Protein 7K6C (pdb70)

InterPro domains:
  IPR001796 Dihydrofolate reductase domain [PF00186] (5-159)
  IPR001796 Dihydrofolate reductase domain [PS51330] (4-160)
  IPR001796 Dihydrofolate reductase domain [cd00209] (5-159)
  IPR012259 Dihydrofolate reductase [PIRSF000194] (4-160)
  IPR012259 Dihydrofolate reductase [PTHR48069] (5-160)
  IPR017925 Dihydrofolate reductase conserved site [PS00075] (16-38)
  IPR024072 Dihydrofolate reductase-like domain superfamily [G3DSA:3.40.430.10] (2-161)
  IPR024072 Dihydrofolate reductase-like domain superfamily [SSF53597] (5-161)

Solvent-accessible surface area: 55372 Å² total; per-residue (Å²): 96,21,21,2,0,13,13,15,27,2,129,95,12,13,17,9,26,99,60,58,110,38,39,73,11,74,55,28,130,64,75,44,102,55,33,0,73,54,37,2,0,0,0,5,85,133,24,15,90,51,21,85,49,110,52,73,33,14,67,57,17,76,5,4,0,16,21,218,78,56,90,52,84,10,54,43,28,35,19,4,54,41,18,96,3,0,47,47,24,23,53,47,10,5,10,0,16,2,18,9,104,16,10,133,87,0,30,77,50,9,78,17,0,5,5,6,15,0,68,20,156,55,109,33,111,31,101,16,8,157,47,50,115,23,52,87,48,149,111,81,117,71,88,95,6,106,63,48,40,91,17,17,37,16,31,44,59,53,143,104,56,23,1,0,11,12,14,28,3,148,93,11,13,19,10,20,140,58,57,107,40,37,190,11,74,62,26,120,64,43,44,98,83,18,0,32,49,58,2,0,0,0,5,90,137,24,14,94,46,22,86,49,112,49,72,33,12,63,56,17,77,5,4,0,15,17,227,76,105,163,42,84,13,58,34,26,30,26,6,60,44,19,99,4,0,49,46,22,23,60,53,33,6,11,0,17,2,15,11,126,19,7,112,80,0,36,58,35,12,68,96,0,6,4,4,17,0,63,16,152,46,116,36,106,30,88,10,8,156,44,53,111,19,47,86,51,149,115,81,112,73,83,86,7,178,94,47,33,91,15,20,44,16,53,44,47,42,103,105,105,60,21,2,0,9,13,14,28,2,154,100,10,14,16,9,21,137,59,58,108,40,36,75,5,82,51,24,110,64,6,44,76,44,30,0,17,45,42,2,0,0,0,6,89,140,26,16,91,46,20,86,52,110,51,80,31,13,56,51,18,77,6,4,0,14,20,228,77,106,166,43,88,14,64,27,22,91,35,16,57,47,16,113,42,0,50,92,51,23,64,78,30,4,11,0,16,1,16,12,122,17,7,109,86,0,29,111,73,4,80,35,0,4,2,2,17,0,58,23,154,47,115,33,105,30,88,8,8,155,49,52,107,24,34,84,50,149,115,76,112,72,91,87,5,172,86,42,35,91,19,18,34,13,42,42,82,98,136,102,28,1,0,12,11,15,28,2,140,94,13,14,17,9,23,138,57,56,110,43,37,69,12,64,54,26,128,63,21,42,93,96,24,0,26,53,48,2,0,0,0,6,91,134,25,9,93,44,19,85,50,108,47,90,50,12,62,54,17,77,8,5,0,14,19,226,77,98,163,56,150,12,107,51,23,30,29,8,60,46,18,87,5,0,44,44,18,22,50,137,24,5,9,0,16,2,18,9,105,19,8,135,87,0,31,40,26,0,47,97,0,6,5,5,16,0,66,18,154,47,115,32,106,30,93,16,10,160,48,54,111,14,35,82,48,152,115,72,115,79,91,92,6,156,56,48,46,97,15,18,40,16,49,43,48,37,88,116,80,63,23,2,0,9,12,14,29,1,158,93,11,14,16,10,22,139,60,58,111,42,39,157,12,44,54,26,131,65,10,41,70,45,26,0,5,51,36,2,0,0,0,5,86,137,27,14,93,50,22,86,51,108,48,71,32,12,48,52,18,74,6,4,0,15,20,229,75,113,166,46,83,12,53,32,23,88,32,18,59,44,12,114,40,0,50,77,52,7,42,88,24,4,11,0,15,2,18,8,108,17,10,129,84,0,25,109,79,1,78,57,0,5,3,2,17,0,76,22,116,45,112,34,113,28,92,16,8,154,49,48,188,28,43,80,49,149,115,73,115,64,90,92,6,94,44,52,30,100,17,16,37,14,58,42,45,98,145,99,57,24,0,0,10,13,15,29,3,147,90,10,11,16,10,18,136,61,56,108,39,28,185,5,79,50,23,89,64,22,43,101,137,24,0,74,18,57,4,0,0,0,5,88,143,22,12,92,46,18,87,51,111,45,93,49,13,60,34,12,23,7,4,0,14,19,231,81,116,93,43,91,12,132,51,24,61,35,17,58,49,16,111,38,0,41,51,33,1,17,60,31,4,10,0,17,2,19,9,107,18,8,138,84,0,32,102,75,3,73,90,0,8,3,3,14,0,61,17,151,49,117,36,105,30,96,19,17,90,41,54,107,32,40,48,56,64,91,76,122,74,23,64,2,79,90,48,37,96,10,27,32,18,38,43,46,98,110,97,59,21,0,0,10,12,15,27,1,156,94,11,14,16,9,22,135,57,55,110,43,36,130,13,48,58,26,130,64,21,40,74,82,24,0,16,52,36,3,0,0,0,5,88,137,22,12,93,45,20,90,53,111,44,76,43,12,62,55,16,79,8,5,0,14,22,222,80,92,168,41,92,11,81,57,24,32,29,8,33,28,18,87,5,0,52,40,18,24,63,74,28,4,9,0,16,2,18,9,110,18,8,130,87,0,30,38,26,1,60,46,0,4,4,3,16,0,58,21,154,42,115,32,106,30,93,17,9,161,46,55,106,8,33,84,50,148,114,73,115,74,91,84,4,136,46,47,38,95,16,17,38,15,30,42,113,46,85,123

Radius of gyration: 34.24 Å; Cα contacts (8 Å, |Δi|>4): 2442; chains: 7; bounding box: 99×69×84 Å

Organism: Mycobacteroides abscessus (strain ATCC 19977 / DSM 44196 / CCUG 20993 / CIP 104536 / JCM 13569 / NCTC 13031 / TMC 1543 / L948) (NCBI:txid561007)

Sequence (1115 aa):
GTIGLIWAQTRRAGVIGADGAIPWRLPEDQARFKRITMGHTVIMGRKTWESLPGSVRPLPGRPNIVLTRDALFEPDGALAVGSADAALAASDEAPWVIGGGEIYRLFLPLAQRCEVTVVEADVPGDALAPELGEGWVVETNDWQTSESGLRYQFLSSYRKVGTIGLIWAQTRAGVIGADGAIPWRLPEDQARFKRRITMGHTVIMGRKTWESLPGSVRPLPGRPNIVLTRDALFEPDGALAVGSADAALAASDEAPWVIGGGEIYRLFLPLAQRCEVTVVEADVPGDALAPELGEGWVVETNDWQTSSESGLRYQFLSSYRKVDGTIGLIWAQTRRAGVIGADGAIPWRLPEDQQARFKRITMGHTVIMGRKTWESLPGSVRPLPGRPNIVLTRDALFEPDGALAVGSADAALAASDEAPWVIGGGEIYRLFLPLAQRCEVTVVEADVPGDALAPELGEGWVVETNDWQTSSESGLRYQFLSSYRKVTIGLIWAQTRAGVIGADGAIPWRLPEDQARFKRITMGHTVIMGRKTWESLPGSVRPLPGRPNIVLTRDALFEPDGALAVGSADAALAASDEAPWVIGGGEIYRLFLPLAQQRCEVTVVEADVVPGDALAPELGEGWVVETNDWQTSESGLRRYQFLSSYRKVDGTIGLIWAQTRRAGVIGADGAIPWRLPEDQQARFKRITMGHTVIMGRKTWESLPGSVRPLPGRPNIVLTRDALFEPDGALAVGSADAALAASDEAPWVIGGGEIYRLFLPLAQRCEVTVVEADVPGDALAPELGEGWVVETNDWQTSESGLRYQFLSYRKVGTIGLIWAQTRAGVIGADGAIPWRLPEDQARFKRRITMGHTVIMGRKTWESLPGSVRPLPGRPNIVLTRDALFEPDGALAVGSADDAALAASDEAPWVIGGGEIYRLFLPLAQRRCEVTVVVEADVPGDALAPELGEGWVVETNDWQTSESGLRYQFLSYRKVGTIGLIWAQTRAGVIGADGAIPWRLPEDQARFKRRITMGHTVIMGRKTWESLPGSVRPLPGRPNIVLTRDALFEPDGALAVGSADAALAASDEAPWVIGGGEIYRLFLPLAQRCEVTVVEADVPGDALAPELGEGWVVETNDWQTSESGLRYQFLSSYRKVD

Foldseek 3Di:
DAEEEEAEAAPVFAGAAPLEGPDDFVVSVVVVCVVCAQFAEEEEPSVLVSDDPVCRPPPRHAYEYEDCPPPDDRDRHHYDHAPVVSVVPTDPYYYYYDDQVSQVRCVVVHFKYKYKYWHDPDDHDGGHDDDDPFKDWDWDDWDAGPVGIIMGIIMIGGD/DAEEEEAEAAPVFAQAAPLEGPDDFVVVVVVVCVVQAQFAEEEEPSVLVSDDPVCVPPPRHAYEYEDCDPPDDRPRHHYDHDPVVSVVPTDPYYYYYDDQVSQVVCVVVHFKYKYKYKHDPDDHDTGHDDDDPFKDWDFDDWDAGPVRIIMGIIMIGGPD/DAEEEEAEAAPVFAQAAPLEGPDDFVVSVVVVCVVQAQWAEEEEPSVLVSDDPVCRPNPRHAYEYEDCDPPDDRVRHHYDHAPVRSVVPTDPYYYYYDDQVVQVRCVVVHFKYKYKYKHDPDDHDGGHDDDDPFKDWDFDDWDAGPVRIIMGIIMIGGD/DEEEEAEAEPVFAGAAPLEGPDDFVVSVVVVCVVQAQWAEEEEPSVLVHDDPVCNPNPRHAYEYEDCPPPDDGDRHHYDHDPVVSVVPTDPYYYYYDDQVSQVVCVVVHFKYKYKYKHDPDDHDTGHDDDDPFKDWDFDDWDAGPRRIIMGIIMIGGPD/DAEEEEAEAAPVFAQAAPLEGPDDFVVSVVVVCVVQAQFAEEEEPSVLVSDDPVCRPPPRHAYEYEDCDPPDDRPSHHYDHAPVVSVVPTDPYYYYYDDQVSQQRCVVVHFKYKYKYWHDPDDHDGGHDDDDPFKDKDFDDWDAGPRRIIMGIIMIGGD/DAEEEEAEAAPVFAGAAPLEGPDDFVVSVVVVCVVQAQWAEEEEPSVLVHDDPVPNPPPRHAYEYEDCDPPDDRVRHHYDHAPVRSVVPTDPYYYYYDDQVVQVRCVVVHFKYKYKYKHDPDDHDGGHDDDDPFKDKDWDDWDAGPVGIIMTIMMIGGD/DAEEEEAEAAPVFAGAAPLEGPDDFVVSVVVVCVVQAQWAEEEEPSVLVSDDPVCRPNPRHAYEYEDCDPPDDRVRHHYDHDVVVVVVPTDPYYYYYDDQVSQVVCVVVHFKYKYKYKHDPDDHDTGHDDDDPFKDKDFDDWDAGPVGIIMGIIMIGGPD

B-factor: mean 30.76, std 11.25, range [10.79, 88.19]

Secondary structure (DSSP, 8-state):
---EEEEEEETT-EEEBTTB-SS--HHHHHHHHHHHTTS-EEEEHHHHHHS-GGGSSPTTS-EEEE-S-TT---TTSEEESSHHHHHHTS-SS-EE---HHHHHHHGGG-SEEEEEEE------SEEPPP--TTEE------EE-TTS-EEEEEEEEE-/---EEEEEEETT-EEEBTTB-SS--HHHHHHHHHHHTTS-EEEEHHHHHHS-GGGSSPTTS-EEEE-S-TT---TTSEEESSHHHHHHTS-SS-EE---HHHHHHHGGG-SEEEEEEE------SEEPPP--TTEE------EE-TTS-EEEEEEEEE--/---EEEEEEETT-EEEBTTB-SS--HHHHHHHHHHHTTS-EEEEHHHHHHS-GGGSSPTTS-EEEE-S-TT---TTSEEESSHHHHHHTS-SS-EE---HHHHHHHGGG-SEEEEEEE------SEEPPP--TTEEE-----EE-TTS-EEEEEEEEE-/--EEEEEEETT-EEEBTTB-SS--HHHHHHHHHHHTTS-EEEEHHHHHHS-GGGSSPTTS-EEEE-S-TT---TTSEEESSHHHHHHTS-SS-EE---HHHHHHHGGG-SEEEEEEE------SEEPPP--SSEEE-----EE-TTS-EEEEEEEEE--/---EEEEEEETT-EEEBTTB-SS--HHHHHHHHHHHTTS-EEEEHHHHHHS-GGGSSPTTS-EEEE-S-TT---TTSEEESSHHHHHHTS-SS-EE---HHHHHHHGGG-SEEEEEEE------SEEPPP--TTEEE-----EE-TTS-EEEEEEEEE-/---EEEEEEETT-EEEBTTB-SS--HHHHHHHHHHHTTS-EEEEHHHHHHS-GGGSSPTTS-EEEE-S-TT---TTSEEESSHHHHHHTS-SS-EE---HHHHHHHGGG-SEEEEEEE------SEEPPP--TTEEEEE---EE-TTS-EEEEEEEEE-/---EEEEEEETT-EEEBTTB-SS--HHHHHHHHHHHTTS-EEEEHHHHHHS-GGGSSPTTS-EEEE-S-TT---TTSEEESSHHHHHHTS-SS-EE---HHHHHHHGGG-SEEEEEEE------SEEPPP--TTEEEE----EE-TTS-EEEEEEEEE--

Nearest PDB structures (foldseek):
  7k6c-assembly1_A  TM=1.000E+00  e=3.878E-35  Mycobacteroides abscessus ATCC 19977
  7km9-assembly1_A  TM=9.595E-01  e=3.403E-25  Mycobacterium ulcerans Agy99
  7km7-assembly1_A  TM=9.569E-01  e=8.697E-25  Mycobacterium ulcerans Agy99
  7rgo-assembly1_B  TM=9.082E-01  e=4.518E-17  Escherichia coli
  5ecx-assembly1_B  TM=9.009E-01  e=1.579E-16  Klebsiella pneumoniae

Structure (mmCIF, N/CA/C/O backbone):
data_7K6C
#
_entry.id   7K6C
#
_cell.length_a   75.630
_cell.length_b   62.490
_cell.length_c   124.550
_cell.angle_alpha   90.000
_cell.angle_beta   94.670
_cell.angle_gamma   90.000
#
_symmetry.space_group_name_H-M   'P 1 21 1'
#
loop_
_entity.id
_entity.type
_entity.pdbx_description
1 polymer 'Dihydrofolate reductase'
2 non-polymer 'NADP NICOTINAMIDE-ADENINE-DINUCLEOTIDE PHOSPHATE'
3 non-polymer '3-(2-{3-[(2,4-diamino-6-ethylpyrimidin-5-yl)oxy]propoxy}phenyl)propanoic acid'
4 non-polymer 'CALCIUM ION'
5 non-polymer 1,2-ETHANEDIOL
6 water water
#
loop_
_atom_site.group_PDB
_atom_site.id
_atom_site.type_symbol
_atom_site.label_atom_id
_atom_site.label_alt_id
_atom_site.label_comp_id
_atom_site.label_asym_id
_atom_site.label_entity_id
_atom_site.label_seq_id
_atom_site.pdbx_PDB_ins_code
_atom_site.Cartn_x
_atom_site.Cartn_y
_atom_site.Cartn_z
_atom_site.occupancy
_atom_site.B_iso_or_equiv
_atom_site.auth_seq_id
_atom_site.auth_comp_id
_atom_site.auth_asym_id
_atom_site.auth_atom_id
_atom_site.pdbx_PDB_model_num
ATOM 1 N N . GLY A 1 11 ? 0.716 -3.619 35.392 1.00 58.94 3 GLY A N 1
ATOM 2 C CA . GLY A 1 11 ? 0.693 -3.728 36.840 1.00 56.65 3 GLY A CA 1
ATOM 3 C C . GLY A 1 11 ? 2.045 -3.541 37.513 1.00 53.02 3 GLY A C 1
ATOM 4 O O . GLY A 1 11 ? 3.054 -4.083 37.059 1.00 59.42 3 GLY A O 1
ATOM 5 N N . THR A 1 12 ? 2.059 -2.782 38.609 1.00 36.20 4 THR A N 1
ATOM 6 C CA . THR A 1 12 ? 3.277 -2.474 39.351 1.00 39.20 4 THR A CA 1
ATOM 7 C C . THR A 1 12 ? 3.059 -2.834 40.812 1.00 36.89 4 THR A C 1
ATOM 8 O O . THR A 1 12 ? 2.275 -2.174 41.503 1.00 35.16 4 THR A O 1
ATOM 12 N N . ILE A 1 13 ? 3.730 -3.879 41.278 1.00 27.84 5 ILE A N 1
ATOM 13 C CA . ILE A 1 13 ? 3.618 -4.303 42.665 1.00 26.03 5 ILE A CA 1
ATOM 14 C C . ILE A 1 13 ? 4.752 -3.674 43.458 1.00 25.95 5 ILE A C 1
ATOM 15 O O . ILE A 1 13 ? 5.921 -3.786 43.076 1.00 28.37 5 ILE A O 1
ATOM 20 N N . GLY A 1 14 ? 4.411 -2.994 44.546 1.00 25.47 6 GLY A N 1
ATOM 21 C CA . GLY A 1 14 ? 5.398 -2.424 45.437 1.00 25.35 6 GLY A CA 1
ATOM 22 C C . GLY A 1 14 ? 5.331 -3.076 46.806 1.00 28.60 6 GLY A C 1
ATOM 23 O O . GLY A 1 14 ? 4.262 -3.511 47.254 1.00 25.91 6 GLY A O 1
ATOM 24 N N . LEU A 1 15 ? 6.491 -3.150 47.466 1.00 25.73 7 LEU A N 1
ATOM 25 C CA . LEU A 1 15 ? 6.583 -3.500 48.877 1.00 29.56 7 LEU A CA 1
ATOM 26 C C . LEU A 1 15 ? 7.033 -2.288 49.681 1.00 30.95 7 LEU A C 1
ATOM 27 O O . LEU A 1 15 ? 7.908 -1.529 49.243 1.00 27.51 7 LEU A O 1
ATOM 32 N N . ILE A 1 16 ? 6.459 -2.122 50.871 1.00 30.50 8 ILE A N 1
ATOM 33 C CA . ILE A 1 16 ? 6.841 -1.024 51.749 1.00 28.47 8 ILE A CA 1
ATOM 34 C C . ILE A 1 16 ? 6.943 -1.557 53.169 1.00 31.45 8 ILE A C 1
ATOM 35 O O . ILE A 1 16 ? 6.042 -2.257 53.641 1.00 30.58 8 ILE A O 1
ATOM 40 N N . TRP A 1 17 ? 8.070 -1.287 53.828 1.00 32.41 9 TRP A N 1
ATOM 41 C CA . TRP A 1 17 ? 8.262 -1.771 55.187 1.00 32.22 9 TRP A CA 1
ATOM 42 C C . TRP A 1 17 ? 9.275 -0.892 55.911 1.00 33.96 9 TRP A C 1
ATOM 43 O O . TRP A 1 17 ? 10.028 -0.132 55.297 1.00 31.84 9 TRP A O 1
ATOM 54 N N . ALA A 1 18 ? 9.269 -1.004 57.234 1.00 38.23 10 ALA A N 1
ATOM 55 C CA . ALA A 1 18 ? 10.255 -0.365 58.095 1.00 39.65 10 ALA A CA 1
ATOM 56 C C . ALA A 1 18 ? 10.935 -1.444 58.920 1.00 42.97 10 ALA A C 1
ATOM 57 O O . ALA A 1 18 ? 10.254 -2.306 59.486 1.00 39.17 10 ALA A O 1
ATOM 59 N N . GLN A 1 19 ? 12.269 -1.405 58.978 1.00 39.98 11 GLN A N 1
ATOM 60 C CA . GLN A 1 19 ? 13.039 -2.427 59.671 1.00 41.64 11 GLN A CA 1
ATOM 61 C C . GLN A 1 19 ? 14.146 -1.789 60.497 1.00 39.94 11 GLN A C 1
ATOM 62 O O . GLN A 1 19 ? 14.636 -0.699 60.180 1.00 40.72 11 GLN A O 1
ATOM 68 N N . THR A 1 20 ? 14.557 -2.486 61.551 1.00 41.74 12 THR A N 1
ATOM 69 C CA . THR A 1 20 ? 15.819 -2.124 62.159 1.00 44.46 12 THR A CA 1
ATOM 70 C C . THR A 1 20 ? 16.948 -2.459 61.189 1.00 46.27 12 THR A C 1
ATOM 71 O O . THR A 1 20 ? 16.756 -3.136 60.172 1.00 41.24 12 THR A O 1
ATOM 75 N N . ARG A 1 21 ? 18.143 -1.969 61.511 1.00 45.74 13 ARG A N 1
ATOM 76 C CA A ARG A 1 21 ? 19.304 -2.281 60.686 0.45 44.37 13 ARG A CA 1
ATOM 77 C CA B ARG A 1 21 ? 19.306 -2.281 60.689 0.55 44.37 13 ARG A CA 1
ATOM 78 C C . ARG A 1 21 ? 19.499 -3.786 60.543 1.00 41.13 13 ARG A C 1
ATOM 79 O O . ARG A 1 21 ? 19.909 -4.260 59.478 1.00 44.92 13 ARG A O 1
ATOM 94 N N . ALA A 1 22 ? 19.198 -4.552 61.589 1.00 43.89 14 ALA A N 1
ATOM 95 C CA . ALA A 1 22 ? 19.383 -5.996 61.572 1.00 43.41 14 ALA A CA 1
ATOM 96 C C . ALA A 1 22 ? 18.258 -6.749 60.875 1.00 52.99 14 ALA A C 1
ATOM 97 O O . ALA A 1 22 ? 18.372 -7.969 60.721 1.00 56.95 14 ALA A O 1
ATOM 99 N N . GLY A 1 23 ? 17.190 -6.068 60.446 1.00 48.68 15 GLY A N 1
ATOM 100 C CA . GLY A 1 23 ? 16.123 -6.702 59.695 1.00 45.58 15 GLY A CA 1
ATOM 101 C C . GLY A 1 23 ? 14.844 -6.981 60.462 1.00 44.41 15 GLY A C 1
ATOM 102 O O . GLY A 1 23 ? 13.926 -7.586 59.893 1.00 46.86 15 GLY A O 1
ATOM 103 N N . VAL A 1 24 ? 14.754 -6.575 61.728 1.00 42.11 16 VAL A N 1
ATOM 104 C CA . VAL A 1 24 ? 13.553 -6.812 62.525 1.00 46.53 16 VAL A CA 1
ATOM 105 C C . VAL A 1 24 ? 12.441 -5.876 62.073 1.00 43.48 16 VAL A C 1
ATOM 106 O O . VAL A 1 24 ? 12.652 -4.666 61.929 1.00 44.12 16 VAL A O 1
ATOM 110 N N . ILE A 1 25 ? 11.244 -6.423 61.872 1.00 45.84 17 ILE A N 1
ATOM 111 C CA . ILE A 1 25 ? 10.080 -5.609 61.539 1.00 43.46 17 ILE A CA 1
ATOM 112 C C . ILE A 1 25 ? 8.970 -5.692 62.577 1.00 45.72 17 ILE A C 1
ATOM 113 O O . ILE A 1 25 ? 8.121 -4.786 62.629 1.00 46.32 17 ILE A O 1
ATOM 118 N N . GLY A 1 26 ? 8.932 -6.720 63.412 1.00 47.99 18 GLY A N 1
ATOM 119 C CA . GLY A 1 26 ? 7.847 -6.852 64.365 1.00 49.29 18 GLY A CA 1
ATOM 120 C C . GLY A 1 26 ? 8.250 -7.716 65.534 1.00 53.87 18 GLY A C 1
ATOM 121 O O . GLY A 1 26 ? 9.167 -8.539 65.442 1.00 50.57 18 GLY A O 1
ATOM 122 N N . ALA A 1 27 ? 7.539 -7.521 66.643 1.00 55.22 19 ALA A N 1
ATOM 123 C CA . ALA A 1 27 ? 7.769 -8.281 67.866 1.00 59.79 19 ALA A CA 1
ATOM 124 C C . ALA A 1 27 ? 6.455 -8.360 68.624 1.00 62.15 19 ALA A C 1
ATOM 125 O O . ALA A 1 27 ? 5.859 -7.322 68.931 1.00 63.81 19 ALA A O 1
ATOM 127 N N . ASP A 1 28 ? 6.025 -9.582 68.936 1.00 59.58 20 ASP A N 1
ATOM 128 C CA . ASP A 1 28 ? 4.802 -9.819 69.703 1.00 61.56 20 ASP A CA 1
ATOM 129 C C . ASP A 1 28 ? 3.604 -9.127 69.057 1.00 62.75 20 ASP A C 1
ATOM 130 O O . ASP A 1 28 ? 2.779 -8.505 69.728 1.00 70.56 20 ASP A O 1
ATOM 132 N N . GLY A 1 29 ? 3.518 -9.231 67.730 1.00 63.91 21 GLY A N 1
ATOM 133 C CA . GLY A 1 29 ? 2.376 -8.722 66.997 1.00 59.09 21 GLY A CA 1
ATOM 134 C C . GLY A 1 29 ? 2.316 -7.221 66.833 1.00 60.93 21 GLY A C 1
ATOM 135 O O . GLY A 1 29 ? 1.251 -6.689 66.500 1.00 59.44 21 GLY A O 1
ATOM 136 N N . ALA A 1 30 ? 3.427 -6.516 67.040 1.00 56.71 22 ALA A N 1
ATOM 137 C CA . ALA A 1 30 ? 3.447 -5.070 66.876 1.00 58.09 22 ALA A CA 1
ATOM 138 C C . ALA A 1 30 ? 4.795 -4.632 66.312 1.00 54.74 22 ALA A C 1
ATOM 139 O O . ALA A 1 30 ? 5.743 -5.416 66.214 1.00 56.87 22 ALA A O 1
ATOM 141 N N . ILE A 1 31 ? 4.874 -3.350 65.974 1.00 54.32 23 ILE A N 1
ATOM 142 C CA . ILE A 1 31 ? 6.110 -2.731 65.502 1.00 53.67 23 ILE A CA 1
ATOM 143 C C . ILE A 1 31 ? 6.821 -2.127 66.712 1.00 59.01 23 ILE A C 1
ATOM 144 O O . ILE A 1 31 ? 6.265 -1.218 67.348 1.00 56.86 23 ILE A O 1
ATOM 149 N N . PRO A 1 32 ? 8.047 -2.555 67.035 1.00 55.85 24 PRO A N 1
ATOM 150 C CA . PRO A 1 32 ? 8.631 -2.184 68.332 1.00 57.36 24 PRO A CA 1
ATOM 151 C C . PRO A 1 32 ? 9.320 -0.830 68.347 1.00 57.64 24 PRO A C 1
ATOM 152 O O . PRO A 1 32 ? 10.396 -0.704 68.926 1.00 65.07 24 PRO A O 1
ATOM 154 N N . TRP A 1 33 ? 8.737 0.180 67.714 1.00 60.19 25 TRP A N 1
ATOM 155 C CA . TRP A 1 33 ? 9.260 1.539 67.797 1.00 59.83 25 TRP A CA 1
ATOM 156 C C . TRP A 1 33 ? 8.172 2.504 67.342 1.00 57.80 25 TRP A C 1
ATOM 157 O O . TRP A 1 33 ? 7.158 2.103 66.769 1.00 56.85 25 TRP A O 1
ATOM 168 N N . ARG A 1 34 ? 8.405 3.789 67.589 1.00 59.64 26 ARG A N 1
ATOM 169 C CA . ARG A 1 34 ? 7.506 4.851 67.155 1.00 62.54 26 ARG A CA 1
ATOM 170 C C . ARG A 1 34 ? 8.290 5.785 66.247 1.00 62.89 26 ARG A C 1
ATOM 171 O O . ARG A 1 34 ? 9.360 6.271 66.630 1.00 65.37 26 ARG A O 1
ATOM 173 N N . LEU A 1 35 ? 7.781 6.012 65.038 1.00 56.16 27 LEU A N 1
ATOM 174 C CA . LEU A 1 35 ? 8.488 6.832 64.057 1.00 58.21 27 LEU A CA 1
ATOM 175 C C . LEU A 1 35 ? 7.461 7.607 63.244 1.00 53.85 27 LEU A C 1
ATOM 176 O O . LEU A 1 35 ? 7.072 7.190 62.145 1.00 54.76 27 LEU A O 1
ATOM 181 N N . PRO A 1 36 ? 7.022 8.768 63.742 1.00 60.36 28 PRO A N 1
ATOM 182 C CA . PRO A 1 36 ? 5.925 9.488 63.065 1.00 61.29 28 PRO A CA 1
ATOM 183 C C . PRO A 1 36 ? 6.242 9.884 61.636 1.00 57.29 28 PRO A C 1
ATOM 184 O O . PRO A 1 36 ? 5.338 9.880 60.788 1.00 52.76 28 PRO A O 1
ATOM 188 N N . GLU A 1 37 ? 7.501 10.219 61.343 1.00 53.48 29 GLU A N 1
ATOM 189 C CA . GLU A 1 37 ? 7.875 10.565 59.978 1.00 53.26 29 GLU A CA 1
ATOM 190 C C . GLU A 1 37 ? 7.651 9.390 59.038 1.00 49.32 29 GLU A C 1
ATOM 191 O O . GLU A 1 37 ? 7.326 9.586 57.859 1.00 48.68 29 GLU A O 1
ATOM 197 N N . ASP A 1 38 ? 7.830 8.166 59.542 1.00 48.48 30 ASP A N 1
ATOM 198 C CA . ASP A 1 38 ? 7.590 6.972 58.739 1.00 46.99 30 ASP A CA 1
ATOM 199 C C . ASP A 1 38 ? 6.100 6.733 58.523 1.00 45.36 30 ASP A C 1
ATOM 200 O O . ASP A 1 38 ? 5.682 6.332 57.430 1.00 43.42 30 ASP A O 1
ATOM 205 N N . GLN A 1 39 ? 5.290 6.934 59.562 1.00 47.62 31 GLN A N 1
ATOM 206 C CA . GLN A 1 39 ? 3.843 6.792 59.408 1.00 47.92 31 GLN A CA 1
ATOM 207 C C . GLN A 1 39 ? 3.321 7.758 58.356 1.00 47.11 31 GLN A C 1
ATOM 208 O O . GLN A 1 39 ? 2.547 7.376 57.471 1.00 45.74 31 GLN A O 1
ATOM 214 N N . ALA A 1 40 ? 3.774 9.012 58.414 1.00 47.99 32 ALA A N 1
ATOM 215 C CA . ALA A 1 40 ? 3.360 10.006 57.429 1.00 47.58 32 ALA A CA 1
ATOM 216 C C . ALA A 1 40 ? 3.798 9.617 56.022 1.00 44.64 32 ALA A C 1
ATOM 217 O O . ALA A 1 40 ? 3.036 9.784 55.061 1.00 43.49 32 ALA A O 1
ATOM 219 N N . ARG A 1 41 ? 5.035 9.137 55.870 1.00 43.32 33 ARG A N 1
ATOM 220 C CA . ARG A 1 41 ? 5.505 8.717 54.554 1.00 41.72 33 ARG A CA 1
ATOM 221 C C . ARG A 1 41 ? 4.699 7.529 54.040 1.00 39.46 33 ARG A C 1
ATOM 222 O O . ARG A 1 41 ? 4.228 7.535 52.899 1.00 41.03 33 ARG A O 1
ATOM 230 N N . PHE A 1 42 ? 4.511 6.509 54.884 1.00 39.99 34 PHE A N 1
ATOM 231 C CA . PHE A 1 42 ? 3.713 5.344 54.505 1.00 40.80 34 PHE A CA 1
ATOM 232 C C . PHE A 1 42 ? 2.324 5.766 54.030 1.00 39.78 34 PHE A C 1
ATOM 233 O O . PHE A 1 42 ? 1.825 5.292 53.001 1.00 37.73 34 PHE A O 1
ATOM 241 N N . LYS A 1 43 ? 1.684 6.656 54.784 1.00 41.39 35 LYS A N 1
ATOM 242 C CA . LYS A 1 43 ? 0.346 7.102 54.415 1.00 41.89 35 LYS A CA 1
ATOM 243 C C . LYS A 1 43 ? 0.365 7.821 53.074 1.00 40.32 35 LYS A C 1
ATOM 244 O O . LYS A 1 43 ? -0.470 7.552 52.205 1.00 40.68 35 LYS A O 1
ATOM 250 N N . ARG A 1 44 ? 1.317 8.739 52.888 1.00 40.17 36 ARG A N 1
ATOM 251 C CA . ARG A 1 44 ? 1.393 9.488 51.638 1.00 39.52 36 ARG A CA 1
ATOM 252 C C . ARG A 1 44 ? 1.650 8.568 50.451 1.00 42.02 36 ARG A C 1
ATOM 253 O O . ARG A 1 44 ? 1.039 8.734 49.389 1.00 43.20 36 ARG A O 1
ATOM 255 N N . ILE A 1 45 ? 2.544 7.588 50.612 1.00 35.70 37 ILE A N 1
ATOM 256 C CA . ILE A 1 45 ? 2.882 6.708 49.500 1.00 33.34 37 ILE A CA 1
ATOM 257 C C . ILE A 1 45 ? 1.700 5.813 49.128 1.00 38.28 37 ILE A C 1
ATOM 258 O O . ILE A 1 45 ? 1.389 5.632 47.943 1.00 33.62 37 ILE A O 1
ATOM 263 N N . THR A 1 46 ? 1.014 5.250 50.119 1.00 34.01 38 THR A N 1
ATOM 264 C CA . THR A 1 46 ? 0.001 4.251 49.811 1.00 33.68 38 THR A CA 1
ATOM 265 C C . THR A 1 46 ? -1.387 4.830 49.563 1.00 34.55 38 THR A C 1
ATOM 266 O O . THR A 1 46 ? -2.254 4.106 49.062 1.00 34.12 38 THR A O 1
ATOM 270 N N . MET A 1 47 ? -1.620 6.098 49.897 1.00 35.86 39 MET A N 1
ATOM 271 C CA . MET A 1 47 ? -2.966 6.657 49.823 1.00 37.02 39 MET A CA 1
ATOM 272 C C . MET A 1 47 ? -3.527 6.503 48.415 1.00 35.40 39 MET A C 1
ATOM 273 O O . MET A 1 47 ? -2.831 6.758 47.431 1.00 37.87 39 MET A O 1
ATOM 278 N N . GLY A 1 48 ? -4.782 6.066 48.320 1.00 39.26 40 GLY A N 1
ATOM 279 C CA . GLY A 1 48 ? -5.441 5.880 47.043 1.00 37.42 40 GLY A CA 1
ATOM 280 C C . GLY A 1 48 ? -5.101 4.590 46.332 1.00 39.54 40 GLY A C 1
ATOM 281 O O . GLY A 1 48 ? -5.748 4.270 45.331 1.00 39.19 40 GLY A O 1
ATOM 282 N N . HIS A 1 49 ? -4.140 3.817 46.837 1.00 34.05 41 HIS A N 1
ATOM 283 C CA . HIS A 1 49 ? -3.734 2.544 46.254 1.00 33.62 41 HIS A CA 1
ATOM 284 C C . HIS A 1 49 ? -4.326 1.380 47.044 1.00 32.02 41 HIS A C 1
ATOM 285 O O . HIS A 1 49 ? -4.586 1.493 48.245 1.00 33.82 41 HIS A O 1
ATOM 292 N N . THR A 1 50 ? -4.518 0.252 46.366 1.00 31.03 42 THR A N 1
ATOM 293 C CA . THR A 1 50 ? -4.769 -1.003 47.072 1.00 31.89 42 THR A CA 1
ATOM 294 C C . THR A 1 50 ? -3.613 -1.312 48.017 1.00 32.09 42 THR A C 1
ATOM 295 O O . THR A 1 50 ? -2.447 -1.171 47.644 1.00 30.71 42 THR A O 1
ATOM 299 N N . VAL A 1 51 ? -3.928 -1.732 49.243 1.00 33.89 43 VAL A N 1
ATOM 300 C CA . VAL A 1 51 ? -2.916 -2.224 50.180 1.00 34.26 43 VAL A CA 1
ATOM 301 C C . VAL A 1 51 ? -3.204 -3.688 50.513 1.00 34.81 43 VAL A C 1
ATOM 302 O O . VAL A 1 51 ? -4.342 -4.050 50.836 1.00 36.20 43 VAL A O 1
ATOM 306 N N . ILE A 1 52 ? -2.172 -4.523 50.425 1.00 33.83 44 ILE A N 1
ATOM 307 C CA . ILE A 1 52 ? -2.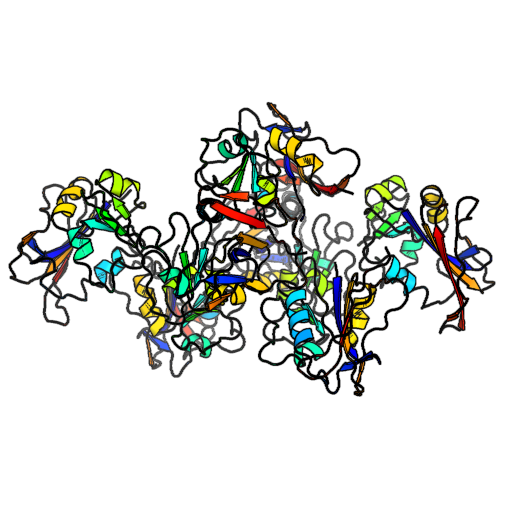269 -5.961 50.651 1.00 34.25 44 ILE A CA 1
ATOM 308 C C . ILE A 1 52 ? -1.520 -6.308 51.931 1.00 35.42 44 ILE A C 1
ATOM 309 O O . ILE A 1 52 ? -0.363 -5.902 52.110 1.00 34.77 44 ILE A O 1
ATOM 314 N N . MET A 1 53 ? -2.167 -7.068 52.815 1.00 37.25 45 MET A N 1
ATOM 315 C CA . MET A 1 53 ? -1.562 -7.389 54.098 1.00 38.64 45 MET A CA 1
ATOM 316 C C . MET A 1 53 ? -1.949 -8.793 54.542 1.00 39.81 45 MET A C 1
ATOM 317 O O . MET A 1 53 ? -2.975 -9.342 54.123 1.00 40.18 45 MET A O 1
ATOM 322 N N . GLY A 1 54 ? -1.121 -9.365 55.427 1.00 40.55 46 GLY A N 1
ATOM 323 C CA . GLY A 1 54 ? -1.481 -10.610 56.078 1.00 42.11 46 GLY A CA 1
ATOM 324 C C . GLY A 1 54 ? -2.460 -10.414 57.231 1.00 44.64 46 GLY A C 1
ATOM 325 O O . GLY A 1 54 ? -2.574 -9.340 57.822 1.00 45.41 46 GLY A O 1
ATOM 326 N N . ARG A 1 55 ? -3.146 -11.502 57.590 1.00 46.11 47 ARG A N 1
ATOM 327 C CA . ARG A 1 55 ? -4.176 -11.411 58.623 1.00 48.64 47 ARG A CA 1
ATOM 328 C C . ARG A 1 55 ? -3.601 -10.875 59.926 1.00 50.04 47 ARG A C 1
ATOM 329 O O . ARG A 1 55 ? -4.227 -10.045 60.596 1.00 51.49 47 ARG A O 1
ATOM 337 N N . LYS A 1 56 ? -2.389 -11.304 60.281 1.00 49.68 48 LYS A N 1
ATOM 338 C CA . LYS A 1 56 ? -1.807 -10.819 61.523 1.00 51.53 48 LYS A CA 1
ATOM 339 C C . LYS A 1 56 ? -1.536 -9.322 61.464 1.00 50.47 48 LYS A C 1
ATOM 340 O O . LYS A 1 56 ? -1.687 -8.631 62.477 1.00 52.73 48 LYS A O 1
ATOM 346 N N . THR A 1 57 ? -1.181 -8.796 60.287 1.00 48.14 49 THR A N 1
ATOM 347 C CA . THR A 1 57 ? -0.980 -7.355 60.152 1.00 48.43 49 THR A CA 1
ATOM 348 C C . THR A 1 57 ? -2.297 -6.593 60.255 1.00 48.78 49 THR A C 1
ATOM 349 O O . THR A 1 57 ? -2.361 -5.539 60.901 1.00 52.41 49 THR A O 1
ATOM 353 N N . TRP A 1 58 ? -3.356 -7.105 59.626 1.00 48.66 50 TRP A N 1
ATOM 354 C CA . TRP A 1 58 ? -4.676 -6.513 59.819 1.00 50.09 50 TRP A CA 1
ATOM 355 C C . TRP A 1 58 ? -4.988 -6.416 61.308 1.00 52.86 50 TRP A C 1
ATOM 356 O O . TRP A 1 58 ? -5.418 -5.368 61.798 1.00 54.22 50 TRP A O 1
ATOM 367 N N . GLU A 1 59 ? -4.737 -7.497 62.052 1.00 53.98 51 GLU A N 1
ATOM 368 C CA . GLU A 1 59 ? -5.018 -7.495 63.485 1.00 60.30 51 GLU A CA 1
ATOM 369 C C . GLU A 1 59 ? -4.084 -6.576 64.266 1.00 57.23 51 GLU A C 1
ATOM 370 O O . GLU A 1 59 ? -4.451 -6.098 65.345 1.00 59.50 51 GLU A O 1
ATOM 376 N N . SER A 1 60 ? -2.885 -6.316 63.759 1.00 55.30 52 SER A N 1
ATOM 377 C CA . SER A 1 60 ? -2.006 -5.405 64.474 1.00 55.89 52 SER A CA 1
ATOM 378 C C . SER A 1 60 ? -2.399 -3.948 64.275 1.00 60.29 52 SER A C 1
ATOM 379 O O . SER A 1 60 ? -1.873 -3.078 64.973 1.00 63.22 52 SER A O 1
ATOM 382 N N . LEU A 1 61 ? -3.281 -3.660 63.334 1.00 57.55 53 LEU A N 1
ATOM 383 C CA . LEU A 1 61 ? -3.661 -2.279 63.078 1.00 61.89 53 LEU A CA 1
ATOM 384 C C . LEU A 1 61 ? -4.430 -1.718 64.268 1.00 71.10 53 LEU A C 1
ATOM 385 O O . LEU A 1 61 ? -5.334 -2.388 64.786 1.00 66.05 53 LEU A O 1
ATOM 390 N N . PRO A 1 62 ? -4.104 -0.514 64.737 1.00 76.07 54 PRO A N 1
ATOM 391 C CA . PRO A 1 62 ? -4.981 0.143 65.709 1.00 77.29 54 PRO A CA 1
ATOM 392 C C . PRO A 1 62 ? -6.382 0.264 65.129 1.00 73.00 54 PRO A C 1
ATOM 393 O O . PRO A 1 62 ? -6.558 0.531 63.937 1.00 69.66 54 PRO A O 1
ATOM 397 N N . GLY A 1 63 ? -7.383 0.037 65.979 1.00 68.96 55 GLY A N 1
ATOM 398 C CA . GLY A 1 63 ? -8.749 -0.012 65.491 1.00 63.21 55 GLY A CA 1
ATOM 399 C C . GLY A 1 63 ? -9.177 1.260 64.790 1.00 63.53 55 GLY A C 1
ATOM 400 O O . GLY A 1 63 ? -10.004 1.222 63.876 1.00 63.08 55 GLY A O 1
ATOM 401 N N . SER A 1 64 ? -8.611 2.399 65.191 1.00 66.11 56 SER A N 1
ATOM 402 C CA . SER A 1 64 ? -8.969 3.677 64.593 1.00 63.93 56 SER A CA 1
ATOM 403 C C . SER A 1 64 ? -8.500 3.799 63.152 1.00 65.83 56 SER A C 1
ATOM 404 O O . SER A 1 64 ? -8.994 4.668 62.427 1.00 71.95 56 SER A O 1
ATOM 407 N N . VAL A 1 65 ? -7.549 2.970 62.725 1.00 62.90 57 VAL A N 1
ATOM 408 C CA . VAL A 1 65 ? -7.092 2.982 61.340 1.00 57.79 57 VAL A CA 1
ATOM 409 C C . VAL A 1 65 ? -7.211 1.575 60.765 1.00 57.15 57 VAL A C 1
ATOM 410 O O . VAL A 1 65 ? -6.400 1.157 59.931 1.00 48.48 57 VAL A O 1
ATOM 414 N N . ARG A 1 66 ? -8.219 0.837 61.210 1.00 54.66 58 ARG A N 1
ATOM 415 C CA . ARG A 1 66 ? -8.529 -0.473 60.644 1.00 50.20 58 ARG A CA 1
ATOM 416 C C . ARG A 1 66 ? -9.965 -0.435 60.138 1.00 48.42 58 ARG A C 1
ATOM 417 O O . ARG A 1 66 ? -10.905 -0.443 60.953 1.00 48.44 58 ARG A O 1
ATOM 425 N N . PRO A 1 67 ? -10.211 -0.418 58.828 1.00 44.77 59 PRO A N 1
ATOM 426 C CA . PRO A 1 67 ? -9.247 -0.470 57.725 1.00 38.62 59 PRO A CA 1
ATOM 427 C C . PRO A 1 67 ? -8.455 0.815 57.559 1.00 42.66 59 PRO A C 1
ATOM 428 O O . PRO A 1 67 ? -8.850 1.861 58.074 1.00 39.52 59 PRO A O 1
ATOM 432 N N . LEU A 1 68 ? -7.344 0.738 56.846 1.00 38.02 60 LEU A N 1
ATOM 433 C CA . LEU A 1 68 ? -6.588 1.943 56.563 1.00 41.39 60 LEU A CA 1
ATOM 434 C C . LEU A 1 68 ? -7.446 2.845 55.685 1.00 36.47 60 LEU A C 1
ATOM 435 O O . LEU A 1 68 ? -7.897 2.404 54.621 1.00 32.37 60 LEU A O 1
ATOM 440 N N . PRO A 1 69 ? -7.706 4.086 56.087 1.00 39.25 61 PRO A N 1
ATOM 441 C CA . PRO A 1 69 ? -8.676 4.909 55.354 1.00 42.12 61 PRO A CA 1
ATOM 442 C C . PRO A 1 69 ? -8.128 5.372 54.009 1.00 43.09 61 PRO A C 1
ATOM 443 O O . PRO A 1 69 ? -6.924 5.586 53.839 1.00 38.85 61 PRO A O 1
ATOM 447 N N . GLY A 1 70 ? -9.041 5.528 53.045 1.00 39.72 62 GLY A N 1
ATOM 448 C CA . GLY A 1 70 ? -8.700 6.043 51.731 1.00 39.37 62 GLY A CA 1
ATOM 449 C C . GLY A 1 70 ? -7.977 5.083 50.817 1.00 40.71 62 GLY A C 1
ATOM 450 O O . GLY A 1 70 ? -7.508 5.498 49.751 1.00 36.26 62 GLY A O 1
ATOM 451 N N . ARG A 1 71 ? -7.869 3.812 51.206 1.00 38.88 63 ARG A N 1
ATOM 452 C CA . ARG A 1 71 ? -7.195 2.764 50.463 1.00 37.32 63 ARG A CA 1
ATOM 453 C C . ARG A 1 71 ? -8.050 1.510 50.551 1.00 32.31 63 ARG A C 1
ATOM 454 O O . ARG A 1 71 ? -8.514 1.160 51.645 1.00 31.31 63 ARG A O 1
ATOM 462 N N . PRO A 1 72 ? -8.241 0.799 49.440 1.00 33.25 64 PRO A N 1
ATOM 463 C CA . PRO A 1 72 ? -8.872 -0.527 49.507 1.00 34.63 64 PRO A CA 1
ATOM 464 C C . PRO A 1 72 ? -7.973 -1.480 50.275 1.00 32.73 64 PRO A C 1
ATOM 465 O O . PRO A 1 72 ? -6.812 -1.680 49.909 1.00 35.29 64 PRO A O 1
ATOM 469 N N . ASN A 1 73 ? -8.500 -2.056 51.348 1.00 28.01 65 ASN A N 1
ATOM 470 C CA . ASN A 1 73 ? -7.728 -2.984 52.168 1.00 32.52 65 ASN A CA 1
ATOM 471 C C . ASN A 1 73 ? -7.997 -4.413 51.708 1.00 30.90 65 ASN A C 1
ATOM 472 O O . ASN A 1 73 ? -9.154 -4.823 51.608 1.00 34.46 65 ASN A O 1
ATOM 477 N N . ILE A 1 74 ? -6.931 -5.173 51.444 1.00 32.62 66 ILE A N 1
ATOM 478 C CA . ILE A 1 74 ? -7.024 -6.592 51.101 1.00 28.14 66 ILE A CA 1
ATOM 479 C C . ILE A 1 74 ? -6.189 -7.378 52.106 1.00 32.90 66 ILE A C 1
ATOM 480 O O . ILE A 1 74 ? -5.025 -7.031 52.359 1.00 32.38 66 ILE A O 1
ATOM 485 N N . VAL A 1 75 ? -6.776 -8.439 52.669 1.00 31.66 67 VAL A N 1
ATOM 486 C CA . VAL A 1 75 ? -6.169 -9.230 53.738 1.00 35.18 67 VAL A CA 1
ATOM 487 C C . VAL A 1 75 ? -6.076 -10.688 53.292 1.00 39.67 67 VAL A C 1
ATOM 488 O O . VAL A 1 75 ? -7.090 -11.293 52.916 1.00 41.80 67 VAL A O 1
ATOM 492 N N . LEU A 1 76 ? -4.871 -11.257 53.347 1.00 35.70 68 LEU A N 1
ATOM 493 C CA . LEU A 1 76 ? -4.674 -12.672 53.050 1.00 37.23 68 LEU A CA 1
ATOM 494 C C . LEU A 1 76 ? -4.922 -13.512 54.296 1.00 41.64 68 LEU A C 1
ATOM 495 O O . LEU A 1 76 ? -4.344 -13.249 55.356 1.00 43.49 68 LEU A O 1
ATOM 500 N N . THR A 1 77 ? -5.744 -14.549 54.147 1.00 44.57 69 THR A N 1
ATOM 501 C CA . THR A 1 77 ? -6.008 -15.518 55.204 1.00 48.66 69 THR A CA 1
ATOM 502 C C . THR A 1 77 ? -6.347 -16.847 54.544 1.00 50.41 69 THR A C 1
ATOM 503 O O . THR A 1 77 ? -6.799 -16.883 53.400 1.00 48.22 69 THR A O 1
ATOM 507 N N . ARG A 1 78 ? -6.123 -17.944 55.258 1.00 54.83 70 ARG A N 1
ATOM 508 C CA . ARG A 1 78 ? -6.552 -19.239 54.750 1.00 57.47 70 ARG A CA 1
ATOM 509 C C . ARG A 1 78 ? -7.947 -19.615 55.204 1.00 67.24 70 ARG A C 1
ATOM 510 O O . ARG A 1 78 ? -8.397 -20.735 54.939 1.00 70.89 70 ARG A O 1
ATOM 518 N N . ASP A 1 79 ? -8.627 -18.711 55.895 1.00 67.55 71 ASP A N 1
ATOM 519 C CA . ASP A 1 79 ? -10.024 -18.884 56.260 1.00 75.41 71 ASP A CA 1
ATOM 520 C C . ASP A 1 79 ? -10.860 -18.218 55.170 1.00 73.78 71 ASP A C 1
ATOM 521 O O . ASP A 1 79 ? -10.883 -16.988 55.069 1.00 74.70 71 ASP A O 1
ATOM 526 N N . ALA A 1 80 ? -11.531 -19.020 54.337 1.00 81.50 72 ALA A N 1
ATOM 527 C CA . ALA A 1 80 ? -12.342 -18.435 53.271 1.00 80.76 72 ALA A CA 1
ATOM 528 C C . ALA A 1 80 ? -13.500 -17.597 53.812 1.00 85.28 72 ALA A C 1
ATOM 529 O O . ALA A 1 80 ? -14.086 -16.813 53.053 1.00 83.45 72 ALA A O 1
ATOM 531 N N . LEU A 1 81 ? -13.865 -17.771 55.090 1.00 87.33 73 LEU A N 1
ATOM 532 C CA . LEU A 1 81 ? -14.908 -17.009 55.776 1.00 81.45 73 LEU A CA 1
ATOM 533 C C . LEU A 1 81 ? -14.363 -16.094 56.883 1.00 85.36 73 LEU A C 1
ATOM 534 O O . LEU A 1 81 ? -14.967 -15.976 57.954 1.00 80.85 73 LEU A O 1
ATOM 536 N N . PHE A 1 82 ? -13.179 -15.499 56.685 1.00 79.50 74 PHE A N 1
ATOM 537 C CA . PHE A 1 82 ? -12.675 -14.451 57.575 1.00 71.51 74 PHE A CA 1
ATOM 538 C C . PHE A 1 82 ? -13.304 -13.137 57.134 1.00 62.48 74 PHE A C 1
ATOM 539 O O . PHE A 1 82 ? -13.330 -12.837 55.938 1.00 69.38 74 PHE A O 1
ATOM 547 N N . GLU A 1 83 ? -13.852 -12.359 58.072 1.00 58.49 75 GLU A N 1
ATOM 548 C CA . GLU A 1 83 ? -14.644 -11.187 57.692 1.00 59.09 75 GLU A CA 1
ATOM 549 C C . GLU A 1 83 ? -14.089 -9.888 58.267 1.00 53.40 75 GLU A C 1
ATOM 550 O O . GLU A 1 83 ? -14.569 -9.392 59.299 1.00 62.65 75 GLU A O 1
ATOM 552 N N . PRO A 1 84 ? -13.083 -9.295 57.612 1.00 49.32 76 PRO A N 1
ATOM 553 C CA . PRO A 1 84 ? -12.603 -7.968 58.014 1.00 47.79 76 PRO A CA 1
ATOM 554 C C . PRO A 1 84 ? -13.562 -6.908 57.496 1.00 46.16 76 PRO A C 1
ATOM 555 O O . PRO A 1 84 ? -13.603 -6.622 56.294 1.00 44.46 76 PRO A O 1
ATOM 559 N N . ASP A 1 85 ? -14.269 -6.258 58.415 1.00 48.26 77 ASP A N 1
ATOM 560 C CA . ASP A 1 85 ? -15.281 -5.273 58.041 1.00 47.30 77 ASP A CA 1
ATOM 561 C C . ASP A 1 85 ? -14.624 -4.059 57.401 1.00 49.54 77 ASP A C 1
ATOM 562 O O . ASP A 1 85 ? -13.715 -3.455 57.982 1.00 43.56 77 ASP A O 1
ATOM 567 N N . GLY A 1 86 ? -15.033 -3.741 56.176 1.00 44.62 78 GLY A N 1
ATOM 568 C CA . GLY A 1 86 ? -14.418 -2.643 55.466 1.00 38.98 78 GLY A CA 1
ATOM 569 C C . GLY A 1 86 ? -13.206 -3.049 54.661 1.00 39.78 78 GLY A C 1
ATOM 570 O O . GLY A 1 86 ? -12.480 -2.171 54.181 1.00 38.63 78 GLY A O 1
ATOM 571 N N . ALA A 1 87 ? -12.936 -4.350 54.547 1.00 41.35 79 ALA A N 1
ATOM 572 C CA . ALA A 1 87 ? -11.814 -4.877 53.785 1.00 37.98 79 ALA A CA 1
ATOM 573 C C . ALA A 1 87 ? -12.263 -6.132 53.054 1.00 42.44 79 ALA A C 1
ATOM 574 O O . ALA A 1 87 ? -13.347 -6.664 53.306 1.00 36.43 79 ALA A O 1
ATOM 576 N N . LEU A 1 88 ? -11.437 -6.575 52.105 1.00 40.03 80 LEU A N 1
ATOM 577 C CA . LEU A 1 88 ? -11.652 -7.821 51.373 1.00 33.54 80 LEU A CA 1
ATOM 578 C C . LEU A 1 88 ? -10.698 -8.906 51.859 1.00 36.29 80 LEU A C 1
ATOM 579 O O . LEU A 1 88 ? -9.476 -8.706 51.858 1.00 33.55 80 LEU A O 1
ATOM 584 N N . ALA A 1 89 ? -11.248 -10.050 52.255 1.00 35.78 81 ALA A N 1
ATOM 585 C CA . ALA A 1 89 ? -10.438 -11.209 52.612 1.00 39.21 81 ALA A CA 1
ATOM 586 C C . ALA A 1 89 ? -10.236 -12.093 51.385 1.00 36.23 81 ALA A C 1
ATOM 587 O O . ALA A 1 89 ? -11.202 -12.424 50.693 1.00 36.72 81 ALA A O 1
ATOM 589 N N . VAL A 1 90 ? -8.984 -12.483 51.118 1.00 35.71 82 VAL A N 1
ATOM 590 C CA . VAL A 1 90 ? -8.683 -13.394 50.017 1.00 37.10 82 VAL A CA 1
ATOM 591 C C . VAL A 1 90 ? -7.776 -14.506 50.522 1.00 41.30 82 VAL A C 1
ATOM 592 O O . VAL A 1 90 ? -7.127 -14.388 51.564 1.00 42.65 82 VAL A O 1
ATOM 596 N N . GLY A 1 91 ? -7.738 -15.599 49.758 1.00 40.52 83 GLY A N 1
ATOM 597 C CA . GLY A 1 91 ? -7.004 -16.783 50.169 1.00 40.75 83 GLY A CA 1
ATOM 598 C C . GLY A 1 91 ? -5.705 -17.077 49.433 1.00 41.96 83 GLY A C 1
ATOM 599 O O . GLY A 1 91 ? -5.089 -18.111 49.695 1.00 43.55 83 GLY A O 1
ATOM 600 N N . SER A 1 92 ? -5.258 -16.201 48.532 1.00 40.49 84 SER A N 1
ATOM 601 C CA . SER A 1 92 ? -4.038 -16.496 47.780 1.00 42.14 84 SER A CA 1
ATOM 602 C C . SER A 1 92 ? -3.460 -15.210 47.206 1.00 39.25 84 SER A C 1
ATOM 603 O O . SER A 1 92 ? -4.154 -14.197 47.070 1.00 35.26 84 SER A O 1
ATOM 606 N N . ALA A 1 93 ? -2.172 -15.273 46.850 1.00 36.17 85 ALA A N 1
ATOM 607 C CA . ALA A 1 93 ? -1.531 -14.129 46.215 1.00 33.96 85 ALA A CA 1
ATOM 608 C C . ALA A 1 93 ? -2.164 -13.820 44.862 1.00 34.38 85 ALA A C 1
ATOM 609 O O . ALA A 1 93 ? -2.371 -12.650 44.521 1.00 30.02 85 ALA A O 1
ATOM 611 N N . ASP A 1 94 ? -2.492 -14.853 44.081 1.00 37.71 86 ASP A N 1
ATOM 612 C CA . ASP A 1 94 ? -3.172 -14.620 42.810 1.00 35.09 86 ASP A CA 1
ATOM 613 C C . ASP A 1 94 ? -4.500 -13.911 43.017 1.00 33.07 86 ASP A C 1
ATOM 614 O O . ASP A 1 94 ? -4.859 -13.020 42.241 1.00 33.28 86 ASP A O 1
ATOM 619 N N . ALA A 1 95 ? -5.254 -14.307 44.045 1.00 32.25 87 ALA A N 1
ATOM 620 C CA . ALA A 1 95 ? -6.566 -13.704 44.263 1.00 31.21 87 ALA A CA 1
ATOM 621 C C . ALA A 1 95 ? -6.432 -12.257 44.708 1.00 32.75 87 ALA A C 1
ATOM 622 O O . ALA A 1 95 ? -7.234 -11.401 44.312 1.00 29.36 87 ALA A O 1
ATOM 624 N N . ALA A 1 96 ? -5.412 -11.971 45.526 1.00 34.95 88 ALA A N 1
ATOM 625 C CA . ALA A 1 96 ? -5.158 -10.604 45.967 1.00 31.94 88 ALA A CA 1
ATOM 626 C C . ALA A 1 96 ? -4.841 -9.701 44.784 1.00 28.47 88 ALA A C 1
ATOM 627 O O . ALA A 1 96 ? -5.388 -8.598 44.663 1.00 28.88 88 ALA A O 1
ATOM 629 N N . LEU A 1 97 ? -3.970 -10.160 43.889 1.00 27.92 89 LEU A N 1
ATOM 630 C CA . LEU A 1 97 ? -3.612 -9.338 42.736 1.00 27.34 89 LEU A CA 1
ATOM 631 C C . LEU A 1 97 ? -4.786 -9.206 41.769 1.00 27.99 89 LEU A C 1
ATOM 632 O O . LEU A 1 97 ? -5.007 -8.136 41.189 1.00 25.87 89 LEU A O 1
ATOM 637 N N . ALA A 1 98 ? -5.576 -10.266 41.611 1.00 27.30 90 ALA A N 1
ATOM 638 C CA . ALA A 1 98 ? -6.756 -10.166 40.756 1.00 31.36 90 ALA A CA 1
ATOM 639 C C . ALA A 1 98 ? -7.745 -9.124 41.271 1.00 32.81 90 ALA A C 1
ATOM 640 O O . ALA A 1 98 ? -8.515 -8.555 40.484 1.00 27.93 90 ALA A O 1
ATOM 642 N N . ALA A 1 99 ? -7.763 -8.882 42.585 1.00 29.72 91 ALA A N 1
ATOM 643 C CA . ALA A 1 99 ? -8.644 -7.889 43.188 1.00 29.39 91 ALA A CA 1
ATOM 644 C C . ALA A 1 99 ? -7.978 -6.531 43.357 1.00 30.61 91 ALA A C 1
ATOM 645 O O . ALA A 1 99 ? -8.626 -5.596 43.846 1.00 30.36 91 ALA A O 1
ATOM 647 N N . SER A 1 100 ? -6.726 -6.387 42.937 1.00 27.68 92 SER A N 1
ATOM 648 C CA . SER A 1 100 ? -5.987 -5.157 43.163 1.00 27.31 92 SER A CA 1
ATOM 649 C C . SER A 1 100 ? -6.183 -4.191 42.010 1.00 29.35 92 SER A C 1
ATOM 650 O O . SER A 1 100 ? -6.582 -4.568 40.912 1.00 26.01 92 SER A O 1
ATOM 653 N N . ASP A 1 101 ? -5.871 -2.932 42.278 1.00 27.10 93 ASP A N 1
ATOM 654 C CA . ASP A 1 101 ? -5.783 -1.910 41.253 1.00 27.48 93 ASP A CA 1
ATOM 655 C C . ASP A 1 101 ? -4.447 -2.091 40.521 1.00 28.49 93 ASP A C 1
ATOM 656 O O . ASP A 1 101 ? -3.778 -3.122 40.647 1.00 21.42 93 ASP A O 1
ATOM 661 N N . GLU A 1 102 ? -4.061 -1.103 39.712 1.00 29.32 94 GLU A N 1
ATOM 662 C CA . GLU A 1 102 ? -2.867 -1.192 38.875 1.00 28.06 94 GLU A CA 1
ATOM 663 C C . GLU A 1 102 ? -1.561 -1.001 39.647 1.00 30.41 94 GLU A C 1
ATOM 664 O O . GLU A 1 102 ? -0.486 -1.234 39.076 1.00 26.23 94 GLU A O 1
ATOM 670 N N . ALA A 1 103 ? -1.602 -0.522 40.890 1.00 26.98 95 ALA A N 1
ATOM 671 C CA . ALA A 1 103 ? -0.383 -0.241 41.652 1.00 26.46 95 ALA A CA 1
ATOM 672 C C . ALA A 1 103 ? -0.566 -0.565 43.138 1.00 25.67 95 ALA A C 1
ATOM 673 O O . ALA A 1 103 ? -0.516 0.325 43.996 1.00 24.07 95 ALA A O 1
ATOM 675 N N . PRO A 1 104 ? -0.743 -1.842 43.484 1.00 23.34 96 PRO A N 1
ATOM 676 C CA . PRO A 1 104 ? -0.922 -2.189 44.896 1.00 23.30 96 PRO A CA 1
ATOM 677 C C . PRO A 1 104 ? 0.383 -2.080 45.661 1.00 27.49 96 PRO A C 1
ATOM 678 O O . PRO A 1 104 ? 1.472 -2.218 45.098 1.00 24.60 96 PRO A O 1
ATOM 682 N N . TRP A 1 105 ? 0.256 -1.859 46.972 1.00 25.74 97 TRP A N 1
ATOM 683 C CA . TRP A 1 105 ? 1.382 -1.868 47.892 1.00 27.83 97 TRP A CA 1
ATOM 684 C C . TRP A 1 105 ? 1.186 -3.021 48.863 1.00 30.58 97 TRP A C 1
ATOM 685 O O . TRP A 1 105 ? 0.118 -3.162 49.472 1.00 27.57 97 TRP A O 1
ATOM 696 N N . VAL A 1 106 ? 2.202 -3.857 48.976 1.00 29.35 98 VAL A N 1
ATOM 697 C CA . VAL A 1 106 ? 2.218 -4.924 49.958 1.00 28.91 98 VAL A CA 1
ATOM 698 C C . VAL A 1 106 ? 2.774 -4.329 51.249 1.00 34.98 98 VAL A C 1
ATOM 699 O O . VAL A 1 106 ? 3.905 -3.824 51.269 1.00 27.83 98 VAL A O 1
ATOM 703 N N . ILE A 1 107 ? 1.983 -4.373 52.328 1.00 30.67 99 ILE A N 1
ATOM 704 C CA . ILE A 1 107 ? 2.301 -3.604 53.529 1.00 30.03 99 ILE A CA 1
ATOM 705 C C . ILE A 1 107 ? 2.642 -4.490 54.722 1.00 34.33 99 ILE A C 1
ATOM 706 O O . ILE A 1 107 ? 2.782 -3.979 55.842 1.00 37.29 99 ILE A O 1
ATOM 711 N N . GLY A 1 108 ? 2.847 -5.783 54.517 1.00 31.58 100 GLY A N 1
ATOM 712 C CA . GLY A 1 108 ? 3.284 -6.661 55.583 1.00 33.21 100 GLY A CA 1
ATOM 713 C C . GLY A 1 108 ? 2.217 -7.674 55.959 1.00 36.48 100 GLY A C 1
ATOM 714 O O . GLY A 1 108 ? 1.073 -7.625 55.501 1.00 34.07 100 GLY A O 1
ATOM 715 N N . GLY A 1 109 ? 2.609 -8.594 56.834 1.00 36.81 101 GLY A N 1
ATOM 716 C CA . GLY A 1 109 ? 3.906 -8.578 57.488 1.00 37.89 101 GLY A CA 1
ATOM 717 C C . GLY A 1 109 ? 4.959 -9.510 56.911 1.00 36.60 101 GLY A C 1
ATOM 718 O O . GLY A 1 109 ? 5.094 -9.629 55.693 1.00 37.82 101 GLY A O 1
ATOM 719 N N . GLY A 1 110 ? 5.705 -10.168 57.804 1.00 39.95 102 GLY A N 1
ATOM 720 C CA . GLY A 1 110 ? 6.855 -10.962 57.379 1.00 38.37 102 GLY A CA 1
ATOM 721 C C . GLY A 1 110 ? 6.493 -12.042 56.379 1.00 38.12 102 GLY A C 1
ATOM 722 O O . GLY A 1 110 ? 7.170 -12.216 55.363 1.00 37.28 102 GLY A O 1
ATOM 723 N N . GLU A 1 111 ? 5.425 -12.792 56.662 1.00 38.95 103 GLU A N 1
ATOM 724 C CA . GLU A 1 111 ? 4.996 -13.839 55.739 1.00 39.93 103 GLU A CA 1
ATOM 725 C C . GLU A 1 111 ? 4.554 -13.250 54.406 1.00 37.81 103 GLU A C 1
ATOM 726 O O . GLU A 1 111 ? 4.874 -13.783 53.337 1.00 36.41 103 GLU A O 1
ATOM 732 N N . ILE A 1 112 ? 3.801 -12.158 54.444 1.00 36.05 104 ILE A N 1
ATOM 733 C CA . ILE A 1 112 ? 3.246 -11.634 53.205 1.00 34.39 104 ILE A CA 1
ATOM 734 C C . ILE A 1 112 ? 4.321 -10.950 52.350 1.00 33.82 104 ILE A C 1
ATOM 735 O O . ILE A 1 112 ? 4.297 -11.054 51.116 1.00 33.28 104 ILE A O 1
ATOM 740 N N . TYR A 1 113 ? 5.294 -10.272 52.973 1.00 33.18 105 TYR A N 1
ATOM 741 C CA . TYR A 1 113 ? 6.408 -9.708 52.195 1.00 33.52 105 TYR A CA 1
ATOM 742 C C . TYR A 1 113 ? 7.123 -10.789 51.390 1.00 32.75 105 TYR A C 1
ATOM 743 O O . TYR A 1 113 ? 7.392 -10.618 50.197 1.00 31.27 105 TYR A O 1
ATOM 752 N N . ARG A 1 114 ? 7.468 -11.904 52.041 1.00 37.91 106 ARG A N 1
ATOM 753 C CA . ARG A 1 114 ? 8.183 -12.970 51.347 1.00 34.14 106 ARG A CA 1
ATOM 754 C C . ARG A 1 114 ? 7.342 -13.564 50.223 1.00 33.63 106 ARG A C 1
ATOM 755 O O . ARG A 1 114 ? 7.877 -13.944 49.177 1.00 33.44 106 ARG A O 1
ATOM 763 N N . LEU A 1 115 ? 6.022 -13.574 50.382 1.00 36.42 107 LEU A N 1
ATOM 764 C CA . LEU A 1 115 ? 5.156 -14.130 49.348 1.00 34.54 107 LEU A CA 1
ATOM 765 C C . LEU A 1 115 ? 5.178 -13.280 48.074 1.00 35.41 107 LEU A C 1
ATOM 766 O O . LEU A 1 115 ? 5.176 -13.819 46.963 1.00 36.12 107 LEU A O 1
ATOM 771 N N . PHE A 1 116 ? 5.189 -11.952 48.207 1.00 34.18 108 PHE A N 1
ATOM 772 C CA . PHE A 1 116 ? 5.066 -11.066 47.050 1.00 33.65 108 PHE A CA 1
ATOM 773 C C . PHE A 1 116 ? 6.405 -10.542 46.510 1.00 32.67 108 PHE A C 1
ATOM 774 O O . PHE A 1 116 ? 6.434 -9.968 45.416 1.00 30.44 108 PHE A O 1
ATOM 782 N N . LEU A 1 117 ? 7.500 -10.683 47.251 1.00 36.48 109 LEU A N 1
ATOM 783 C CA . LEU A 1 117 ? 8.786 -10.161 46.783 1.00 36.62 109 LEU A CA 1
ATOM 784 C C . LEU A 1 117 ? 9.166 -10.615 45.373 1.00 35.21 109 LEU A C 1
ATOM 785 O O . LEU A 1 117 ? 9.623 -9.767 44.589 1.00 32.77 109 LEU A O 1
ATOM 790 N N . PRO A 1 118 ? 8.999 -11.885 44.978 1.00 42.78 110 PRO A N 1
ATOM 791 C CA . PRO A 1 118 ? 9.359 -12.273 43.601 1.00 37.53 110 PRO A CA 1
ATOM 792 C C . PRO A 1 118 ? 8.583 -11.547 42.520 1.00 34.46 110 PRO A C 1
ATOM 793 O O . PRO A 1 118 ? 9.038 -11.538 41.373 1.00 31.75 110 PRO A O 1
ATOM 797 N N . LEU A 1 119 ? 7.415 -10.976 42.835 1.00 30.41 111 LEU A N 1
ATOM 798 C CA . LEU A 1 119 ? 6.608 -10.230 41.879 1.00 34.27 111 LEU A CA 1
ATOM 799 C C . LEU A 1 119 ? 6.810 -8.723 41.958 1.00 34.21 111 LEU A C 1
ATOM 800 O O . LEU A 1 119 ? 6.201 -7.987 41.178 1.00 32.42 111 LEU A O 1
ATOM 805 N N . ALA A 1 120 ? 7.602 -8.246 42.907 1.00 32.65 112 ALA A N 1
ATOM 806 C CA . ALA A 1 120 ? 7.674 -6.821 43.181 1.00 28.18 112 ALA A CA 1
ATOM 807 C C . ALA A 1 120 ? 8.599 -6.123 42.191 1.00 30.58 112 ALA A C 1
ATOM 808 O O . ALA A 1 120 ? 9.560 -6.713 41.686 1.00 22.05 112 ALA A O 1
ATOM 810 N N . GLN A 1 121 ? 8.294 -4.850 41.918 1.00 26.02 113 GLN A N 1
ATOM 811 C CA . GLN A 1 121 ? 9.164 -3.986 41.134 1.00 27.74 113 GLN A CA 1
ATOM 812 C C . GLN A 1 121 ? 9.831 -2.883 41.945 1.00 25.41 113 GLN A C 1
ATOM 813 O O . GLN A 1 121 ? 10.800 -2.284 41.467 1.00 24.08 113 GLN A O 1
ATOM 819 N N . ARG A 1 122 ? 9.341 -2.581 43.141 1.00 21.11 114 ARG A N 1
ATOM 820 C CA . ARG A 1 122 ? 10.049 -1.636 43.988 1.00 25.51 114 ARG A CA 1
ATOM 821 C C . ARG A 1 122 ? 9.773 -1.973 45.444 1.00 27.01 114 ARG A C 1
ATOM 822 O O . ARG A 1 122 ? 8.756 -2.589 45.779 1.00 25.43 114 ARG A O 1
ATOM 830 N N . CYS A 1 123 ? 10.734 -1.616 46.292 1.00 21.94 115 CYS A N 1
ATOM 831 C CA . CYS A 1 123 ? 10.621 -1.757 47.731 1.00 23.81 115 CYS A CA 1
ATOM 832 C C . CYS A 1 123 ? 10.936 -0.403 48.333 1.00 30.58 115 CYS A C 1
ATOM 833 O O . CYS A 1 123 ? 12.024 0.143 48.104 1.00 28.17 115 CYS A O 1
ATOM 836 N N . GLU A 1 124 ? 10.008 0.116 49.121 1.00 26.37 116 GLU A N 1
ATOM 837 C CA . GLU A 1 124 ? 10.201 1.355 49.861 1.00 28.89 116 GLU A CA 1
ATOM 838 C C . GLU A 1 124 ? 10.489 0.963 51.298 1.00 29.53 116 GLU A C 1
ATOM 839 O O . GLU A 1 124 ? 9.616 0.453 52.005 1.00 30.77 116 GLU A O 1
ATOM 845 N N . VAL A 1 125 ? 11.718 1.196 51.715 1.00 26.05 117 VAL A N 1
ATOM 846 C CA . VAL A 1 125 ? 12.240 0.670 52.960 1.00 33.05 117 VAL A CA 1
ATOM 847 C C . VAL A 1 125 ? 12.600 1.844 53.844 1.00 32.19 117 VAL A C 1
ATOM 848 O O . VAL A 1 125 ? 13.277 2.781 53.398 1.00 35.27 117 VAL A O 1
ATOM 852 N N . THR A 1 126 ? 12.171 1.777 55.090 1.00 31.73 118 THR A N 1
ATOM 853 C CA . THR A 1 126 ? 12.657 2.651 56.139 1.00 33.33 118 THR A CA 1
ATOM 854 C C . THR A 1 126 ? 13.571 1.806 57.006 1.00 35.35 118 THR A C 1
ATOM 855 O O . THR A 1 126 ? 13.188 0.706 57.423 1.00 33.17 118 THR A O 1
ATOM 859 N N . VAL A 1 127 ? 14.800 2.276 57.207 1.00 31.89 119 VAL A N 1
ATOM 860 C CA . VAL A 1 127 ? 15.737 1.636 58.120 1.00 37.17 119 VAL A CA 1
ATOM 861 C C . VAL A 1 127 ? 15.817 2.499 59.366 1.00 34.96 119 VAL A C 1
ATOM 862 O O . VAL A 1 127 ? 15.968 3.723 59.273 1.00 39.94 119 VAL A O 1
ATOM 866 N N . VAL A 1 128 ? 15.704 1.876 60.530 1.00 36.02 120 VAL A N 1
ATOM 867 C CA . VAL A 1 128 ? 15.688 2.599 61.796 1.00 44.31 120 VAL A CA 1
ATOM 868 C C . VAL A 1 128 ? 16.856 2.121 62.648 1.00 48.39 120 VAL A C 1
ATOM 869 O O . VAL A 1 128 ? 17.212 0.938 62.624 1.00 46.79 120 VAL A O 1
ATOM 873 N N . GLU A 1 129 ? 17.470 3.051 63.380 1.00 47.32 121 GLU A N 1
ATOM 874 C CA . GLU A 1 129 ? 18.632 2.732 64.212 1.00 51.35 121 GLU A CA 1
ATOM 875 C C . GLU A 1 129 ? 18.103 2.302 65.574 1.00 52.81 121 GLU A C 1
ATOM 876 O O . GLU A 1 129 ? 17.948 3.112 66.490 1.00 58.03 121 GLU A O 1
ATOM 882 N N . ALA A 1 130 ? 17.811 1.010 65.709 1.00 52.35 122 ALA A N 1
ATOM 883 C CA . ALA A 1 130 ? 17.215 0.499 66.937 1.00 56.52 122 ALA A CA 1
ATOM 884 C C . ALA A 1 130 ? 17.639 -0.948 67.124 1.00 58.94 122 ALA A C 1
ATOM 885 O O . ALA A 1 130 ? 17.240 -1.819 66.346 1.00 57.20 122 ALA A O 1
ATOM 887 N N . ASP A 1 131 ? 18.411 -1.199 68.178 1.00 62.28 123 ASP A N 1
ATOM 888 C CA . ASP A 1 131 ? 18.872 -2.546 68.511 1.00 69.42 123 ASP A CA 1
ATOM 889 C C . ASP A 1 131 ? 17.811 -3.224 69.376 1.00 70.50 123 ASP A C 1
ATOM 890 O O . ASP A 1 131 ? 17.971 -3.447 70.579 1.00 71.69 123 ASP A O 1
ATOM 895 N N . VAL A 1 132 ? 16.696 -3.540 68.726 1.00 69.22 124 VAL A N 1
ATOM 896 C CA . VAL A 1 132 ? 15.548 -4.149 69.394 1.00 70.01 124 VAL A CA 1
ATOM 897 C C . VAL A 1 132 ? 15.302 -5.524 68.780 1.00 65.55 124 VAL A C 1
ATOM 898 O O . VAL A 1 132 ? 15.434 -5.689 67.558 1.00 61.43 124 VAL A O 1
ATOM 902 N N . PRO A 1 133 ? 14.981 -6.536 69.581 1.00 62.83 125 PRO A N 1
ATOM 903 C CA . PRO A 1 133 ? 14.711 -7.867 69.033 1.00 59.72 125 PRO A CA 1
ATOM 904 C C . PRO A 1 133 ? 13.267 -7.987 68.565 1.00 59.74 125 PRO A C 1
ATOM 905 O O . PRO A 1 133 ? 12.411 -7.147 68.849 1.00 58.90 125 PRO A O 1
ATOM 909 N N . GLY A 1 134 ? 13.014 -9.055 67.818 1.00 54.48 126 GLY A N 1
ATOM 910 C CA . GLY A 1 134 ? 11.677 -9.312 67.312 1.00 58.91 126 GLY A CA 1
ATOM 911 C C . GLY A 1 134 ? 11.584 -10.714 66.758 1.00 60.50 126 GLY A C 1
ATOM 912 O O . GLY A 1 134 ? 12.588 -11.417 66.608 1.00 63.62 126 GLY A O 1
ATOM 913 N N . ASP A 1 135 ? 10.353 -11.101 66.425 1.00 57.61 127 ASP A N 1
ATOM 914 C CA . ASP A 1 135 ? 10.066 -12.425 65.899 1.00 53.58 127 ASP A CA 1
ATOM 915 C C . ASP A 1 135 ? 9.670 -12.398 64.430 1.00 53.87 127 ASP A C 1
ATOM 916 O O . ASP A 1 135 ? 9.495 -13.463 63.830 1.00 63.06 127 ASP A O 1
ATOM 921 N N . ALA A 1 136 ? 9.585 -11.219 63.822 1.00 50.29 128 ALA A N 1
ATOM 922 C CA . ALA A 1 136 ? 9.253 -11.081 62.410 1.00 51.54 128 ALA A CA 1
ATOM 923 C C . ALA A 1 136 ? 10.324 -10.245 61.729 1.00 47.22 128 ALA A C 1
ATOM 924 O O . ALA A 1 136 ? 10.736 -9.207 62.256 1.00 45.43 128 ALA A O 1
ATOM 926 N N . LEU A 1 137 ? 10.749 -10.691 60.545 1.00 45.08 129 LEU A N 1
ATOM 927 C CA . LEU A 1 137 ? 11.900 -10.140 59.842 1.00 42.56 129 LEU A CA 1
ATOM 928 C C . LEU A 1 137 ? 11.505 -9.599 58.469 1.00 41.07 129 LEU A C 1
ATOM 929 O O . LEU A 1 137 ? 10.540 -10.062 57.853 1.00 37.65 129 LEU A O 1
ATOM 934 N N . ALA A 1 138 ? 12.252 -8.597 58.000 1.00 34.49 130 ALA A N 1
ATOM 935 C CA . ALA A 1 138 ? 12.078 -8.109 56.641 1.00 36.25 130 ALA A CA 1
ATOM 936 C C . ALA A 1 138 ? 12.563 -9.158 55.640 1.00 33.67 130 ALA A C 1
ATOM 937 O O . ALA A 1 138 ? 13.399 -10.001 55.972 1.00 38.15 130 ALA A O 1
ATOM 939 N N . PRO A 1 139 ? 12.055 -9.135 54.411 1.00 29.67 131 PRO A N 1
ATOM 940 C CA . PRO A 1 139 ? 12.574 -10.058 53.403 1.00 33.85 131 PRO A CA 1
ATOM 941 C C . PRO A 1 139 ? 13.982 -9.670 53.015 1.00 37.68 131 PRO A C 1
ATOM 942 O O . PRO A 1 139 ? 14.371 -8.503 53.072 1.00 41.58 131 PRO A O 1
ATOM 946 N N . GLU A 1 140 ? 14.736 -10.669 52.595 1.00 34.24 132 GLU A N 1
ATOM 947 C CA . GLU A 1 140 ? 16.116 -10.491 52.180 1.00 32.78 132 GLU A CA 1
ATOM 948 C C . GLU A 1 140 ? 16.165 -10.085 50.710 1.00 38.57 132 GLU A C 1
ATOM 949 O O . GLU A 1 140 ? 15.579 -10.756 49.845 1.00 38.22 132 GLU A O 1
ATOM 955 N N . LEU A 1 141 ? 16.810 -8.956 50.429 1.00 30.68 133 LEU A N 1
ATOM 956 C CA . LEU A 1 141 ? 16.963 -8.495 49.056 1.00 31.75 133 LEU A CA 1
ATOM 957 C C . LEU A 1 141 ? 18.306 -8.986 48.533 1.00 35.99 133 LEU A C 1
ATOM 958 O O . LEU A 1 141 ? 19.361 -8.520 48.977 1.00 33.80 133 LEU A O 1
ATOM 963 N N . GLY A 1 142 ? 18.270 -9.912 47.589 1.00 33.74 134 GLY A N 1
ATOM 964 C CA . GLY A 1 142 ? 19.460 -10.382 46.934 1.00 27.06 134 GLY A CA 1
ATOM 965 C C . GLY A 1 142 ? 19.710 -9.647 45.635 1.00 27.63 134 GLY A C 1
ATOM 966 O O . GLY A 1 142 ? 19.286 -8.500 45.447 1.00 25.51 134 GLY A O 1
ATOM 967 N N . GLU A 1 143 ? 20.379 -10.326 44.711 1.00 25.86 135 GLU A N 1
ATOM 968 C CA . GLU A 1 143 ? 20.706 -9.704 43.437 1.00 23.72 135 GLU A CA 1
ATOM 969 C C . GLU A 1 143 ? 19.440 -9.295 42.698 1.00 25.91 135 GLU A C 1
ATOM 970 O O . GLU A 1 143 ? 18.403 -9.956 42.788 1.00 22.79 135 GLU A O 1
ATOM 976 N N . GLY A 1 144 ? 19.545 -8.197 41.952 1.00 21.09 136 GLY A N 1
ATOM 977 C CA . GLY A 1 144 ? 18.482 -7.700 41.092 1.00 25.72 136 GLY A CA 1
ATOM 978 C C . GLY A 1 144 ? 17.966 -6.324 41.451 1.00 28.08 136 GLY A C 1
ATOM 979 O O . GLY A 1 144 ? 17.129 -5.789 40.709 1.00 27.18 136 GLY A O 1
ATOM 980 N N . TRP A 1 145 ? 18.442 -5.710 42.536 1.00 22.89 137 TRP A N 1
ATOM 981 C CA . TRP A 1 145 ? 17.940 -4.430 43.003 1.00 25.21 137 TRP A CA 1
ATOM 982 C C . TRP A 1 145 ? 19.046 -3.382 42.964 1.00 23.88 137 TRP A C 1
ATOM 983 O O . TRP A 1 145 ? 20.230 -3.703 43.080 1.00 20.91 137 TRP A O 1
ATOM 994 N N . VAL A 1 146 ? 18.653 -2.129 42.746 1.00 22.91 138 VAL A N 1
ATOM 995 C CA . VAL A 1 146 ? 19.561 -0.991 42.833 1.00 20.73 138 VAL A CA 1
ATOM 996 C C . VAL A 1 146 ? 18.918 0.043 43.747 1.00 22.09 138 VAL A C 1
ATOM 997 O O . VAL A 1 146 ? 17.686 0.141 43.807 1.00 23.71 138 VAL A O 1
ATOM 1001 N N . VAL A 1 147 ? 19.739 0.742 44.535 1.00 22.13 139 VAL A N 1
ATOM 1002 C CA . VAL A 1 147 ? 19.238 1.733 45.489 1.00 23.66 139 VAL A CA 1
ATOM 1003 C C . VAL A 1 147 ? 20.259 2.862 45.621 1.00 27.83 139 VAL A C 1
ATOM 1004 O O . VAL A 1 147 ? 21.468 2.629 45.572 1.00 24.60 139 VAL A O 1
ATOM 1008 N N . GLU A 1 148 ? 19.768 4.093 45.750 1.00 28.16 140 GLU A N 1
ATOM 1009 C CA . GLU A 1 148 ? 20.604 5.228 46.122 1.00 31.08 140 GLU A CA 1
ATOM 1010 C C . GLU A 1 148 ? 20.471 5.509 47.613 1.00 27.90 140 GLU A C 1
ATOM 1011 O O . GLU A 1 148 ? 19.362 5.540 48.155 1.00 29.61 140 GLU A O 1
ATOM 1017 N N . THR A 1 149 ? 21.595 5.758 48.270 1.00 33.26 141 THR A N 1
ATOM 1018 C CA . THR A 1 149 ? 21.518 6.013 49.697 1.00 34.69 141 THR A CA 1
ATOM 1019 C C . THR A 1 149 ? 21.003 7.429 49.953 1.00 36.40 141 THR A C 1
ATOM 1020 O O . THR A 1 149 ? 21.070 8.309 49.095 1.00 36.87 141 THR A O 1
ATOM 1024 N N . ASN A 1 150 ? 20.442 7.624 51.140 1.00 37.83 142 ASN A N 1
ATOM 1025 C CA . ASN A 1 150 ? 19.996 8.928 51.599 1.00 43.00 142 ASN A CA 1
ATOM 1026 C C . ASN A 1 150 ? 20.641 9.209 52.945 1.00 42.72 142 ASN A C 1
ATOM 1027 O O . ASN A 1 150 ? 21.105 8.295 53.629 1.00 46.52 142 ASN A O 1
ATOM 1032 N N . ASP A 1 151 ? 20.678 10.486 53.317 1.00 50.42 143 ASP A N 1
ATOM 1033 C CA . ASP A 1 151 ? 21.212 10.852 54.622 1.00 49.90 143 ASP A CA 1
ATOM 1034 C C . ASP A 1 151 ? 20.326 10.287 55.722 1.00 47.23 143 ASP A C 1
ATOM 1035 O O . ASP A 1 151 ? 19.102 10.223 55.582 1.00 48.64 143 ASP A O 1
ATOM 1040 N N . TRP A 1 152 ? 20.948 9.866 56.819 1.00 47.17 144 TRP A N 1
ATOM 1041 C CA . TRP A 1 152 ? 20.176 9.491 57.994 1.00 48.03 144 TRP A CA 1
ATOM 1042 C C . TRP A 1 152 ? 19.541 10.732 58.607 1.00 52.81 144 TRP A C 1
ATOM 1043 O O . TRP A 1 152 ? 20.118 11.821 58.597 1.00 53.50 144 TRP A O 1
ATOM 1054 N N . GLN A 1 153 ? 18.338 10.558 59.134 1.00 52.51 145 GLN A N 1
ATOM 1055 C CA . GLN A 1 153 ? 17.554 11.645 59.689 1.00 53.01 145 GLN A CA 1
ATOM 1056 C C . GLN A 1 153 ? 17.329 11.389 61.169 1.00 55.92 145 GLN A C 1
ATOM 1057 O O . GLN A 1 153 ? 17.467 10.261 61.648 1.00 54.02 145 GLN A O 1
ATOM 1063 N N . THR A 1 154 ? 16.962 12.451 61.883 1.00 57.56 146 THR A N 1
ATOM 1064 C CA . THR A 1 154 ? 16.637 12.375 63.299 1.00 59.73 146 THR A CA 1
ATOM 1065 C C . THR A 1 154 ? 15.167 12.737 63.458 1.00 60.48 146 THR A C 1
ATOM 1066 O O . THR A 1 154 ? 14.740 13.810 63.020 1.00 61.63 146 THR A O 1
ATOM 1070 N N . SER A 1 155 ? 14.392 11.840 64.054 1.00 60.18 147 SER A N 1
ATOM 1071 C CA . SER A 1 155 ? 12.982 12.135 64.235 1.00 67.82 147 SER A CA 1
ATOM 1072 C C . SER A 1 155 ? 12.779 13.022 65.458 1.00 67.41 147 SER A C 1
ATOM 1073 O O . SER A 1 155 ? 13.639 13.118 66.336 1.00 66.17 147 SER A O 1
ATOM 1076 N N . GLU A 1 156 ? 11.618 13.684 65.501 1.00 72.53 148 GLU A N 1
ATOM 1077 C CA . GLU A 1 156 ? 11.197 14.348 66.729 1.00 80.33 148 GLU A CA 1
ATOM 1078 C C . GLU A 1 156 ? 11.151 13.367 67.895 1.00 79.51 148 GLU A C 1
ATOM 1079 O O . GLU A 1 156 ? 11.404 13.753 69.041 1.00 79.16 148 GLU A O 1
ATOM 1081 N N . SER A 1 157 ? 10.828 12.098 67.623 1.00 73.58 149 SER A N 1
ATOM 1082 C CA . SER A 1 157 ? 10.856 11.064 68.652 1.00 71.36 149 SER A CA 1
ATOM 1083 C C . SER A 1 157 ? 12.277 10.738 69.104 1.00 72.44 149 SER A C 1
ATOM 1084 O O . SER A 1 157 ? 12.446 9.997 70.077 1.00 72.96 149 SER A O 1
ATOM 1087 N N . GLY A 1 158 ? 13.292 11.223 68.381 1.00 74.86 150 GLY A N 1
ATOM 1088 C CA . GLY A 1 158 ? 14.689 11.006 68.697 1.00 67.85 150 GLY A CA 1
ATOM 1089 C C . GLY A 1 158 ? 15.333 9.832 67.994 1.00 71.68 150 GLY A C 1
ATOM 1090 O O . GLY A 1 158 ? 16.567 9.765 67.916 1.00 65.18 150 GLY A O 1
ATOM 1091 N N . LEU A 1 159 ? 14.538 8.930 67.442 1.00 71.40 151 LEU A N 1
ATOM 1092 C CA . LEU A 1 159 ? 15.092 7.805 66.717 1.00 67.08 151 LEU A CA 1
ATOM 1093 C C . LEU A 1 159 ? 15.669 8.293 65.393 1.00 61.56 151 LEU A C 1
ATOM 1094 O O . LEU A 1 159 ? 15.126 9.206 64.764 1.00 58.52 151 LEU A O 1
ATOM 1099 N N . ARG A 1 160 ? 16.798 7.716 64.990 1.00 57.12 152 ARG A N 1
ATOM 1100 C CA . ARG A 1 160 ? 17.393 8.043 63.702 1.00 55.08 152 ARG A CA 1
ATOM 1101 C C . ARG A 1 160 ? 16.949 7.027 62.660 1.00 52.20 152 ARG A C 1
ATOM 1102 O O . ARG A 1 160 ? 16.857 5.827 62.935 1.00 51.81 152 ARG A O 1
ATOM 1110 N N . TYR A 1 161 ? 16.659 7.518 61.461 1.00 46.97 153 TYR A N 1
ATOM 1111 C CA . TYR A 1 161 ? 16.035 6.690 60.442 1.00 43.19 153 TYR A CA 1
ATOM 1112 C C . TYR A 1 161 ? 16.552 7.080 59.067 1.00 42.07 153 TYR A C 1
ATOM 1113 O O . TYR A 1 161 ? 17.107 8.163 58.870 1.00 45.74 153 TYR A O 1
ATOM 1122 N N . GLN A 1 162 ? 16.333 6.182 58.108 1.00 44.56 154 GLN A N 1
ATOM 1123 C CA . GLN A 1 162 ? 16.776 6.356 56.733 1.00 42.31 154 GLN A CA 1
ATOM 1124 C C . GLN A 1 162 ? 15.742 5.742 55.804 1.00 40.94 154 GLN A C 1
ATOM 1125 O O . GLN A 1 162 ? 15.279 4.619 56.037 1.00 35.97 154 GLN A O 1
ATOM 1131 N N . PHE A 1 163 ? 15.407 6.473 54.740 1.00 39.78 155 PHE A N 1
ATOM 1132 C CA . PHE A 1 163 ? 14.511 6.003 53.690 1.00 38.32 155 PHE A CA 1
ATOM 1133 C C . PHE A 1 163 ? 15.339 5.506 52.516 1.00 33.21 155 PHE A C 1
ATOM 1134 O O . PHE A 1 163 ? 16.285 6.181 52.093 1.00 40.32 155 PHE A O 1
ATOM 1142 N N . LEU A 1 164 ? 14.979 4.336 51.993 1.00 31.70 156 LEU A N 1
ATOM 1143 C CA . LEU A 1 164 ? 15.651 3.741 50.844 1.00 28.18 156 LEU A CA 1
ATOM 1144 C C . LEU A 1 164 ? 14.610 3.308 49.821 1.00 29.39 156 LEU A C 1
ATOM 1145 O O . LEU A 1 164 ? 13.600 2.691 50.178 1.00 30.42 156 LEU A O 1
ATOM 1150 N N . SER A 1 165 ? 14.850 3.621 48.551 1.00 25.78 157 SER A N 1
ATOM 1151 C CA A SER A 1 165 ? 13.926 3.267 47.476 0.57 25.11 157 SER A CA 1
ATOM 1152 C CA B SER A 1 165 ? 13.930 3.277 47.467 0.43 25.13 157 SER A CA 1
ATOM 1153 C C . SER A 1 165 ? 14.614 2.278 46.541 1.00 27.64 157 SER A C 1
ATOM 1154 O O . SER A 1 165 ? 15.369 2.675 45.644 1.00 26.48 157 SER A O 1
ATOM 1159 N N . TYR A 1 166 ? 14.358 0.988 46.757 1.00 21.36 158 TYR A N 1
ATOM 1160 C CA . TYR A 1 166 ? 14.939 -0.046 45.917 1.00 25.09 158 TYR A CA 1
ATOM 1161 C C . TYR A 1 166 ? 14.103 -0.227 44.660 1.00 25.91 158 TYR A C 1
ATOM 1162 O O . TYR A 1 166 ? 12.873 -0.302 44.723 1.00 25.59 158 TYR A O 1
ATOM 1171 N N . ARG A 1 167 ? 14.776 -0.337 43.524 1.00 23.17 159 ARG A N 1
ATOM 1172 C CA . ARG A 1 167 ? 14.122 -0.608 42.257 1.00 27.72 159 ARG A CA 1
ATOM 1173 C C . ARG A 1 167 ? 14.777 -1.810 41.580 1.00 25.45 159 ARG A C 1
ATOM 1174 O O . ARG A 1 167 ? 15.980 -2.061 41.734 1.00 22.13 159 ARG A O 1
ATOM 1182 N N . LYS A 1 168 ? 13.968 -2.563 40.835 1.00 24.98 160 LYS A N 1
ATOM 1183 C CA . LYS A 1 168 ? 14.486 -3.717 40.119 1.00 30.28 160 LYS A CA 1
ATOM 1184 C C . LYS A 1 168 ? 15.337 -3.235 38.963 1.00 30.66 160 LYS A C 1
ATOM 1185 O O . LYS A 1 168 ? 14.975 -2.286 38.268 1.00 34.14 160 LYS A O 1
ATOM 1187 N N . VAL A 1 169 ? 16.488 -3.877 38.784 1.00 29.28 161 VAL A N 1
ATOM 1188 C CA . VAL A 1 169 ? 17.419 -3.551 37.709 1.00 35.21 161 VAL A CA 1
ATOM 1189 C C . VAL A 1 169 ? 16.860 -3.990 36.360 1.00 38.81 161 VAL A C 1
ATOM 1190 O O . VAL A 1 169 ? 16.798 -3.197 35.419 1.00 51.67 161 VAL A O 1
ATOM 1194 N N . GLY B 1 11 ? -8.362 -5.080 24.576 1.00 50.92 3 GLY B N 1
ATOM 1195 C CA . GLY B 1 11 ? -8.314 -5.832 23.335 1.00 45.83 3 GLY B CA 1
ATOM 1196 C C . GLY B 1 11 ? -9.640 -5.867 22.584 1.00 44.33 3 GLY B C 1
ATOM 1197 O O . GLY B 1 11 ? -10.658 -6.296 23.118 1.00 50.81 3 GLY B O 1
ATOM 1198 N N . THR B 1 12 ? -9.627 -5.412 21.335 1.00 38.11 4 THR B N 1
ATOM 1199 C CA . THR B 1 12 ? -10.839 -5.315 20.524 1.00 30.49 4 THR B CA 1
ATOM 1200 C C . THR B 1 12 ? -10.544 -5.866 19.139 1.00 29.54 4 THR B C 1
ATOM 1201 O O . THR B 1 12 ? -9.768 -5.274 18.380 1.00 35.92 4 THR B O 1
ATOM 1205 N N . ILE B 1 13 ? -11.158 -6.996 18.818 1.00 25.01 5 ILE B N 1
ATOM 1206 C CA . ILE B 1 13 ? -11.013 -7.630 17.518 1.00 21.10 5 ILE B CA 1
ATOM 1207 C C . ILE B 1 13 ? -12.116 -7.097 16.611 1.00 21.52 5 ILE B C 1
ATOM 1208 O O . ILE B 1 13 ? -13.304 -7.194 16.938 1.00 20.16 5 ILE B O 1
ATOM 1213 N N . GLY B 1 14 ? -11.734 -6.541 15.470 1.00 18.64 6 GLY B N 1
ATOM 1214 C CA . GLY B 1 14 ? -12.690 -6.058 14.493 1.00 17.69 6 GLY B CA 1
ATOM 1215 C C . GLY B 1 14 ? -12.613 -6.885 13.224 1.00 18.94 6 GLY B C 1
ATOM 1216 O O . GLY B 1 14 ? -11.547 -7.380 12.852 1.00 17.30 6 GLY B O 1
ATOM 1217 N N . LEU B 1 15 ? -13.755 -7.042 12.567 1.00 14.91 7 LEU B N 1
ATOM 1218 C CA . LEU B 1 15 ? -13.826 -7.604 11.230 1.00 15.65 7 LEU B CA 1
ATOM 1219 C C . LEU B 1 15 ? -14.251 -6.505 10.267 1.00 15.16 7 LEU B C 1
ATOM 1220 O O . LEU B 1 15 ? -15.117 -5.682 10.593 1.00 15.47 7 LEU B O 1
ATOM 1225 N N . ILE B 1 16 ? -13.659 -6.492 9.080 1.00 13.55 8 ILE B N 1
ATOM 1226 C CA . ILE B 1 16 ? -14.030 -5.510 8.070 1.00 13.42 8 ILE B CA 1
ATOM 1227 C C . ILE B 1 16 ? -14.090 -6.227 6.728 1.00 15.24 8 ILE B C 1
ATOM 1228 O O . ILE B 1 16 ? -13.180 -6.991 6.386 1.00 12.86 8 ILE B O 1
ATOM 1233 N N . TRP B 1 17 ? -15.195 -6.037 5.999 1.00 13.41 9 TRP B N 1
ATOM 1234 C CA . TRP B 1 17 ? -15.365 -6.686 4.703 1.00 15.87 9 TRP B CA 1
ATOM 1235 C C . TRP B 1 17 ? -16.325 -5.883 3.836 1.00 16.21 9 TRP B C 1
ATOM 1236 O O . TRP B 1 17 ? -17.060 -5.014 4.323 1.00 14.36 9 TRP B O 1
ATOM 1247 N N . ALA B 1 18 ? -16.296 -6.184 2.534 1.00 15.35 10 ALA B N 1
ATOM 1248 C CA . ALA B 1 18 ? -17.253 -5.655 1.566 1.00 15.14 10 ALA B CA 1
ATOM 1249 C C . ALA B 1 18 ? -17.930 -6.827 0.883 1.00 17.74 10 ALA B C 1
ATOM 1250 O O . ALA B 1 18 ? -17.255 -7.746 0.411 1.00 14.97 10 ALA B O 1
ATOM 1252 N N . GLN B 1 19 ? -19.261 -6.774 0.799 1.00 14.48 11 GLN B N 1
ATOM 1253 C CA . GLN B 1 19 ? -20.039 -7.867 0.246 1.00 14.80 11 GLN B CA 1
ATOM 1254 C C . GLN B 1 19 ? -21.097 -7.330 -0.704 1.00 18.69 11 GLN B C 1
ATOM 1255 O O . GLN B 1 19 ? -21.587 -6.204 -0.543 1.00 15.46 11 GLN B O 1
ATOM 1261 N N . THR B 1 20 ? -21.476 -8.161 -1.676 1.00 18.51 12 THR B N 1
ATOM 1262 C CA . THR B 1 20 ? -22.701 -7.888 -2.412 1.00 15.41 12 THR B CA 1
ATOM 1263 C C . THR B 1 20 ? -23.885 -8.085 -1.485 1.00 17.45 12 THR B C 1
ATOM 1264 O O . THR B 1 20 ? -23.757 -8.607 -0.376 1.00 17.20 12 THR B O 1
ATOM 1268 N N . ARG B 1 21 ? -25.064 -7.664 -1.950 1.00 18.99 13 ARG B N 1
ATOM 1269 C CA . ARG B 1 21 ? -26.244 -7.792 -1.112 1.00 22.23 13 ARG B CA 1
ATOM 1270 C C . ARG B 1 21 ? -26.523 -9.251 -0.758 1.00 19.85 13 ARG B C 1
ATOM 1271 O O . ARG B 1 21 ? -27.034 -9.534 0.327 1.00 27.00 13 ARG B O 1
ATOM 1279 N N . ALA B 1 22 ? -26.164 -10.184 -1.636 1.00 23.93 14 ALA B N 1
ATOM 1280 C CA . ALA B 1 22 ? -26.289 -11.617 -1.376 1.00 26.01 14 ALA B CA 1
ATOM 1281 C C . ALA B 1 22 ? -25.110 -12.200 -0.584 1.00 28.15 14 ALA B C 1
ATOM 1282 O O . ALA B 1 22 ? -25.084 -13.410 -0.332 1.00 27.17 14 ALA B O 1
ATOM 1284 N N . GLY B 1 23 ? -24.093 -11.419 -0.247 1.00 21.12 15 GLY B N 1
ATOM 1285 C CA . GLY B 1 23 ? -23.067 -11.929 0.635 1.00 18.88 15 GLY B CA 1
ATOM 1286 C C . GLY B 1 23 ? -21.767 -12.342 -0.028 1.00 21.47 15 GLY B C 1
ATOM 1287 O O . GLY B 1 23 ? -20.846 -12.768 0.681 1.00 20.55 15 GLY B O 1
ATOM 1288 N N . VAL B 1 24 ? -21.642 -12.184 -1.348 1.00 17.04 16 VAL B N 1
ATOM 1289 C CA . VAL B 1 24 ? -20.407 -12.533 -2.048 1.00 17.54 16 VAL B CA 1
ATOM 1290 C C . VAL B 1 24 ? -19.318 -11.514 -1.715 1.00 18.03 16 VAL B C 1
ATOM 1291 O O . VAL B 1 24 ? -19.559 -10.301 -1.735 1.00 16.82 16 VAL B O 1
ATOM 1295 N N . ILE B 1 25 ? -18.117 -11.995 -1.387 1.00 17.93 17 ILE B N 1
ATOM 1296 C CA . ILE B 1 25 ? -16.970 -11.114 -1.177 1.00 16.39 17 ILE B CA 1
ATOM 1297 C C . ILE B 1 25 ? -15.834 -11.370 -2.156 1.00 19.29 17 ILE B C 1
ATOM 1298 O O . ILE B 1 25 ? -14.970 -10.493 -2.306 1.00 17.69 17 ILE B O 1
ATOM 1303 N N . GLY B 1 26 ? -15.773 -12.526 -2.813 1.00 18.63 18 GLY B N 1
ATOM 1304 C CA . GLY B 1 26 ? -14.647 -12.815 -3.680 1.00 20.61 18 GLY B CA 1
ATOM 1305 C C . GLY B 1 26 ? -15.027 -13.822 -4.736 1.00 22.48 18 GLY B C 1
ATOM 1306 O O . GLY B 1 26 ? -15.994 -14.576 -4.591 1.00 19.95 18 GLY B O 1
ATOM 1307 N N . ALA B 1 27 ? -14.263 -13.804 -5.825 1.00 16.82 19 ALA B N 1
ATOM 1308 C CA . ALA B 1 27 ? -14.474 -14.710 -6.942 1.00 20.55 19 ALA B CA 1
ATOM 1309 C C . ALA B 1 27 ? -13.141 -14.903 -7.634 1.00 21.54 19 ALA B C 1
ATOM 1310 O O . ALA B 1 27 ? -12.506 -13.916 -8.009 1.00 24.23 19 ALA B O 1
ATOM 1312 N N . ASP B 1 28 ? -12.728 -16.157 -7.793 1.00 22.67 20 ASP B N 1
ATOM 1313 C CA . ASP B 1 28 ? -11.502 -16.492 -8.532 1.00 29.59 20 ASP B CA 1
ATOM 1314 C C . ASP B 1 28 ? -10.311 -15.697 -8.001 1.00 27.72 20 ASP B C 1
ATOM 1315 O O . ASP B 1 28 ? -9.511 -15.161 -8.767 1.00 24.06 20 ASP B O 1
ATOM 1320 N N . GLY B 1 29 ? -10.220 -15.579 -6.679 1.00 27.47 21 GLY B N 1
ATOM 1321 C CA . GLY B 1 29 ? -9.066 -14.950 -6.064 1.00 25.42 21 GLY B CA 1
ATOM 1322 C C . GLY B 1 29 ? -9.014 -13.441 -6.143 1.00 24.30 21 GLY B C 1
ATOM 1323 O O . GLY B 1 29 ? -7.940 -12.863 -5.950 1.00 25.37 21 GLY B O 1
ATOM 1324 N N . ALA B 1 30 ? -10.134 -12.779 -6.416 1.00 23.38 22 ALA B N 1
ATOM 1325 C CA . ALA B 1 30 ? -10.185 -11.330 -6.469 1.00 23.19 22 ALA B CA 1
ATOM 1326 C C . ALA B 1 30 ? -11.534 -10.878 -5.927 1.00 21.83 22 ALA B C 1
ATOM 1327 O O . ALA B 1 30 ? -12.398 -11.694 -5.599 1.00 21.80 22 ALA B O 1
ATOM 1329 N N . ILE B 1 31 ? -11.692 -9.568 -5.788 1.00 21.85 23 ILE B N 1
ATOM 1330 C CA . ILE B 1 31 ? -12.969 -8.949 -5.427 1.00 20.86 23 ILE B CA 1
ATOM 1331 C C . ILE B 1 31 ? -13.670 -8.534 -6.718 1.00 20.50 23 ILE B C 1
ATOM 1332 O O . ILE B 1 31 ? -13.124 -7.709 -7.464 1.00 19.08 23 ILE B O 1
ATOM 1337 N N . PRO B 1 32 ? -14.868 -9.043 -7.012 1.00 21.85 24 PRO B N 1
ATOM 1338 C CA . PRO B 1 32 ? -15.414 -8.860 -8.369 1.00 24.41 24 PRO B CA 1
ATOM 1339 C C . PRO B 1 32 ? -16.135 -7.539 -8.595 1.00 23.07 24 PRO B C 1
ATOM 1340 O O . PRO B 1 32 ? -17.192 -7.536 -9.224 1.00 25.11 24 PRO B O 1
ATOM 1344 N N . TRP B 1 33 ? -15.602 -6.432 -8.080 1.00 21.55 25 TRP B N 1
ATOM 1345 C CA . TRP B 1 33 ? -16.098 -5.092 -8.384 1.00 26.84 25 TRP B CA 1
ATOM 1346 C C . TRP B 1 33 ? -14.996 -4.113 -8.020 1.00 22.96 25 TRP B C 1
ATOM 1347 O O . TRP B 1 33 ? -14.048 -4.459 -7.321 1.00 26.90 25 TRP B O 1
ATOM 1358 N N . ARG B 1 34 ? -15.149 -2.874 -8.456 1.00 26.19 26 ARG B N 1
ATOM 1359 C CA . ARG B 1 34 ? -14.220 -1.820 -8.081 1.00 26.58 26 ARG B CA 1
ATOM 1360 C C . ARG B 1 34 ? -14.966 -0.705 -7.365 1.00 25.29 26 ARG B C 1
ATOM 1361 O O . ARG B 1 34 ? -15.930 -0.166 -7.908 1.00 24.29 26 ARG B O 1
ATOM 1369 N N . LEU B 1 35 ? -14.508 -0.332 -6.168 1.00 20.65 27 LEU B N 1
ATOM 1370 C CA . LEU B 1 35 ? -15.198 0.678 -5.360 1.00 22.81 27 LEU B CA 1
ATOM 1371 C C . LEU B 1 35 ? -14.181 1.526 -4.610 1.00 20.91 27 LEU B C 1
ATOM 1372 O O . LEU B 1 35 ? -13.766 1.189 -3.489 1.00 18.11 27 LEU B O 1
ATOM 1377 N N . PRO B 1 36 ? -13.721 2.621 -5.225 1.00 23.24 28 PRO B N 1
ATOM 1378 C CA . PRO B 1 36 ? -12.659 3.431 -4.599 1.00 20.46 28 PRO B CA 1
ATOM 1379 C C . PRO B 1 36 ? -13.045 4.000 -3.249 1.00 24.90 28 PRO B C 1
ATOM 1380 O O . PRO B 1 36 ? -12.170 4.135 -2.384 1.00 24.49 28 PRO B O 1
ATOM 1384 N N . GLU B 1 37 ? -14.323 4.356 -3.045 1.00 20.73 29 GLU B N 1
ATOM 1385 C CA . GLU B 1 37 ? -14.739 4.862 -1.742 1.00 22.70 29 GLU B CA 1
ATOM 1386 C C . GLU B 1 37 ? -14.542 3.809 -0.664 1.00 19.24 29 GLU B C 1
ATOM 1387 O O . GLU B 1 37 ? -14.165 4.133 0.466 1.00 18.25 29 GLU B O 1
ATOM 1393 N N . ASP B 1 38 ? -14.773 2.535 -1.000 1.00 17.32 30 ASP B N 1
ATOM 1394 C CA . ASP B 1 38 ? -14.570 1.481 -0.013 1.00 17.45 30 ASP B CA 1
ATOM 1395 C C . ASP B 1 38 ? -13.085 1.240 0.228 1.00 19.19 30 ASP B C 1
ATOM 1396 O O . ASP B 1 38 ? -12.658 1.025 1.368 1.00 16.80 30 ASP B O 1
ATOM 1401 N N . GLN B 1 39 ? -12.290 1.261 -0.838 1.00 16.84 31 GLN B N 1
ATOM 1402 C CA . GLN B 1 39 ? -10.841 1.181 -0.685 1.00 19.72 31 GLN B CA 1
ATOM 1403 C C . GLN B 1 39 ? -10.334 2.245 0.287 1.00 17.89 31 GLN B C 1
ATOM 1404 O O . GLN B 1 39 ? -9.584 1.946 1.219 1.00 16.17 31 GLN B O 1
ATOM 1410 N N . ALA B 1 40 ? -10.777 3.488 0.107 1.00 16.07 32 ALA B N 1
ATOM 1411 C CA . ALA B 1 40 ? -10.355 4.571 0.988 1.00 18.14 32 ALA B CA 1
ATOM 1412 C C . ALA B 1 40 ? -10.814 4.327 2.421 1.00 18.21 32 ALA B C 1
ATOM 1413 O O . ALA B 1 40 ? -10.046 4.522 3.374 1.00 16.69 32 ALA B O 1
ATOM 1415 N N . ARG B 1 41 ? -12.067 3.894 2.592 1.00 17.48 33 ARG B N 1
ATOM 1416 C CA . ARG B 1 41 ? -12.588 3.608 3.925 1.00 18.78 33 ARG B CA 1
ATOM 1417 C C . ARG B 1 41 ? -11.818 2.478 4.594 1.00 17.41 33 ARG B C 1
ATOM 1418 O O . ARG B 1 41 ? -11.498 2.554 5.782 1.00 18.63 33 ARG B O 1
ATOM 1426 N N . PHE B 1 42 ? -11.577 1.391 3.858 1.00 13.24 34 PHE B N 1
ATOM 1427 C CA . PHE B 1 42 ? -10.816 0.267 4.393 1.00 17.87 34 PHE B CA 1
ATOM 1428 C C . PHE B 1 42 ? -9.443 0.704 4.894 1.00 18.52 34 PHE B C 1
ATOM 1429 O O . PHE B 1 42 ? -9.009 0.311 5.983 1.00 16.53 34 PHE B O 1
ATOM 1437 N N . LYS B 1 43 ? -8.732 1.485 4.079 1.00 17.48 35 LYS B N 1
ATOM 1438 C CA . LYS B 1 43 ? -7.402 1.951 4.439 1.00 16.68 35 LYS B CA 1
ATOM 1439 C C . LYS B 1 43 ? -7.445 2.869 5.658 1.00 19.56 35 LYS B C 1
ATOM 1440 O O . LYS B 1 43 ? -6.595 2.765 6.559 1.00 17.30 35 LYS B O 1
ATOM 1446 N N . ARG B 1 44 ? -8.432 3.767 5.712 1.00 18.13 36 ARG B N 1
ATOM 1447 C CA A ARG B 1 44 ? -8.550 4.652 6.869 0.55 20.01 36 ARG B CA 1
ATOM 1448 C CA B ARG B 1 44 ? -8.565 4.654 6.866 0.45 20.00 36 ARG B CA 1
ATOM 1449 C C . ARG B 1 44 ? -8.772 3.861 8.150 1.00 17.66 36 ARG B C 1
ATOM 1450 O O . ARG B 1 44 ? -8.095 4.092 9.154 1.00 17.62 36 ARG B O 1
ATOM 1465 N N . ILE B 1 45 ? -9.715 2.916 8.133 1.00 16.10 37 ILE B N 1
ATOM 1466 C CA . ILE B 1 45 ? -10.080 2.208 9.360 1.00 18.57 37 ILE B CA 1
ATOM 1467 C C . ILE B 1 45 ? -8.921 1.347 9.868 1.00 19.13 37 ILE B C 1
ATOM 1468 O O . ILE B 1 45 ? -8.649 1.308 11.075 1.00 18.04 37 ILE B O 1
ATOM 1473 N N . THR B 1 46 ? -8.227 0.649 8.970 1.00 13.95 38 THR B N 1
ATOM 1474 C CA . THR B 1 46 ? -7.183 -0.294 9.383 1.00 17.12 38 THR B CA 1
ATOM 1475 C C . THR B 1 46 ? -5.801 0.337 9.563 1.00 17.46 38 THR B C 1
ATOM 1476 O O . THR B 1 46 ? -4.926 -0.315 10.146 1.00 14.89 38 THR B O 1
ATOM 1480 N N . MET B 1 47 ? -5.577 1.565 9.082 1.00 16.54 39 MET B N 1
ATOM 1481 C CA . MET B 1 47 ? -4.227 2.131 9.066 1.00 20.35 39 MET B CA 1
ATOM 1482 C C . MET B 1 47 ? -3.637 2.180 10.473 1.00 18.79 39 MET B C 1
ATOM 1483 O O . MET B 1 47 ? -4.288 2.628 11.424 1.00 18.72 39 MET B O 1
ATOM 1488 N N . GLY B 1 48 ? -2.389 1.741 10.599 1.00 16.94 40 GLY B N 1
ATOM 1489 C CA . GLY B 1 48 ? -1.728 1.749 11.890 1.00 18.51 40 GLY B CA 1
ATOM 1490 C C . GLY B 1 48 ? -2.078 0.587 12.802 1.00 22.31 40 GLY B C 1
ATOM 1491 O O . GLY B 1 48 ? -1.486 0.478 13.875 1.00 28.26 40 GLY B O 1
ATOM 1492 N N . HIS B 1 49 ? -3.039 -0.268 12.431 1.00 18.56 41 HIS B N 1
ATOM 1493 C CA . HIS B 1 49 ? -3.440 -1.423 13.227 1.00 18.76 41 HIS B CA 1
ATOM 1494 C C . HIS B 1 49 ? -2.902 -2.698 12.590 1.00 16.01 41 HIS B C 1
ATOM 1495 O O . HIS B 1 49 ? -2.754 -2.779 11.370 1.00 17.41 41 HIS B O 1
ATOM 1502 N N . THR B 1 50 ? -2.681 -3.722 13.413 1.00 16.19 42 THR B N 1
ATOM 1503 C CA . THR B 1 50 ? -2.456 -5.058 12.870 1.00 16.21 42 THR B CA 1
ATOM 1504 C C . THR B 1 50 ? -3.616 -5.449 11.961 1.00 15.27 42 THR B C 1
ATOM 1505 O O . THR B 1 50 ? -4.783 -5.202 12.295 1.00 15.26 42 THR B O 1
ATOM 1509 N N . VAL B 1 51 ? -3.296 -6.024 10.794 1.00 11.74 43 VAL B N 1
ATOM 1510 C CA . VAL B 1 51 ? -4.298 -6.619 9.918 1.00 12.99 43 VAL B CA 1
ATOM 1511 C C . VAL B 1 51 ? -4.000 -8.108 9.819 1.00 15.27 43 VAL B C 1
ATOM 1512 O O . VAL B 1 51 ? -2.857 -8.510 9.546 1.00 15.13 43 VAL B O 1
ATOM 1516 N N . ILE B 1 52 ? -5.024 -8.919 10.064 1.00 13.83 44 ILE B N 1
ATOM 1517 C CA . ILE B 1 52 ? -4.925 -10.374 10.051 1.00 13.26 44 ILE B CA 1
ATOM 1518 C C . ILE B 1 52 ? -5.701 -10.885 8.837 1.00 12.31 44 ILE B C 1
ATOM 1519 O O . ILE B 1 52 ? -6.877 -10.541 8.668 1.00 14.28 44 ILE B O 1
ATOM 1524 N N . MET B 1 53 ? -5.071 -11.741 8.023 1.00 11.64 45 MET B N 1
ATOM 1525 C CA . MET B 1 53 ? -5.690 -12.234 6.794 1.00 12.57 45 MET B CA 1
ATOM 1526 C C . MET B 1 53 ? -5.321 -13.695 6.543 1.00 13.99 45 MET B C 1
ATOM 1527 O O . MET B 1 53 ? -4.324 -14.203 7.059 1.00 15.29 45 MET B O 1
ATOM 1532 N N . GLY B 1 54 ? -6.166 -14.389 5.763 1.00 14.76 46 GLY B N 1
ATOM 1533 C CA . GLY B 1 54 ? -5.842 -15.734 5.330 1.00 12.64 46 GLY B CA 1
ATOM 1534 C C . GLY B 1 54 ? -4.841 -15.737 4.190 1.00 14.04 46 GLY B C 1
ATOM 1535 O O . GLY B 1 54 ? -4.644 -14.736 3.509 1.00 13.72 46 GLY B O 1
ATOM 1536 N N . ARG B 1 55 ? -4.197 -16.891 3.981 1.00 13.71 47 ARG B N 1
ATOM 1537 C CA . ARG B 1 55 ? -3.180 -16.985 2.934 1.00 15.36 47 ARG B CA 1
ATOM 1538 C C . ARG B 1 55 ? -3.753 -16.615 1.571 1.00 13.74 47 ARG B C 1
ATOM 1539 O O . ARG B 1 55 ? -3.080 -15.990 0.755 1.00 15.29 47 ARG B O 1
ATOM 1547 N N . LYS B 1 56 ? -4.981 -17.017 1.286 1.00 13.84 48 LYS B N 1
ATOM 1548 C CA . LYS B 1 56 ? -5.502 -16.716 -0.044 1.00 15.89 48 LYS B CA 1
ATOM 1549 C C . LYS B 1 56 ? -5.733 -15.223 -0.227 1.00 14.44 48 LYS B C 1
ATOM 1550 O O . LYS B 1 56 ? -5.558 -14.703 -1.335 1.00 15.29 48 LYS B O 1
ATOM 1556 N N . THR B 1 57 ? -6.098 -14.518 0.842 1.00 12.38 49 THR B N 1
ATOM 1557 C CA . THR B 1 57 ? -6.270 -13.066 0.749 1.00 13.26 49 THR B CA 1
ATOM 1558 C C . THR B 1 57 ? -4.927 -12.369 0.549 1.00 15.20 49 THR B C 1
ATOM 1559 O O . THR B 1 57 ? -4.821 -11.424 -0.239 1.00 16.35 49 THR B O 1
ATOM 1563 N N . TRP B 1 58 ? -3.881 -12.836 1.233 1.00 13.25 50 TRP B N 1
ATOM 1564 C CA . TRP B 1 58 ? -2.539 -12.318 0.959 1.00 14.14 50 TRP B CA 1
ATOM 1565 C C . TRP B 1 58 ? -2.214 -12.434 -0.529 1.00 14.33 50 TRP B C 1
ATOM 1566 O O . TRP B 1 58 ? -1.744 -11.478 -1.160 1.00 13.87 50 TRP B O 1
ATOM 1577 N N . GLU B 1 59 ? -2.468 -13.603 -1.111 1.00 13.68 51 GLU B N 1
ATOM 1578 C CA . GLU B 1 59 ? -2.177 -13.787 -2.527 1.00 15.67 51 GLU B CA 1
ATOM 1579 C C . GLU B 1 59 ? -3.077 -12.929 -3.408 1.00 18.72 51 GLU B C 1
ATOM 1580 O O . GLU B 1 59 ? -2.690 -12.579 -4.529 1.00 19.96 51 GLU B O 1
ATOM 1586 N N . SER B 1 60 ? -4.265 -12.563 -2.924 1.00 14.93 52 SER B N 1
ATOM 1587 C CA . SER B 1 60 ? -5.153 -11.724 -3.717 1.00 19.90 52 SER B CA 1
ATOM 1588 C C . SER B 1 60 ? -4.728 -10.262 -3.720 1.00 18.65 52 SER B C 1
ATOM 1589 O O . SER B 1 60 ? -5.206 -9.501 -4.568 1.00 22.23 52 SER B O 1
ATOM 1592 N N . LEU B 1 61 ? -3.846 -9.852 -2.811 1.00 16.06 53 LEU B N 1
ATOM 1593 C CA . LEU B 1 61 ? -3.437 -8.436 -2.760 1.00 19.25 53 LEU B CA 1
ATOM 1594 C C . LEU B 1 61 ? -2.645 -8.066 -4.011 1.00 19.29 53 LEU B C 1
ATOM 1595 O O . LEU B 1 61 ? -1.713 -8.784 -4.371 1.00 23.24 53 LEU B O 1
ATOM 1600 N N . PRO B 1 62 ? -2.975 -6.965 -4.691 1.00 23.02 54 PRO B N 1
ATOM 1601 C CA . PRO B 1 62 ? -2.093 -6.470 -5.757 1.00 23.60 54 PRO B CA 1
ATOM 1602 C C . PRO B 1 62 ? -0.700 -6.219 -5.202 1.00 27.02 54 PRO B C 1
ATOM 1603 O O . PRO B 1 62 ? -0.536 -5.804 -4.053 1.00 25.60 54 PRO B O 1
ATOM 1607 N N . GLY B 1 63 ? 0.309 -6.529 -6.006 1.00 26.46 55 GLY B N 1
ATOM 1608 C CA . GLY B 1 63 ? 1.671 -6.494 -5.504 1.00 28.98 55 GLY B CA 1
ATOM 1609 C C . GLY B 1 63 ? 2.078 -5.148 -4.939 1.00 28.85 55 GLY B C 1
ATOM 1610 O O . GLY B 1 63 ? 2.864 -5.089 -3.995 1.00 31.63 55 GLY B O 1
ATOM 1611 N N . SER B 1 64 ? 1.519 -4.056 -5.473 1.00 29.43 56 SER B N 1
ATOM 1612 C CA . SER B 1 64 ? 1.877 -2.714 -5.008 1.00 32.78 56 SER B CA 1
ATOM 1613 C C . SER B 1 64 ? 1.350 -2.420 -3.614 1.00 34.07 56 SER B C 1
ATOM 1614 O O . SER B 1 64 ? 1.801 -1.453 -2.995 1.00 31.91 56 SER B O 1
ATOM 1617 N N . VAL B 1 65 ? 0.380 -3.198 -3.123 1.00 27.85 57 VAL B N 1
ATOM 1618 C CA . VAL B 1 65 ? -0.116 -3.003 -1.766 1.00 24.66 57 VAL B CA 1
ATOM 1619 C C . VAL B 1 65 ? 0.056 -4.305 -0.994 1.00 24.25 57 VAL B C 1
ATOM 1620 O O . VAL B 1 65 ? -0.724 -4.609 -0.083 1.00 21.16 57 VAL B O 1
ATOM 1624 N N . ARG B 1 66 ? 1.086 -5.069 -1.324 1.00 21.16 58 ARG B N 1
ATOM 1625 C CA . ARG B 1 66 ? 1.405 -6.280 -0.569 1.00 19.11 58 ARG B CA 1
ATOM 1626 C C . ARG B 1 66 ? 2.843 -6.181 -0.068 1.00 20.51 58 ARG B C 1
ATOM 1627 O O . ARG B 1 66 ? 3.768 -6.120 -0.893 1.00 23.52 58 ARG B O 1
ATOM 1635 N N . PRO B 1 67 ? 3.108 -6.088 1.241 1.00 18.47 59 PRO B N 1
ATOM 1636 C CA . PRO B 1 67 ? 2.127 -6.089 2.329 1.00 18.21 59 PRO B CA 1
ATOM 1637 C C . PRO B 1 67 ? 1.358 -4.793 2.302 1.00 18.95 59 PRO B C 1
ATOM 1638 O O . PRO B 1 67 ? 1.783 -3.851 1.630 1.00 16.87 59 PRO B O 1
ATOM 1642 N N . LEU B 1 68 ? 0.224 -4.757 2.982 1.00 17.49 60 LEU B N 1
ATOM 1643 C CA . LEU B 1 68 ? -0.525 -3.521 3.083 1.00 17.83 60 LEU B CA 1
ATOM 1644 C C . LEU B 1 68 ? 0.324 -2.496 3.835 1.00 16.90 60 LEU B C 1
ATOM 1645 O O . LEU B 1 68 ? 0.834 -2.800 4.922 1.00 18.79 60 LEU B O 1
ATOM 1650 N N . PRO B 1 69 ? 0.550 -1.318 3.276 1.00 15.82 61 PRO B N 1
ATOM 1651 C CA . PRO B 1 69 ? 1.505 -0.382 3.896 1.00 20.71 61 PRO B CA 1
ATOM 1652 C C . PRO B 1 69 ? 0.952 0.229 5.178 1.00 18.95 61 PRO B C 1
ATOM 1653 O O . PRO B 1 69 ? -0.256 0.420 5.325 1.00 19.17 61 PRO B O 1
ATOM 1657 N N . GLY B 1 70 ? 1.861 0.521 6.114 1.00 21.86 62 GLY B N 1
ATOM 1658 C CA . GLY B 1 70 ? 1.536 1.203 7.358 1.00 17.11 62 GLY B CA 1
ATOM 1659 C C . GLY B 1 70 ? 0.832 0.360 8.391 1.00 17.64 62 GLY B C 1
ATOM 1660 O O . GLY B 1 70 ? 0.329 0.902 9.382 1.00 19.38 62 GLY B O 1
ATOM 1661 N N . ARG B 1 71 ? 0.754 -0.951 8.174 1.00 17.90 63 ARG B N 1
ATOM 1662 C CA . ARG B 1 71 ? 0.074 -1.876 9.046 1.00 16.52 63 ARG B CA 1
ATOM 1663 C C . ARG B 1 71 ? 0.942 -3.116 9.200 1.00 16.23 63 ARG B C 1
ATOM 1664 O O . ARG B 1 71 ? 1.472 -3.624 8.203 1.00 20.13 63 ARG B O 1
ATOM 1672 N N . PRO B 1 72 ? 1.091 -3.641 10.414 1.00 19.67 64 PRO B N 1
ATOM 1673 C CA . PRO B 1 72 ? 1.698 -4.976 10.556 1.00 17.98 64 PRO B CA 1
ATOM 1674 C C . PRO B 1 72 ? 0.776 -6.025 9.943 1.00 19.75 64 PRO B C 1
ATOM 1675 O O . PRO B 1 72 ? -0.397 -6.128 10.308 1.00 18.85 64 PRO B O 1
ATOM 1679 N N . ASN B 1 73 ? 1.294 -6.768 8.972 1.00 16.78 65 ASN B N 1
ATOM 1680 C CA . ASN B 1 73 ? 0.524 -7.789 8.258 1.00 17.85 65 ASN B CA 1
ATOM 1681 C C . ASN B 1 73 ? 0.776 -9.156 8.889 1.00 18.73 65 ASN B C 1
ATOM 1682 O O . ASN B 1 73 ? 1.935 -9.562 9.066 1.00 16.56 65 ASN B O 1
ATOM 1687 N N . ILE B 1 74 ? -0.303 -9.870 9.193 1.00 15.87 66 ILE B N 1
ATOM 1688 C CA . ILE B 1 74 ? -0.246 -11.227 9.716 1.00 12.65 66 ILE B CA 1
ATOM 1689 C C . ILE B 1 74 ? -1.047 -12.125 8.776 1.00 17.92 66 ILE B C 1
ATOM 1690 O O . ILE B 1 74 ? -2.197 -11.807 8.443 1.00 17.27 66 ILE B O 1
ATOM 1695 N N . VAL B 1 75 ? -0.456 -13.250 8.364 1.00 14.75 67 VAL B N 1
ATOM 1696 C CA . VAL B 1 75 ? -1.073 -14.138 7.380 1.00 17.02 67 VAL B CA 1
ATOM 1697 C C . VAL B 1 75 ? -1.231 -15.517 8.005 1.00 17.60 67 VAL B C 1
ATOM 1698 O O . VAL B 1 75 ? -0.237 -16.140 8.417 1.00 17.16 67 VAL B O 1
ATOM 1702 N N . LEU B 1 76 ? -2.464 -16.020 8.029 1.00 13.67 68 LEU B N 1
ATOM 1703 C CA . LEU B 1 76 ? -2.694 -17.378 8.518 1.00 17.35 68 LEU B CA 1
ATOM 1704 C C . LEU B 1 76 ? -2.468 -18.395 7.408 1.00 18.84 68 LEU B C 1
ATOM 1705 O O . LEU B 1 76 ? -3.035 -18.263 6.322 1.00 16.37 68 LEU B O 1
ATOM 1710 N N . THR B 1 77 ? -1.666 -19.424 7.696 1.00 18.55 69 THR B N 1
ATOM 1711 C CA . THR B 1 77 ? -1.450 -20.510 6.750 1.00 19.90 69 THR B CA 1
ATOM 1712 C C . THR B 1 77 ? -1.126 -21.775 7.537 1.00 20.16 69 THR B C 1
ATOM 1713 O O . THR B 1 77 ? -0.616 -21.701 8.655 1.00 20.98 69 THR B O 1
ATOM 1717 N N . ARG B 1 78 ? -1.455 -22.937 6.976 1.00 21.25 70 ARG B N 1
ATOM 1718 C CA . ARG B 1 78 ? -0.981 -24.204 7.539 1.00 22.33 70 ARG B CA 1
ATOM 1719 C C . ARG B 1 78 ? 0.265 -24.698 6.826 1.00 22.75 70 ARG B C 1
ATOM 1720 O O . ARG B 1 78 ? 0.735 -25.811 7.101 1.00 23.90 70 ARG B O 1
ATOM 1728 N N . ASP B 1 79 ? 0.789 -23.893 5.908 1.00 22.10 71 ASP B N 1
ATOM 1729 C CA . ASP B 1 79 ? 1.949 -24.233 5.097 1.00 22.74 71 ASP B CA 1
ATOM 1730 C C . ASP B 1 79 ? 3.198 -23.746 5.825 1.00 22.36 71 ASP B C 1
ATOM 1731 O O . ASP B 1 79 ? 3.478 -22.539 5.863 1.00 21.36 71 ASP B O 1
ATOM 1736 N N . ALA B 1 80 ? 3.942 -24.686 6.399 1.00 23.38 72 ALA B N 1
ATOM 1737 C CA . ALA B 1 80 ? 5.148 -24.356 7.149 1.00 23.44 72 ALA B CA 1
ATOM 1738 C C . ALA B 1 80 ? 6.248 -23.756 6.285 1.00 24.47 72 ALA B C 1
ATOM 1739 O O . ALA B 1 80 ? 7.183 -23.162 6.830 1.00 24.73 72 ALA B O 1
ATOM 1741 N N . LEU B 1 81 ? 6.171 -23.880 4.962 1.00 24.05 73 LEU B N 1
ATOM 1742 C CA . LEU B 1 81 ? 7.199 -23.305 4.102 1.00 24.55 73 LEU B CA 1
ATOM 1743 C C . LEU B 1 81 ? 6.770 -21.981 3.484 1.00 26.80 73 LEU B C 1
ATOM 1744 O O . LEU B 1 81 ? 7.513 -21.407 2.684 1.00 25.03 73 LEU B O 1
ATOM 1749 N N . PHE B 1 82 ? 5.635 -21.439 3.893 1.00 22.15 74 PHE B N 1
ATOM 1750 C CA . PHE B 1 82 ? 5.189 -20.173 3.344 1.00 21.63 74 PHE B CA 1
ATOM 1751 C C . PHE B 1 82 ? 5.918 -19.036 4.054 1.00 23.28 74 PHE B C 1
ATOM 1752 O O . PHE B 1 82 ? 5.931 -18.984 5.286 1.00 27.28 74 PHE B O 1
ATOM 1760 N N . GLU B 1 83 ? 6.575 -18.165 3.283 1.00 24.02 75 GLU B N 1
ATOM 1761 C CA . GLU B 1 83 ? 7.373 -17.065 3.835 1.00 24.21 75 GLU B CA 1
ATOM 1762 C C . GLU B 1 83 ? 6.978 -15.762 3.146 1.00 29.08 75 GLU B C 1
ATOM 1763 O O . GLU B 1 83 ? 7.616 -15.348 2.169 1.00 37.70 75 GLU B O 1
ATOM 1765 N N . PRO B 1 84 ? 5.932 -15.085 3.621 1.00 25.15 76 PRO B N 1
ATOM 1766 C CA . PRO B 1 84 ? 5.518 -13.815 3.006 1.00 25.40 76 PRO B CA 1
ATOM 1767 C C . PRO B 1 84 ? 6.446 -12.672 3.394 1.00 27.95 76 PRO B C 1
ATOM 1768 O O . PRO B 1 84 ? 6.449 -12.223 4.545 1.00 31.28 76 PRO B O 1
ATOM 1772 N N . ASP B 1 85 ? 7.165 -12.135 2.412 1.00 26.84 77 ASP B N 1
ATOM 1773 C CA . ASP B 1 85 ? 8.081 -11.025 2.670 1.00 26.69 77 ASP B CA 1
ATOM 1774 C C . ASP B 1 85 ? 7.301 -9.770 3.067 1.00 25.86 77 ASP B C 1
ATOM 1775 O O . ASP B 1 85 ? 6.405 -9.328 2.342 1.00 24.20 77 ASP B O 1
ATOM 1780 N N . GLY B 1 86 ? 7.633 -9.216 4.226 1.00 23.39 78 GLY B N 1
ATOM 1781 C CA . GLY B 1 86 ? 6.981 -8.042 4.751 1.00 21.06 78 GLY B CA 1
ATOM 1782 C C . GLY B 1 86 ? 5.810 -8.341 5.651 1.00 22.99 78 GLY B C 1
ATOM 1783 O O . GLY B 1 86 ? 5.132 -7.408 6.082 1.00 22.84 78 GLY B O 1
ATOM 1784 N N . ALA B 1 87 ? 5.567 -9.613 5.970 1.00 21.97 79 ALA B N 1
ATOM 1785 C CA . ALA B 1 87 ? 4.464 -10.019 6.829 1.00 16.93 79 ALA B CA 1
ATOM 1786 C C . ALA B 1 87 ? 4.934 -11.157 7.713 1.00 19.46 79 ALA B C 1
ATOM 1787 O O . ALA B 1 87 ? 5.973 -11.766 7.466 1.00 18.31 79 ALA B O 1
ATOM 1789 N N . LEU B 1 88 ? 4.133 -11.459 8.730 1.00 16.98 80 LEU B N 1
ATOM 1790 C CA . LEU B 1 88 ? 4.374 -12.583 9.616 1.00 18.91 80 LEU B CA 1
ATOM 1791 C C . LEU B 1 88 ? 3.416 -13.720 9.267 1.00 18.32 80 LEU B C 1
ATOM 1792 O O . LEU B 1 88 ? 2.198 -13.520 9.253 1.00 15.97 80 LEU B O 1
ATOM 1797 N N . ALA B 1 89 ? 3.958 -14.903 8.988 1.00 14.53 81 ALA B N 1
ATOM 1798 C CA . ALA B 1 89 ? 3.126 -16.087 8.799 1.00 17.45 81 ALA B CA 1
ATOM 1799 C C . ALA B 1 89 ? 2.965 -16.782 10.145 1.00 19.38 81 ALA B C 1
ATOM 1800 O O . ALA B 1 89 ? 3.952 -16.985 10.866 1.00 18.16 81 ALA B O 1
ATOM 1802 N N . VAL B 1 90 ? 1.721 -17.121 10.491 1.00 15.56 82 VAL B N 1
ATOM 1803 C CA . VAL B 1 90 ? 1.415 -17.851 11.712 1.00 17.17 82 VAL B CA 1
ATOM 1804 C C . VAL B 1 90 ? 0.501 -19.012 11.359 1.00 21.52 82 VAL B C 1
ATOM 1805 O O . VAL B 1 90 ? -0.130 -19.039 10.302 1.00 18.17 82 VAL B O 1
ATOM 1809 N N . GLY B 1 91 ? 0.447 -19.986 12.264 1.00 18.74 83 GLY B N 1
ATOM 1810 C CA . GLY B 1 91 ? -0.269 -21.213 11.989 1.00 23.28 83 GLY B CA 1
ATOM 1811 C C . GLY B 1 91 ? -1.584 -21.397 12.724 1.00 21.27 83 GLY B C 1
ATOM 1812 O O . GLY B 1 91 ? -2.203 -22.454 12.582 1.00 19.85 83 GLY B O 1
ATOM 1813 N N . SER B 1 92 ? -2.044 -20.392 13.472 1.00 16.07 84 SER B N 1
ATOM 1814 C CA . SER B 1 92 ? -3.257 -20.551 14.271 1.00 20.83 84 SER B CA 1
ATOM 1815 C C . SER B 1 92 ? -3.838 -19.183 14.598 1.00 20.78 84 SER B C 1
ATOM 1816 O O . SER B 1 92 ? -3.158 -18.158 14.510 1.00 16.99 84 SER B O 1
ATOM 1819 N N . ALA B 1 93 ? -5.116 -19.184 14.978 1.00 19.55 85 ALA B N 1
ATOM 1820 C CA . ALA B 1 93 ? -5.732 -17.945 15.442 1.00 22.86 85 ALA B CA 1
ATOM 1821 C C . ALA B 1 93 ? -5.061 -17.453 16.723 1.00 19.66 85 ALA B C 1
ATOM 1822 O O . ALA B 1 93 ? -4.814 -16.249 16.875 1.00 18.17 85 ALA B O 1
ATOM 1824 N N . ASP B 1 94 ? -4.769 -18.372 17.660 1.00 18.61 86 ASP B N 1
ATOM 1825 C CA . ASP B 1 94 ? -4.115 -17.993 18.919 1.00 17.79 86 ASP B CA 1
ATOM 1826 C C . ASP B 1 94 ? -2.787 -17.293 18.660 1.00 22.38 86 ASP B C 1
ATOM 1827 O O . ASP B 1 94 ? -2.468 -16.285 19.305 1.00 18.50 86 ASP B O 1
ATOM 1832 N N . ALA B 1 95 ? -2.000 -17.809 17.709 1.00 17.56 87 ALA B N 1
ATOM 1833 C CA . ALA B 1 95 ? -0.712 -17.186 17.407 1.00 19.17 87 ALA B CA 1
ATOM 1834 C C . ALA B 1 95 ? -0.894 -15.847 16.696 1.00 16.98 87 ALA B C 1
ATOM 1835 O O . ALA B 1 95 ? -0.147 -14.890 16.950 1.00 16.91 87 ALA B O 1
ATOM 1837 N N . ALA B 1 96 ? -1.894 -15.744 15.822 1.00 16.59 88 ALA B N 1
ATOM 1838 C CA . ALA B 1 96 ? -2.172 -14.459 15.180 1.00 17.44 88 ALA B CA 1
ATOM 1839 C C . ALA B 1 96 ? -2.517 -13.398 16.218 1.00 16.98 88 ALA B C 1
ATOM 1840 O O . ALA B 1 96 ? -2.023 -12.268 16.158 1.00 18.81 88 ALA B O 1
ATOM 1842 N N . LEU B 1 97 ? -3.364 -13.743 17.186 1.00 16.59 89 LEU B N 1
ATOM 1843 C CA . LEU B 1 97 ? -3.754 -12.762 18.196 1.00 18.81 89 LEU B CA 1
ATOM 1844 C C . LEU B 1 97 ? -2.597 -12.450 19.141 1.00 19.22 89 LEU B C 1
ATOM 1845 O O . LEU B 1 97 ? -2.388 -11.292 19.518 1.00 19.56 89 LEU B O 1
ATOM 1850 N N . ALA B 1 98 ? -1.809 -13.458 19.512 1.00 18.13 90 ALA B N 1
ATOM 1851 C CA . ALA B 1 98 ? -0.672 -13.178 20.386 1.00 23.20 90 ALA B CA 1
ATOM 1852 C C . ALA B 1 98 ? 0.314 -12.214 19.727 1.00 20.20 90 ALA B C 1
ATOM 1853 O O . ALA B 1 98 ? 1.040 -11.489 20.417 1.00 21.32 90 ALA B O 1
ATOM 1855 N N . ALA B 1 99 ? 0.351 -12.183 18.406 1.00 19.05 91 ALA B N 1
ATOM 1856 C CA . ALA B 1 99 ? 1.255 -11.294 17.694 1.00 22.24 91 ALA B CA 1
ATOM 1857 C C . ALA B 1 99 ? 0.627 -9.953 17.328 1.00 22.85 91 ALA B C 1
ATOM 1858 O O . ALA B 1 99 ? 1.314 -9.112 16.733 1.00 20.31 91 ALA B O 1
ATOM 1860 N N . SER B 1 100 ? -0.630 -9.711 17.698 1.00 18.53 92 SER B N 1
ATOM 1861 C CA . SER B 1 100 ? -1.339 -8.501 17.303 1.00 20.84 92 SER B CA 1
ATOM 1862 C C . SER B 1 100 ? -1.178 -7.408 18.342 1.00 20.29 92 SER B C 1
ATOM 1863 O O . SER B 1 100 ? -0.907 -7.664 19.514 1.00 24.88 92 SER B O 1
ATOM 1866 N N . ASP B 1 101 ? -1.449 -6.185 17.913 1.00 20.75 93 ASP B N 1
ATOM 1867 C CA . ASP B 1 101 ? -1.582 -5.052 18.812 1.00 22.16 93 ASP B CA 1
ATOM 1868 C C . ASP B 1 101 ? -2.937 -5.151 19.509 1.00 24.94 93 ASP B C 1
ATOM 1869 O O . ASP B 1 101 ? -3.652 -6.149 19.379 1.00 25.60 93 ASP B O 1
ATOM 1874 N N . GLU B 1 102 ? -3.334 -4.100 20.231 1.00 24.16 94 GLU B N 1
ATOM 1875 C CA . GLU B 1 102 ? -4.540 -4.156 21.054 1.00 28.95 94 GLU B CA 1
ATOM 1876 C C . GLU B 1 102 ? -5.837 -4.065 20.258 1.00 29.06 94 GLU B C 1
ATOM 1877 O O . GLU B 1 102 ? -6.908 -4.327 20.822 1.00 31.13 94 GLU B O 1
ATOM 1879 N N . ALA B 1 103 ? -5.792 -3.671 18.985 1.00 26.84 95 ALA B N 1
ATOM 1880 C CA . ALA B 1 103 ? -7.008 -3.473 18.193 1.00 24.38 95 ALA B CA 1
ATOM 1881 C C . ALA B 1 103 ? -6.805 -3.965 16.769 1.00 20.03 95 ALA B C 1
ATOM 1882 O O . ALA B 1 103 ? -6.863 -3.187 15.812 1.00 22.30 95 ALA B O 1
ATOM 1884 N N . PRO B 1 104 ? -6.620 -5.267 16.586 1.00 17.72 96 PRO B N 1
ATOM 1885 C CA . PRO B 1 104 ? -6.410 -5.791 15.237 1.00 16.05 96 PRO B CA 1
ATOM 1886 C C . PRO B 1 104 ? -7.699 -5.778 14.427 1.00 19.84 96 PRO B C 1
ATOM 1887 O O . PRO B 1 104 ? -8.809 -5.787 14.970 1.00 18.64 96 PRO B O 1
ATOM 1891 N N . TRP B 1 105 ? -7.529 -5.754 13.101 1.00 18.31 97 TRP B N 1
ATOM 1892 C CA . TRP B 1 105 ? -8.612 -5.886 12.134 1.00 14.85 97 TRP B CA 1
ATOM 1893 C C . TRP B 1 105 ? -8.411 -7.156 11.330 1.00 16.77 97 TRP B C 1
ATOM 1894 O O . TRP B 1 105 ? -7.335 -7.383 10.761 1.00 14.66 97 TRP B O 1
ATOM 1905 N N . VAL B 1 106 ? -9.445 -7.985 11.306 1.00 15.70 98 VAL B N 1
ATOM 1906 C CA . VAL B 1 106 ? -9.473 -9.185 10.494 1.00 13.41 98 VAL B CA 1
ATOM 1907 C C . VAL B 1 106 ? -10.030 -8.768 9.143 1.00 15.92 98 VAL B C 1
ATOM 1908 O O . VAL B 1 106 ? -11.138 -8.227 9.062 1.00 14.97 98 VAL B O 1
ATOM 1912 N N . ILE B 1 107 ? -9.243 -8.963 8.087 1.00 14.88 99 ILE B N 1
ATOM 1913 C CA . ILE B 1 107 ? -9.547 -8.356 6.801 1.00 14.39 99 ILE B CA 1
ATOM 1914 C C . ILE B 1 107 ? -9.863 -9.389 5.729 1.00 13.93 99 ILE B C 1
ATOM 1915 O O . ILE B 1 107 ? -9.879 -9.052 4.542 1.00 15.99 99 ILE B O 1
ATOM 1920 N N . GLY B 1 108 ? -10.107 -10.640 6.112 1.00 13.28 100 GLY B N 1
ATOM 1921 C CA . GLY B 1 108 ? -10.567 -11.668 5.189 1.00 14.15 100 GLY B CA 1
ATOM 1922 C C . GLY B 1 108 ? -9.548 -12.779 5.032 1.00 16.78 100 GLY B C 1
ATOM 1923 O O . GLY B 1 108 ? -8.432 -12.706 5.544 1.00 13.64 100 GLY B O 1
ATOM 1924 N N . GLY B 1 109 ? -9.945 -13.816 4.278 1.00 14.35 101 GLY B N 1
ATOM 1925 C CA . GLY B 1 109 ? -11.197 -13.850 3.534 1.00 14.32 101 GLY B CA 1
ATOM 1926 C C . GLY B 1 109 ? -12.296 -14.651 4.220 1.00 14.41 101 GLY B C 1
ATOM 1927 O O . GLY B 1 109 ? -12.431 -14.600 5.438 1.00 14.94 101 GLY B O 1
ATOM 1928 N N . GLY B 1 110 ? -13.061 -15.409 3.432 1.00 15.82 102 GLY B N 1
ATOM 1929 C CA . GLY B 1 110 ? -14.229 -16.090 3.977 1.00 19.03 102 GLY B CA 1
ATOM 1930 C C . GLY B 1 110 ? -13.882 -17.048 5.102 1.00 21.07 102 GLY B C 1
ATOM 1931 O O . GLY B 1 110 ? -14.560 -17.092 6.130 1.00 16.98 102 GLY B O 1
ATOM 1932 N N . GLU B 1 111 ? -12.842 -17.864 4.907 1.00 16.66 103 GLU B N 1
ATOM 1933 C CA . GLU B 1 111 ? -12.462 -18.806 5.959 1.00 18.42 103 GLU B CA 1
ATOM 1934 C C . GLU B 1 111 ? -12.001 -18.071 7.213 1.00 17.38 103 GLU B C 1
ATOM 1935 O O . GLU B 1 111 ? -12.379 -18.423 8.339 1.00 18.80 103 GLU B O 1
ATOM 1941 N N . ILE B 1 112 ? -11.218 -17.021 7.043 1.00 14.77 104 ILE B N 1
ATOM 1942 C CA . ILE B 1 112 ? -10.681 -16.346 8.210 1.00 14.39 104 ILE B CA 1
ATOM 1943 C C . ILE B 1 112 ? -11.768 -15.554 8.947 1.00 16.67 104 ILE B C 1
ATOM 1944 O O . ILE B 1 112 ? -11.766 -15.489 10.187 1.00 16.89 104 ILE B O 1
ATOM 1949 N N . TYR B 1 113 ? -12.733 -14.966 8.219 1.00 14.73 105 TYR B N 1
ATOM 1950 C CA . TYR B 1 113 ? -13.862 -14.323 8.904 1.00 16.36 105 TYR B CA 1
ATOM 1951 C C . TYR B 1 113 ? -14.576 -15.321 9.804 1.00 15.35 105 TYR B C 1
ATOM 1952 O O . TYR B 1 113 ? -14.866 -15.032 10.967 1.00 20.32 105 TYR B O 1
ATOM 1961 N N . ARG B 1 114 ? -14.881 -16.504 9.275 1.00 18.84 106 ARG B N 1
ATOM 1962 C CA . ARG B 1 114 ? -15.589 -17.494 10.076 1.00 17.88 106 ARG B CA 1
ATOM 1963 C C . ARG B 1 114 ? -14.768 -17.927 11.273 1.00 20.66 106 ARG B C 1
ATOM 1964 O O . ARG B 1 114 ? -15.325 -18.249 12.329 1.00 23.34 106 ARG B O 1
ATOM 1972 N N . LEU B 1 115 ? -13.448 -17.922 11.130 1.00 16.49 107 LEU B N 1
ATOM 1973 C CA . LEU B 1 115 ? -12.576 -18.294 12.236 1.00 19.55 107 LEU B CA 1
ATOM 1974 C C . LEU B 1 115 ? -12.645 -17.286 13.376 1.00 23.37 107 LEU B C 1
ATOM 1975 O O . LEU B 1 115 ? -12.702 -17.671 14.551 1.00 19.97 107 LEU B O 1
ATOM 1980 N N . PHE B 1 116 ? -12.635 -15.992 13.053 1.00 17.77 108 PHE B N 1
ATOM 1981 C CA . PHE B 1 116 ? -12.555 -14.958 14.078 1.00 21.09 108 PHE B CA 1
ATOM 1982 C C . PHE B 1 116 ? -13.913 -14.386 14.488 1.00 21.96 108 PHE B C 1
ATOM 1983 O O . PHE B 1 116 ? -13.997 -13.703 15.519 1.00 20.11 108 PHE B O 1
ATOM 1991 N N . LEU B 1 117 ? -14.972 -14.646 13.730 1.00 20.22 109 LEU B N 1
ATOM 1992 C CA . LEU B 1 117 ? -16.263 -14.059 14.068 1.00 21.12 109 LEU B CA 1
ATOM 1993 C C . LEU B 1 117 ? -16.681 -14.277 15.523 1.00 23.01 109 LEU B C 1
ATOM 1994 O O . LEU B 1 117 ? -17.149 -13.307 16.142 1.00 23.45 109 LEU B O 1
ATOM 1999 N N . PRO B 1 118 ? -16.530 -15.458 16.133 1.00 24.11 110 PRO B N 1
ATOM 2000 C CA . PRO B 1 118 ? -16.939 -15.608 17.549 1.00 26.67 110 PRO B CA 1
ATOM 2001 C C . PRO B 1 118 ? -16.181 -14.707 18.516 1.00 27.15 110 PRO B C 1
ATOM 2002 O O . PRO B 1 118 ? -16.616 -14.534 19.659 1.00 27.23 110 PRO B O 1
ATOM 2006 N N . LEU B 1 119 ? -15.022 -14.195 18.130 1.00 22.02 111 LEU B N 1
ATOM 2007 C CA . LEU B 1 119 ? -14.229 -13.330 18.990 1.00 22.70 111 LEU B CA 1
ATOM 2008 C C . LEU B 1 119 ? -14.440 -11.851 18.703 1.00 24.97 111 LEU B C 1
ATOM 2009 O O . LEU B 1 119 ? -13.869 -11.013 19.401 1.00 27.02 111 LEU B O 1
ATOM 2014 N N . ALA B 1 120 ? -15.227 -11.508 17.694 1.00 21.27 112 ALA B N 1
ATOM 2015 C CA . ALA B 1 120 ? -15.241 -10.138 17.206 1.00 21.95 112 ALA B CA 1
ATOM 2016 C C . ALA B 1 120 ? -16.068 -9.234 18.112 1.00 26.11 112 ALA B C 1
ATOM 2017 O O . ALA B 1 120 ? -17.034 -9.660 18.744 1.00 22.70 112 ALA B O 1
ATOM 2019 N N . GLN B 1 121 ? -15.668 -7.968 18.171 1.00 24.69 113 GLN B N 1
ATOM 2020 C CA . GLN B 1 121 ? -16.428 -6.955 18.883 1.00 27.97 113 GLN B CA 1
ATOM 2021 C C . GLN B 1 121 ? -17.067 -5.931 17.966 1.00 25.78 113 GLN B C 1
ATOM 2022 O O . GLN B 1 121 ? -17.983 -5.234 18.399 1.00 26.08 113 GLN B O 1
ATOM 2028 N N . ARG B 1 122 ? -16.618 -5.818 16.720 1.00 20.44 114 ARG B N 1
ATOM 2029 C CA . ARG B 1 122 ? -17.293 -4.929 15.792 1.00 23.56 114 ARG B CA 1
ATOM 2030 C C . ARG B 1 122 ? -17.043 -5.401 14.377 1.00 23.61 114 ARG B C 1
ATOM 2031 O O . ARG B 1 122 ? -16.034 -6.050 14.091 1.00 19.74 114 ARG B O 1
ATOM 2039 N N . CYS B 1 123 ? -18.003 -5.109 13.501 1.00 19.63 115 CYS B N 1
ATOM 2040 C CA . CYS B 1 123 ? -17.879 -5.451 12.094 1.00 18.15 115 CYS B CA 1
ATOM 2041 C C . CYS B 1 123 ? -18.165 -4.191 11.300 1.00 22.05 115 CYS B C 1
ATOM 2042 O O . CYS B 1 123 ? -19.241 -3.595 11.436 1.00 22.03 115 CYS B O 1
ATOM 2045 N N . GLU B 1 124 ? -17.221 -3.803 10.459 1.00 16.18 116 GLU B N 1
ATOM 2046 C CA . GLU B 1 124 ? -17.388 -2.675 9.556 1.00 15.37 116 GLU B CA 1
ATOM 2047 C C . GLU B 1 124 ? -17.679 -3.256 8.182 1.00 15.81 116 GLU B C 1
ATOM 2048 O O . GLU B 1 124 ? -16.801 -3.856 7.554 1.00 16.07 116 GLU B O 1
ATOM 2054 N N . VAL B 1 125 ? -18.906 -3.076 7.713 1.00 15.05 117 VAL B N 1
ATOM 2055 C CA . VAL B 1 125 ? -19.403 -3.780 6.542 1.00 15.71 117 VAL B CA 1
ATOM 2056 C C . VAL B 1 125 ? -19.703 -2.768 5.450 1.00 20.04 117 VAL B C 1
ATOM 2057 O O . VAL B 1 125 ? -20.381 -1.762 5.694 1.00 22.51 117 VAL B O 1
ATOM 2061 N N . THR B 1 126 ? -19.228 -3.051 4.242 1.00 14.20 118 THR B N 1
ATOM 2062 C CA . THR B 1 126 ? -19.663 -2.330 3.056 1.00 16.97 118 THR B CA 1
ATOM 2063 C C . THR B 1 126 ? -20.565 -3.250 2.253 1.00 17.34 118 THR B C 1
ATOM 2064 O O . THR B 1 126 ? -20.172 -4.370 1.909 1.00 19.30 118 THR B O 1
ATOM 2068 N N . VAL B 1 127 ? -21.764 -2.785 1.946 1.00 17.29 119 VAL B N 1
ATOM 2069 C CA . VAL B 1 127 ? -22.681 -3.535 1.103 1.00 19.29 119 VAL B CA 1
ATOM 2070 C C . VAL B 1 127 ? -22.662 -2.898 -0.274 1.00 20.47 119 VAL B C 1
ATOM 2071 O O . VAL B 1 127 ? -22.831 -1.678 -0.406 1.00 19.13 119 VAL B O 1
ATOM 2075 N N . VAL B 1 128 ? -22.449 -3.717 -1.301 1.00 19.52 120 VAL B N 1
ATOM 2076 C CA . VAL B 1 128 ? -22.285 -3.252 -2.671 1.00 18.79 120 VAL B CA 1
ATOM 2077 C C . VAL B 1 128 ? -23.409 -3.835 -3.526 1.00 26.96 120 VAL B C 1
ATOM 2078 O O . VAL B 1 128 ? -23.680 -5.041 -3.466 1.00 25.60 120 VAL B O 1
ATOM 2082 N N . GLU B 1 129 ? -24.069 -2.981 -4.318 1.00 27.59 121 GLU B N 1
ATOM 2083 C CA . GLU B 1 129 ? -25.150 -3.446 -5.185 1.00 25.59 121 GLU B CA 1
ATOM 2084 C C . GLU B 1 129 ? -24.533 -3.918 -6.494 1.00 26.13 121 GLU B C 1
ATOM 2085 O O . GLU B 1 129 ? -24.515 -3.201 -7.494 1.00 29.75 121 GLU B O 1
ATOM 2091 N N . ALA B 1 130 ? -24.121 -5.175 -6.521 1.00 32.05 122 ALA B N 1
ATOM 2092 C CA . ALA B 1 130 ? -23.461 -5.761 -7.682 1.00 32.66 122 ALA B CA 1
ATOM 2093 C C . ALA B 1 130 ? -23.934 -7.199 -7.750 1.00 31.03 122 ALA B C 1
ATOM 2094 O O . ALA B 1 130 ? -23.693 -7.974 -6.822 1.00 32.24 122 ALA B O 1
ATOM 2096 N N . ASP B 1 131 ? -24.655 -7.536 -8.818 1.00 30.40 123 ASP B N 1
ATOM 2097 C CA . ASP B 1 131 ? -25.201 -8.880 -8.984 1.00 34.58 123 ASP B CA 1
ATOM 2098 C C . ASP B 1 131 ? -24.150 -9.770 -9.645 1.00 34.87 123 ASP B C 1
ATOM 2099 O O . ASP B 1 131 ? -24.243 -10.143 -10.816 1.00 38.56 123 ASP B O 1
ATOM 2104 N N . VAL B 1 132 ? -23.128 -10.104 -8.861 1.00 29.07 124 VAL B N 1
ATOM 2105 C CA . VAL B 1 132 ? -22.034 -10.926 -9.371 1.00 32.33 124 VAL B CA 1
ATOM 2106 C C . VAL B 1 132 ? -21.896 -12.199 -8.545 1.00 27.79 124 VAL B C 1
ATOM 2107 O O . VAL B 1 132 ? -22.015 -12.167 -7.310 1.00 26.17 124 VAL B O 1
ATOM 2111 N N . PRO B 1 133 ? -21.656 -13.334 -9.188 1.00 27.34 125 PRO B N 1
ATOM 2112 C CA . PRO B 1 133 ? -21.432 -14.580 -8.455 1.00 27.37 125 PRO B CA 1
ATOM 2113 C C . PRO B 1 133 ? -20.036 -14.582 -7.846 1.00 26.82 125 PRO B C 1
ATOM 2114 O O . PRO B 1 133 ? -19.185 -13.755 -8.174 1.00 25.61 125 PRO B O 1
ATOM 2118 N N . GLY B 1 134 ? -19.812 -15.533 -6.949 1.00 25.66 126 GLY B N 1
ATOM 2119 C CA . GLY B 1 134 ? -18.514 -15.628 -6.299 1.00 24.80 126 GLY B CA 1
ATOM 2120 C C . GLY B 1 134 ? -18.381 -16.954 -5.589 1.00 29.72 126 GLY B C 1
ATOM 2121 O O . GLY B 1 134 ? -19.314 -17.766 -5.551 1.00 29.72 126 GLY B O 1
ATOM 2122 N N . ASP B 1 135 ? -17.177 -17.192 -5.076 1.00 26.46 127 ASP B N 1
ATOM 2123 C CA . ASP B 1 135 ? -16.886 -18.434 -4.372 1.00 25.72 127 ASP B CA 1
ATOM 2124 C C . ASP B 1 135 ? -16.533 -18.220 -2.909 1.00 25.91 127 ASP B C 1
ATOM 2125 O O . ASP B 1 135 ? -16.377 -19.200 -2.170 1.00 31.13 127 ASP B O 1
ATOM 2130 N N . ALA B 1 136 ? -16.461 -16.982 -2.458 1.00 22.39 128 ALA B N 1
ATOM 2131 C CA . ALA B 1 136 ? -16.178 -16.680 -1.067 1.00 21.18 128 ALA B CA 1
ATOM 2132 C C . ALA B 1 136 ? -17.254 -15.741 -0.551 1.00 23.23 128 ALA B C 1
ATOM 2133 O O . ALA B 1 136 ? -17.680 -14.822 -1.259 1.00 19.66 128 ALA B O 1
ATOM 2135 N N . LEU B 1 137 ? -17.720 -16.003 0.667 1.00 20.10 129 LEU B N 1
ATOM 2136 C CA . LEU B 1 137 ? -18.851 -15.296 1.244 1.00 19.00 129 LEU B CA 1
ATOM 2137 C C . LEU B 1 137 ? -18.488 -14.580 2.538 1.00 20.58 129 LEU B C 1
ATOM 2138 O O . LEU B 1 137 ? -17.580 -14.992 3.270 1.00 18.72 129 LEU B O 1
ATOM 2143 N N . ALA B 1 138 ? -19.231 -13.509 2.808 1.00 17.58 130 ALA B N 1
ATOM 2144 C CA . ALA B 1 138 ? -19.169 -12.840 4.097 1.00 20.96 130 ALA B CA 1
ATOM 2145 C C . ALA B 1 138 ? -19.708 -13.784 5.166 1.00 20.38 130 ALA B C 1
ATOM 2146 O O . ALA B 1 138 ? -20.526 -14.661 4.871 1.00 22.95 130 ALA B O 1
ATOM 2148 N N . PRO B 1 139 ? -19.291 -13.616 6.412 1.00 16.74 131 PRO B N 1
ATOM 2149 C CA . PRO B 1 139 ? -19.877 -14.412 7.482 1.00 21.74 131 PRO B CA 1
ATOM 2150 C C . PRO B 1 139 ? -21.300 -13.958 7.723 1.00 21.39 131 PRO B C 1
ATOM 2151 O O . PRO B 1 139 ? -21.655 -12.803 7.491 1.00 21.20 131 PRO B O 1
ATOM 2155 N N . GLU B 1 140 ? -22.110 -14.879 8.214 1.00 27.17 132 GLU B N 1
ATOM 2156 C CA . GLU B 1 140 ? -23.494 -14.576 8.541 1.00 25.59 132 GLU B CA 1
ATOM 2157 C C . GLU B 1 140 ? -23.545 -13.983 9.944 1.00 28.55 132 GLU B C 1
ATOM 2158 O O . GLU B 1 140 ? -22.961 -14.539 10.875 1.00 31.34 132 GLU B O 1
ATOM 2164 N N . LEU B 1 141 ? -24.159 -12.814 10.085 1.00 25.48 133 LEU B N 1
ATOM 2165 C CA . LEU B 1 141 ? -24.300 -12.185 11.395 1.00 21.45 133 LEU B CA 1
ATOM 2166 C C . LEU B 1 141 ? -25.654 -12.563 11.982 1.00 32.20 133 LEU B C 1
ATOM 2167 O O . LEU B 1 141 ? -26.701 -12.155 11.459 1.00 29.27 133 LEU B O 1
ATOM 2172 N N . GLY B 1 142 ? -25.639 -13.330 13.069 1.00 26.07 134 GLY B N 1
ATOM 2173 C CA . GLY B 1 142 ? -26.851 -13.681 13.795 1.00 25.85 134 GLY B CA 1
ATOM 2174 C C . GLY B 1 142 ? -27.098 -12.727 14.942 1.00 23.94 134 GLY B C 1
ATOM 2175 O O . GLY B 1 142 ? -26.671 -11.571 14.918 1.00 23.82 134 GLY B O 1
ATOM 2176 N N . GLU B 1 143 ? -27.762 -13.233 15.977 1.00 24.57 135 GLU B N 1
ATOM 2177 C CA . GLU B 1 143 ? -28.081 -12.426 17.149 1.00 27.45 135 GLU B CA 1
ATOM 2178 C C . GLU B 1 143 ? -26.824 -11.887 17.832 1.00 30.74 135 GLU B C 1
ATOM 2179 O O . GLU B 1 143 ? -25.766 -12.521 17.834 1.00 28.09 135 GLU B O 1
ATOM 2185 N N . GLY B 1 144 ? -26.958 -10.705 18.429 1.00 29.21 136 GLY B N 1
ATOM 2186 C CA . GLY B 1 144 ? -25.911 -10.107 19.242 1.00 26.28 136 GLY B CA 1
ATOM 2187 C C . GLY B 1 144 ? -25.361 -8.793 18.738 1.00 30.83 136 GLY B C 1
ATOM 2188 O O . GLY B 1 144 ? -24.515 -8.204 19.424 1.00 29.74 136 GLY B O 1
ATOM 2189 N N . TRP B 1 145 ? -25.790 -8.299 17.574 1.00 20.99 137 TRP B N 1
ATOM 2190 C CA . TRP B 1 145 ? -25.238 -7.101 16.963 1.00 25.03 137 TRP B CA 1
ATOM 2191 C C . TRP B 1 145 ? -26.334 -6.055 16.821 1.00 25.76 137 TRP B C 1
ATOM 2192 O O . TRP B 1 145 ? -27.513 -6.390 16.693 1.00 22.78 137 TRP B O 1
ATOM 2203 N N . VAL B 1 146 ? -25.949 -4.791 16.877 1.00 23.01 138 VAL B N 1
ATOM 2204 C CA . VAL B 1 146 ? -26.865 -3.691 16.589 1.00 21.74 138 VAL B CA 1
ATOM 2205 C C . VAL B 1 146 ? -26.195 -2.793 15.558 1.00 24.55 138 VAL B C 1
ATOM 2206 O O . VAL B 1 146 ? -24.965 -2.653 15.547 1.00 23.19 138 VAL B O 1
ATOM 2210 N N . VAL B 1 147 ? -26.991 -2.233 14.651 1.00 20.42 139 VAL B N 1
ATOM 2211 C CA . VAL B 1 147 ? -26.461 -1.416 13.571 1.00 21.24 139 VAL B CA 1
ATOM 2212 C C . VAL B 1 147 ? -27.451 -0.297 13.285 1.00 25.34 139 VAL B C 1
ATOM 2213 O O . VAL B 1 147 ? -28.668 -0.485 13.401 1.00 25.88 139 VAL B O 1
ATOM 2217 N N . GLU B 1 148 ? -26.928 0.888 12.992 1.00 25.46 140 GLU B N 1
ATOM 2218 C CA . GLU B 1 148 ? -27.734 1.982 12.475 1.00 25.85 140 GLU B CA 1
ATOM 2219 C C . GLU B 1 148 ? -27.596 2.029 10.965 1.00 26.06 140 GLU B C 1
ATOM 2220 O O . GLU B 1 148 ? -26.488 1.972 10.433 1.00 27.02 140 GLU B O 1
ATOM 2226 N N . THR B 1 149 ? -28.713 2.209 10.277 1.00 25.09 141 THR B N 1
ATOM 2227 C CA . THR B 1 149 ? -28.655 2.236 8.828 1.00 28.44 141 THR B CA 1
ATOM 2228 C C . THR B 1 149 ? -28.059 3.551 8.351 1.00 25.02 141 THR B C 1
ATOM 2229 O O . THR B 1 149 ? -28.024 4.540 9.080 1.00 25.26 141 THR B O 1
ATOM 2233 N N . ASN B 1 150 ? -27.538 3.530 7.126 1.00 28.32 142 ASN B N 1
ATOM 2234 C CA . ASN B 1 150 ? -27.051 4.715 6.426 1.00 26.85 142 ASN B CA 1
ATOM 2235 C C . ASN B 1 150 ? -27.697 4.776 5.048 1.00 28.44 142 ASN B C 1
ATOM 2236 O O . ASN B 1 150 ? -28.261 3.793 4.562 1.00 30.38 142 ASN B O 1
ATOM 2241 N N . ASP B 1 151 ? -27.642 5.956 4.436 1.00 28.82 143 ASP B N 1
ATOM 2242 C CA . ASP B 1 151 ? -28.125 6.126 3.073 1.00 25.53 143 ASP B CA 1
ATOM 2243 C C . ASP B 1 151 ? -27.263 5.346 2.092 1.00 28.63 143 ASP B C 1
ATOM 2244 O O . ASP B 1 151 ? -26.056 5.187 2.280 1.00 23.57 143 ASP B O 1
ATOM 2249 N N . TRP B 1 152 ? -27.896 4.858 1.034 1.00 26.16 144 TRP B N 1
ATOM 2250 C CA . TRP B 1 152 ? -27.136 4.342 -0.088 1.00 27.97 144 TRP B CA 1
ATOM 2251 C C . TRP B 1 152 ? -26.426 5.485 -0.794 1.00 30.08 144 TRP B C 1
ATOM 2252 O O . TRP B 1 152 ? -26.955 6.596 -0.900 1.00 26.55 144 TRP B O 1
ATOM 2263 N N . GLN B 1 153 ? -25.225 5.202 -1.281 1.00 23.25 145 GLN B N 1
ATOM 2264 C CA . GLN B 1 153 ? -24.398 6.159 -1.990 1.00 26.45 145 GLN B CA 1
ATOM 2265 C C . GLN B 1 153 ? -24.146 5.598 -3.378 1.00 26.42 145 GLN B C 1
ATOM 2266 O O . GLN B 1 153 ? -24.330 4.401 -3.620 1.00 25.57 145 GLN B O 1
ATOM 2272 N N . THR B 1 154 ? -23.745 6.467 -4.301 1.00 24.81 146 THR B N 1
ATOM 2273 C CA . THR B 1 154 ? -23.399 6.058 -5.654 1.00 24.64 146 THR B CA 1
ATOM 2274 C C . THR B 1 154 ? -21.962 6.449 -5.950 1.00 24.91 146 THR B C 1
ATOM 2275 O O . THR B 1 154 ? -21.584 7.607 -5.768 1.00 26.29 146 THR B O 1
ATOM 2279 N N . SER B 1 155 ? -21.167 5.486 -6.399 1.00 24.01 147 SER B N 1
ATOM 2280 C CA A SER B 1 155 ? -19.790 5.767 -6.759 0.47 24.57 147 SER B CA 1
ATOM 2281 C CA B SER B 1 155 ? -19.788 5.756 -6.765 0.53 24.56 147 SER B CA 1
ATOM 2282 C C . SER B 1 155 ? -19.728 6.476 -8.111 1.00 26.10 147 SER B C 1
ATOM 2283 O O . SER B 1 155 ? -20.726 6.629 -8.811 1.00 26.77 147 SER B O 1
ATOM 2288 N N . GLU B 1 156 ? -18.526 6.920 -8.475 1.00 27.09 148 GLU B N 1
ATOM 2289 C CA . GLU B 1 156 ? -18.366 7.633 -9.739 1.00 28.85 148 GLU B CA 1
ATOM 2290 C C . GLU B 1 156 ? -18.748 6.763 -10.932 1.00 30.72 148 GLU B C 1
ATOM 2291 O O . GLU B 1 156 ? -19.239 7.274 -11.945 1.00 30.03 148 GLU B O 1
ATOM 2297 N N . SER B 1 157 ? -18.498 5.453 -10.843 1.00 29.72 149 SER B N 1
ATOM 2298 C CA . SER B 1 157 ? -18.880 4.499 -11.881 1.00 33.48 149 SER B CA 1
ATOM 2299 C C . SER B 1 157 ? -20.380 4.210 -11.939 1.00 33.30 149 SER B C 1
ATOM 2300 O O . SER B 1 157 ? -20.830 3.583 -12.908 1.00 36.60 149 SER B O 1
ATOM 2303 N N . GLY B 1 158 ? -21.168 4.629 -10.947 1.00 31.62 150 GLY B N 1
ATOM 2304 C CA . GLY B 1 158 ? -22.564 4.246 -10.892 1.00 29.00 150 GLY B CA 1
ATOM 2305 C C . GLY B 1 158 ? -22.868 3.100 -9.944 1.00 26.98 150 GLY B C 1
ATOM 2306 O O . GLY B 1 158 ? -24.045 2.785 -9.725 1.00 28.71 150 GLY B O 1
ATOM 2307 N N . LEU B 1 159 ? -21.848 2.456 -9.401 1.00 23.98 151 LEU B N 1
ATOM 2308 C CA . LEU B 1 159 ? -22.047 1.399 -8.416 1.00 26.40 151 LEU B CA 1
ATOM 2309 C C . LEU B 1 159 ? -22.572 1.961 -7.100 1.00 23.75 151 LEU B C 1
ATOM 2310 O O . LEU B 1 159 ? -21.974 2.874 -6.520 1.00 22.11 151 LEU B O 1
ATOM 2315 N N . ARG B 1 160 ? -23.688 1.410 -6.624 1.00 25.32 152 ARG B N 1
ATOM 2316 C CA . ARG B 1 160 ? -24.285 1.839 -5.368 1.00 23.82 152 ARG B CA 1
ATOM 2317 C C . ARG B 1 160 ? -23.695 1.053 -4.194 1.00 21.53 152 ARG B C 1
ATOM 2318 O O . ARG B 1 160 ? -23.315 -0.111 -4.325 1.00 22.75 152 ARG B O 1
ATOM 2326 N N . TYR B 1 161 ? -23.628 1.701 -3.033 1.00 20.06 153 TYR B N 1
ATOM 2327 C CA . TYR B 1 161 ? -22.991 1.080 -1.880 1.00 20.23 153 TYR B CA 1
ATOM 2328 C C . TYR B 1 161 ? -23.487 1.747 -0.608 1.00 18.64 153 TYR B C 1
ATOM 2329 O O . TYR B 1 161 ? -24.060 2.841 -0.632 1.00 24.59 153 TYR B O 1
ATOM 2338 N N . GLN B 1 162 ? -23.255 1.067 0.504 1.00 19.40 154 GLN B N 1
ATOM 2339 C CA . GLN B 1 162 ? -23.707 1.518 1.813 1.00 21.68 154 GLN B CA 1
ATOM 2340 C C . GLN B 1 162 ? -22.674 1.073 2.836 1.00 20.10 154 GLN B C 1
ATOM 2341 O O . GLN B 1 162 ? -22.155 -0.043 2.731 1.00 20.69 154 GLN B O 1
ATOM 2347 N N . PHE B 1 163 ? -22.349 1.943 3.794 1.00 19.85 155 PHE B N 1
ATOM 2348 C CA . PHE B 1 163 ? -21.465 1.590 4.908 1.00 21.21 155 PHE B CA 1
ATOM 2349 C C . PHE B 1 163 ? -22.317 1.260 6.136 1.00 21.07 155 PHE B C 1
ATOM 2350 O O . PHE B 1 163 ? -23.300 1.950 6.408 1.00 20.90 155 PHE B O 1
ATOM 2358 N N . LEU B 1 164 ? -21.982 0.170 6.833 1.00 16.70 156 LEU B N 1
ATOM 2359 C CA . LEU B 1 164 ? -22.670 -0.234 8.057 1.00 18.00 156 LEU B CA 1
ATOM 2360 C C . LEU B 1 164 ? -21.640 -0.558 9.135 1.00 22.51 156 LEU B C 1
ATOM 2361 O O . LEU B 1 164 ? -20.640 -1.233 8.867 1.00 20.49 156 LEU B O 1
ATOM 2366 N N . SER B 1 165 ? -21.888 -0.096 10.355 1.00 16.94 157 SER B N 1
ATOM 2367 C CA A SER B 1 165 ? -20.991 -0.355 11.480 0.68 20.69 157 SER B CA 1
ATOM 2368 C CA B SER B 1 165 ? -20.996 -0.335 11.490 0.32 20.69 157 SER B CA 1
ATOM 2369 C C . SER B 1 165 ? -21.754 -1.166 12.521 1.00 24.31 157 SER B C 1
ATOM 2370 O O . SER B 1 165 ? -22.592 -0.630 13.252 1.00 23.24 157 SER B O 1
ATOM 2375 N N . TYR B 1 166 ? -21.478 -2.469 12.577 1.00 18.35 158 TYR B N 1
ATOM 2376 C CA . TYR B 1 166 ? -22.114 -3.336 13.558 1.00 23.63 158 TYR B CA 1
ATOM 2377 C C . TYR B 1 166 ? -21.338 -3.309 14.864 1.00 22.09 158 TYR B C 1
ATOM 2378 O O . TYR B 1 166 ? -20.102 -3.391 14.878 1.00 23.22 158 TYR B O 1
ATOM 2387 N N . ARG B 1 167 ? -22.071 -3.213 15.959 1.00 22.26 159 ARG B N 1
ATOM 2388 C CA . ARG B 1 167 ? -21.498 -3.229 17.296 1.00 24.21 159 ARG B CA 1
ATOM 2389 C C . ARG B 1 167 ? -22.233 -4.269 18.131 1.00 27.23 159 ARG B C 1
ATOM 2390 O O . ARG B 1 167 ? -23.391 -4.585 17.854 1.00 25.58 159 ARG B O 1
ATOM 2392 N N . LYS B 1 168 ? -21.552 -4.824 19.134 1.00 27.21 160 LYS B N 1
ATOM 2393 C CA . LYS B 1 168 ? -22.191 -5.790 20.025 1.00 29.27 160 LYS B CA 1
ATOM 2394 C C . LYS B 1 168 ? -23.229 -5.107 20.916 1.00 36.86 160 LYS B C 1
ATOM 2395 O O . LYS B 1 168 ? -23.068 -3.952 21.319 1.00 38.88 160 LYS B O 1
ATOM 2397 N N . VAL B 1 169 ? -24.339 -5.803 21.168 1.00 35.32 161 VAL B N 1
ATOM 2398 C CA . VAL B 1 169 ? -25.344 -5.250 22.074 1.00 40.47 161 VAL B CA 1
ATOM 2399 C C . VAL B 1 169 ? -24.819 -5.203 23.508 1.00 48.55 161 VAL B C 1
ATOM 2400 O O . VAL B 1 169 ? -25.180 -4.303 24.277 1.00 51.37 161 VAL B O 1
ATOM 2404 N N . ASP B 1 170 ? -23.960 -6.145 23.888 1.00 47.55 162 ASP B N 1
ATOM 2405 C CA . ASP B 1 170 ? -23.348 -6.144 25.222 1.00 58.44 162 ASP B CA 1
ATOM 2406 C C . ASP B 1 170 ? -22.595 -4.847 25.521 1.00 57.73 162 ASP B C 1
ATOM 2407 O O . ASP B 1 170 ? -21.421 -4.708 25.182 1.00 59.54 162 ASP B O 1
ATOM 2409 N N . GLY C 1 11 ? -32.404 10.643 40.359 1.00 55.39 3 GLY C N 1
ATOM 2410 C CA . GLY C 1 11 ? -32.345 9.841 41.567 1.00 49.44 3 GLY C CA 1
ATOM 2411 C C . GLY C 1 11 ? -33.711 9.353 41.997 1.00 51.89 3 GLY C C 1
ATOM 2412 O O . GLY C 1 11 ? -34.682 10.110 41.969 1.00 57.77 3 GLY C O 1
ATOM 2413 N N . THR C 1 12 ? -33.787 8.082 42.388 1.00 52.69 4 THR C N 1
ATOM 2414 C CA . THR C 1 12 ? -35.034 7.433 42.788 1.00 40.89 4 THR C CA 1
ATOM 2415 C C . THR C 1 12 ? -34.862 6.862 44.187 1.00 43.33 4 THR C C 1
ATOM 2416 O O . THR C 1 12 ? -34.114 5.897 44.378 1.00 47.48 4 THR C O 1
ATOM 2420 N N . ILE C 1 13 ? -35.545 7.461 45.159 1.00 35.30 5 ILE C N 1
ATOM 2421 C CA . ILE C 1 13 ? -35.487 7.018 46.545 1.00 27.45 5 ILE C CA 1
ATOM 2422 C C . ILE C 1 13 ? -36.638 6.056 46.818 1.00 31.58 5 ILE C C 1
ATOM 2423 O O . ILE C 1 13 ? -37.805 6.382 46.579 1.00 30.63 5 ILE C O 1
ATOM 2428 N N . GLY C 1 14 ? -36.314 4.869 47.311 1.00 25.79 6 GLY C N 1
ATOM 2429 C CA . GLY C 1 14 ? -37.313 3.893 47.692 1.00 24.19 6 GLY C CA 1
ATOM 2430 C C . GLY C 1 14 ? -37.232 3.610 49.180 1.00 25.51 6 GLY C C 1
ATOM 2431 O O . GLY C 1 14 ? -36.170 3.736 49.788 1.00 23.52 6 GLY C O 1
ATOM 2432 N N . LEU C 1 15 ? -38.376 3.260 49.769 1.00 23.42 7 LEU C N 1
ATOM 2433 C CA . LEU C 1 15 ? -38.455 2.700 51.115 1.00 19.85 7 LEU C CA 1
ATOM 2434 C C . LEU C 1 15 ? -38.891 1.245 51.028 1.00 20.38 7 LEU C C 1
ATOM 2435 O O . LEU C 1 15 ? -39.705 0.883 50.165 1.00 19.06 7 LEU C O 1
ATOM 2440 N N . ILE C 1 16 ? -38.336 0.402 51.899 1.00 17.55 8 ILE C N 1
ATOM 2441 C CA . ILE C 1 16 ? -38.711 -1.007 51.936 1.00 19.88 8 ILE C CA 1
ATOM 2442 C C . ILE C 1 16 ? -38.837 -1.442 53.392 1.00 19.59 8 ILE C C 1
ATOM 2443 O O . ILE C 1 16 ? -37.927 -1.211 54.197 1.00 19.52 8 ILE C O 1
ATOM 2448 N N . TRP C 1 17 ? -39.962 -2.073 53.733 1.00 16.07 9 TRP C N 1
ATOM 2449 C CA . TRP C 1 17 ? -40.175 -2.508 55.108 1.00 16.30 9 TRP C CA 1
ATOM 2450 C C . TRP C 1 17 ? -41.149 -3.673 55.137 1.00 20.06 9 TRP C C 1
ATOM 2451 O O . TRP C 1 17 ? -41.857 -3.946 54.163 1.00 20.99 9 TRP C O 1
ATOM 2462 N N . ALA C 1 18 ? -41.164 -4.363 56.274 1.00 17.27 10 ALA C N 1
ATOM 2463 C CA . ALA C 1 18 ? -42.157 -5.389 56.573 1.00 18.84 10 ALA C CA 1
ATOM 2464 C C . ALA C 1 18 ? -42.844 -4.989 57.865 1.00 23.99 10 ALA C C 1
ATOM 2465 O O . ALA C 1 18 ? -42.170 -4.592 58.823 1.00 21.83 10 ALA C O 1
ATOM 2467 N N . GLN C 1 19 ? -44.179 -5.057 57.878 1.00 18.24 11 GLN C N 1
ATOM 2468 C CA . GLN C 1 19 ? -44.978 -4.628 59.014 1.00 24.64 11 GLN C CA 1
ATOM 2469 C C . GLN C 1 19 ? -46.066 -5.648 59.300 1.00 25.40 11 GLN C C 1
ATOM 2470 O O . GLN C 1 19 ? -46.513 -6.369 58.404 1.00 24.13 11 GLN C O 1
ATOM 2476 N N . THR C 1 20 ? -46.511 -5.689 60.553 1.00 25.80 12 THR C N 1
ATOM 2477 C CA . THR C 1 20 ? -47.780 -6.355 60.811 1.00 28.19 12 THR C CA 1
ATOM 2478 C C . THR C 1 20 ? -48.914 -5.542 60.194 1.00 28.28 12 THR C C 1
ATOM 2479 O O . THR C 1 20 ? -48.728 -4.414 59.743 1.00 26.17 12 THR C O 1
ATOM 2483 N N . ARG C 1 21 ? -50.122 -6.113 60.198 1.00 30.32 13 ARG C N 1
ATOM 2484 C CA A ARG C 1 21 ? -51.244 -5.409 59.589 0.79 29.65 13 ARG C CA 1
ATOM 2485 C CA B ARG C 1 21 ? -51.247 -5.411 59.590 0.21 29.81 13 ARG C CA 1
ATOM 2486 C C . ARG C 1 21 ? -51.525 -4.096 60.306 1.00 29.77 13 ARG C C 1
ATOM 2487 O O . ARG C 1 21 ? -51.884 -3.098 59.671 1.00 38.14 13 ARG C O 1
ATOM 2502 N N . ALA C 1 22 ? -51.353 -4.073 61.624 1.00 30.48 14 ALA C N 1
ATOM 2503 C CA . ALA C 1 22 ? -51.562 -2.873 62.421 1.00 35.38 14 ALA C CA 1
ATOM 2504 C C . ALA C 1 22 ? -50.375 -1.911 62.372 1.00 34.41 14 ALA C C 1
ATOM 2505 O O . ALA C 1 22 ? -50.458 -0.831 62.955 1.00 40.30 14 ALA C O 1
ATOM 2507 N N . GLY C 1 23 ? -49.283 -2.264 61.695 1.00 33.56 15 GLY C N 1
ATOM 2508 C CA . GLY C 1 23 ? -48.183 -1.338 61.481 1.00 29.03 15 GLY C CA 1
ATOM 2509 C C . GLY C 1 23 ? -46.924 -1.559 62.296 1.00 30.84 15 GLY C C 1
ATOM 2510 O O . GLY C 1 23 ? -45.977 -0.775 62.146 1.00 30.56 15 GLY C O 1
ATOM 2511 N N . VAL C 1 24 ? -46.846 -2.606 63.117 1.00 30.98 16 VAL C N 1
ATOM 2512 C CA . VAL C 1 24 ? -45.639 -2.848 63.908 1.00 29.01 16 VAL C CA 1
ATOM 2513 C C . VAL C 1 24 ? -44.515 -3.319 62.993 1.00 28.67 16 VAL C C 1
ATOM 2514 O O . VAL C 1 24 ? -44.729 -4.176 62.128 1.00 27.14 16 VAL C O 1
ATOM 2518 N N . ILE C 1 25 ? -43.316 -2.747 63.158 1.00 24.96 17 ILE C N 1
ATOM 2519 C CA . ILE C 1 25 ? -42.144 -3.220 62.427 1.00 23.44 17 ILE C CA 1
ATOM 2520 C C . ILE C 1 25 ? -41.045 -3.759 63.332 1.00 23.41 17 ILE C C 1
ATOM 2521 O O . ILE C 1 25 ? -40.150 -4.465 62.837 1.00 26.66 17 ILE C O 1
ATOM 2526 N N . GLY C 1 26 ? -41.037 -3.447 64.618 1.00 27.52 18 GLY C N 1
ATOM 2527 C CA . GLY C 1 26 ? -39.943 -3.874 65.467 1.00 29.98 18 GLY C CA 1
ATOM 2528 C C . GLY C 1 26 ? -40.369 -3.911 66.913 1.00 32.16 18 GLY C C 1
ATOM 2529 O O . GLY C 1 26 ? -41.337 -3.262 67.315 1.00 30.26 18 GLY C O 1
ATOM 2530 N N . ALA C 1 27 ? -39.631 -4.690 67.697 1.00 32.47 19 ALA C N 1
ATOM 2531 C CA . ALA C 1 27 ? -39.895 -4.813 69.125 1.00 34.39 19 ALA C CA 1
ATOM 2532 C C . ALA C 1 27 ? -38.575 -5.122 69.803 1.00 38.69 19 ALA C C 1
ATOM 2533 O O . ALA C 1 27 ? -37.887 -6.060 69.393 1.00 33.53 19 ALA C O 1
ATOM 2535 N N . ASP C 1 28 ? -38.204 -4.303 70.793 1.00 37.78 20 ASP C N 1
ATOM 2536 C CA . ASP C 1 28 ? -36.995 -4.529 71.584 1.00 40.18 20 ASP C CA 1
ATOM 2537 C C . ASP C 1 28 ? -35.767 -4.718 70.697 1.00 34.76 20 ASP C C 1
ATOM 2538 O O . ASP C 1 28 ? -34.987 -5.649 70.881 1.00 36.72 20 ASP C O 1
ATOM 2543 N N . GLY C 1 29 ? -35.625 -3.865 69.688 1.00 35.04 21 GLY C N 1
ATOM 2544 C CA . GLY C 1 29 ? -34.430 -3.893 68.858 1.00 33.43 21 GLY C CA 1
ATOM 2545 C C . GLY C 1 29 ? -34.338 -5.044 67.874 1.00 35.60 21 GLY C C 1
ATOM 2546 O O . GLY C 1 29 ? -33.254 -5.317 67.345 1.00 33.01 21 GLY C O 1
ATOM 2547 N N . ALA C 1 30 ? -35.449 -5.720 67.596 1.00 33.65 22 ALA C N 1
ATOM 2548 C CA . ALA C 1 30 ? -35.478 -6.835 66.663 1.00 26.02 22 ALA C CA 1
ATOM 2549 C C . ALA C 1 30 ? -36.801 -6.795 65.909 1.00 30.17 22 ALA C C 1
ATOM 2550 O O . ALA C 1 30 ? -37.697 -6.012 66.229 1.00 28.78 22 ALA C O 1
ATOM 2552 N N . ILE C 1 31 ? -36.917 -7.640 64.893 1.00 28.98 23 ILE C N 1
ATOM 2553 C CA . ILE C 1 31 ? -38.156 -7.793 64.138 1.00 27.95 23 ILE C CA 1
ATOM 2554 C C . ILE C 1 31 ? -38.919 -8.970 64.740 1.00 29.13 23 ILE C C 1
ATOM 2555 O O . ILE C 1 31 ? -38.375 -10.080 64.784 1.00 33.62 23 ILE C O 1
ATOM 2560 N N . PRO C 1 32 ? -40.142 -8.775 65.230 1.00 26.47 24 PRO C N 1
ATOM 2561 C CA . PRO C 1 32 ? -40.773 -9.833 66.035 1.00 29.67 24 PRO C CA 1
ATOM 2562 C C . PRO C 1 32 ? -41.457 -10.928 65.224 1.00 31.42 24 PRO C C 1
ATOM 2563 O O . PRO C 1 32 ? -42.523 -11.406 65.621 1.00 31.66 24 PRO C O 1
ATOM 2567 N N . TRP C 1 33 ? -40.849 -11.348 64.114 1.00 28.68 25 TRP C N 1
ATOM 2568 C CA . TRP C 1 33 ? -41.283 -12.522 63.364 1.00 29.40 25 TRP C CA 1
ATOM 2569 C C . TRP C 1 33 ? -40.110 -12.954 62.494 1.00 30.94 25 TRP C C 1
ATOM 2570 O O . TRP C 1 33 ? -39.143 -12.213 62.312 1.00 29.09 25 TRP C O 1
ATOM 2581 N N . ARG C 1 34 ? -40.203 -14.170 61.965 1.00 29.31 26 ARG C N 1
ATOM 2582 C CA . ARG C 1 34 ? -39.210 -14.708 61.045 1.00 29.52 26 ARG C CA 1
ATOM 2583 C C . ARG C 1 34 ? -39.933 -15.046 59.754 1.00 30.06 26 ARG C C 1
ATOM 2584 O O . ARG C 1 34 ? -40.894 -15.820 59.767 1.00 28.53 26 ARG C O 1
ATOM 2586 N N . LEU C 1 35 ? -39.470 -14.482 58.642 1.00 24.89 27 LEU C N 1
ATOM 2587 C CA . LEU C 1 35 ? -40.148 -14.663 57.359 1.00 26.46 27 LEU C CA 1
ATOM 2588 C C . LEU C 1 35 ? -39.099 -14.756 56.260 1.00 24.05 27 LEU C C 1
ATOM 2589 O O . LEU C 1 35 ? -38.743 -13.755 55.629 1.00 22.89 27 LEU C O 1
ATOM 2594 N N . PRO C 1 36 ? -38.586 -15.960 55.999 1.00 28.85 28 PRO C N 1
ATOM 2595 C CA . PRO C 1 36 ? -37.508 -16.102 55.002 1.00 28.97 28 PRO C CA 1
ATOM 2596 C C . PRO C 1 36 ? -37.891 -15.602 53.624 1.00 27.68 28 PRO C C 1
ATOM 2597 O O . PRO C 1 36 ? -37.021 -15.084 52.909 1.00 21.40 28 PRO C O 1
ATOM 2601 N N . GLU C 1 37 ? -39.165 -15.732 53.228 1.00 23.52 29 GLU C N 1
ATOM 2602 C CA . GLU C 1 37 ? -39.571 -15.207 51.928 1.00 22.70 29 GLU C CA 1
ATOM 2603 C C . GLU C 1 37 ? -39.381 -13.692 51.868 1.00 22.76 29 GLU C C 1
ATOM 2604 O O . GLU C 1 37 ? -38.955 -13.148 50.843 1.00 20.47 29 GLU C O 1
ATOM 2610 N N . ASP C 1 38 ? -39.643 -12.995 52.974 1.00 21.37 30 ASP C N 1
ATOM 2611 C CA . ASP C 1 38 ? -39.432 -11.551 52.979 1.00 21.78 30 ASP C CA 1
ATOM 2612 C C . ASP C 1 38 ? -37.944 -11.206 52.987 1.00 23.34 30 ASP C C 1
ATOM 2613 O O . ASP C 1 38 ? -37.525 -10.210 52.382 1.00 20.45 30 ASP C O 1
ATOM 2618 N N . GLN C 1 39 ? -37.144 -12.005 53.695 1.00 24.13 31 GLN C N 1
ATOM 2619 C CA A GLN C 1 39 ? -35.693 -11.829 53.672 0.58 23.32 31 GLN C CA 1
ATOM 2620 C CA B GLN C 1 39 ? -35.698 -11.820 53.673 0.42 23.35 31 GLN C CA 1
ATOM 2621 C C . GLN C 1 39 ? -35.158 -11.913 52.251 1.00 22.92 31 GLN C C 1
ATOM 2622 O O . GLN C 1 39 ? -34.361 -11.069 51.822 1.00 21.94 31 GLN C O 1
ATOM 2633 N N . ALA C 1 40 ? -35.583 -12.937 51.508 1.00 21.27 32 ALA C N 1
ATOM 2634 C CA . ALA C 1 40 ? -35.106 -13.122 50.140 1.00 25.83 32 ALA C CA 1
ATOM 2635 C C . ALA C 1 40 ? -35.508 -11.950 49.255 1.00 23.74 32 ALA C C 1
ATOM 2636 O O . ALA C 1 40 ? -34.704 -11.468 48.452 1.00 23.69 32 ALA C O 1
ATOM 2638 N N . ARG C 1 41 ? -36.762 -11.502 49.372 1.00 20.62 33 ARG C N 1
ATOM 2639 C CA . ARG C 1 41 ? -37.231 -10.342 48.623 1.00 22.75 33 ARG C CA 1
ATOM 2640 C C . ARG C 1 41 ? -36.432 -9.093 48.976 1.00 20.49 33 ARG C C 1
ATOM 2641 O O . ARG C 1 41 ? -36.044 -8.320 48.096 1.00 17.99 33 ARG C O 1
ATOM 2649 N N . PHE C 1 42 ? -36.246 -8.838 50.270 1.00 17.11 34 PHE C N 1
ATOM 2650 C CA . PHE C 1 42 ? -35.483 -7.665 50.675 1.00 20.54 34 PHE C CA 1
ATOM 2651 C C . PHE C 1 42 ? -34.087 -7.695 50.070 1.00 22.34 34 PHE C C 1
ATOM 2652 O O . PHE C 1 42 ? -33.590 -6.682 49.565 1.00 20.97 34 PHE C O 1
ATOM 2660 N N . LYS C 1 43 ? -33.424 -8.849 50.154 1.00 19.95 35 LYS C N 1
ATOM 2661 C CA . LYS C 1 43 ? -32.082 -8.965 49.606 1.00 21.85 35 LYS C CA 1
ATOM 2662 C C . LYS C 1 43 ? -32.092 -8.755 48.094 1.00 25.86 35 LYS C C 1
ATOM 2663 O O . LYS C 1 43 ? -31.247 -8.034 47.546 1.00 23.44 35 LYS C O 1
ATOM 2669 N N . ARG C 1 44 ? -33.039 -9.392 47.398 1.00 19.83 36 ARG C N 1
ATOM 2670 C CA . ARG C 1 44 ? -33.089 -9.294 45.941 1.00 20.19 36 ARG C CA 1
ATOM 2671 C C . ARG C 1 44 ? -33.297 -7.854 45.487 1.00 22.91 36 ARG C C 1
ATOM 2672 O O . ARG C 1 44 ? -32.637 -7.387 44.552 1.00 20.46 36 ARG C O 1
ATOM 2680 N N . ILE C 1 45 ? -34.221 -7.137 46.131 1.00 20.19 37 ILE C N 1
ATOM 2681 C CA . ILE C 1 45 ? -34.553 -5.784 45.695 1.00 19.26 37 ILE C CA 1
ATOM 2682 C C . ILE C 1 45 ? -33.407 -4.818 45.980 1.00 23.71 37 ILE C C 1
ATOM 2683 O O . ILE C 1 45 ? -33.073 -3.977 45.138 1.00 22.26 37 ILE C O 1
ATOM 2688 N N . THR C 1 46 ? -32.773 -4.922 47.155 1.00 19.94 38 THR C N 1
ATOM 2689 C CA . THR C 1 46 ? -31.767 -3.928 47.518 1.00 21.25 38 THR C CA 1
ATOM 2690 C C . THR C 1 46 ? -30.372 -4.243 46.989 1.00 23.96 38 THR C C 1
ATOM 2691 O O . THR C 1 46 ? -29.519 -3.349 47.006 1.00 26.42 38 THR C O 1
ATOM 2695 N N . MET C 1 47 ? -30.114 -5.462 46.515 1.00 24.47 39 MET C N 1
ATOM 2696 C CA . MET C 1 47 ? -28.747 -5.840 46.168 1.00 25.99 39 MET C CA 1
ATOM 2697 C C . MET C 1 47 ? -28.178 -4.879 45.127 1.00 30.99 39 MET C C 1
ATOM 2698 O O . MET C 1 47 ? -28.860 -4.495 44.174 1.00 30.42 39 MET C O 1
ATOM 2703 N N . GLY C 1 48 ? -26.928 -4.456 45.342 1.00 30.78 40 GLY C N 1
ATOM 2704 C CA . GLY C 1 48 ? -26.249 -3.535 44.446 1.00 29.20 40 GLY C CA 1
ATOM 2705 C C . GLY C 1 48 ? -26.577 -2.069 44.645 1.00 32.41 40 GLY C C 1
ATOM 2706 O O . GLY C 1 48 ? -25.939 -1.222 44.016 1.00 37.28 40 GLY C O 1
ATOM 2707 N N . HIS C 1 49 ? -27.536 -1.740 45.502 1.00 25.19 41 HIS C N 1
ATOM 2708 C CA . HIS C 1 49 ? -27.949 -0.372 45.777 1.00 30.90 41 HIS C CA 1
ATOM 2709 C C . HIS C 1 49 ? -27.412 0.075 47.128 1.00 28.72 41 HIS C C 1
ATOM 2710 O O . HIS C 1 49 ? -27.186 -0.734 48.028 1.00 26.41 41 HIS C O 1
ATOM 2717 N N . THR C 1 50 ? -27.228 1.381 47.266 1.00 32.44 42 THR C N 1
ATOM 2718 C CA . THR C 1 50 ? -27.028 1.965 48.580 1.00 26.46 42 THR C CA 1
ATOM 2719 C C . THR C 1 50 ? -28.217 1.626 49.457 1.00 26.83 42 THR C C 1
ATOM 2720 O O . THR C 1 50 ? -29.364 1.715 49.013 1.00 23.72 42 THR C O 1
ATOM 2724 N N . VAL C 1 51 ? -27.954 1.217 50.691 1.00 22.55 43 VAL C N 1
ATOM 2725 C CA . VAL C 1 51 ? -29.003 1.030 51.678 1.00 20.56 43 VAL C CA 1
ATOM 2726 C C . VAL C 1 51 ? -28.753 2.028 52.800 1.00 29.46 43 VAL C C 1
ATOM 2727 O O . VAL C 1 51 ? -27.631 2.124 53.322 1.00 24.72 43 VAL C O 1
ATOM 2731 N N . ILE C 1 52 ? -29.798 2.770 53.161 1.00 23.04 44 ILE C N 1
ATOM 2732 C CA . ILE C 1 52 ? -29.736 3.828 54.161 1.00 23.17 44 ILE C CA 1
ATOM 2733 C C . ILE C 1 52 ? -30.508 3.365 55.389 1.00 22.83 44 ILE C C 1
ATOM 2734 O O . ILE C 1 52 ? -31.655 2.923 55.270 1.00 22.49 44 ILE C O 1
ATOM 2739 N N . MET C 1 53 ? -29.897 3.471 56.568 1.00 21.99 45 MET C N 1
ATOM 2740 C CA . MET C 1 53 ? -30.565 2.965 57.756 1.00 21.26 45 MET C CA 1
ATOM 2741 C C . MET C 1 53 ? -30.267 3.836 58.965 1.00 26.46 45 MET C C 1
ATOM 2742 O O . MET C 1 53 ? -29.241 4.524 59.032 1.00 25.92 45 MET C O 1
ATOM 2747 N N . GLY C 1 54 ? -31.161 3.750 59.957 1.00 24.12 46 GLY C N 1
ATOM 2748 C CA . GLY C 1 54 ? -30.902 4.379 61.231 1.00 21.90 46 GLY C CA 1
ATOM 2749 C C . GLY C 1 54 ? -29.895 3.601 62.062 1.00 26.63 46 GLY C C 1
ATOM 2750 O O . GLY C 1 54 ? -29.617 2.419 61.827 1.00 23.67 46 GLY C O 1
ATOM 2751 N N . ARG C 1 55 ? -29.316 4.298 63.044 1.00 26.27 47 ARG C N 1
ATOM 2752 C CA . ARG C 1 55 ? -28.282 3.679 63.870 1.00 27.13 47 ARG C CA 1
ATOM 2753 C C . ARG C 1 55 ? -28.822 2.461 64.604 1.00 27.90 47 ARG C C 1
ATOM 2754 O O . ARG C 1 55 ? -28.133 1.442 64.710 1.00 29.69 47 ARG C O 1
ATOM 2762 N N . LYS C 1 56 ? -30.056 2.541 65.116 1.00 28.26 48 LYS C N 1
ATOM 2763 C CA . LYS C 1 56 ? -30.605 1.404 65.850 1.00 28.54 48 LYS C CA 1
ATOM 2764 C C . LYS C 1 56 ? -30.825 0.196 64.937 1.00 29.38 48 LYS C C 1
ATOM 2765 O O . LYS C 1 56 ? -30.611 -0.949 65.359 1.00 26.22 48 LYS C O 1
ATOM 2771 N N . THR C 1 57 ? -31.197 0.423 63.675 1.00 21.83 49 THR C N 1
ATOM 2772 C CA . THR C 1 57 ? -31.340 -0.699 62.752 1.00 23.22 49 THR C CA 1
ATOM 2773 C C . THR C 1 57 ? -29.985 -1.321 62.426 1.00 26.24 49 THR C C 1
ATOM 2774 O O . THR C 1 57 ? -29.863 -2.547 62.351 1.00 24.02 49 THR C O 1
ATOM 2778 N N . TRP C 1 58 ? -28.953 -0.494 62.242 1.00 23.31 50 TRP C N 1
ATOM 2779 C CA . TRP C 1 58 ? -27.603 -1.027 62.071 1.00 26.48 50 TRP C CA 1
ATOM 2780 C C . TRP C 1 58 ? -27.255 -1.980 63.200 1.00 28.42 50 TRP C C 1
ATOM 2781 O O . TRP C 1 58 ? -26.830 -3.117 62.963 1.00 27.68 50 TRP C O 1
ATOM 2792 N N . GLU C 1 59 ? -27.472 -1.544 64.446 1.00 27.52 51 GLU C N 1
ATOM 2793 C CA . GLU C 1 59 ? -27.165 -2.397 65.583 1.00 30.09 51 GLU C CA 1
ATOM 2794 C C . GLU C 1 59 ? -28.092 -3.599 65.656 1.00 32.38 51 GLU C C 1
ATOM 2795 O O . GLU C 1 59 ? -27.714 -4.611 66.249 1.00 37.19 51 GLU C O 1
ATOM 2801 N N . SER C 1 60 ? -29.292 -3.514 65.062 1.00 28.44 52 SER C N 1
ATOM 2802 C CA . SER C 1 60 ? -30.220 -4.641 65.051 1.00 28.66 52 SER C CA 1
ATOM 2803 C C . SER C 1 60 ? -29.866 -5.703 64.014 1.00 34.42 52 SER C C 1
ATOM 2804 O O . SER C 1 60 ? -30.455 -6.788 64.048 1.00 34.34 52 SER C O 1
ATOM 2807 N N . LEU C 1 61 ? -28.961 -5.414 63.082 1.00 32.85 53 LEU C N 1
ATOM 2808 C CA . LEU C 1 61 ? -28.614 -6.396 62.065 1.00 34.70 53 LEU C CA 1
ATOM 2809 C C . LEU C 1 61 ? -27.945 -7.600 62.711 1.00 34.81 53 LEU C C 1
ATOM 2810 O O . LEU C 1 61 ? -27.078 -7.436 63.571 1.00 41.58 53 LEU C O 1
ATOM 2815 N N . PRO C 1 62 ? -28.323 -8.817 62.324 1.00 38.02 54 PRO C N 1
ATOM 2816 C CA . PRO C 1 62 ? -27.548 -9.983 62.753 1.00 41.66 54 PRO C CA 1
ATOM 2817 C C . PRO C 1 62 ? -26.096 -9.806 62.341 1.00 40.86 54 PRO C C 1
ATOM 2818 O O . PRO C 1 62 ? -25.805 -9.295 61.259 1.00 41.82 54 PRO C O 1
ATOM 2822 N N . GLY C 1 63 ? -25.185 -10.215 63.222 1.00 45.48 55 GLY C N 1
ATOM 2823 C CA . GLY C 1 63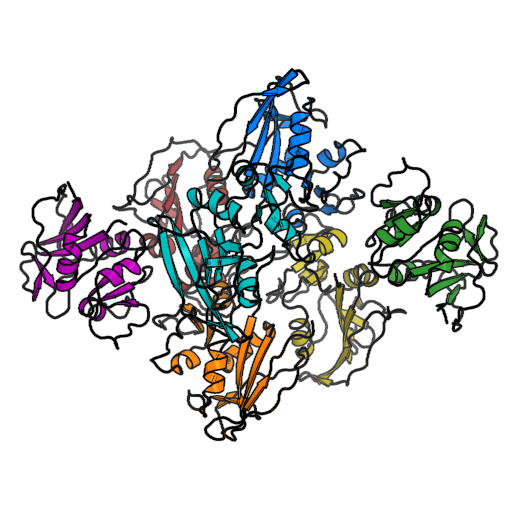 ? -23.771 -9.960 62.997 1.00 48.66 55 GLY C CA 1
ATOM 2824 C C . GLY C 1 63 ? -23.248 -10.548 61.701 1.00 49.50 55 GLY C C 1
ATOM 2825 O O . GLY C 1 63 ? -22.293 -10.024 61.115 1.00 51.88 55 GLY C O 1
ATOM 2826 N N . SER C 1 64 ? -23.846 -11.652 61.243 1.00 43.61 56 SER C N 1
ATOM 2827 C CA . SER C 1 64 ? -23.392 -12.264 60.002 1.00 44.02 56 SER C CA 1
ATOM 2828 C C . SER C 1 64 ? -23.732 -11.419 58.773 1.00 45.16 56 SER C C 1
ATOM 2829 O O . SER C 1 64 ? -23.140 -11.634 57.713 1.00 45.57 56 SER C O 1
ATOM 2832 N N . VAL C 1 65 ? -24.664 -10.466 58.883 1.00 42.95 57 VAL C N 1
ATOM 2833 C CA . VAL C 1 65 ? -25.001 -9.598 57.754 1.00 41.21 57 VAL C CA 1
ATOM 2834 C C . VAL C 1 65 ? -24.869 -8.132 58.157 1.00 37.77 57 VAL C C 1
ATOM 2835 O O . VAL C 1 65 ? -25.671 -7.286 57.741 1.00 35.46 57 VAL C O 1
ATOM 2839 N N . ARG C 1 66 ? -23.898 -7.825 59.000 1.00 33.43 58 ARG C N 1
ATOM 2840 C CA . ARG C 1 66 ? -23.608 -6.437 59.358 1.00 35.41 58 ARG C CA 1
ATOM 2841 C C . ARG C 1 66 ? -22.149 -6.164 59.017 1.00 42.29 58 ARG C C 1
ATOM 2842 O O . ARG C 1 66 ? -21.256 -6.714 59.686 1.00 41.24 58 ARG C O 1
ATOM 2850 N N . PRO C 1 67 ? -21.832 -5.362 57.986 1.00 42.85 59 PRO C N 1
ATOM 2851 C CA . PRO C 1 67 ? -22.761 -4.648 57.107 1.00 32.05 59 PRO C CA 1
ATOM 2852 C C . PRO C 1 67 ? -23.507 -5.599 56.189 1.00 34.10 59 PRO C C 1
ATOM 2853 O O . PRO C 1 67 ? -23.094 -6.749 56.037 1.00 32.11 59 PRO C O 1
ATOM 2857 N N . LEU C 1 68 ? -24.608 -5.133 55.606 1.00 31.77 60 LEU C N 1
ATOM 2858 C CA . LEU C 1 68 ? -25.323 -5.945 54.637 1.00 29.79 60 LEU C CA 1
ATOM 2859 C C . LEU C 1 68 ? -24.438 -6.188 53.420 1.00 33.25 60 LEU C C 1
ATOM 2860 O O . LEU C 1 68 ? -23.960 -5.221 52.808 1.00 29.45 60 LEU C O 1
ATOM 2865 N N . PRO C 1 69 ? -24.208 -7.441 53.030 1.00 30.70 61 PRO C N 1
ATOM 2866 C CA . PRO C 1 69 ? -23.215 -7.710 51.981 1.00 36.28 61 PRO C CA 1
ATOM 2867 C C . PRO C 1 69 ? -23.706 -7.272 50.610 1.00 34.62 61 PRO C C 1
ATOM 2868 O O . PRO C 1 69 ? -24.905 -7.271 50.317 1.00 27.93 61 PRO C O 1
ATOM 2872 N N . GLY C 1 70 ? -22.753 -6.867 49.775 1.00 31.20 62 GLY C N 1
ATOM 2873 C CA . GLY C 1 70 ? -23.051 -6.502 48.403 1.00 31.85 62 GLY C CA 1
ATOM 2874 C C . GLY C 1 70 ? -23.740 -5.173 48.210 1.00 31.00 62 GLY C C 1
ATOM 2875 O O . GLY C 1 70 ? -24.140 -4.864 47.086 1.00 32.05 62 GLY C O 1
ATOM 2876 N N . ARG C 1 71 ? -23.884 -4.368 49.264 1.00 31.25 63 ARG C N 1
ATOM 2877 C CA . ARG C 1 71 ? -24.557 -3.077 49.212 1.00 27.93 63 ARG C CA 1
ATOM 2878 C C . ARG C 1 71 ? -23.744 -2.069 50.021 1.00 31.98 63 ARG C C 1
ATOM 2879 O O . ARG C 1 71 ? -23.272 -2.404 51.115 1.00 29.80 63 ARG C O 1
ATOM 2887 N N . PRO C 1 72 ? -23.561 -0.841 49.528 1.00 32.01 64 PRO C N 1
ATOM 2888 C CA . PRO C 1 72 ? -22.999 0.217 50.390 1.00 34.68 64 PRO C CA 1
ATOM 2889 C C . PRO C 1 72 ? -23.966 0.553 51.520 1.00 33.23 64 PRO C C 1
ATOM 2890 O O . PRO C 1 72 ? -25.143 0.857 51.286 1.00 29.73 64 PRO C O 1
ATOM 2894 N N . ASN C 1 73 ? -23.482 0.435 52.754 1.00 28.74 65 ASN C N 1
ATOM 2895 C CA . ASN C 1 73 ? -24.288 0.703 53.942 1.00 30.62 65 ASN C CA 1
ATOM 2896 C C . ASN C 1 73 ? -24.030 2.132 54.406 1.00 31.04 65 ASN C C 1
ATOM 2897 O O . ASN C 1 73 ? -22.873 2.543 54.569 1.00 30.64 65 ASN C O 1
ATOM 2902 N N . ILE C 1 74 ? -25.102 2.883 54.623 1.00 29.44 66 ILE C N 1
ATOM 2903 C CA . ILE C 1 74 ? -25.040 4.228 55.179 1.00 28.08 66 ILE C CA 1
ATOM 2904 C C . ILE C 1 74 ? -25.896 4.235 56.430 1.00 28.22 66 ILE C C 1
ATOM 2905 O O . ILE C 1 74 ? -27.033 3.763 56.397 1.00 25.28 66 ILE C O 1
ATOM 2910 N N . VAL C 1 75 ? -25.355 4.757 57.528 1.00 29.54 67 VAL C N 1
ATOM 2911 C CA . VAL C 1 75 ? -26.024 4.744 58.826 1.00 28.32 67 VAL C CA 1
ATOM 2912 C C . VAL C 1 75 ? -26.179 6.186 59.292 1.00 31.30 67 VAL C C 1
ATOM 2913 O O . VAL C 1 75 ? -25.185 6.922 59.372 1.00 27.49 67 VAL C O 1
ATOM 2917 N N . LEU C 1 76 ? -27.413 6.594 59.588 1.00 28.07 68 LEU C N 1
ATOM 2918 C CA . LEU C 1 76 ? -27.665 7.920 60.150 1.00 27.38 68 LEU C CA 1
ATOM 2919 C C . LEU C 1 76 ? -27.512 7.893 61.660 1.00 30.59 68 LEU C C 1
ATOM 2920 O O . LEU C 1 76 ? -28.122 7.056 62.332 1.00 30.84 68 LEU C O 1
ATOM 2925 N N . THR C 1 77 ? -26.754 8.850 62.190 1.00 29.14 69 THR C N 1
ATOM 2926 C CA . THR C 1 77 ? -26.619 9.019 63.627 1.00 34.90 69 THR C CA 1
ATOM 2927 C C . THR C 1 77 ? -26.391 10.494 63.905 1.00 32.82 69 THR C C 1
ATOM 2928 O O . THR C 1 77 ? -25.913 11.231 63.039 1.00 34.76 69 THR C O 1
ATOM 2932 N N . ARG C 1 78 ? -26.773 10.929 65.102 1.00 34.16 70 ARG C N 1
ATOM 2933 C CA . ARG C 1 78 ? -26.358 12.241 65.579 1.00 39.71 70 ARG C CA 1
ATOM 2934 C C . ARG C 1 78 ? -25.101 12.154 66.429 1.00 39.05 70 ARG C C 1
ATOM 2935 O O . ARG C 1 78 ? -24.647 13.170 66.963 1.00 41.60 70 ARG C O 1
ATOM 2943 N N . ASP C 1 79 ? -24.539 10.958 66.556 1.00 40.05 71 ASP C N 1
ATOM 2944 C CA . ASP C 1 79 ? -23.335 10.711 67.339 1.00 42.34 71 ASP C CA 1
ATOM 2945 C C . ASP C 1 79 ? -22.119 10.849 66.426 1.00 41.80 71 ASP C C 1
ATOM 2946 O O . ASP C 1 79 ? -21.844 9.968 65.603 1.00 43.22 71 ASP C O 1
ATOM 2951 N N . ALA C 1 80 ? -21.390 11.956 66.574 1.00 44.66 72 ALA C N 1
ATOM 2952 C CA . ALA C 1 80 ? -20.214 12.198 65.746 1.00 49.03 72 ALA C CA 1
ATOM 2953 C C . ALA C 1 80 ? -19.089 11.199 65.995 1.00 51.74 72 ALA C C 1
ATOM 2954 O O . ALA C 1 80 ? -18.182 11.094 65.161 1.00 52.50 72 ALA C O 1
ATOM 2956 N N . LEU C 1 81 ? -19.128 10.450 67.097 1.00 47.15 73 LEU C N 1
ATOM 2957 C CA . LEU C 1 81 ? -18.077 9.482 67.376 1.00 53.30 73 LEU C CA 1
ATOM 2958 C C . LEU C 1 81 ? -18.475 8.064 67.012 1.00 56.09 73 LEU C C 1
ATOM 2959 O O . LEU C 1 81 ? -17.714 7.128 67.274 1.00 53.43 73 LEU C O 1
ATOM 2964 N N . PHE C 1 82 ? -19.615 7.887 66.361 1.00 51.36 74 PHE C N 1
ATOM 2965 C CA . PHE C 1 82 ? -20.015 6.560 65.934 1.00 46.65 74 PHE C CA 1
ATOM 2966 C C . PHE C 1 82 ? -19.323 6.264 64.610 1.00 43.35 74 PHE C C 1
ATOM 2967 O O . PHE C 1 82 ? -19.484 7.012 63.641 1.00 47.74 74 PHE C O 1
ATOM 2975 N N . GLU C 1 83 ? -18.519 5.201 64.579 1.00 47.49 75 GLU C N 1
ATOM 2976 C CA . GLU C 1 83 ? -17.710 4.845 63.413 1.00 45.25 75 GLU C CA 1
ATOM 2977 C C . GLU C 1 83 ? -17.984 3.382 63.102 1.00 53.52 75 GLU C C 1
ATOM 2978 O O . GLU C 1 83 ? -17.213 2.494 63.496 1.00 63.57 75 GLU C O 1
ATOM 2980 N N . PRO C 1 84 ? -19.058 3.094 62.365 1.00 49.03 76 PRO C N 1
ATOM 2981 C CA . PRO C 1 84 ? -19.378 1.697 62.033 1.00 51.15 76 PRO C CA 1
ATOM 2982 C C . PRO C 1 84 ? -18.412 1.152 60.992 1.00 53.89 76 PRO C C 1
ATOM 2983 O O . PRO C 1 84 ? -18.332 1.660 59.871 1.00 55.86 76 PRO C O 1
ATOM 2987 N N . ASP C 1 85 ? -17.659 0.128 61.377 1.00 54.60 77 ASP C N 1
ATOM 2988 C CA . ASP C 1 85 ? -16.733 -0.500 60.448 1.00 53.92 77 ASP C CA 1
ATOM 2989 C C . ASP C 1 85 ? -17.531 -1.220 59.369 1.00 46.61 77 ASP C C 1
ATOM 2990 O O . ASP C 1 85 ? -18.421 -2.027 59.668 1.00 46.64 77 ASP C O 1
ATOM 2995 N N . GLY C 1 86 ? -17.262 -0.866 58.119 1.00 42.48 78 GLY C N 1
ATOM 2996 C CA . GLY C 1 86 ? -17.940 -1.444 56.988 1.00 40.80 78 GLY C CA 1
ATOM 2997 C C . GLY C 1 86 ? -19.162 -0.683 56.555 1.00 39.64 78 GLY C C 1
ATOM 2998 O O . GLY C 1 86 ? -19.870 -1.144 55.656 1.00 36.34 78 GLY C O 1
ATOM 2999 N N . ALA C 1 87 ? -19.429 0.468 57.167 1.00 41.04 79 ALA C N 1
ATOM 3000 C CA . ALA C 1 87 ? -20.523 1.342 56.782 1.00 33.29 79 ALA C CA 1
ATOM 3001 C C . ALA C 1 87 ? -20.032 2.773 56.895 1.00 35.71 79 ALA C C 1
ATOM 3002 O O . ALA C 1 87 ? -19.001 3.047 57.513 1.00 36.50 79 ALA C O 1
ATOM 3004 N N . LEU C 1 88 ? -20.767 3.682 56.280 1.00 36.26 80 LEU C N 1
ATOM 3005 C CA . LEU C 1 88 ? -20.480 5.105 56.387 1.00 37.70 80 LEU C CA 1
ATOM 3006 C C . LEU C 1 88 ? -21.496 5.741 57.327 1.00 36.96 80 LEU C C 1
ATOM 3007 O O . LEU C 1 88 ? -22.707 5.607 57.113 1.00 34.05 80 LEU C O 1
ATOM 3012 N N . ALA C 1 89 ? -21.012 6.436 58.355 1.00 38.47 81 ALA C N 1
ATOM 3013 C CA . ALA C 1 89 ? -21.894 7.166 59.260 1.00 38.40 81 ALA C CA 1
ATOM 3014 C C . ALA C 1 89 ? -22.121 8.568 58.716 1.00 35.32 81 ALA C C 1
ATOM 3015 O O . ALA C 1 89 ? -21.172 9.246 58.323 1.00 35.55 81 ALA C O 1
ATOM 3017 N N . VAL C 1 90 ? -23.381 8.993 58.676 1.00 35.12 82 VAL C N 1
ATOM 3018 C CA . VAL C 1 90 ? -23.727 10.336 58.237 1.00 35.14 82 VAL C CA 1
ATOM 3019 C C . VAL C 1 90 ? -24.658 10.931 59.280 1.00 35.15 82 VAL C C 1
ATOM 3020 O O . VAL C 1 90 ? -25.281 10.212 60.063 1.00 32.83 82 VAL C O 1
ATOM 3024 N N . GLY C 1 91 ? -24.754 12.264 59.275 1.00 34.02 83 GLY C N 1
ATOM 3025 C CA . GLY C 1 91 ? -25.506 12.977 60.294 1.00 35.54 83 GLY C CA 1
ATOM 3026 C C . GLY C 1 91 ? -26.836 13.558 59.843 1.00 37.29 83 GLY C C 1
ATOM 3027 O O . GLY C 1 91 ? -27.507 14.235 60.627 1.00 36.46 83 GLY C O 1
ATOM 3028 N N . SER C 1 92 ? -27.247 13.293 58.602 1.00 38.53 84 SER C N 1
ATOM 3029 C CA . SER C 1 92 ? -28.477 13.882 58.077 1.00 33.48 84 SER C CA 1
ATOM 3030 C C . SER C 1 92 ? -28.946 13.124 56.842 1.00 39.29 84 SER C C 1
ATOM 3031 O O . SER C 1 92 ? -28.194 12.364 56.227 1.00 38.79 84 SER C O 1
ATOM 3034 N N . ALA C 1 93 ? -30.206 13.356 56.480 1.00 39.14 85 ALA C N 1
ATOM 3035 C CA . ALA C 1 93 ? -30.723 12.784 55.245 1.00 38.02 85 ALA C CA 1
ATOM 3036 C C . ALA C 1 93 ? -29.982 13.335 54.030 1.00 42.68 85 ALA C C 1
ATOM 3037 O O . ALA C 1 93 ? -29.660 12.583 53.100 1.00 36.81 85 ALA C O 1
ATOM 3039 N N . ASP C 1 94 ? -29.701 14.646 54.021 1.00 42.38 86 ASP C N 1
ATOM 3040 C CA . ASP C 1 94 ? -28.966 15.246 52.909 1.00 40.24 86 ASP C CA 1
ATOM 3041 C C . ASP C 1 94 ? -27.586 14.611 52.759 1.00 43.90 86 ASP C C 1
ATOM 3042 O O . ASP C 1 94 ? -27.165 14.262 51.649 1.00 41.26 86 ASP C O 1
ATOM 3047 N N . ALA C 1 95 ? -26.860 14.461 53.869 1.00 42.43 87 ALA C N 1
ATOM 3048 C CA . ALA C 1 95 ? -25.553 13.817 53.808 1.00 35.49 87 ALA C CA 1
ATOM 3049 C C . ALA C 1 95 ? -25.681 12.361 53.368 1.00 40.66 87 ALA C C 1
ATOM 3050 O O . ALA C 1 95 ? -24.800 11.828 52.684 1.00 41.15 87 ALA C O 1
ATOM 3052 N N . ALA C 1 96 ? -26.753 11.688 53.782 1.00 35.81 88 ALA C N 1
ATOM 3053 C CA . ALA C 1 96 ? -26.991 10.325 53.320 1.00 34.82 88 ALA C CA 1
ATOM 3054 C C . ALA C 1 96 ? -27.196 10.286 51.807 1.00 35.47 88 ALA C C 1
ATOM 3055 O O . ALA C 1 96 ? -26.587 9.471 51.102 1.00 35.83 88 ALA C O 1
ATOM 3057 N N . LEU C 1 97 ? -28.037 11.176 51.285 1.00 34.29 89 LEU C N 1
ATOM 3058 C CA . LEU C 1 97 ? -28.299 11.164 49.852 1.00 40.52 89 LEU C CA 1
ATOM 3059 C C . LEU C 1 97 ? -27.077 11.612 49.066 1.00 38.93 89 LEU C C 1
ATOM 3060 O O . LEU C 1 97 ? -26.844 11.119 47.957 1.00 45.79 89 LEU C O 1
ATOM 3065 N N . ALA C 1 98 ? -26.294 12.539 49.614 1.00 35.24 90 ALA C N 1
ATOM 3066 C CA . ALA C 1 98 ? -25.085 12.980 48.927 1.00 43.03 90 ALA C CA 1
ATOM 3067 C C . ALA C 1 98 ? -24.104 11.835 48.727 1.00 40.94 90 ALA C C 1
ATOM 3068 O O . ALA C 1 98 ? -23.353 11.825 47.749 1.00 43.37 90 ALA C O 1
ATOM 3070 N N . ALA C 1 99 ? -24.107 10.855 49.616 1.00 40.72 91 ALA C N 1
ATOM 3071 C CA . ALA C 1 99 ? -23.218 9.717 49.477 1.00 39.60 91 ALA C CA 1
ATOM 3072 C C . ALA C 1 99 ? -23.863 8.531 48.768 1.00 37.93 91 ALA C C 1
ATOM 3073 O O . ALA C 1 99 ? -23.203 7.502 48.602 1.00 37.54 91 ALA C O 1
ATOM 3075 N N . SER C 1 100 ? -25.110 8.648 48.319 1.00 36.59 92 SER C N 1
ATOM 3076 C CA . SER C 1 100 ? -25.814 7.498 47.770 1.00 34.37 92 SER C CA 1
ATOM 3077 C C . SER C 1 100 ? -25.619 7.378 46.263 1.00 36.66 92 SER C C 1
ATOM 3078 O O . SER C 1 100 ? -25.217 8.322 45.585 1.00 38.36 92 SER C O 1
ATOM 3081 N N . ASP C 1 101 ? -25.919 6.190 45.744 1.00 37.43 93 ASP C N 1
ATOM 3082 C CA . ASP C 1 101 ? -25.984 5.959 44.306 1.00 40.34 93 ASP C CA 1
ATOM 3083 C C . ASP C 1 101 ? -27.289 6.552 43.765 1.00 40.08 93 ASP C C 1
ATOM 3084 O O . ASP C 1 101 ? -28.006 7.272 44.467 1.00 39.24 93 ASP C O 1
ATOM 3089 N N . GLU C 1 102 ? -27.622 6.234 42.507 1.00 40.64 94 GLU C N 1
ATOM 3090 C CA . GLU C 1 102 ? -28.768 6.833 41.829 1.00 40.81 94 GLU C CA 1
ATOM 3091 C C . GLU C 1 102 ? -30.115 6.284 42.296 1.00 41.25 94 GLU C C 1
ATOM 3092 O O . GLU C 1 102 ? -31.153 6.878 41.978 1.00 44.90 94 GLU C O 1
ATOM 3094 N N . ALA C 1 103 ? -30.134 5.149 42.989 1.00 38.93 95 ALA C N 1
ATOM 3095 C CA . ALA C 1 103 ? -31.381 4.499 43.400 1.00 35.40 95 ALA C CA 1
ATOM 3096 C C . ALA C 1 103 ? -31.214 3.872 44.777 1.00 32.56 95 ALA C C 1
ATOM 3097 O O . ALA C 1 103 ? -31.199 2.645 44.916 1.00 25.01 95 ALA C O 1
ATOM 3099 N N . PRO C 1 104 ? -31.061 4.687 45.821 1.00 27.59 96 PRO C N 1
ATOM 3100 C CA . PRO C 1 104 ? -30.883 4.124 47.161 1.00 27.96 96 PRO C CA 1
ATOM 3101 C C . PRO C 1 104 ? -32.179 3.559 47.720 1.00 24.40 96 PRO C C 1
ATOM 3102 O O . PRO C 1 104 ? -33.281 4.016 47.393 1.00 27.22 96 PRO C O 1
ATOM 3106 N N . TRP C 1 105 ? -32.034 2.603 48.630 1.00 19.18 97 TRP C N 1
ATOM 3107 C CA . TRP C 1 105 ? -33.157 2.046 49.379 1.00 22.27 97 TRP C CA 1
ATOM 3108 C C . TRP C 1 105 ? -32.994 2.402 50.853 1.00 27.15 97 TRP C C 1
ATOM 3109 O O . TRP C 1 105 ? -31.913 2.217 51.429 1.00 22.25 97 TRP C O 1
ATOM 3120 N N . VAL C 1 106 ? -34.045 2.987 51.427 1.00 20.54 98 VAL C N 1
ATOM 3121 C CA . VAL C 1 106 ? -34.117 3.285 52.850 1.00 18.84 98 VAL C CA 1
ATOM 3122 C C . VAL C 1 106 ? -34.725 2.073 53.541 1.00 17.93 98 VAL C C 1
ATOM 3123 O O . VAL C 1 106 ? -35.854 1.690 53.229 1.00 22.68 98 VAL C O 1
ATOM 3127 N N . ILE C 1 107 ? -33.985 1.463 54.471 1.00 18.08 99 ILE C N 1
ATOM 3128 C CA . ILE C 1 107 ? -34.316 0.126 54.956 1.00 18.10 99 ILE C CA 1
ATOM 3129 C C . ILE C 1 107 ? -34.698 0.105 56.440 1.00 20.09 99 ILE C C 1
ATOM 3130 O O . ILE C 1 107 ? -34.722 -0.963 57.046 1.00 18.02 99 ILE C O 1
ATOM 3135 N N . GLY C 1 108 ? -35.005 1.253 57.027 1.00 19.68 100 GLY C N 1
ATOM 3136 C CA . GLY C 1 108 ? -35.476 1.343 58.395 1.00 20.55 100 GLY C CA 1
ATOM 3137 C C . GLY C 1 108 ? -34.490 2.078 59.294 1.00 23.39 100 GLY C C 1
ATOM 3138 O O . GLY C 1 108 ? -33.343 2.342 58.933 1.00 19.30 100 GLY C O 1
ATOM 3139 N N . GLY C 1 109 ? -34.932 2.325 60.529 1.00 20.92 101 GLY C N 1
ATOM 3140 C CA . GLY C 1 109 ? -36.196 1.819 61.031 1.00 24.24 101 GLY C CA 1
ATOM 3141 C C . GLY C 1 109 ? -37.305 2.853 61.046 1.00 23.04 101 GLY C C 1
ATOM 3142 O O . GLY C 1 109 ? -37.399 3.653 60.122 1.00 22.34 101 GLY C O 1
ATOM 3143 N N . GLY C 1 110 ? -38.106 2.849 62.118 1.00 22.21 102 GLY C N 1
ATOM 3144 C CA . GLY C 1 110 ? -39.276 3.717 62.178 1.00 20.67 102 GLY C CA 1
ATOM 3145 C C . GLY C 1 110 ? -38.934 5.188 62.033 1.00 24.69 102 GLY C C 1
ATOM 3146 O O . GLY C 1 110 ? -39.596 5.923 61.297 1.00 28.04 102 GLY C O 1
ATOM 3147 N N . GLU C 1 111 ? -37.910 5.647 62.757 1.00 24.64 103 GLU C N 1
ATOM 3148 C CA . GLU C 1 111 ? -37.518 7.050 62.659 1.00 24.37 103 GLU C CA 1
ATOM 3149 C C . GLU C 1 111 ? -37.020 7.395 61.262 1.00 25.11 103 GLU C C 1
ATOM 3150 O O . GLU C 1 111 ? -37.412 8.416 60.681 1.00 25.12 103 GLU C O 1
ATOM 3156 N N . ILE C 1 112 ? -36.165 6.548 60.691 1.00 21.67 104 ILE C N 1
ATOM 3157 C CA . ILE C 1 112 ? -35.583 6.885 59.400 1.00 22.22 104 ILE C CA 1
ATOM 3158 C C . ILE C 1 112 ? -36.620 6.783 58.274 1.00 26.15 104 ILE C C 1
ATOM 3159 O O . ILE C 1 112 ? -36.594 7.592 57.334 1.00 24.25 104 ILE C O 1
ATOM 3164 N N . TYR C 1 113 ? -37.574 5.846 58.363 1.00 25.59 105 TYR C N 1
ATOM 3165 C CA . TYR C 1 113 ? -38.676 5.828 57.395 1.00 25.17 105 TYR C CA 1
ATOM 3166 C C . TYR C 1 113 ? -39.394 7.173 57.364 1.00 27.01 105 TYR C C 1
ATOM 3167 O O . TYR C 1 113 ? -39.639 7.735 56.291 1.00 31.04 105 TYR C O 1
ATOM 3176 N N . ARG C 1 114 ? -39.745 7.700 58.537 1.00 28.05 106 ARG C N 1
ATOM 3177 C CA . ARG C 1 114 ? -40.464 8.969 58.613 1.00 25.86 106 ARG C CA 1
ATOM 3178 C C . ARG C 1 114 ? -39.624 10.124 58.085 1.00 32.49 106 ARG C C 1
ATOM 3179 O O . ARG C 1 114 ? -40.157 11.080 57.513 1.00 31.22 106 ARG C O 1
ATOM 3187 N N . LEU C 1 115 ? -38.311 10.048 58.260 1.00 30.32 107 LEU C N 1
ATOM 3188 C CA . LEU C 1 115 ? -37.431 11.094 57.759 1.00 30.58 107 LEU C CA 1
ATOM 3189 C C . LEU C 1 115 ? -37.394 11.100 56.229 1.00 32.27 107 LEU C C 1
ATOM 3190 O O . LEU C 1 115 ? -37.398 12.164 55.604 1.00 31.55 107 LEU C O 1
ATOM 3195 N N . PHE C 1 116 ? -37.350 9.930 55.602 1.00 32.30 108 PHE C N 1
ATOM 3196 C CA . PHE C 1 116 ? -37.190 9.902 54.155 1.00 27.34 108 PHE C CA 1
ATOM 3197 C C . PHE C 1 116 ? -38.506 9.801 53.381 1.00 33.79 108 PHE C C 1
ATOM 3198 O O . PHE C 1 116 ? -38.503 10.043 52.171 1.00 34.19 108 PHE C O 1
ATOM 3206 N N . LEU C 1 117 ? -39.621 9.448 54.024 1.00 32.38 109 LEU C N 1
ATOM 3207 C CA . LEU C 1 117 ? -40.874 9.282 53.282 1.00 34.96 109 LEU C CA 1
ATOM 3208 C C . LEU C 1 117 ? -41.240 10.470 52.394 1.00 32.49 109 LEU C C 1
ATOM 3209 O O . LEU C 1 117 ? -41.601 10.232 51.231 1.00 33.09 109 LEU C O 1
ATOM 3214 N N . PRO C 1 118 ? -41.134 11.737 52.824 1.00 37.17 110 PRO C N 1
ATOM 3215 C CA . PRO C 1 118 ? -41.502 12.843 51.913 1.00 36.51 110 PRO C CA 1
ATOM 3216 C C . PRO C 1 118 ? -40.669 12.901 50.636 1.00 40.64 110 PRO C C 1
ATOM 3217 O O . PRO C 1 118 ? -41.106 13.525 49.659 1.00 39.50 110 PRO C O 1
ATOM 3221 N N . LEU C 1 119 ? -39.490 12.278 50.609 1.00 33.78 111 LEU C N 1
ATOM 3222 C CA . LEU C 1 119 ? -38.640 12.287 49.428 1.00 35.31 111 LEU C CA 1
ATOM 3223 C C . LEU C 1 119 ? -38.801 11.056 48.544 1.00 37.95 111 LEU C C 1
ATOM 3224 O O . LEU C 1 119 ? -38.230 11.032 47.448 1.00 36.78 111 LEU C O 1
ATOM 3229 N N . ALA C 1 120 ? -39.550 10.045 48.983 1.00 34.56 112 ALA C N 1
ATOM 3230 C CA . ALA C 1 120 ? -39.569 8.762 48.296 1.00 31.45 112 ALA C CA 1
ATOM 3231 C C . ALA C 1 120 ? -40.559 8.747 47.132 1.00 35.15 112 ALA C C 1
ATOM 3232 O O . ALA C 1 120 ? -41.586 9.432 47.142 1.00 37.30 112 ALA C O 1
ATOM 3234 N N . GLN C 1 121 ? -40.242 7.929 46.128 1.00 34.40 113 GLN C N 1
ATOM 3235 C CA . GLN C 1 121 ? -41.130 7.677 45.004 1.00 31.56 113 GLN C CA 1
ATOM 3236 C C . GLN C 1 121 ? -41.668 6.257 44.978 1.00 32.44 113 GLN C C 1
ATOM 3237 O O . GLN C 1 121 ? -42.618 5.994 44.239 1.00 31.77 113 GLN C O 1
ATOM 3243 N N . ARG C 1 122 ? -41.097 5.335 45.750 1.00 29.00 114 ARG C N 1
ATOM 3244 C CA . ARG C 1 122 ? -41.666 3.998 45.814 1.00 29.08 114 ARG C CA 1
ATOM 3245 C C . ARG C 1 122 ? -41.498 3.431 47.213 1.00 27.32 114 ARG C C 1
ATOM 3246 O O . ARG C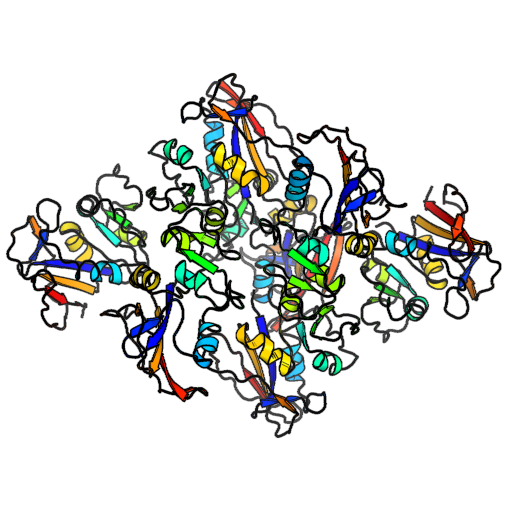 1 122 ? -40.527 3.730 47.913 1.00 25.24 114 ARG C O 1
ATOM 3254 N N . CYS C 1 123 ? -42.480 2.637 47.629 1.00 24.88 115 CYS C N 1
ATOM 3255 C CA . CYS C 1 123 ? -42.403 1.883 48.874 1.00 23.60 115 CYS C CA 1
ATOM 3256 C C . CYS C 1 123 ? -42.676 0.435 48.533 1.00 28.21 115 CYS C C 1
ATOM 3257 O O . CYS C 1 123 ? -43.73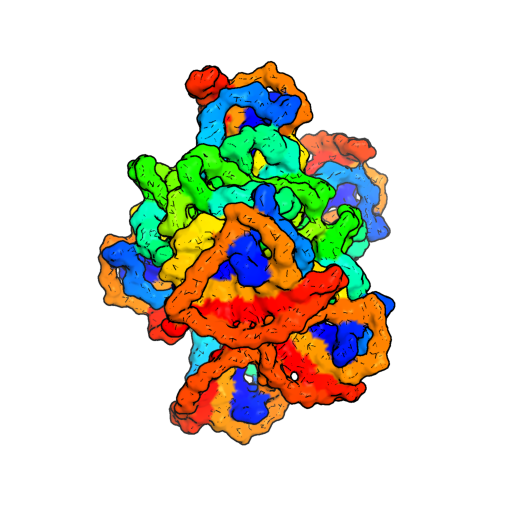2 0.117 47.968 1.00 28.22 115 CYS C O 1
ATOM 3260 N N . GLU C 1 124 ? -41.749 -0.434 48.897 1.00 20.80 116 GLU C N 1
ATOM 3261 C CA . GLU C 1 124 ? -41.923 -1.869 48.739 1.00 22.40 116 GLU C CA 1
ATOM 3262 C C . GLU C 1 124 ? -42.246 -2.435 50.112 1.00 23.19 116 GLU C C 1
ATOM 3263 O O . GLU C 1 124 ? -41.384 -2.493 50.994 1.00 21.07 116 GLU C O 1
ATOM 3269 N N . VAL C 1 125 ? -43.482 -2.882 50.279 1.00 21.07 117 VAL C N 1
ATOM 3270 C CA . VAL C 1 125 ? -44.025 -3.206 51.586 1.00 23.20 117 VAL C CA 1
ATOM 3271 C C . VAL C 1 125 ? -44.354 -4.687 51.648 1.00 20.94 117 VAL C C 1
ATOM 3272 O O . VAL C 1 125 ? -44.899 -5.262 50.698 1.00 22.65 117 VAL C O 1
ATOM 3276 N N . THR C 1 126 ? -43.979 -5.305 52.752 1.00 19.72 118 THR C N 1
ATOM 3277 C CA . THR C 1 126 ? -44.467 -6.623 53.117 1.00 20.22 118 THR C CA 1
ATOM 3278 C C . THR C 1 126 ? -45.423 -6.467 54.284 1.00 21.15 118 THR C C 1
ATOM 3279 O O . THR C 1 126 ? -45.069 -5.859 55.298 1.00 20.73 118 THR C O 1
ATOM 3283 N N . VAL C 1 127 ? -46.623 -7.006 54.148 1.00 19.87 119 VAL C N 1
ATOM 3284 C CA . VAL C 1 127 ? -47.583 -7.029 55.247 1.00 21.54 119 VAL C CA 1
ATOM 3285 C C . VAL C 1 127 ? -47.633 -8.448 55.790 1.00 23.92 119 VAL C C 1
ATOM 3286 O O . VAL C 1 127 ? -47.778 -9.411 55.026 1.00 23.89 119 VAL C O 1
ATOM 3290 N N . VAL C 1 128 ? -47.500 -8.581 57.105 1.00 22.58 120 VAL C N 1
ATOM 3291 C CA . VAL C 1 128 ? -47.435 -9.872 57.774 1.00 26.57 120 VAL C CA 1
ATOM 3292 C C . VAL C 1 128 ? -48.678 -10.023 58.638 1.00 33.65 120 VAL C C 1
ATOM 3293 O O . VAL C 1 128 ? -49.040 -9.101 59.379 1.00 32.88 120 VAL C O 1
ATOM 3297 N N . GLU C 1 129 ? -49.343 -11.174 58.526 1.00 30.99 121 GLU C N 1
ATOM 3298 C CA . GLU C 1 129 ? -50.497 -11.487 59.363 1.00 34.22 121 GLU C CA 1
ATOM 3299 C C . GLU C 1 129 ? -49.982 -11.993 60.704 1.00 40.61 121 GLU C C 1
ATOM 3300 O O . GLU C 1 129 ? -49.853 -13.196 60.932 1.00 45.62 121 GLU C O 1
ATOM 3306 N N . ALA C 1 130 ? -49.691 -11.074 61.615 1.00 40.67 122 ALA C N 1
ATOM 3307 C CA . ALA C 1 130 ? -49.158 -11.464 62.915 1.00 41.98 122 ALA C CA 1
ATOM 3308 C C . ALA C 1 130 ? -49.549 -10.403 63.929 1.00 44.95 122 ALA C C 1
ATOM 3309 O O . ALA C 1 130 ? -49.170 -9.238 63.781 1.00 45.33 122 ALA C O 1
ATOM 3311 N N . ASP C 1 131 ? -50.349 -10.796 64.920 1.00 45.84 123 ASP C N 1
ATOM 3312 C CA . ASP C 1 131 ? -50.786 -9.892 65.983 1.00 52.80 123 ASP C CA 1
ATOM 3313 C C . ASP C 1 131 ? -49.747 -9.933 67.101 1.00 52.90 123 ASP C C 1
ATOM 3314 O O . ASP C 1 131 ? -49.903 -10.616 68.117 1.00 52.64 123 ASP C O 1
ATOM 3319 N N . VAL C 1 132 ? -48.662 -9.186 66.902 1.00 48.98 124 VAL C N 1
ATOM 3320 C CA . VAL C 1 132 ? -47.621 -9.040 67.920 1.00 44.39 124 VAL C CA 1
ATOM 3321 C C . VAL C 1 132 ? -47.438 -7.559 68.236 1.00 41.05 124 VAL C C 1
ATOM 3322 O O . VAL C 1 132 ? -47.506 -6.720 67.328 1.00 41.57 124 VAL C O 1
ATOM 3326 N N . PRO C 1 133 ? -47.218 -7.191 69.492 1.00 39.98 125 PRO C N 1
ATOM 3327 C CA . PRO C 1 133 ? -47.002 -5.784 69.830 1.00 39.45 125 PRO C CA 1
ATOM 3328 C C . PRO C 1 133 ? -45.587 -5.363 69.466 1.00 39.59 125 PRO C C 1
ATOM 3329 O O . PRO C 1 133 ? -44.708 -6.187 69.199 1.00 42.14 125 PRO C O 1
ATOM 3333 N N . GLY C 1 134 ? -45.371 -4.054 69.474 1.00 38.71 126 GLY C N 1
ATOM 3334 C CA . GLY C 1 134 ? -44.050 -3.543 69.159 1.00 33.80 126 GLY C CA 1
ATOM 3335 C C . GLY C 1 134 ? -43.910 -2.093 69.552 1.00 38.22 126 GLY C C 1
ATOM 3336 O O . GLY C 1 134 ? -44.876 -1.424 69.935 1.00 41.62 126 GLY C O 1
ATOM 3337 N N . ASP C 1 135 ? -42.671 -1.628 69.478 1.00 37.87 127 ASP C N 1
ATOM 3338 C CA . ASP C 1 135 ? -42.327 -0.269 69.859 1.00 35.58 127 ASP C CA 1
ATOM 3339 C C . ASP C 1 135 ? -41.837 0.561 68.684 1.00 36.04 127 ASP C C 1
ATOM 3340 O O . ASP C 1 135 ? -41.478 1.728 68.876 1.00 42.90 127 ASP C O 1
ATOM 3345 N N . ALA C 1 136 ? -41.780 -0.011 67.483 1.00 29.85 128 ALA C N 1
ATOM 3346 C CA . ALA C 1 136 ? -41.416 0.716 66.274 1.00 34.05 128 ALA C CA 1
ATOM 3347 C C . ALA C 1 136 ? -42.486 0.458 65.221 1.00 30.70 128 ALA C C 1
ATOM 3348 O O . ALA C 1 136 ? -42.940 -0.677 65.057 1.00 29.03 128 ALA C O 1
ATOM 3350 N N . LEU C 1 137 ? -42.897 1.513 64.522 1.00 26.26 129 LEU C N 1
ATOM 3351 C CA . LEU C 1 137 ? -44.033 1.441 63.620 1.00 27.07 129 LEU C CA 1
ATOM 3352 C C . LEU C 1 137 ? -43.629 1.830 62.208 1.00 28.28 129 LEU C C 1
ATOM 3353 O O . LEU C 1 137 ? -42.749 2.671 62.004 1.00 26.76 129 LEU C O 1
ATOM 3358 N N . ALA C 1 138 ? -44.327 1.248 61.235 1.00 26.77 130 ALA C N 1
ATOM 3359 C CA . ALA C 1 138 ? -44.161 1.646 59.851 1.00 25.75 130 ALA C CA 1
ATOM 3360 C C . ALA C 1 138 ? -44.652 3.078 59.663 1.00 29.83 130 ALA C C 1
ATOM 3361 O O . ALA C 1 138 ? -45.508 3.553 60.409 1.00 28.81 130 ALA C O 1
ATOM 3363 N N . PRO C 1 139 ? -44.145 3.782 58.659 1.00 24.51 131 PRO C N 1
ATOM 3364 C CA . PRO C 1 139 ? -44.670 5.118 58.383 1.00 24.12 131 PRO C CA 1
ATOM 3365 C C . PRO C 1 139 ? -46.076 5.008 57.827 1.00 32.10 131 PRO C C 1
ATOM 3366 O O . PRO C 1 139 ? -46.459 3.993 57.242 1.00 26.85 131 PRO C O 1
ATOM 3370 N N . GLU C 1 140 ? -46.855 6.057 58.043 1.00 34.47 132 GLU C N 1
ATOM 3371 C CA . GLU C 1 140 ? -48.202 6.124 57.502 1.00 35.58 132 GLU C CA 1
ATOM 3372 C C . GLU C 1 140 ? -48.149 6.686 56.088 1.00 36.91 132 GLU C C 1
ATOM 3373 O O . GLU C 1 140 ? -47.586 7.763 55.861 1.00 36.71 132 GLU C O 1
ATOM 3379 N N . LEU C 1 141 ? -48.732 5.954 55.144 1.00 31.42 133 LEU C N 1
ATOM 3380 C CA . LEU C 1 141 ? -48.820 6.405 53.764 1.00 36.38 133 LEU C CA 1
ATOM 3381 C C . LEU C 1 141 ? -50.107 7.202 53.606 1.00 42.06 133 LEU C C 1
ATOM 3382 O O . LEU C 1 141 ? -51.205 6.636 53.653 1.00 46.72 133 LEU C O 1
ATOM 3387 N N . GLY C 1 142 ? -49.975 8.503 53.382 1.00 44.52 134 GLY C N 1
ATOM 3388 C CA . GLY C 1 142 ? -51.118 9.366 53.151 1.00 42.65 134 GLY C CA 1
ATOM 3389 C C . GLY C 1 142 ? -51.446 9.515 51.683 1.00 41.85 134 GLY C C 1
ATOM 3390 O O . GLY C 1 142 ? -51.116 8.654 50.858 1.00 38.84 134 GLY C O 1
ATOM 3391 N N . GLU C 1 143 ? -52.075 10.642 51.348 1.00 40.82 135 GLU C N 1
ATOM 3392 C CA . GLU C 1 143 ? -52.516 10.882 49.980 1.00 40.42 135 GLU C CA 1
ATOM 3393 C C . GLU C 1 143 ? -51.331 10.871 49.026 1.00 38.50 135 GLU C C 1
ATOM 3394 O O . GLU C 1 143 ? -50.226 11.276 49.383 1.00 41.42 135 GLU C O 1
ATOM 3396 N N . GLY C 1 144 ? -51.550 10.369 47.814 1.00 41.66 136 GLY C N 1
ATOM 3397 C CA . GLY C 1 144 ? -50.531 10.445 46.789 1.00 39.00 136 GLY C CA 1
ATOM 3398 C C . GLY C 1 144 ? -49.918 9.128 46.369 1.00 36.35 136 GLY C C 1
ATOM 3399 O O . GLY C 1 144 ? -49.085 9.127 45.454 1.00 36.39 136 GLY C O 1
ATOM 3400 N N . TRP C 1 145 ? -50.272 8.012 47.000 1.00 28.33 137 TRP C N 1
ATOM 3401 C CA . TRP C 1 145 ? -49.673 6.724 46.675 1.00 25.81 137 TRP C CA 1
ATOM 3402 C C . TRP C 1 145 ? -50.755 5.836 46.084 1.00 33.56 137 TRP C C 1
ATOM 3403 O O . TRP C 1 145 ? -51.924 5.914 46.469 1.00 30.91 137 TRP C O 1
ATOM 3414 N N . VAL C 1 146 ? -50.361 5.003 45.134 1.00 24.97 138 VAL C N 1
ATOM 3415 C CA . VAL C 1 146 ? -51.269 4.038 44.543 1.00 28.05 138 VAL C CA 1
ATOM 3416 C C . VAL C 1 146 ? -50.613 2.671 44.623 1.00 26.18 138 VAL C C 1
ATOM 3417 O O . VAL C 1 146 ? -49.382 2.555 44.559 1.00 25.67 138 VAL C O 1
ATOM 3421 N N . VAL C 1 147 ? -51.426 1.643 44.830 1.00 25.90 139 VAL C N 1
ATOM 3422 C CA . VAL C 1 147 ? -50.920 0.286 44.968 1.00 20.10 139 VAL C CA 1
ATOM 3423 C C . VAL C 1 147 ? -51.937 -0.673 44.375 1.00 24.73 139 VAL C C 1
ATOM 3424 O O . VAL C 1 147 ? -53.157 -0.507 44.548 1.00 21.64 139 VAL C O 1
ATOM 3428 N N . GLU C 1 148 ? -51.429 -1.685 43.678 1.00 21.42 140 GLU C N 1
ATOM 3429 C CA . GLU C 1 148 ? -52.255 -2.800 43.246 1.00 25.20 140 GLU C CA 1
ATOM 3430 C C . GLU C 1 148 ? -52.136 -3.907 44.283 1.00 26.53 140 GLU C C 1
ATOM 3431 O O . GLU C 1 148 ? -51.042 -4.205 44.766 1.00 27.76 140 GLU C O 1
ATOM 3437 N N . THR C 1 149 ? -53.260 -4.526 44.614 1.00 25.57 141 THR C N 1
ATOM 3438 C CA . THR C 1 149 ? -53.230 -5.562 45.631 1.00 22.17 141 THR C CA 1
ATOM 3439 C C . THR C 1 149 ? -52.600 -6.833 45.065 1.00 26.18 141 THR C C 1
ATOM 3440 O O . THR C 1 149 ? -52.523 -7.039 43.851 1.00 22.84 141 THR C O 1
ATOM 3444 N N . ASN C 1 150 ? -52.093 -7.666 45.966 1.00 22.63 142 ASN C N 1
ATOM 3445 C CA . ASN C 1 150 ? -51.602 -8.989 45.618 1.00 24.74 142 ASN C CA 1
ATOM 3446 C C . ASN C 1 150 ? -52.264 -10.015 46.518 1.00 21.95 142 ASN C C 1
ATOM 3447 O O . ASN C 1 150 ? -52.819 -9.681 47.568 1.00 25.51 142 ASN C O 1
ATOM 3452 N N . ASP C 1 151 ? -52.208 -11.273 46.087 1.00 24.06 143 ASP C N 1
ATOM 3453 C CA . ASP C 1 151 ? -52.727 -12.366 46.898 1.00 23.57 143 ASP C CA 1
ATOM 3454 C C . ASP C 1 151 ? -51.916 -12.523 48.171 1.00 26.66 143 ASP C C 1
ATOM 3455 O O . ASP C 1 151 ? -50.704 -12.289 48.191 1.00 23.01 143 ASP C O 1
ATOM 3460 N N . TRP C 1 152 ? -52.606 -12.856 49.252 1.00 21.82 144 TRP C N 1
ATOM 3461 C CA . TRP C 1 152 ? -51.921 -13.277 50.459 1.00 26.04 144 TRP C CA 1
ATOM 3462 C C . TRP C 1 152 ? -51.348 -14.664 50.243 1.00 27.13 144 TRP C C 1
ATOM 3463 O O . TRP C 1 152 ? -51.994 -15.536 49.657 1.00 24.92 144 TRP C O 1
ATOM 3474 N N . GLN C 1 153 ? -50.143 -14.879 50.743 1.00 23.00 145 GLN C N 1
ATOM 3475 C CA . GLN C 1 153 ? -49.497 -16.168 50.599 1.00 26.09 145 GLN C CA 1
ATOM 3476 C C . GLN C 1 153 ? -49.186 -16.723 51.976 1.00 24.93 145 GLN C C 1
ATOM 3477 O O . GLN C 1 153 ? -49.118 -15.993 52.961 1.00 27.19 145 GLN C O 1
ATOM 3483 N N . THR C 1 154 ? -48.942 -18.019 52.021 1.00 30.62 146 THR C N 1
ATOM 3484 C CA . THR C 1 154 ? -48.599 -18.700 53.253 1.00 33.25 146 THR C CA 1
ATOM 3485 C C . THR C 1 154 ? -47.150 -19.142 53.157 1.00 34.39 146 THR C C 1
ATOM 3486 O O . THR C 1 154 ? -46.783 -19.886 52.240 1.00 32.66 146 THR C O 1
ATOM 3490 N N . SER C 1 155 ? -46.338 -18.668 54.093 1.00 27.83 147 SER C N 1
ATOM 3491 C CA A SER C 1 155 ? -44.951 -19.082 54.157 0.63 32.92 147 SER C CA 1
ATOM 3492 C CA B SER C 1 155 ? -44.948 -19.069 54.196 0.37 32.96 147 SER C CA 1
ATOM 3493 C C . SER C 1 155 ? -44.858 -20.517 54.665 1.00 40.28 147 SER C C 1
ATOM 3494 O O . SER C 1 155 ? -45.852 -21.140 55.060 1.00 42.52 147 SER C O 1
ATOM 3499 N N . GLU C 1 156 ? -43.643 -21.051 54.638 1.00 36.68 148 GLU C N 1
ATOM 3500 C CA . GLU C 1 156 ? -43.449 -22.408 55.121 1.00 40.83 148 GLU C CA 1
ATOM 3501 C C . GLU C 1 156 ? -43.832 -22.541 56.583 1.00 40.22 148 GLU C C 1
ATOM 3502 O O . GLU C 1 156 ? -44.384 -23.570 56.991 1.00 41.65 148 GLU C O 1
ATOM 3508 N N . SER C 1 157 ? -43.589 -21.499 57.376 1.00 39.61 149 SER C N 1
ATOM 3509 C CA . SER C 1 157 ? -43.955 -21.503 58.783 1.00 39.30 149 SER C CA 1
ATOM 3510 C C . SER C 1 157 ? -45.458 -21.445 59.012 1.00 38.92 149 SER C C 1
ATOM 3511 O O . SER C 1 157 ? -45.913 -21.744 60.125 1.00 37.27 149 SER C O 1
ATOM 3514 N N . GLY C 1 158 ? -46.241 -21.107 57.992 1.00 39.20 150 GLY C N 1
ATOM 3515 C CA . GLY C 1 158 ? -47.658 -20.887 58.173 1.00 39.02 150 GLY C CA 1
ATOM 3516 C C . GLY C 1 158 ? -48.005 -19.428 58.340 1.00 37.71 150 GLY C C 1
ATOM 3517 O O . GLY C 1 158 ? -49.192 -19.070 58.317 1.00 34.76 150 GLY C O 1
ATOM 3518 N N . LEU C 1 159 ? -46.995 -18.586 58.513 1.00 33.29 151 LEU C N 1
ATOM 3519 C CA . LEU C 1 159 ? -47.200 -17.152 58.582 1.00 33.31 151 LEU C CA 1
ATOM 3520 C C . LEU C 1 159 ? -47.686 -16.653 57.231 1.00 30.91 151 LEU C C 1
ATOM 3521 O O . LEU C 1 159 ? -47.040 -16.894 56.210 1.00 29.79 151 LEU C O 1
ATOM 3526 N N . ARG C 1 160 ? -48.827 -15.977 57.215 1.00 28.11 152 ARG C N 1
ATOM 3527 C CA . ARG C 1 160 ? -49.343 -15.398 55.986 1.00 26.60 152 ARG C CA 1
ATOM 3528 C C . ARG C 1 160 ? -48.803 -13.985 55.786 1.00 25.34 152 ARG C C 1
ATOM 3529 O O . ARG C 1 160 ? -48.588 -13.241 56.750 1.00 29.10 152 ARG C O 1
ATOM 3537 N N . TYR C 1 161 ? -48.549 -13.633 54.530 1.00 22.84 153 TYR C N 1
ATOM 3538 C CA . TYR C 1 161 ? -47.948 -12.350 54.204 1.00 23.63 153 TYR C CA 1
ATOM 3539 C C . TYR C 1 161 ? -48.421 -11.900 52.824 1.00 23.50 153 TYR C C 1
ATOM 3540 O O . TYR C 1 161 ? -48.923 -12.691 52.026 1.00 25.29 153 TYR C O 1
ATOM 3549 N N . GLN C 1 162 ? -48.207 -10.623 52.532 1.00 24.06 154 GLN C N 1
ATOM 3550 C CA . GLN C 1 162 ? -48.601 -10.028 51.262 1.00 20.83 154 GLN C CA 1
ATOM 3551 C C . GLN C 1 162 ? -47.514 -9.043 50.838 1.00 24.42 154 GLN C C 1
ATOM 3552 O O . GLN C 1 162 ? -47.006 -8.278 51.662 1.00 20.69 154 GLN C O 1
ATOM 3558 N N . PHE C 1 163 ? -47.140 -9.067 49.560 1.00 21.27 155 PHE C N 1
ATOM 3559 C CA . PHE C 1 163 ? -46.195 -8.094 49.024 1.00 22.18 155 PHE C CA 1
ATOM 3560 C C . PHE C 1 163 ? -46.973 -6.998 48.307 1.00 24.86 155 PHE C C 1
ATOM 3561 O O . PHE C 1 163 ? -47.870 -7.292 47.509 1.00 24.20 155 PHE C O 1
ATOM 3569 N N . LEU C 1 164 ? -46.616 -5.743 48.580 1.00 20.41 156 LEU C N 1
ATOM 3570 C CA . LEU C 1 164 ? -47.240 -4.581 47.955 1.00 22.82 156 LEU C CA 1
ATOM 3571 C C . LEU C 1 164 ? -46.176 -3.628 47.437 1.00 22.20 156 LEU C C 1
ATOM 3572 O O . LEU C 1 164 ? -45.181 -3.367 48.114 1.00 21.47 156 LEU C O 1
ATOM 3577 N N . SER C 1 165 ? -46.411 -3.088 46.246 1.00 22.14 157 SER C N 1
ATOM 3578 C CA A SER C 1 165 ? -45.509 -2.131 45.605 0.70 23.65 157 SER C CA 1
ATOM 3579 C CA B SER C 1 165 ? -45.511 -2.135 45.603 0.30 23.69 157 SER C CA 1
ATOM 3580 C C . SER C 1 165 ? -46.258 -0.812 45.460 1.00 26.81 157 SER C C 1
ATOM 3581 O O . SER C 1 165 ? -47.094 -0.667 44.566 1.00 26.78 157 SER C O 1
ATOM 3586 N N . TYR C 1 166 ? -45.968 0.147 46.343 1.00 23.98 158 TYR C N 1
ATOM 3587 C CA . TYR C 1 166 ? -46.584 1.469 46.301 1.00 21.54 158 TYR C CA 1
ATOM 3588 C C . TYR C 1 166 ? -45.774 2.407 45.416 1.00 27.30 158 TYR C C 1
ATOM 3589 O O . TYR C 1 166 ? -44.540 2.398 45.453 1.00 27.82 158 TYR C O 1
ATOM 3598 N N . ARG C 1 167 ? -46.473 3.199 44.600 1.00 26.15 159 ARG C N 1
ATOM 3599 C CA . ARG C 1 167 ? -45.847 4.212 43.759 1.00 30.35 159 ARG C CA 1
ATOM 3600 C C . ARG C 1 167 ? -46.527 5.558 43.962 1.00 34.05 159 ARG C C 1
ATOM 3601 O O . ARG C 1 167 ? -47.739 5.635 44.188 1.00 29.45 159 ARG C O 1
ATOM 3609 N N . LYS C 1 168 ? -45.738 6.624 43.853 1.00 32.40 160 LYS C N 1
ATOM 3610 C CA . LYS C 1 168 ? -46.282 7.974 43.946 1.00 34.32 160 LYS C CA 1
ATOM 3611 C C . LYS C 1 168 ? -47.056 8.303 42.670 1.00 43.21 160 LYS C C 1
ATOM 3612 O O . LYS C 1 168 ? -46.596 8.007 41.566 1.00 50.46 160 LYS C O 1
ATOM 3618 N N . VAL C 1 169 ? -48.238 8.909 42.813 1.00 44.01 161 VAL C N 1
ATOM 3619 C CA . VAL C 1 169 ? -49.021 9.312 41.635 1.00 46.71 161 VAL C CA 1
ATOM 3620 C C . VAL C 1 169 ? -48.361 10.501 40.931 1.00 46.99 161 VAL C C 1
ATOM 3621 O O . VAL C 1 169 ? -47.982 11.487 41.571 1.00 47.31 161 VAL C O 1
ATOM 3625 N N . THR D 1 12 ? 14.936 -7.209 23.499 1.00 34.24 4 THR D N 1
ATOM 3626 C CA . THR D 1 12 ? 16.168 -7.831 24.000 1.00 29.05 4 THR D CA 1
ATOM 3627 C C . THR D 1 12 ? 15.974 -9.310 24.273 1.00 28.25 4 THR D C 1
ATOM 3628 O O . THR D 1 12 ? 15.358 -9.706 25.272 1.00 33.69 4 THR D O 1
ATOM 3632 N N . ILE D 1 13 ? 16.560 -10.137 23.427 1.00 21.73 5 ILE D N 1
ATOM 3633 C CA . ILE D 1 13 ? 16.399 -11.576 23.531 1.00 19.70 5 ILE D CA 1
ATOM 3634 C C . ILE D 1 13 ? 17.501 -12.132 24.422 1.00 22.38 5 ILE D C 1
ATOM 3635 O O . ILE D 1 13 ? 18.693 -11.945 24.148 1.00 20.72 5 ILE D O 1
ATOM 3640 N N . GLY D 1 14 ? 17.103 -12.847 25.473 1.00 18.64 6 GLY D N 1
ATOM 3641 C CA . GLY D 1 14 ? 18.037 -13.499 26.369 1.00 22.08 6 GLY D CA 1
ATOM 3642 C C . GLY D 1 14 ? 17.910 -15.008 26.287 1.00 21.02 6 GLY D C 1
ATOM 3643 O O . GLY D 1 14 ? 16.830 -15.542 26.007 1.00 19.76 6 GLY D O 1
ATOM 3644 N N . LEU D 1 15 ? 19.039 -15.686 26.492 1.00 15.35 7 LEU D N 1
ATOM 3645 C CA . LEU D 1 15 ? 19.116 -17.121 26.694 1.00 18.21 7 LEU D CA 1
ATOM 3646 C C . LEU D 1 15 ? 19.537 -17.383 28.132 1.00 19.37 7 LEU D C 1
ATOM 3647 O O . LEU D 1 15 ? 20.347 -16.640 28.696 1.00 21.71 7 LEU D O 1
ATOM 3652 N N . ILE D 1 16 ? 18.975 -18.420 28.735 1.00 16.42 8 ILE D N 1
ATOM 3653 C CA . ILE D 1 16 ? 19.324 -18.777 30.100 1.00 17.05 8 ILE D CA 1
ATOM 3654 C C . ILE D 1 16 ? 19.406 -20.293 30.179 1.00 16.63 8 ILE D C 1
ATOM 3655 O O . ILE D 1 16 ? 18.493 -20.986 29.724 1.00 18.05 8 ILE D O 1
ATOM 3660 N N . TRP D 1 17 ? 20.511 -20.808 30.729 1.00 15.46 9 TRP D N 1
ATOM 3661 C CA . TRP D 1 17 ? 20.704 -22.250 30.830 1.00 15.57 9 TRP D CA 1
ATOM 3662 C C . TRP D 1 17 ? 21.665 -22.557 31.964 1.00 17.96 9 TRP D C 1
ATOM 3663 O O . TRP D 1 17 ? 22.401 -21.682 32.434 1.00 16.30 9 TRP D O 1
ATOM 3674 N N . ALA D 1 18 ? 21.659 -23.826 32.381 1.00 19.76 10 ALA D N 1
ATOM 3675 C CA . ALA D 1 18 ? 22.632 -24.361 33.326 1.00 19.74 10 ALA D CA 1
ATOM 3676 C C . ALA D 1 18 ? 23.342 -25.542 32.673 1.00 20.28 10 ALA D C 1
ATOM 3677 O O . ALA D 1 18 ? 22.695 -26.395 32.058 1.00 17.06 10 ALA D O 1
ATOM 3679 N N . GLN D 1 19 ? 24.672 -25.573 32.771 1.00 17.97 11 GLN D N 1
ATOM 3680 C CA . GLN D 1 19 ? 25.466 -26.613 32.119 1.00 21.05 11 GLN D CA 1
ATOM 3681 C C . GLN D 1 19 ? 26.518 -27.128 33.085 1.00 21.89 11 GLN D C 1
ATOM 3682 O O . GLN D 1 19 ? 26.965 -26.398 33.972 1.00 21.29 11 GLN D O 1
ATOM 3688 N N . THR D 1 20 ? 26.934 -28.386 32.900 1.00 18.82 12 THR D N 1
ATOM 3689 C CA . THR D 1 20 ? 28.163 -28.810 33.547 1.00 19.03 12 THR D CA 1
ATOM 3690 C C . THR D 1 20 ? 29.337 -28.091 32.891 1.00 23.19 12 THR D C 1
ATOM 3691 O O . THR D 1 20 ? 29.228 -27.519 31.799 1.00 19.72 12 THR D O 1
ATOM 3695 N N . ARG D 1 21 ? 30.485 -28.137 33.559 1.00 22.09 13 ARG D N 1
ATOM 3696 C CA . ARG D 1 21 ? 31.651 -27.472 32.999 1.00 25.93 13 ARG D CA 1
ATOM 3697 C C . ARG D 1 21 ? 31.965 -27.977 31.598 1.00 25.29 13 ARG D C 1
ATOM 3698 O O . ARG D 1 21 ? 32.398 -27.196 30.746 1.00 25.24 13 ARG D O 1
ATOM 3706 N N . ALA D 1 22 ? 31.687 -29.245 31.321 1.00 23.45 14 ALA D N 1
ATOM 3707 C CA . ALA D 1 22 ? 31.934 -29.824 30.005 1.00 27.41 14 ALA D CA 1
ATOM 3708 C C . ALA D 1 22 ? 30.825 -29.529 29.003 1.00 27.57 14 ALA D C 1
ATOM 3709 O O . ALA D 1 22 ? 30.884 -30.031 27.881 1.00 32.56 14 ALA D O 1
ATOM 3711 N N . GLY D 1 23 ? 29.772 -28.820 29.397 1.00 22.61 15 GLY D N 1
ATOM 3712 C CA . GLY D 1 23 ? 28.749 -28.393 28.463 1.00 19.10 15 GLY D CA 1
ATOM 3713 C C . GLY D 1 23 ? 27.454 -29.189 28.463 1.00 21.05 15 GLY D C 1
ATOM 3714 O O . GLY D 1 23 ? 26.544 -28.839 27.704 1.00 22.13 15 GLY D O 1
ATOM 3715 N N . VAL D 1 24 ? 27.323 -30.216 29.304 1.00 21.02 16 VAL D N 1
ATOM 3716 C CA . VAL D 1 24 ? 26.099 -31.023 29.322 1.00 22.22 16 VAL D CA 1
ATOM 3717 C C . VAL D 1 24 ? 24.970 -30.228 29.965 1.00 19.43 16 VAL D C 1
ATOM 3718 O O . VAL D 1 24 ? 25.152 -29.636 31.034 1.00 16.35 16 VAL D O 1
ATOM 3722 N N . ILE D 1 25 ? 23.798 -30.230 29.329 1.00 15.90 17 ILE D N 1
ATOM 3723 C CA . ILE D 1 25 ? 22.606 -29.609 29.897 1.00 18.10 17 ILE D CA 1
ATOM 3724 C C . ILE D 1 25 ? 21.478 -30.606 30.162 1.00 17.64 17 ILE D C 1
ATOM 3725 O O . ILE D 1 25 ? 20.551 -30.280 30.930 1.00 20.11 17 ILE D O 1
ATOM 3730 N N . GLY D 1 26 ? 21.484 -31.784 29.550 1.00 19.97 18 GLY D N 1
ATOM 3731 C CA . GLY D 1 26 ? 20.390 -32.725 29.724 1.00 18.16 18 GLY D CA 1
ATOM 3732 C C . GLY D 1 26 ? 20.794 -34.145 29.402 1.00 22.61 18 GLY D C 1
ATOM 3733 O O . GLY D 1 26 ? 21.770 -34.391 28.688 1.00 21.21 18 GLY D O 1
ATOM 3734 N N . ALA D 1 27 ? 20.020 -35.086 29.946 1.00 21.82 19 ALA D N 1
ATOM 3735 C CA . ALA D 1 27 ? 20.187 -36.514 29.712 1.00 22.09 19 ALA D CA 1
ATOM 3736 C C . ALA D 1 27 ? 18.814 -37.150 29.849 1.00 23.99 19 ALA D C 1
ATOM 3737 O O . ALA D 1 27 ? 18.128 -36.923 30.851 1.00 26.05 19 ALA D O 1
ATOM 3739 N N . ASP D 1 28 ? 18.408 -37.900 28.825 1.00 23.67 20 ASP D N 1
ATOM 3740 C CA . ASP D 1 28 ? 17.143 -38.633 28.811 1.00 27.56 20 ASP D CA 1
ATOM 3741 C C . ASP D 1 28 ? 15.951 -37.723 29.106 1.00 30.60 20 ASP D C 1
ATOM 3742 O O . ASP D 1 28 ? 15.046 -38.075 29.864 1.00 29.10 20 ASP D O 1
ATOM 3747 N N . GLY D 1 29 ? 15.953 -36.537 28.511 1.00 27.60 21 GLY D N 1
ATOM 3748 C CA . GLY D 1 29 ? 14.808 -35.661 28.654 1.00 29.19 21 GLY D CA 1
ATOM 3749 C C . GLY D 1 29 ? 14.662 -34.984 30.001 1.00 31.26 21 GLY D C 1
ATOM 3750 O O . GLY D 1 29 ? 13.591 -34.436 30.289 1.00 30.35 21 GLY D O 1
ATOM 3751 N N . ALA D 1 30 ? 15.718 -34.965 30.818 1.00 24.94 22 ALA D N 1
ATOM 3752 C CA . ALA D 1 30 ? 15.701 -34.333 32.129 1.00 22.60 22 ALA D CA 1
ATOM 3753 C C . ALA D 1 30 ? 17.045 -33.662 32.340 1.00 24.30 22 ALA D C 1
ATOM 3754 O O . ALA D 1 30 ? 17.968 -33.819 31.538 1.00 27.29 22 ALA D O 1
ATOM 3756 N N . ILE D 1 31 ? 17.141 -32.878 33.408 1.00 22.62 23 ILE D N 1
ATOM 3757 C CA . ILE D 1 31 ? 18.394 -32.251 33.817 1.00 23.95 23 ILE D CA 1
ATOM 3758 C C . ILE D 1 31 ? 19.044 -33.154 34.863 1.00 26.75 23 ILE D C 1
ATOM 3759 O O . ILE D 1 31 ? 18.419 -33.420 35.904 1.00 25.41 23 ILE D O 1
ATOM 3764 N N . PRO D 1 32 ? 20.276 -33.657 34.633 1.00 24.14 24 PRO D N 1
ATOM 3765 C CA . PRO D 1 32 ? 20.806 -34.714 35.509 1.00 25.60 24 PRO D CA 1
ATOM 3766 C C . PRO D 1 32 ? 21.478 -34.206 36.778 1.00 27.03 24 PRO D C 1
ATOM 3767 O O . PRO D 1 32 ? 22.505 -34.753 37.189 1.00 31.66 24 PRO D O 1
ATOM 3771 N N . TRP D 1 33 ? 20.908 -33.194 37.426 1.00 25.76 25 TRP D N 1
ATOM 3772 C CA . TRP D 1 33 ? 21.400 -32.759 38.729 1.00 28.93 25 TRP D CA 1
ATOM 3773 C C . TRP D 1 33 ? 20.308 -31.961 39.423 1.00 29.23 25 TRP D C 1
ATOM 3774 O O . TRP D 1 33 ? 19.318 -31.561 38.808 1.00 32.45 25 TRP D O 1
ATOM 3785 N N . ARG D 1 34 ? 20.515 -31.711 40.713 1.00 29.02 26 ARG D N 1
ATOM 3786 C CA . ARG D 1 34 ? 19.606 -30.887 41.502 1.00 31.84 26 ARG D CA 1
ATOM 3787 C C . ARG D 1 34 ? 20.386 -29.691 42.036 1.00 28.31 26 ARG D C 1
ATOM 3788 O O . ARG D 1 34 ? 21.444 -29.856 42.654 1.00 35.28 26 ARG D O 1
ATOM 3790 N N . LEU D 1 35 ? 19.888 -28.488 41.756 1.00 26.20 27 LEU D N 1
ATOM 3791 C CA . LEU D 1 35 ? 20.577 -27.259 42.147 1.00 27.76 27 LEU D CA 1
ATOM 3792 C C . LEU D 1 35 ? 19.514 -26.226 42.484 1.00 24.39 27 LEU D C 1
ATOM 3793 O O . LEU D 1 35 ? 19.118 -25.414 41.635 1.00 25.09 27 LEU D O 1
ATOM 3798 N N . PRO D 1 36 ? 19.038 -26.218 43.732 1.00 24.69 28 PRO D N 1
ATOM 3799 C CA . PRO D 1 36 ? 17.915 -25.337 44.093 1.00 24.32 28 PRO D CA 1
ATOM 3800 C C . PRO D 1 36 ? 18.196 -23.868 43.881 1.00 27.06 28 PRO D C 1
ATOM 3801 O O . PRO D 1 36 ? 17.268 -23.105 43.581 1.00 26.42 28 PRO D O 1
ATOM 3805 N N . GLU D 1 37 ? 19.444 -23.440 44.093 1.00 23.39 29 GLU D N 1
ATOM 3806 C CA . GLU D 1 37 ? 19.788 -22.034 43.920 1.00 21.73 29 GLU D CA 1
ATOM 3807 C C . GLU D 1 37 ? 19.646 -21.606 42.468 1.00 21.38 29 GLU D C 1
ATOM 3808 O O . GLU D 1 37 ? 19.316 -20.448 42.186 1.00 18.88 29 GLU D O 1
ATOM 3814 N N . ASP D 1 38 ? 19.927 -22.513 41.536 1.00 18.01 30 ASP D N 1
ATOM 3815 C CA . ASP D 1 38 ? 19.757 -22.188 40.128 1.00 18.81 30 ASP D CA 1
ATOM 3816 C C . ASP D 1 38 ? 18.284 -22.137 39.748 1.00 19.35 30 ASP D C 1
ATOM 3817 O O . ASP D 1 38 ? 17.872 -21.297 38.935 1.00 18.90 30 ASP D O 1
ATOM 3822 N N . GLN D 1 39 ? 17.483 -23.046 40.312 1.00 20.57 31 GLN D N 1
ATOM 3823 C CA . GLN D 1 39 ? 16.038 -23.008 40.106 1.00 26.20 31 GLN D CA 1
ATOM 3824 C C . GLN D 1 39 ? 15.459 -21.688 40.590 1.00 22.96 31 GLN D C 1
ATOM 3825 O O . GLN D 1 39 ? 14.626 -21.082 39.911 1.00 23.48 31 GLN D O 1
ATOM 3831 N N . ALA D 1 40 ? 15.923 -21.210 41.747 1.00 21.40 32 ALA D N 1
ATOM 3832 C CA . ALA D 1 40 ? 15.504 -19.905 42.251 1.00 24.32 32 ALA D CA 1
ATOM 3833 C C . ALA D 1 40 ? 16.002 -18.773 41.362 1.00 25.96 32 ALA D C 1
ATOM 3834 O O . ALA D 1 40 ? 15.268 -17.813 41.107 1.00 23.38 32 ALA D O 1
ATOM 3836 N N . ARG D 1 41 ? 17.265 -18.830 40.926 1.00 23.09 33 ARG D N 1
ATOM 3837 C CA . ARG D 1 41 ? 17.766 -17.770 40.058 1.00 24.07 33 ARG D CA 1
ATOM 3838 C C . ARG D 1 41 ? 16.994 -17.741 38.743 1.00 20.17 33 ARG D C 1
ATOM 3839 O O . ARG D 1 41 ? 16.584 -16.673 38.273 1.00 18.90 33 ARG D O 1
ATOM 3847 N N . PHE D 1 42 ? 16.801 -18.914 38.136 1.00 15.86 34 PHE D N 1
ATOM 3848 C CA . PHE D 1 42 ? 16.049 -19.007 36.892 1.00 18.52 34 PHE D CA 1
ATOM 3849 C C . PHE D 1 42 ? 14.663 -18.377 37.039 1.00 19.59 34 PHE D C 1
ATOM 3850 O O . PHE D 1 42 ? 14.244 -17.564 36.209 1.00 19.62 34 PHE D O 1
ATOM 3858 N N . LYS D 1 43 ? 13.951 -18.723 38.117 1.00 20.56 35 LYS D N 1
ATOM 3859 C CA . LYS D 1 43 ? 12.600 -18.203 38.319 1.00 22.00 35 LYS D CA 1
ATOM 3860 C C . LYS D 1 43 ? 12.602 -16.687 38.471 1.00 23.39 35 LYS D C 1
ATOM 3861 O O . LYS D 1 43 ? 11.735 -16.001 37.919 1.00 20.95 35 LYS D O 1
ATOM 3867 N N . ARG D 1 44 ? 13.562 -16.146 39.229 1.00 20.40 36 ARG D N 1
ATOM 3868 C CA . ARG D 1 44 ? 13.610 -14.706 39.469 1.00 22.51 36 ARG D CA 1
ATOM 3869 C C . ARG D 1 44 ? 13.894 -13.940 38.182 1.00 22.43 36 ARG D C 1
ATOM 3870 O O . ARG D 1 44 ? 13.261 -12.916 37.908 1.00 23.54 36 ARG D O 1
ATOM 3878 N N . ILE D 1 45 ? 14.845 -14.418 37.387 1.00 18.98 37 ILE D N 1
ATOM 3879 C CA . ILE D 1 45 ? 15.191 -13.720 36.157 1.00 23.66 37 ILE D CA 1
ATOM 3880 C C . ILE D 1 45 ? 14.037 -13.768 35.165 1.00 21.41 37 ILE D C 1
ATOM 3881 O O . ILE D 1 45 ? 13.726 -12.767 34.516 1.00 22.04 37 ILE D O 1
ATOM 3886 N N . THR D 1 46 ? 13.372 -14.910 35.040 1.00 17.54 38 THR D N 1
ATOM 3887 C CA . THR D 1 46 ? 12.362 -15.027 33.993 1.00 19.10 38 THR D CA 1
ATOM 3888 C C . THR D 1 46 ? 10.970 -14.562 34.426 1.00 21.44 38 THR D C 1
ATOM 3889 O O . THR D 1 46 ? 10.107 -14.383 33.558 1.00 20.46 38 THR D O 1
ATOM 3893 N N . MET D 1 47 ? 10.734 -14.340 35.724 1.00 21.76 39 MET D N 1
ATOM 3894 C CA . MET D 1 47 ? 9.380 -14.070 36.208 1.00 20.02 39 MET D CA 1
ATOM 3895 C C . MET D 1 47 ? 8.777 -12.862 35.498 1.00 23.23 39 MET D C 1
ATOM 3896 O O . MET D 1 47 ? 9.430 -11.832 35.342 1.00 22.24 39 MET D O 1
ATOM 3901 N N . GLY D 1 48 ? 7.529 -13.005 35.046 1.00 24.88 40 GLY D N 1
ATOM 3902 C CA . GLY D 1 48 ? 6.840 -11.944 34.352 1.00 23.34 40 GLY D CA 1
ATOM 3903 C C . GLY D 1 48 ? 7.181 -11.799 32.888 1.00 28.24 40 GLY D C 1
ATOM 3904 O O . GLY D 1 48 ? 6.550 -10.984 32.202 1.00 32.87 40 GLY D O 1
ATOM 3905 N N . HIS D 1 49 ? 8.158 -12.541 32.379 1.00 21.66 41 HIS D N 1
ATOM 3906 C CA . HIS D 1 49 ? 8.566 -12.438 30.987 1.00 21.28 41 HIS D CA 1
ATOM 3907 C C . HIS D 1 49 ? 8.064 -13.636 30.208 1.00 20.91 41 HIS D C 1
ATOM 3908 O O . HIS D 1 49 ? 7.845 -14.711 30.765 1.00 18.13 41 HIS D O 1
ATOM 3915 N N . THR D 1 50 ? 7.907 -13.440 28.898 1.00 19.92 42 THR D N 1
ATOM 3916 C CA . THR D 1 50 ? 7.711 -14.560 27.992 1.00 18.65 42 THR D CA 1
ATOM 3917 C C . THR D 1 50 ? 8.890 -15.533 28.098 1.00 20.17 42 THR D C 1
ATOM 3918 O O . THR D 1 50 ? 10.053 -15.109 28.118 1.00 18.10 42 THR D O 1
ATOM 3922 N N . VAL D 1 51 ? 8.594 -16.829 28.181 1.00 17.16 43 VAL D N 1
ATOM 3923 C CA . VAL D 1 51 ? 9.609 -17.874 28.114 1.00 16.58 43 VAL D CA 1
ATOM 3924 C C . VAL D 1 51 ? 9.341 -18.718 26.877 1.00 18.71 43 VAL D C 1
ATOM 3925 O O . VAL D 1 51 ? 8.211 -19.167 26.652 1.00 18.79 43 VAL D O 1
ATOM 3929 N N . ILE D 1 52 ? 10.384 -18.913 26.079 1.00 16.67 44 ILE D N 1
ATOM 3930 C CA . ILE D 1 52 ? 10.329 -19.635 24.816 1.00 14.29 44 ILE D CA 1
ATOM 3931 C C . ILE D 1 52 ? 11.135 -20.915 24.981 1.00 15.99 44 ILE D C 1
ATOM 3932 O O . ILE D 1 52 ? 12.284 -20.873 25.444 1.00 15.32 44 ILE D O 1
ATOM 3937 N N . MET D 1 53 ? 10.538 -22.053 24.614 1.00 14.28 45 MET D N 1
ATOM 3938 C CA . MET D 1 53 ? 11.196 -23.337 24.788 1.00 14.76 45 MET D CA 1
ATOM 3939 C C . MET D 1 53 ? 10.841 -24.267 23.632 1.00 17.56 45 MET D C 1
ATOM 3940 O O . MET D 1 53 ? 9.796 -24.136 22.991 1.00 18.50 45 MET D O 1
ATOM 3945 N N . GLY D 1 54 ? 11.713 -25.232 23.399 1.00 16.59 46 GLY D N 1
ATOM 3946 C CA . GLY D 1 54 ? 11.413 -26.281 22.456 1.00 15.40 46 GLY D CA 1
ATOM 3947 C C . GLY D 1 54 ? 10.460 -27.294 23.047 1.00 17.59 46 GLY D C 1
ATOM 3948 O O . GLY D 1 54 ? 10.272 -27.369 24.264 1.00 16.75 46 GLY D O 1
ATOM 3949 N N . ARG D 1 55 ? 9.853 -28.082 22.155 1.00 21.05 47 ARG D N 1
ATOM 3950 C CA . ARG D 1 55 ? 8.836 -29.040 22.581 1.00 16.06 47 ARG D CA 1
ATOM 3951 C C . ARG D 1 55 ? 9.371 -30.028 23.621 1.00 15.96 47 ARG D C 1
ATOM 3952 O O . ARG D 1 55 ? 8.668 -30.366 24.586 1.00 15.49 47 ARG D O 1
ATOM 3960 N N . LYS D 1 56 ? 10.607 -30.504 23.454 1.00 15.14 48 LYS D N 1
ATOM 3961 C CA . LYS D 1 56 ? 11.131 -31.480 24.409 1.00 14.41 48 LYS D CA 1
ATOM 3962 C C . LYS D 1 56 ? 11.351 -30.853 25.772 1.00 15.55 48 LYS D C 1
ATOM 3963 O O . LYS D 1 56 ? 11.209 -31.534 26.796 1.00 17.73 48 LYS D O 1
ATOM 3969 N N . THR D 1 57 ? 11.704 -29.571 25.817 1.00 13.95 49 THR D N 1
ATOM 3970 C CA . THR D 1 57 ? 11.850 -28.920 27.118 1.00 15.47 49 THR D CA 1
ATOM 3971 C C . THR D 1 57 ? 10.490 -28.730 27.784 1.00 16.48 49 THR D C 1
ATOM 3972 O O . THR D 1 57 ? 10.371 -28.889 29.004 1.00 16.44 49 THR D O 1
ATOM 3976 N N . TRP D 1 58 ? 9.454 -28.391 27.003 1.00 16.71 50 TRP D N 1
ATOM 3977 C CA . TRP D 1 58 ? 8.094 -28.344 27.550 1.00 15.39 50 TRP D CA 1
ATOM 3978 C C . TRP D 1 58 ? 7.757 -29.661 28.226 1.00 17.39 50 TRP D C 1
ATOM 3979 O O . TRP D 1 58 ? 7.307 -29.691 29.378 1.00 17.33 50 TRP D O 1
ATOM 3990 N N . GLU D 1 59 ? 8.060 -30.768 27.549 1.00 15.11 51 GLU D N 1
ATOM 3991 C CA . GLU D 1 59 ? 7.824 -32.086 28.115 1.00 16.88 51 GLU D CA 1
ATOM 3992 C C . GLU D 1 59 ? 8.680 -32.355 29.346 1.00 19.26 51 GLU D C 1
ATOM 3993 O O . GLU D 1 59 ? 8.247 -33.094 30.237 1.00 17.90 51 GLU D O 1
ATOM 3999 N N . SER D 1 60 ? 9.864 -31.733 29.448 1.00 16.80 52 SER D N 1
ATOM 4000 C CA . SER D 1 60 ? 10.732 -31.967 30.599 1.00 19.11 52 SER D CA 1
ATOM 4001 C C . SER D 1 60 ? 10.292 -31.207 31.848 1.00 21.28 52 SER D C 1
ATOM 4002 O O . SER D 1 60 ? 10.807 -31.498 32.935 1.00 20.44 52 SER D O 1
ATOM 4005 N N . LEU D 1 61 ? 9.379 -30.244 31.721 1.00 19.31 53 LEU D N 1
ATOM 4006 C CA . LEU D 1 61 ? 8.936 -29.484 32.885 1.00 19.88 53 LEU D CA 1
ATOM 4007 C C . LEU D 1 61 ? 8.206 -30.429 33.830 1.00 19.95 53 LEU D C 1
ATOM 4008 O O . LEU D 1 61 ? 7.382 -31.230 33.373 1.00 22.77 53 LEU D O 1
ATOM 4013 N N . PRO D 1 62 ? 8.512 -30.413 35.128 1.00 23.25 54 PRO D N 1
ATOM 4014 C CA . PRO D 1 62 ? 7.670 -31.148 36.079 1.00 18.53 54 PRO D CA 1
ATOM 4015 C C . PRO D 1 62 ? 6.248 -30.637 35.956 1.00 21.73 54 PRO D C 1
ATOM 4016 O O . PRO D 1 62 ? 6.026 -29.449 35.717 1.00 18.75 54 PRO D O 1
ATOM 4020 N N . GLY D 1 63 ? 5.283 -31.554 36.067 1.00 23.96 55 GLY D N 1
ATOM 4021 C CA . GLY D 1 63 ? 3.901 -31.184 35.819 1.00 23.78 55 GLY D CA 1
ATOM 4022 C C . GLY D 1 63 ? 3.439 -30.042 36.699 1.00 22.78 55 GLY D C 1
ATOM 4023 O O . GLY D 1 63 ? 2.608 -29.232 36.283 1.00 26.97 55 GLY D O 1
ATOM 4024 N N . SER D 1 64 ? 4.010 -29.927 37.898 1.00 21.42 56 SER D N 1
ATOM 4025 C CA . SER D 1 64 ? 3.631 -28.862 38.816 1.00 23.46 56 SER D CA 1
ATOM 4026 C C . SER D 1 64 ? 4.037 -27.478 38.313 1.00 22.95 56 SER D C 1
ATOM 4027 O O . SER D 1 64 ? 3.449 -26.485 38.748 1.00 23.94 56 SER D O 1
ATOM 4030 N N . VAL D 1 65 ? 4.979 -27.388 37.374 1.00 18.71 57 VAL D N 1
ATOM 4031 C CA . VAL D 1 65 ? 5.370 -26.098 36.814 1.00 18.25 57 VAL D CA 1
ATOM 4032 C C . VAL D 1 65 ? 5.266 -26.134 35.292 1.00 20.63 57 VAL D C 1
ATOM 4033 O O . VAL D 1 65 ? 6.066 -25.499 34.595 1.00 19.68 57 VAL D O 1
ATOM 4037 N N . ARG D 1 66 ? 4.289 -26.866 34.762 1.00 18.69 58 ARG D N 1
ATOM 4038 C CA . ARG D 1 66 ? 4.016 -26.877 33.320 1.00 20.26 58 ARG D CA 1
ATOM 4039 C C . ARG D 1 66 ? 2.579 -26.424 33.079 1.00 20.64 58 ARG D C 1
ATOM 4040 O O . ARG D 1 66 ? 1.643 -27.204 33.333 1.00 23.11 58 ARG D O 1
ATOM 4048 N N . PRO D 1 67 ? 2.327 -25.201 32.575 1.00 19.13 59 PRO D N 1
ATOM 4049 C CA . PRO D 1 67 ? 3.321 -24.200 32.177 1.00 20.40 59 PRO D CA 1
ATOM 4050 C C . PRO D 1 67 ? 4.035 -23.607 33.381 1.00 17.41 59 PRO D C 1
ATOM 4051 O O . PRO D 1 67 ? 3.541 -23.728 34.504 1.00 15.91 59 PRO D O 1
ATOM 4055 N N . LEU D 1 68 ? 5.172 -22.968 33.139 1.00 17.18 60 LEU D N 1
ATOM 4056 C CA . LEU D 1 68 ? 5.874 -22.266 34.202 1.00 16.42 60 LEU D CA 1
ATOM 4057 C C . LEU D 1 68 ? 5.001 -21.116 34.699 1.00 18.79 60 LEU D C 1
ATOM 4058 O O . LEU D 1 68 ? 4.559 -20.291 33.891 1.00 18.75 60 LEU D O 1
ATOM 4063 N N . PRO D 1 69 ? 4.721 -21.032 35.998 1.00 19.77 61 PRO D N 1
ATOM 4064 C CA . PRO D 1 69 ? 3.749 -20.042 36.484 1.00 20.99 61 PRO D CA 1
ATOM 4065 C C . PRO D 1 69 ? 4.271 -18.610 36.433 1.00 23.84 61 PRO D C 1
ATOM 4066 O O . PRO D 1 69 ? 5.471 -18.351 36.560 1.00 19.80 61 PRO D O 1
ATOM 4070 N N . GLY D 1 70 ? 3.340 -17.667 36.242 1.00 22.47 62 GLY D N 1
ATOM 4071 C CA . GLY D 1 70 ? 3.694 -16.256 36.250 1.00 20.39 62 GLY D CA 1
ATOM 4072 C C . GLY D 1 70 ? 4.427 -15.771 35.022 1.00 21.39 62 GLY D C 1
ATOM 4073 O O . GLY D 1 70 ? 4.913 -14.634 35.012 1.00 22.20 62 GLY D O 1
ATOM 4074 N N . ARG D 1 71 ? 4.526 -16.601 33.987 1.00 18.31 63 ARG D N 1
ATOM 4075 C CA . ARG D 1 71 ? 5.218 -16.302 32.746 1.00 20.33 63 ARG D CA 1
ATOM 4076 C C . ARG D 1 71 ? 4.386 -16.825 31.582 1.00 21.87 63 ARG D C 1
ATOM 4077 O O . ARG D 1 71 ? 3.898 -17.961 31.641 1.00 20.17 63 ARG D O 1
ATOM 4085 N N . PRO D 1 72 ? 4.219 -16.043 30.514 1.00 20.19 64 PRO D N 1
ATOM 4086 C CA . PRO D 1 72 ? 3.623 -16.597 29.287 1.00 23.12 64 PRO D CA 1
ATOM 4087 C C . PRO D 1 72 ? 4.573 -17.619 28.681 1.00 25.45 64 PRO D C 1
ATOM 4088 O O . PRO D 1 72 ? 5.744 -17.318 28.428 1.00 20.86 64 PRO D O 1
ATOM 4092 N N . ASN D 1 73 ? 4.083 -18.840 28.492 1.00 17.47 65 ASN D N 1
ATOM 4093 C CA . ASN D 1 73 ? 4.890 -19.932 27.945 1.00 19.78 65 ASN D CA 1
ATOM 4094 C C . ASN D 1 73 ? 4.644 -20.076 26.451 1.00 19.24 65 ASN D C 1
ATOM 4095 O O . ASN D 1 73 ? 3.487 -20.168 26.020 1.00 17.58 65 ASN D O 1
ATOM 4100 N N . ILE D 1 74 ? 5.729 -20.139 25.672 1.00 16.92 66 ILE D N 1
ATOM 4101 C CA . ILE D 1 74 ? 5.667 -20.383 24.236 1.00 15.91 66 ILE D CA 1
ATOM 4102 C C . ILE D 1 74 ? 6.492 -21.620 23.905 1.00 17.22 66 ILE D C 1
ATOM 4103 O O . ILE D 1 74 ? 7.642 -21.741 24.340 1.00 16.49 66 ILE D O 1
ATOM 4108 N N . VAL D 1 75 ? 5.924 -22.518 23.102 1.00 16.59 67 VAL D N 1
ATOM 4109 C CA . VAL D 1 75 ? 6.567 -23.778 22.754 1.00 18.83 67 VAL D CA 1
ATOM 4110 C C . VAL D 1 75 ? 6.756 -23.831 21.247 1.00 20.02 67 VAL D C 1
ATOM 4111 O O . VAL D 1 75 ? 5.789 -23.673 20.497 1.00 19.12 67 VAL D O 1
ATOM 4115 N N . LEU D 1 76 ? 8.002 -24.053 20.803 1.00 15.08 68 LEU D N 1
ATOM 4116 C CA . LEU D 1 76 ? 8.292 -24.266 19.392 1.00 16.77 68 LEU D CA 1
ATOM 4117 C C . LEU D 1 76 ? 8.105 -25.731 19.042 1.00 19.45 68 LEU D C 1
ATOM 4118 O O . LEU D 1 76 ? 8.698 -26.603 19.682 1.00 20.22 68 LEU D O 1
ATOM 4123 N N . THR D 1 77 ? 7.343 -25.991 17.983 1.00 17.70 69 THR D N 1
ATOM 4124 C CA . THR D 1 77 ? 7.191 -27.346 17.477 1.00 21.15 69 THR D CA 1
ATOM 4125 C C . THR D 1 77 ? 6.938 -27.248 15.988 1.00 22.35 69 THR D C 1
ATOM 4126 O O . THR D 1 77 ? 6.404 -26.244 15.503 1.00 24.41 69 THR D O 1
ATOM 4130 N N . ARG D 1 78 ? 7.339 -28.284 15.263 1.00 17.80 70 ARG D N 1
ATOM 4131 C CA . ARG D 1 78 ? 6.951 -28.424 13.872 1.00 21.59 70 ARG D CA 1
ATOM 4132 C C . ARG D 1 78 ? 5.717 -29.303 13.735 1.00 23.45 70 ARG D C 1
ATOM 4133 O O . ARG D 1 78 ? 5.271 -29.575 12.622 1.00 22.74 70 ARG D O 1
ATOM 4141 N N . ASP D 1 79 ? 5.172 -29.756 14.851 1.00 22.28 71 ASP D N 1
ATOM 4142 C CA . ASP D 1 79 ? 4.009 -30.625 14.866 1.00 25.13 71 ASP D CA 1
ATOM 4143 C C . ASP D 1 79 ? 2.794 -29.717 14.966 1.00 26.11 71 ASP D C 1
ATOM 4144 O O . ASP D 1 79 ? 2.440 -29.260 16.054 1.00 23.26 71 ASP D O 1
ATOM 4149 N N . ALA D 1 80 ? 2.124 -29.496 13.833 1.00 24.45 72 ALA D N 1
ATOM 4150 C CA . ALA D 1 80 ? 0.949 -28.638 13.845 1.00 26.28 72 ALA D CA 1
ATOM 4151 C C . ALA D 1 80 ? -0.174 -29.221 14.698 1.00 31.14 72 ALA D C 1
ATOM 4152 O O . ALA D 1 80 ? -1.106 -28.494 15.052 1.00 26.90 72 ALA D O 1
ATOM 4154 N N . LEU D 1 81 ? -0.097 -30.495 15.069 1.00 29.13 73 LEU D N 1
ATOM 4155 C CA . LEU D 1 81 ? -1.129 -31.078 15.908 1.00 26.64 73 LEU D CA 1
ATOM 4156 C C . LEU D 1 81 ? -0.731 -31.185 17.375 1.00 23.86 73 LEU D C 1
ATOM 4157 O O . LEU D 1 81 ? -1.508 -31.719 18.171 1.00 25.14 73 LEU D O 1
ATOM 4162 N N . PHE D 1 82 ? 0.431 -30.675 17.775 1.00 21.87 74 PHE D N 1
ATOM 4163 C CA . PHE D 1 82 ? 0.761 -30.642 19.193 1.00 22.41 74 PHE D CA 1
ATOM 4164 C C . PHE D 1 82 ? 0.219 -29.352 19.799 1.00 26.07 74 PHE D C 1
ATOM 4165 O O . PHE D 1 82 ? 0.610 -28.255 19.389 1.00 25.39 74 PHE D O 1
ATOM 4173 N N . GLU D 1 83 ? -0.646 -29.488 20.804 1.00 21.68 75 GLU D N 1
ATOM 4174 C CA . GLU D 1 83 ? -1.335 -28.364 21.436 1.00 22.93 75 GLU D CA 1
ATOM 4175 C C . GLU D 1 83 ? -1.012 -28.443 22.924 1.00 20.07 75 GLU D C 1
ATOM 4176 O O . GLU D 1 83 ? -1.787 -29.000 23.711 1.00 21.89 75 GLU D O 1
ATOM 4182 N N . PRO D 1 84 ? 0.085 -27.838 23.358 1.00 19.93 76 PRO D N 1
ATOM 4183 C CA . PRO D 1 84 ? 0.481 -27.934 24.771 1.00 19.19 76 PRO D CA 1
ATOM 4184 C C . PRO D 1 84 ? -0.531 -27.252 25.684 1.00 24.44 76 PRO D C 1
ATOM 4185 O O . PRO D 1 84 ? -1.061 -26.181 25.375 1.00 24.24 76 PRO D O 1
ATOM 4189 N N . ASP D 1 85 ? -0.915 -27.966 26.737 1.00 24.11 77 ASP D N 1
ATOM 4190 C CA . ASP D 1 85 ? -1.895 -27.462 27.692 1.00 23.38 77 ASP D CA 1
ATOM 4191 C C . ASP D 1 85 ? -1.312 -26.287 28.482 1.00 22.86 77 ASP D C 1
ATOM 4192 O O . ASP D 1 85 ? -0.443 -26.478 29.335 1.00 21.74 77 ASP D O 1
ATOM 4197 N N . GLY D 1 86 ? -1.853 -25.085 28.280 1.00 22.51 78 GLY D N 1
ATOM 4198 C CA . GLY D 1 86 ? -1.371 -23.916 28.990 1.00 19.52 78 GLY D CA 1
ATOM 4199 C C . GLY D 1 86 ? -0.258 -23.121 28.332 1.00 23.34 78 GLY D C 1
ATOM 4200 O O . GLY D 1 86 ? 0.295 -22.218 28.977 1.00 22.22 78 GLY D O 1
ATOM 4201 N N . ALA D 1 87 ? 0.094 -23.412 27.081 1.00 21.61 79 ALA D N 1
ATOM 4202 C CA . ALA D 1 87 ? 1.136 -22.664 26.387 1.00 20.22 79 ALA D CA 1
ATOM 4203 C C . ALA D 1 87 ? 0.675 -22.389 24.967 1.00 23.54 79 ALA D C 1
ATOM 4204 O O . ALA D 1 87 ? -0.286 -22.980 24.476 1.00 21.42 79 ALA D O 1
ATOM 4206 N N . LEU D 1 88 ? 1.385 -21.492 24.302 1.00 18.83 80 LEU D N 1
ATOM 4207 C CA . LEU D 1 88 ? 1.134 -21.174 22.903 1.00 21.65 80 LEU D CA 1
ATOM 4208 C C . LEU D 1 88 ? 2.133 -21.964 22.068 1.00 21.67 80 LEU D C 1
ATOM 4209 O O . LEU D 1 88 ? 3.344 -21.841 22.276 1.00 21.92 80 LEU D O 1
ATOM 4214 N N . ALA D 1 89 ? 1.637 -22.774 21.128 1.00 18.57 81 ALA D N 1
ATO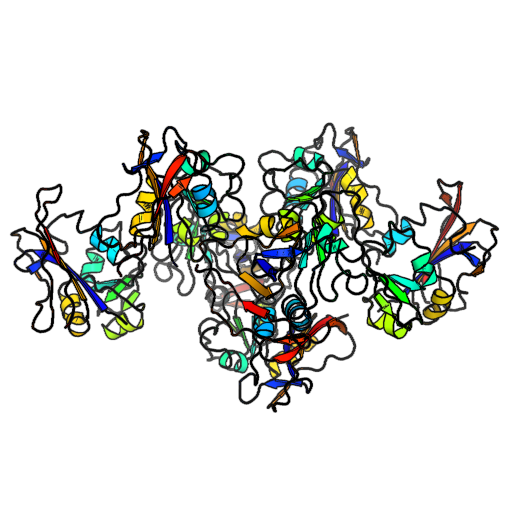M 4215 C CA . ALA D 1 89 ? 2.526 -23.479 20.208 1.00 22.98 81 ALA D CA 1
ATOM 4216 C C . ALA D 1 89 ? 2.728 -22.619 18.970 1.00 20.32 81 ALA D C 1
ATOM 4217 O O . ALA D 1 89 ? 1.767 -22.053 18.444 1.00 20.69 81 ALA D O 1
ATOM 4219 N N . VAL D 1 90 ? 3.980 -22.482 18.540 1.00 19.33 82 VAL D N 1
ATOM 4220 C CA . VAL D 1 90 ? 4.315 -21.797 17.298 1.00 20.95 82 VAL D CA 1
ATOM 4221 C C . VAL D 1 90 ? 5.292 -22.667 16.519 1.00 20.54 82 VAL D C 1
ATOM 4222 O O . VAL D 1 90 ? 5.943 -23.557 17.070 1.00 21.49 82 VAL D O 1
ATOM 4226 N N . GLY D 1 91 ? 5.389 -22.390 15.219 1.00 19.32 83 GLY D N 1
ATOM 4227 C CA . GLY D 1 91 ? 6.181 -23.192 14.313 1.00 22.74 83 GLY D CA 1
ATOM 4228 C C . GLY D 1 91 ? 7.465 -22.548 13.847 1.00 25.25 83 GLY D C 1
ATOM 4229 O O . GLY D 1 91 ? 8.153 -23.124 12.993 1.00 25.37 83 GLY D O 1
ATOM 4230 N N . SER D 1 92 ? 7.827 -21.383 14.369 1.00 24.36 84 SER D N 1
ATOM 4231 C CA . SER D 1 92 ? 9.030 -20.712 13.899 1.00 24.52 84 SER D CA 1
ATOM 4232 C C . SER D 1 92 ? 9.502 -19.740 14.967 1.00 27.11 84 SER D C 1
ATOM 4233 O O . SER D 1 92 ? 8.734 -19.310 15.842 1.00 16.41 84 SER D O 1
ATOM 4236 N N . ALA D 1 93 ? 10.786 -19.384 14.863 1.00 21.34 85 ALA D N 1
ATOM 4237 C CA . ALA D 1 93 ? 11.349 -18.394 15.767 1.00 19.60 85 ALA D CA 1
ATOM 4238 C C . ALA D 1 93 ? 10.678 -17.039 15.582 1.00 17.54 85 ALA D C 1
ATOM 4239 O O . ALA D 1 93 ? 10.444 -16.320 16.559 1.00 20.49 85 ALA D O 1
ATOM 4241 N N . ASP D 1 94 ? 10.359 -16.676 14.340 1.00 20.94 86 ASP D N 1
ATOM 4242 C CA . ASP D 1 94 ? 9.704 -15.392 14.074 1.00 25.02 86 ASP D CA 1
ATOM 4243 C C . ASP D 1 94 ? 8.369 -15.282 14.795 1.00 20.10 86 ASP D C 1
ATOM 4244 O O . ASP D 1 94 ? 8.066 -14.247 15.387 1.00 20.67 86 ASP D O 1
ATOM 4249 N N . ALA D 1 95 ? 7.556 -16.341 14.757 1.00 21.76 87 ALA D N 1
ATOM 4250 C CA . ALA D 1 95 ? 6.253 -16.287 15.407 1.00 17.98 87 ALA D CA 1
ATOM 4251 C C . ALA D 1 95 ? 6.400 -16.253 16.925 1.00 19.25 87 ALA D C 1
ATOM 4252 O O . ALA D 1 95 ? 5.664 -15.537 17.604 1.00 16.92 87 ALA D O 1
ATOM 4254 N N . ALA D 1 96 ? 7.376 -16.985 17.472 1.00 19.26 88 ALA D N 1
ATOM 4255 C CA . ALA D 1 96 ? 7.618 -16.949 18.912 1.00 16.84 88 ALA D CA 1
ATOM 4256 C C . ALA D 1 96 ? 7.985 -15.546 19.372 1.00 18.22 88 ALA D C 1
ATOM 4257 O O . ALA D 1 96 ? 7.490 -15.068 20.400 1.00 18.48 88 ALA D O 1
ATOM 4259 N N . LEU D 1 97 ? 8.881 -14.879 18.639 1.00 17.13 89 LEU D N 1
ATOM 4260 C CA . LEU D 1 97 ? 9.303 -13.539 19.040 1.00 19.61 89 LEU D CA 1
ATOM 4261 C C . LEU D 1 97 ? 8.192 -12.516 18.830 1.00 20.50 89 LEU D C 1
ATOM 4262 O O . LEU D 1 97 ? 8.027 -11.605 19.648 1.00 19.43 89 LEU D O 1
ATOM 4267 N N . ALA D 1 98 ? 7.429 -12.640 17.736 1.00 19.27 90 ALA D N 1
ATOM 4268 C CA . ALA D 1 98 ? 6.311 -11.729 17.503 1.00 20.74 90 ALA D CA 1
ATOM 4269 C C . ALA D 1 98 ? 5.263 -11.836 18.602 1.00 21.79 90 ALA D C 1
ATOM 4270 O O . ALA D 1 98 ? 4.568 -10.857 18.901 1.00 21.58 90 ALA D O 1
ATOM 4272 N N . ALA D 1 99 ? 5.160 -12.998 19.231 1.00 18.59 91 ALA D N 1
ATOM 4273 C CA . ALA D 1 99 ? 4.210 -13.218 20.311 1.00 24.12 91 ALA D CA 1
ATOM 4274 C C . ALA D 1 99 ? 4.795 -12.909 21.679 1.00 21.11 91 ALA D C 1
ATOM 4275 O O . ALA D 1 99 ? 4.097 -13.068 22.679 1.00 21.03 91 ALA D O 1
ATOM 4277 N N . SER D 1 100 ? 6.043 -12.460 21.743 1.00 20.25 92 SER D N 1
ATOM 4278 C CA . SER D 1 100 ? 6.751 -12.244 22.992 1.00 21.23 92 SER D CA 1
ATOM 4279 C C . SER D 1 100 ? 6.577 -10.822 23.493 1.00 22.12 92 SER D C 1
ATOM 4280 O O . SER D 1 100 ? 6.263 -9.902 22.740 1.00 25.43 92 SER D O 1
ATOM 4283 N N . ASP D 1 101 ? 6.869 -10.637 24.776 1.00 24.33 93 ASP D N 1
ATOM 4284 C CA . ASP D 1 101 ? 6.982 -9.303 25.343 1.00 27.56 93 ASP D CA 1
ATOM 4285 C C . ASP D 1 101 ? 8.327 -8.719 24.904 1.00 31.42 93 ASP D C 1
ATOM 4286 O O . ASP D 1 101 ? 9.002 -9.253 24.020 1.00 26.60 93 ASP D O 1
ATOM 4291 N N . GLU D 1 102 ? 8.727 -7.600 25.505 1.00 27.58 94 GLU D N 1
ATOM 4292 C CA . GLU D 1 102 ? 9.908 -6.897 25.036 1.00 31.47 94 GLU D CA 1
ATOM 4293 C C . GLU D 1 102 ? 11.212 -7.577 25.445 1.00 34.52 94 GLU D C 1
ATOM 4294 O O . GLU D 1 102 ? 12.256 -7.269 24.862 1.00 37.70 94 GLU D O 1
ATOM 4300 N N . ALA D 1 103 ? 11.189 -8.494 26.414 1.00 30.39 95 ALA D N 1
ATOM 4301 C CA . ALA D 1 103 ? 12.413 -9.116 26.930 1.00 30.56 95 ALA D CA 1
ATOM 4302 C C . ALA D 1 103 ? 12.180 -10.599 27.178 1.00 26.05 95 ALA D C 1
ATOM 4303 O O . ALA D 1 103 ? 12.178 -11.057 28.323 1.00 27.42 95 ALA D O 1
ATOM 4305 N N . PRO D 1 104 ? 11.984 -11.384 26.121 1.00 21.00 96 PRO D N 1
ATOM 4306 C CA . PRO D 1 104 ? 11.745 -12.818 26.312 1.00 20.20 96 PRO D CA 1
ATOM 4307 C C . PRO D 1 104 ? 13.025 -13.533 26.716 1.00 21.95 96 PRO D C 1
ATOM 4308 O O . PRO D 1 104 ? 14.142 -13.055 26.492 1.00 18.59 96 PRO D O 1
ATOM 4312 N N . TRP D 1 105 ? 12.837 -14.678 27.361 1.00 17.26 97 TRP D N 1
ATOM 4313 C CA . TRP D 1 105 ? 13.928 -15.565 27.732 1.00 18.02 97 TRP D CA 1
ATOM 4314 C C . TRP D 1 105 ? 13.746 -16.894 27.018 1.00 18.07 97 TRP D C 1
ATOM 4315 O O . TRP D 1 105 ? 12.676 -17.510 27.099 1.00 17.57 97 TRP D O 1
ATOM 4326 N N . VAL D 1 106 ? 14.779 -17.312 26.299 1.00 16.12 98 VAL D N 1
ATOM 4327 C CA . VAL D 1 106 ? 14.816 -18.621 25.674 1.00 11.92 98 VAL D CA 1
ATOM 4328 C C . VAL D 1 106 ? 15.380 -19.591 26.711 1.00 14.69 98 VAL D C 1
ATOM 4329 O O . VAL D 1 106 ? 16.515 -19.420 27.172 1.00 17.07 98 VAL D O 1
ATOM 4333 N N . ILE D 1 107 ? 14.604 -20.608 27.080 1.00 15.07 99 ILE D N 1
ATOM 4334 C CA . ILE D 1 107 ? 14.915 -21.417 28.259 1.00 13.76 99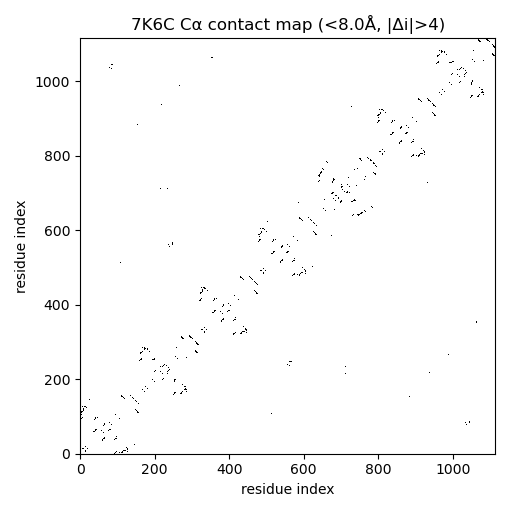 ILE D CA 1
ATOM 4335 C C . ILE D 1 107 ? 15.29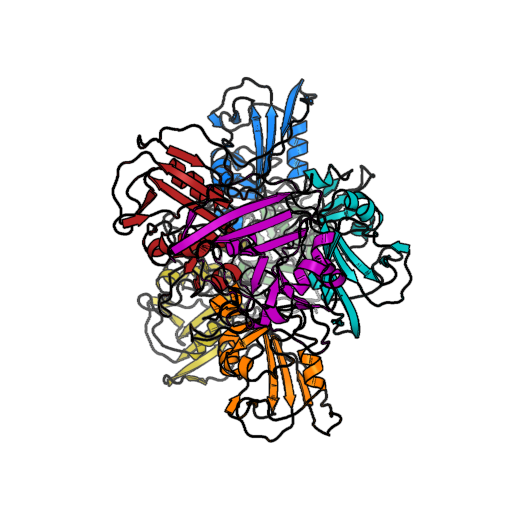3 -22.857 27.907 1.00 13.76 99 ILE D C 1
ATOM 4336 O O . ILE D 1 107 ? 15.314 -23.712 28.798 1.00 17.79 99 ILE D O 1
ATOM 4341 N N . GLY D 1 108 ? 15.620 -23.158 26.657 1.00 15.35 100 GLY D N 1
ATOM 4342 C CA . GLY D 1 108 ? 16.089 -24.483 26.277 1.00 16.78 100 GLY D CA 1
ATOM 4343 C C . GLY D 1 108 ? 15.122 -25.180 25.333 1.00 17.16 100 GLY D C 1
ATOM 4344 O O . GLY D 1 108 ? 14.022 -24.711 25.076 1.00 16.48 100 GLY D O 1
ATOM 4345 N N . GLY D 1 109 ? 15.543 -26.350 24.838 1.00 17.49 101 GLY D N 1
ATOM 4346 C CA . GLY D 1 109 ? 16.765 -27.037 25.208 1.00 17.45 101 GLY D CA 1
ATOM 4347 C C . GLY D 1 109 ? 17.873 -26.870 24.191 1.00 19.89 101 GLY D C 1
ATOM 4348 O O . GLY D 1 109 ? 18.059 -25.774 23.652 1.00 18.62 101 GLY D O 1
ATOM 4349 N N . GLY D 1 110 ? 18.608 -27.956 23.924 1.00 17.17 102 GLY D N 1
ATOM 4350 C CA . GLY D 1 110 ? 19.787 -27.847 23.074 1.00 18.20 102 GLY D CA 1
ATOM 4351 C C . GLY D 1 110 ? 19.468 -27.319 21.688 1.00 21.37 102 GLY D C 1
ATOM 4352 O O . GLY D 1 110 ? 20.101 -26.370 21.213 1.00 17.41 102 GLY D O 1
ATOM 4353 N N . GLU D 1 111 ? 18.445 -27.893 21.037 1.00 17.03 103 GLU D N 1
ATOM 4354 C CA . GLU D 1 111 ? 18.099 -27.440 19.691 1.00 19.75 103 GLU D CA 1
ATOM 4355 C C . GLU D 1 111 ? 17.676 -25.976 19.694 1.00 18.31 103 GLU D C 1
ATOM 4356 O O . GLU D 1 111 ? 18.096 -25.202 18.827 1.00 22.63 103 GLU D O 1
ATOM 4362 N N . ILE D 1 112 ? 16.857 -25.576 20.667 1.00 17.56 104 ILE D N 1
ATOM 4363 C CA . ILE D 1 112 ? 16.306 -24.221 20.663 1.00 17.53 104 ILE D CA 1
ATOM 4364 C C . ILE D 1 112 ? 17.363 -23.182 21.018 1.00 19.65 104 ILE D C 1
ATOM 4365 O O . ILE D 1 112 ? 17.316 -22.060 20.506 1.00 19.51 104 ILE D O 1
ATOM 4370 N N . TYR D 1 113 ? 18.333 -23.520 21.884 1.00 18.59 105 TYR D N 1
ATOM 4371 C CA . TYR D 1 113 ? 19.455 -22.616 22.123 1.00 18.49 105 TYR D CA 1
ATOM 4372 C C . TYR D 1 113 ? 20.205 -22.336 20.833 1.00 18.93 105 TYR D C 1
ATOM 4373 O O . TYR D 1 113 ? 20.526 -21.179 20.532 1.00 19.85 105 TYR D O 1
ATOM 4382 N N . ARG D 1 114 ? 20.542 -23.390 20.076 1.00 19.82 106 ARG D N 1
ATOM 4383 C CA . ARG D 1 114 ? 21.315 -23.173 18.856 1.00 20.49 106 ARG D CA 1
ATOM 4384 C C . ARG D 1 114 ? 20.526 -22.335 17.861 1.00 20.76 106 ARG D C 1
ATOM 4385 O O . ARG D 1 114 ? 21.103 -21.506 17.150 1.00 21.08 106 ARG D O 1
ATOM 4393 N N . LEU D 1 115 ? 19.202 -22.500 17.851 1.00 19.81 107 LEU D N 1
ATOM 4394 C CA . LEU D 1 115 ? 18.336 -21.735 16.958 1.00 23.18 107 LEU D CA 1
ATOM 4395 C C . LEU D 1 115 ? 18.326 -20.255 17.316 1.00 23.14 107 LEU D C 1
ATOM 4396 O O . LEU D 1 115 ? 18.394 -19.398 16.424 1.00 22.24 107 LEU D O 1
ATOM 4401 N N . PHE D 1 116 ? 18.243 -19.929 18.611 1.00 17.75 108 PHE D N 1
ATOM 4402 C CA . PHE D 1 116 ? 18.086 -18.535 19.017 1.00 19.64 108 PHE D CA 1
ATOM 4403 C C . PHE D 1 116 ? 19.388 -17.817 19.347 1.00 19.15 108 PHE D C 1
ATOM 4404 O O . PHE D 1 116 ? 19.380 -16.583 19.429 1.00 20.01 108 PHE D O 1
ATOM 4412 N N . LEU D 1 117 ? 20.487 -18.535 19.572 1.00 17.42 109 LEU D N 1
ATOM 4413 C CA . LEU D 1 117 ? 21.736 -17.869 19.941 1.00 19.27 109 LEU D CA 1
ATOM 4414 C C . LEU D 1 117 ? 22.153 -16.746 18.994 1.00 19.34 109 LEU D C 1
ATOM 4415 O O . LEU D 1 117 ? 22.606 -15.699 19.488 1.00 20.36 109 LEU D O 1
ATOM 4420 N N . PRO D 1 118 ? 22.067 -16.878 17.669 1.00 22.50 110 PRO D N 1
ATOM 4421 C CA . PRO D 1 118 ? 22.454 -15.743 16.818 1.00 23.13 110 PRO D CA 1
ATOM 4422 C C . PRO D 1 118 ? 21.602 -14.519 17.050 1.00 28.04 110 PRO D C 1
ATOM 4423 O O . PRO D 1 118 ? 22.040 -13.404 16.734 1.00 27.14 110 PRO D O 1
ATOM 4427 N N . LEU D 1 119 ? 20.408 -14.684 17.612 1.00 23.36 111 LEU D N 1
ATOM 4428 C CA . LEU D 1 119 ? 19.527 -13.550 17.826 1.00 26.02 111 LEU D CA 1
ATOM 4429 C C . LEU D 1 119 ? 19.680 -12.966 19.216 1.00 26.50 111 LEU D C 1
ATOM 4430 O O . LEU D 1 119 ? 19.153 -11.880 19.482 1.00 32.84 111 LEU D O 1
ATOM 4435 N N . ALA D 1 120 ? 20.449 -13.622 20.072 1.00 22.58 112 ALA D N 1
ATOM 4436 C CA . ALA D 1 120 ? 20.484 -13.288 21.479 1.00 26.63 112 ALA D CA 1
ATOM 4437 C C . ALA D 1 120 ? 21.362 -12.076 21.737 1.00 28.50 112 ALA D C 1
ATOM 4438 O O . ALA D 1 120 ? 22.320 -11.786 21.007 1.00 26.40 112 ALA D O 1
ATOM 4440 N N . GLN D 1 121 ? 21.021 -11.371 22.800 1.00 21.17 113 GLN D N 1
ATOM 4441 C CA A GLN D 1 121 ? 21.824 -10.252 23.241 0.56 26.47 113 GLN D CA 1
ATOM 4442 C CA B GLN D 1 121 ? 21.773 -10.223 23.264 0.44 26.46 113 GLN D CA 1
ATOM 4443 C C . GLN D 1 121 ? 22.352 -10.424 24.657 1.00 25.87 113 GLN D C 1
ATOM 4444 O O . GLN D 1 121 ? 23.235 -9.659 25.065 1.00 25.66 113 GLN D O 1
ATOM 4455 N N . ARG D 1 122 ? 21.898 -11.435 25.391 1.00 20.83 114 ARG D N 1
ATOM 4456 C CA . ARG D 1 122 ? 22.487 -11.717 26.690 1.00 24.43 114 ARG D CA 1
ATOM 4457 C C . ARG D 1 122 ? 22.262 -13.184 27.008 1.00 24.25 114 ARG D C 1
ATOM 4458 O O . ARG D 1 122 ? 21.265 -13.778 26.589 1.00 16.79 114 ARG D O 1
ATOM 4466 N N . CYS D 1 123 ? 23.220 -13.774 27.720 1.00 20.12 115 CYS D N 1
ATOM 4467 C CA . CYS D 1 123 ? 23.108 -15.164 28.142 1.00 18.97 115 CYS D CA 1
ATOM 4468 C C . CYS D 1 123 ? 23.342 -15.206 29.638 1.00 19.34 115 CYS D C 1
ATOM 4469 O O . CYS D 1 123 ? 24.362 -14.717 30.116 1.00 23.76 115 CYS D O 1
ATOM 4472 N N . GLU D 1 124 ? 22.401 -15.772 30.368 1.00 17.91 116 GLU D N 1
ATOM 4473 C CA . GLU D 1 124 ? 22.553 -15.985 31.800 1.00 19.47 116 GLU D CA 1
ATOM 4474 C C . GLU D 1 124 ? 22.875 -17.459 31.990 1.00 18.17 116 GLU D C 1
ATOM 4475 O O . GLU D 1 124 ? 22.039 -18.324 31.727 1.00 18.99 116 GLU D O 1
ATOM 4481 N N . VAL D 1 125 ? 24.097 -17.750 32.415 1.00 18.55 117 VAL D N 1
ATOM 4482 C CA . VAL D 1 125 ? 24.609 -19.110 32.397 1.00 16.29 117 VAL D CA 1
ATOM 4483 C C . VAL D 1 125 ? 24.921 -19.516 33.829 1.00 18.90 117 VAL D C 1
ATOM 4484 O O . VAL D 1 125 ? 25.503 -18.735 34.594 1.00 20.84 117 VAL D O 1
ATOM 4488 N N . THR D 1 126 ? 24.509 -20.719 34.194 1.00 19.09 118 THR D N 1
ATOM 4489 C CA . THR D 1 126 ? 24.933 -21.359 35.430 1.00 19.47 118 THR D CA 1
ATOM 4490 C C . THR D 1 126 ? 25.915 -22.459 35.058 1.00 19.01 118 THR D C 1
ATOM 4491 O O . THR D 1 126 ? 25.616 -23.301 34.206 1.00 20.28 118 THR D O 1
ATOM 4495 N N . VAL D 1 127 ? 27.093 -22.436 35.655 1.00 21.74 119 VAL D N 1
ATOM 4496 C CA . VAL D 1 127 ? 28.056 -23.511 35.460 1.00 21.50 119 VAL D CA 1
ATOM 4497 C C . VAL D 1 127 ? 28.060 -24.375 36.707 1.00 20.94 119 VAL D C 1
ATOM 4498 O O . VAL D 1 127 ? 28.231 -23.872 37.823 1.00 22.98 119 VAL D O 1
ATOM 4502 N N . VAL D 1 128 ? 27.886 -25.675 36.516 1.00 20.67 120 VAL D N 1
ATOM 4503 C CA . VAL D 1 128 ? 27.813 -26.636 37.605 1.00 22.28 120 VAL D CA 1
ATOM 4504 C C . VAL D 1 128 ? 29.042 -27.529 37.536 1.00 26.31 120 VAL D C 1
ATOM 4505 O O . VAL D 1 128 ? 29.442 -27.962 36.452 1.00 25.13 120 VAL D O 1
ATOM 4509 N N . GLU D 1 129 ? 29.660 -27.767 38.691 1.00 27.17 121 GLU D N 1
ATOM 4510 C CA . GLU D 1 129 ? 30.753 -28.730 38.841 1.00 27.34 121 GLU D CA 1
ATOM 4511 C C . GLU D 1 129 ? 30.163 -30.119 39.048 1.00 30.79 121 GLU D C 1
ATOM 4512 O O . GLU D 1 129 ? 29.986 -30.583 40.176 1.00 32.69 121 GLU D O 1
ATOM 4518 N N . ALA D 1 130 ? 29.885 -30.808 37.945 1.00 32.60 122 ALA D N 1
ATOM 4519 C CA . ALA D 1 130 ? 29.264 -32.126 38.005 1.00 31.78 122 ALA D CA 1
ATOM 4520 C C . ALA D 1 130 ? 29.719 -32.915 36.795 1.00 31.60 122 ALA D C 1
ATOM 4521 O O . ALA D 1 130 ? 29.465 -32.504 35.661 1.00 33.89 122 ALA D O 1
ATOM 4523 N N . ASP D 1 131 ? 30.428 -34.012 37.035 1.00 36.33 123 ASP D N 1
ATOM 4524 C CA . ASP D 1 131 ? 30.903 -34.883 35.965 1.00 34.09 123 ASP D CA 1
ATOM 4525 C C . ASP D 1 131 ? 29.789 -35.881 35.665 1.00 30.54 123 ASP D C 1
ATOM 4526 O O . ASP D 1 131 ? 29.782 -37.013 36.141 1.00 33.23 123 ASP D O 1
ATOM 4531 N N . VAL D 1 132 ? 28.812 -35.446 34.881 1.00 31.39 124 VAL D N 1
ATOM 4532 C CA A VAL D 1 132 ? 27.700 -36.329 34.550 0.69 31.39 124 VAL D CA 1
ATOM 4533 C CA B VAL D 1 132 ? 27.664 -36.293 34.557 0.31 31.40 124 VAL D CA 1
ATOM 4534 C C . VAL D 1 132 ? 27.505 -36.328 33.040 1.00 27.29 124 VAL D C 1
ATOM 4535 O O . VAL D 1 132 ? 27.634 -35.289 32.389 1.00 27.56 124 VAL D O 1
ATOM 4542 N N . PRO D 1 133 ? 27.251 -37.477 32.432 1.00 32.40 125 PRO D N 1
ATOM 4543 C CA . PRO D 1 133 ? 27.086 -37.507 30.981 1.00 31.49 125 PRO D CA 1
ATOM 4544 C C . PRO D 1 133 ? 25.692 -37.048 30.588 1.00 31.39 125 PRO D C 1
ATOM 4545 O O . PRO D 1 133 ? 24.774 -36.961 31.409 1.00 31.63 125 PRO D O 1
ATOM 4549 N N . GLY D 1 134 ? 25.547 -36.750 29.308 1.00 25.35 126 GLY D N 1
ATOM 4550 C CA . GLY D 1 134 ? 24.249 -36.330 28.817 1.00 25.26 126 GLY D CA 1
ATOM 4551 C C . GLY D 1 134 ? 24.233 -36.370 27.311 1.00 32.07 126 GLY D C 1
ATOM 4552 O O . GLY D 1 134 ? 25.257 -36.591 26.660 1.00 34.00 126 GLY D O 1
ATOM 4553 N N . ASP D 1 135 ? 23.039 -36.175 26.773 1.00 27.06 127 ASP D N 1
ATOM 4554 C CA . ASP D 1 135 ? 22.779 -36.213 25.343 1.00 24.85 127 ASP D CA 1
ATOM 4555 C C . ASP D 1 135 ? 22.357 -34.858 24.794 1.00 29.79 127 ASP D C 1
ATOM 4556 O O . ASP D 1 135 ? 22.110 -34.746 23.591 1.00 29.04 127 ASP D O 1
ATOM 4561 N N . ALA D 1 136 ? 22.264 -33.830 25.643 1.00 21.65 128 ALA D N 1
ATOM 4562 C CA . ALA D 1 136 ? 21.943 -32.482 25.218 1.00 20.13 128 ALA D CA 1
ATOM 4563 C C . ALA D 1 136 ? 23.006 -31.538 25.759 1.00 26.88 128 ALA D C 1
ATOM 4564 O O . ALA D 1 136 ? 23.348 -31.594 26.949 1.00 21.30 128 ALA D O 1
ATOM 4566 N N . LEU D 1 137 ? 23.490 -30.643 24.896 1.00 23.85 129 LEU D N 1
ATOM 4567 C CA . LEU D 1 137 ? 24.623 -29.786 25.200 1.00 22.20 129 LEU D CA 1
ATOM 4568 C C . LEU D 1 137 ? 24.220 -28.318 25.127 1.00 23.90 129 LEU D C 1
ATOM 4569 O O . LEU D 1 137 ? 23.346 -27.933 24.343 1.00 22.18 129 LEU D O 1
ATOM 4574 N N . ALA D 1 138 ? 24.898 -27.495 25.931 1.00 22.24 130 ALA D N 1
ATOM 4575 C CA . ALA D 1 138 ? 24.725 -26.055 25.880 1.00 24.88 130 ALA D CA 1
ATOM 4576 C C . ALA D 1 138 ? 25.253 -25.520 24.555 1.00 21.38 130 ALA D C 1
ATOM 4577 O O . ALA D 1 138 ? 26.095 -26.156 23.914 1.00 19.41 130 ALA D O 1
ATOM 4579 N N . PRO D 1 139 ? 24.774 -24.357 24.115 1.00 20.79 131 PRO D N 1
ATOM 4580 C CA . PRO D 1 139 ? 25.381 -23.737 22.934 1.00 21.60 131 PRO D CA 1
ATOM 4581 C C . PRO D 1 139 ? 26.778 -23.271 23.271 1.00 25.73 131 PRO D C 1
ATOM 4582 O O . PRO D 1 139 ? 27.073 -22.869 24.400 1.00 21.54 131 PRO D O 1
ATOM 4586 N N . GLU D 1 140 ? 27.626 -23.290 22.260 1.00 24.44 132 GLU D N 1
ATOM 4587 C CA . GLU D 1 140 ? 29.003 -22.861 22.399 1.00 26.56 132 GLU D CA 1
ATOM 4588 C C . GLU D 1 140 ? 29.062 -21.356 22.187 1.00 25.02 132 GLU D C 1
ATOM 4589 O O . GLU D 1 140 ? 28.611 -20.854 21.156 1.00 29.94 132 GLU D O 1
ATOM 4595 N N . LEU D 1 141 ? 29.610 -20.639 23.157 1.00 23.68 133 LEU D N 1
ATOM 4596 C CA . LEU D 1 141 ? 29.767 -19.198 23.042 1.00 29.10 133 LEU D CA 1
ATOM 4597 C C . LEU D 1 141 ? 31.129 -18.913 22.438 1.00 31.24 133 LEU D C 1
ATOM 4598 O O . LEU D 1 141 ? 32.162 -19.185 23.061 1.00 29.21 133 LEU D O 1
ATOM 4603 N N . GLY D 1 142 ? 31.132 -18.378 21.229 1.00 26.89 134 GLY D N 1
ATOM 4604 C CA . GLY D 1 142 ? 32.346 -17.929 20.594 1.00 24.20 134 GLY D CA 1
ATOM 4605 C C . GLY D 1 142 ? 32.557 -16.452 20.820 1.00 25.93 134 GLY D C 1
ATOM 4606 O O . GLY D 1 142 ? 32.047 -15.861 21.776 1.00 25.20 134 GLY D O 1
ATOM 4607 N N . GLU D 1 143 ? 33.272 -15.838 19.884 1.00 22.99 135 GLU D N 1
ATOM 4608 C CA . GLU D 1 143 ? 33.598 -14.424 19.971 1.00 25.84 135 GLU D CA 1
ATOM 4609 C C . GLU D 1 143 ? 32.341 -13.555 19.995 1.00 25.71 135 GLU D C 1
ATOM 4610 O O . GLU D 1 143 ? 31.286 -13.919 19.461 1.00 24.18 135 GLU D O 1
ATOM 4616 N N . GLY D 1 144 ? 32.449 -12.410 20.664 1.00 24.25 136 GLY D N 1
ATOM 4617 C CA . GLY D 1 144 ? 31.401 -11.397 20.663 1.00 24.96 136 GLY D CA 1
ATOM 4618 C C . GLY D 1 144 ? 30.785 -11.121 22.012 1.00 24.74 136 GLY D C 1
ATOM 4619 O O . GLY D 1 144 ? 29.895 -10.260 22.101 1.00 27.64 136 GLY D O 1
ATOM 4620 N N . TRP D 1 145 ? 31.185 -11.837 23.057 1.00 22.71 137 TRP D N 1
ATOM 4621 C CA . TRP D 1 145 ? 30.573 -11.732 24.372 1.00 21.92 137 TRP D CA 1
ATOM 4622 C C . TRP D 1 145 ? 31.615 -11.277 25.383 1.00 23.20 137 TRP D C 1
ATOM 4623 O O . TRP D 1 145 ? 32.814 -11.531 25.213 1.00 23.03 137 TRP D O 1
ATOM 4634 N N . VAL D 1 146 ? 31.161 -10.557 26.407 1.00 22.06 138 VAL D N 1
ATOM 4635 C CA . VAL D 1 146 ? 31.991 -10.187 27.550 1.00 22.08 138 VAL D CA 1
ATOM 4636 C C . VAL D 1 146 ? 31.263 -10.594 28.828 1.00 23.43 138 VAL D C 1
ATOM 4637 O O . VAL D 1 146 ? 30.031 -10.482 28.914 1.00 23.57 138 VAL D O 1
ATOM 4641 N N . VAL D 1 147 ? 32.011 -11.086 29.816 1.00 20.95 139 VAL D N 1
ATOM 4642 C CA . VAL D 1 147 ? 31.422 -11.563 31.067 1.00 19.74 139 VAL D CA 1
ATOM 4643 C C . VAL D 1 147 ? 32.350 -11.212 32.229 1.00 21.72 139 VAL D C 1
ATOM 4644 O O . VAL D 1 147 ? 33.578 -11.306 32.116 1.00 20.45 139 VAL D O 1
ATOM 4648 N N . GLU D 1 148 ? 31.755 -10.820 33.352 1.00 21.03 140 GLU D N 1
ATOM 4649 C CA . GLU D 1 148 ? 32.486 -10.665 34.601 1.00 21.17 140 GLU D CA 1
ATOM 4650 C C . GLU D 1 148 ? 32.363 -11.949 35.413 1.00 26.83 140 GLU D C 1
ATOM 4651 O O . GLU D 1 148 ? 31.271 -12.510 35.557 1.00 25.44 140 GLU D O 1
ATOM 4657 N N . THR D 1 149 ? 33.485 -12.400 35.970 1.00 22.11 141 THR D N 1
ATOM 4658 C CA . THR D 1 149 ? 33.474 -13.648 36.718 1.00 20.72 141 THR D CA 1
ATOM 4659 C C . THR D 1 149 ? 32.752 -13.446 38.051 1.00 19.46 141 THR D C 1
ATOM 4660 O O . THR D 1 149 ? 32.603 -12.328 38.540 1.00 20.19 141 THR D O 1
ATOM 4664 N N . ASN D 1 150 ? 32.258 -14.544 38.616 1.00 22.02 142 ASN D N 1
ATOM 4665 C CA . ASN D 1 150 ? 31.662 -14.546 39.950 1.00 23.94 142 ASN D CA 1
ATOM 4666 C C . ASN D 1 150 ? 32.311 -15.625 40.798 1.00 24.01 142 ASN D C 1
ATOM 4667 O O . ASN D 1 150 ? 32.919 -16.563 40.280 1.00 21.20 142 ASN D O 1
ATOM 4672 N N . ASP D 1 151 ? 32.163 -15.486 42.115 1.00 23.57 143 ASP D N 1
ATOM 4673 C CA . ASP D 1 151 ? 32.672 -16.500 43.028 1.00 25.77 143 ASP D CA 1
ATOM 4674 C C . ASP D 1 151 ? 31.911 -17.807 42.848 1.00 25.13 143 ASP D C 1
ATOM 4675 O O . ASP D 1 151 ? 30.710 -17.811 42.575 1.00 22.11 143 ASP D O 1
ATOM 4680 N N . TRP D 1 152 ? 32.623 -18.920 42.967 1.00 22.83 144 TRP D N 1
ATOM 4681 C CA . TRP D 1 152 ? 31.964 -20.212 43.036 1.00 27.29 144 TRP D CA 1
ATOM 4682 C C . TRP D 1 152 ? 31.308 -20.372 44.396 1.00 21.53 144 TRP D C 1
ATOM 4683 O O . TRP D 1 152 ? 31.802 -19.865 45.400 1.00 21.92 144 TRP D O 1
ATOM 4694 N N . GLN D 1 153 ? 30.145 -21.005 44.415 1.00 22.55 145 GLN D N 1
ATOM 4695 C CA . GLN D 1 153 ? 29.421 -21.237 45.649 1.00 21.88 145 GLN D CA 1
ATOM 4696 C C . GLN D 1 153 ? 29.127 -22.723 45.765 1.00 29.19 145 GLN D C 1
ATOM 4697 O O . GLN D 1 153 ? 29.230 -23.472 44.789 1.00 23.81 145 GLN D O 1
ATOM 4703 N N . THR D 1 154 ? 28.725 -23.138 46.961 1.00 25.80 146 THR D N 1
ATOM 4704 C CA . THR D 1 154 ? 28.353 -24.517 47.238 1.00 23.61 146 THR D CA 1
ATOM 4705 C C . THR D 1 154 ? 26.866 -24.590 47.531 1.00 28.32 146 THR D C 1
ATOM 4706 O O . THR D 1 154 ? 26.365 -23.901 48.429 1.00 26.20 146 THR D O 1
ATOM 4710 N N . SER D 1 155 ? 26.176 -25.447 46.787 1.00 25.69 147 SER D N 1
ATOM 4711 C CA . SER D 1 155 ? 24.742 -25.612 46.914 1.00 28.59 147 SER D CA 1
ATOM 4712 C C . SER D 1 155 ? 24.388 -26.432 48.144 1.00 31.21 147 SER D C 1
ATOM 4713 O O . SER D 1 155 ? 25.201 -27.182 48.686 1.00 26.93 147 SER D O 1
ATOM 4716 N N . GLU D 1 156 ? 23.134 -26.276 48.566 1.00 32.55 148 GLU D N 1
ATOM 4717 C CA . GLU D 1 156 ? 22.519 -27.188 49.521 1.00 36.65 148 GLU D CA 1
ATOM 4718 C C . GLU D 1 156 ? 22.669 -28.642 49.081 1.00 38.17 148 GLU D C 1
ATOM 4719 O O . GLU D 1 156 ? 22.833 -29.538 49.913 1.00 43.49 148 GLU D O 1
ATOM 4725 N N . SER D 1 157 ? 22.614 -28.897 47.770 1.00 39.90 149 SER D N 1
ATOM 4726 C CA . SER D 1 157 ? 22.801 -30.243 47.238 1.00 42.92 149 SER D CA 1
ATOM 4727 C C . SER D 1 157 ? 24.242 -30.733 47.352 1.00 40.15 149 SER D C 1
ATOM 4728 O O . SER D 1 157 ? 24.489 -31.917 47.107 1.00 38.34 149 SER D O 1
ATOM 4731 N N . GLY D 1 158 ? 25.189 -29.845 47.673 1.00 36.00 150 GLY D N 1
ATOM 4732 C CA . GLY D 1 158 ? 26.603 -30.148 47.750 1.00 34.31 150 GLY D CA 1
ATOM 4733 C C . GLY D 1 158 ? 27.380 -29.833 46.481 1.00 36.14 150 GLY D C 1
ATOM 4734 O O . GLY D 1 158 ? 28.616 -29.740 46.531 1.00 29.74 150 GLY D O 1
ATOM 4735 N N . LEU D 1 159 ? 26.690 -29.632 45.358 1.00 25.61 151 LEU D N 1
ATOM 4736 C CA . LEU D 1 159 ? 27.348 -29.271 44.107 1.00 24.76 151 LEU D CA 1
ATOM 4737 C C . LEU D 1 159 ? 27.860 -27.838 44.151 1.00 28.39 151 LEU D C 1
ATOM 4738 O O . LEU D 1 159 ? 27.189 -26.945 44.674 1.00 26.79 151 LEU D O 1
ATOM 4743 N N . ARG D 1 160 ? 29.039 -27.608 43.579 1.00 27.05 152 ARG D N 1
ATOM 4744 C CA A ARG D 1 160 ? 29.554 -26.257 43.427 0.58 25.76 152 ARG D CA 1
ATOM 4745 C CA B ARG D 1 160 ? 29.550 -26.256 43.426 0.42 25.78 152 ARG D CA 1
ATOM 4746 C C . ARG D 1 160 ? 29.120 -25.679 42.085 1.00 25.44 152 ARG D C 1
ATOM 4747 O O . ARG D 1 160 ? 29.010 -26.391 41.085 1.00 25.20 152 ARG D O 1
ATOM 4762 N N . TYR D 1 161 ? 28.879 -24.372 42.069 1.00 24.00 153 TYR D N 1
ATOM 4763 C CA . TYR D 1 161 ? 28.294 -23.762 40.887 1.00 21.16 153 TYR D CA 1
ATOM 4764 C C . TYR D 1 161 ? 28.697 -22.297 40.819 1.00 23.10 153 TYR D C 1
ATOM 4765 O O . TYR D 1 161 ? 29.147 -21.706 41.801 1.00 22.90 153 TYR D O 1
ATOM 4774 N N . GLN D 1 162 ? 28.489 -21.704 39.643 1.00 22.08 154 GLN D N 1
ATOM 4775 C CA . GLN D 1 162 ? 28.853 -20.320 39.375 1.00 21.98 154 GLN D CA 1
ATOM 4776 C C . GLN D 1 162 ? 27.816 -19.700 38.450 1.00 20.40 154 GLN D C 1
ATOM 4777 O O . GLN D 1 162 ? 27.398 -20.337 37.482 1.00 17.93 154 GLN D O 1
ATOM 4783 N N . PHE D 1 163 ? 27.403 -18.464 38.741 1.00 20.89 155 PHE D N 1
ATOM 4784 C CA . PHE D 1 163 ? 26.506 -17.703 37.868 1.00 17.94 155 PHE D CA 1
ATOM 4785 C C . PHE D 1 163 ? 27.332 -16.734 37.017 1.00 19.49 155 PHE D C 1
ATOM 4786 O O . PHE D 1 163 ? 28.175 -16.006 37.551 1.00 20.65 155 PHE D O 1
ATOM 4794 N N . LEU D 1 164 ? 27.058 -16.702 35.711 1.00 18.64 156 LEU D N 1
ATOM 4795 C CA . LEU D 1 164 ? 27.744 -15.843 34.744 1.00 20.91 156 LEU D CA 1
ATOM 4796 C C . LEU D 1 164 ? 26.721 -15.116 33.884 1.00 21.82 156 LEU D C 1
ATOM 4797 O O . LEU D 1 164 ? 25.768 -15.733 33.393 1.00 21.62 156 LEU D O 1
ATOM 4802 N N A SER D 1 165 ? 26.925 -13.816 33.691 0.50 17.46 157 SER D N 1
ATOM 4803 N N B SER D 1 165 ? 26.921 -13.815 33.693 0.50 17.24 157 SER D N 1
ATOM 4804 C CA A SER D 1 165 ? 26.004 -12.978 32.923 0.50 19.95 157 SER D CA 1
ATOM 4805 C CA B SER D 1 165 ? 25.997 -12.980 32.925 0.50 19.84 157 SER D CA 1
ATOM 4806 C C A SER D 1 165 ? 26.762 -12.458 31.709 0.50 20.90 157 SER D C 1
ATOM 4807 C C B SER D 1 165 ? 26.751 -12.452 31.710 0.50 20.88 157 SER D C 1
ATOM 4808 O O A SER D 1 165 ? 27.553 -11.515 31.821 0.50 21.22 157 SER D O 1
ATOM 4809 O O B SER D 1 165 ? 27.527 -11.496 31.821 0.50 21.23 157 SER D O 1
ATOM 4814 N N . TYR D 1 166 ? 26.526 -13.077 30.555 1.00 17.36 158 TYR D N 1
ATOM 4815 C CA . TYR D 1 166 ? 27.209 -12.696 29.324 1.00 20.21 158 TYR D CA 1
ATOM 4816 C C . TYR D 1 166 ? 26.452 -11.571 28.630 1.00 19.83 158 TYR D C 1
ATOM 4817 O O . TYR D 1 166 ? 25.226 -11.632 28.499 1.00 20.35 158 TYR D O 1
ATOM 4826 N N . ARG D 1 167 ? 27.184 -10.563 28.169 1.00 19.58 159 ARG D N 1
ATOM 4827 C CA . ARG D 1 167 ? 26.635 -9.440 27.416 1.00 25.26 159 ARG D CA 1
ATOM 4828 C C . ARG D 1 167 ? 27.450 -9.263 26.144 1.00 28.45 159 ARG D C 1
ATOM 4829 O O . ARG D 1 167 ? 28.585 -9.734 26.049 1.00 23.45 159 ARG D O 1
ATOM 4831 N N . LYS D 1 168 ? 26.836 -8.619 25.154 1.00 27.39 160 LYS D N 1
ATOM 4832 C CA . LYS D 1 168 ? 27.503 -8.327 23.889 1.00 30.64 160 LYS D CA 1
ATOM 4833 C C . LYS D 1 168 ? 28.629 -7.324 24.102 1.00 35.59 160 LYS D C 1
ATOM 4834 O O . LYS D 1 168 ? 28.500 -6.383 24.889 1.00 39.64 160 LYS D O 1
ATOM 4840 N N . VAL D 1 169 ? 29.733 -7.509 23.372 1.00 36.64 161 VAL D N 1
ATOM 4841 C CA . VAL D 1 169 ? 30.856 -6.585 23.511 1.00 39.86 161 VAL D CA 1
ATOM 4842 C C . VAL D 1 169 ? 30.460 -5.180 23.069 1.00 54.50 161 VAL D C 1
ATOM 4843 O O . VAL D 1 169 ? 30.941 -4.188 23.635 1.00 59.81 161 VAL D O 1
ATOM 4847 N N . ASP D 1 170 ? 29.553 -5.062 22.103 1.00 48.39 162 ASP D N 1
ATOM 4848 C CA . ASP D 1 170 ? 29.078 -3.736 21.699 1.00 64.02 162 ASP D CA 1
ATOM 4849 C C . ASP D 1 170 ? 27.561 -3.684 21.516 1.00 67.17 162 ASP D C 1
ATOM 4850 O O . ASP D 1 170 ? 26.976 -4.507 20.811 1.00 66.08 162 ASP D O 1
ATOM 4855 N N . GLY E 1 11 ? 25.211 8.592 16.726 1.00 60.51 3 GLY E N 1
ATOM 4856 C CA . GLY E 1 11 ? 25.296 7.261 16.148 1.00 52.86 3 GLY E CA 1
ATOM 4857 C C . GLY E 1 11 ? 26.703 6.744 15.884 1.00 48.63 3 GLY E C 1
ATOM 4858 O O . GLY E 1 11 ? 27.658 7.517 15.842 1.00 54.07 3 GLY E O 1
ATOM 4859 N N . THR E 1 12 ? 26.830 5.429 15.709 1.00 42.05 4 THR E N 1
ATOM 4860 C CA . THR E 1 12 ? 28.097 4.786 15.361 1.00 40.28 4 THR E CA 1
ATOM 4861 C C . THR E 1 12 ? 27.895 3.963 14.095 1.00 38.33 4 THR E C 1
ATOM 4862 O O . THR E 1 12 ? 27.249 2.911 14.128 1.00 38.92 4 THR E O 1
ATOM 4866 N N . ILE E 1 13 ? 28.483 4.417 12.996 1.00 28.04 5 ILE E N 1
ATOM 4867 C CA . ILE E 1 13 ? 28.331 3.765 11.705 1.00 26.45 5 ILE E CA 1
ATOM 4868 C C . ILE E 1 13 ? 29.437 2.737 11.525 1.00 28.89 5 ILE E C 1
ATOM 4869 O O . ILE E 1 13 ? 30.631 3.060 11.636 1.00 26.10 5 ILE E O 1
ATOM 4874 N N . GLY E 1 14 ? 29.044 1.498 11.249 1.00 23.17 6 GLY E N 1
ATOM 4875 C CA . GLY E 1 14 ? 29.987 0.435 10.974 1.00 25.23 6 GLY E CA 1
ATOM 4876 C C . GLY E 1 14 ? 29.853 -0.098 9.561 1.00 22.34 6 GLY E C 1
ATOM 4877 O O . GLY E 1 14 ? 28.759 -0.135 8.992 1.00 22.42 6 GLY E O 1
ATOM 4878 N N . LEU E 1 15 ? 30.987 -0.514 8.999 1.00 19.49 7 LEU E N 1
ATOM 4879 C CA . LEU E 1 15 ? 31.047 -1.279 7.763 1.00 20.18 7 LEU E CA 1
ATOM 4880 C C . LEU E 1 15 ? 31.518 -2.685 8.088 1.00 19.61 7 LEU E C 1
ATOM 4881 O O . LEU E 1 15 ? 32.371 -2.870 8.958 1.00 21.44 7 LEU E O 1
ATOM 4886 N N . ILE E 1 16 ? 30.955 -3.681 7.404 1.00 18.00 8 ILE E N 1
ATOM 4887 C CA . ILE E 1 16 ? 31.383 -5.061 7.594 1.00 17.79 8 ILE E CA 1
ATOM 4888 C C . ILE E 1 16 ? 31.474 -5.703 6.214 1.00 20.42 8 ILE E C 1
ATOM 4889 O O . ILE E 1 16 ? 30.571 -5.532 5.390 1.00 19.95 8 ILE E O 1
ATOM 4894 N N . TRP E 1 17 ? 32.602 -6.361 5.925 1.00 21.66 9 TRP E N 1
ATOM 4895 C CA . TRP E 1 17 ? 32.801 -6.965 4.612 1.00 21.93 9 TRP E CA 1
ATOM 4896 C C . TRP E 1 17 ? 33.820 -8.094 4.695 1.00 23.29 9 TRP E C 1
ATOM 4897 O O . TRP E 1 17 ? 34.598 -8.192 5.648 1.00 22.65 9 TRP E O 1
ATOM 4908 N N . ALA E 1 18 ? 33.813 -8.934 3.658 1.00 21.54 10 ALA E N 1
ATOM 4909 C CA . ALA E 1 18 ? 34.811 -9.981 3.464 1.00 26.79 10 ALA E CA 1
ATOM 4910 C C . ALA E 1 18 ? 35.499 -9.768 2.124 1.00 26.29 10 ALA E C 1
ATOM 4911 O O . ALA E 1 18 ? 34.831 -9.538 1.110 1.00 26.47 10 ALA E O 1
ATOM 4913 N N . GLN E 1 19 ? 36.828 -9.825 2.123 1.00 23.08 11 GLN E N 1
ATOM 4914 C CA . GLN E 1 19 ? 37.611 -9.581 0.920 1.00 26.63 11 GLN E CA 1
ATOM 4915 C C . GLN E 1 19 ? 38.748 -10.586 0.825 1.00 27.63 11 GLN E C 1
ATOM 4916 O O . GLN E 1 19 ? 39.252 -11.082 1.838 1.00 27.49 11 GLN E O 1
ATOM 4922 N N . THR E 1 20 ? 39.180 -10.844 -0.403 1.00 30.22 12 THR E N 1
ATOM 4923 C CA . THR E 1 20 ? 40.473 -11.479 -0.567 1.00 33.05 12 THR E CA 1
ATOM 4924 C C . THR E 1 20 ? 41.562 -10.499 -0.144 1.00 33.67 12 THR E C 1
ATOM 4925 O O . THR E 1 20 ? 41.309 -9.317 0.110 1.00 32.20 12 THR E O 1
ATOM 4929 N N . ARG E 1 21 ? 42.796 -10.997 -0.071 1.00 30.84 13 ARG E N 1
ATOM 4930 C CA A ARG E 1 21 ? 43.911 -10.121 0.270 0.57 33.45 13 ARG E CA 1
ATOM 4931 C CA B ARG E 1 21 ? 43.914 -10.124 0.269 0.43 33.47 13 ARG E CA 1
ATOM 4932 C C . ARG E 1 21 ? 44.111 -9.039 -0.781 1.00 38.01 13 ARG E C 1
ATOM 4933 O O . ARG E 1 21 ? 44.643 -7.964 -0.474 1.00 37.68 13 ARG E O 1
ATOM 4948 N N . ALA E 1 22 ? 43.688 -9.297 -2.017 1.00 34.10 14 ALA E N 1
ATOM 4949 C CA . ALA E 1 22 ? 43.828 -8.322 -3.085 1.00 41.53 14 ALA E CA 1
ATOM 4950 C C . ALA E 1 22 ? 42.636 -7.373 -3.170 1.00 35.51 14 ALA E C 1
ATOM 4951 O O . ALA E 1 22 ? 42.655 -6.454 -3.996 1.00 41.60 14 ALA E O 1
ATOM 4953 N N . GLY E 1 23 ? 41.605 -7.565 -2.345 1.00 35.03 15 GLY E N 1
ATOM 4954 C CA . GLY E 1 23 ? 40.512 -6.618 -2.264 1.00 31.51 15 GLY E CA 1
ATOM 4955 C C . GLY E 1 23 ? 39.232 -7.015 -2.973 1.00 35.21 15 GLY E C 1
ATOM 4956 O O . GLY E 1 23 ? 38.310 -6.193 -3.042 1.00 35.25 15 GLY E O 1
ATOM 4957 N N . VAL E 1 24 ? 39.154 -8.216 -3.544 1.00 33.14 16 VAL E N 1
ATOM 4958 C CA . VAL E 1 24 ? 37.937 -8.630 -4.240 1.00 33.85 16 VAL E CA 1
ATOM 4959 C C . VAL E 1 24 ? 36.845 -8.955 -3.226 1.00 34.16 16 VAL E C 1
ATOM 4960 O O . VAL E 1 24 ? 37.085 -9.657 -2.237 1.00 33.74 16 VAL E O 1
ATOM 4964 N N . ILE E 1 25 ? 35.632 -8.455 -3.464 1.00 27.74 17 ILE E N 1
ATOM 4965 C CA . ILE E 1 25 ? 34.500 -8.813 -2.619 1.00 29.67 17 ILE E CA 1
ATOM 4966 C C . ILE E 1 25 ? 33.378 -9.534 -3.370 1.00 32.11 17 ILE E C 1
ATOM 4967 O O . ILE E 1 25 ? 32.555 -10.199 -2.722 1.00 29.48 17 ILE E O 1
ATOM 4972 N N . GLY E 1 26 ? 33.296 -9.438 -4.695 1.00 31.28 18 GLY E N 1
ATOM 4973 C CA . GLY E 1 26 ? 32.202 -10.058 -5.423 1.00 32.64 18 GLY E CA 1
ATOM 4974 C C . GLY E 1 26 ? 32.540 -10.278 -6.880 1.00 36.15 18 GLY E C 1
ATOM 4975 O O . GLY E 1 26 ? 33.372 -9.574 -7.461 1.00 39.38 18 GLY E O 1
ATOM 4976 N N . ALA E 1 27 ? 31.833 -11.237 -7.481 1.00 35.19 19 ALA E N 1
ATOM 4977 C CA . ALA E 1 27 ? 32.015 -11.607 -8.879 1.00 40.32 19 ALA E CA 1
ATOM 4978 C C . ALA E 1 27 ? 30.695 -12.119 -9.438 1.00 42.69 19 ALA E C 1
ATOM 4979 O O . ALA E 1 27 ? 30.079 -13.016 -8.853 1.00 40.54 19 ALA E O 1
ATOM 4981 N N . ASP E 1 28 ? 30.263 -11.528 -10.558 1.00 42.51 20 ASP E N 1
ATOM 4982 C CA . ASP E 1 28 ? 29.037 -11.930 -11.258 1.00 41.48 20 ASP E CA 1
ATOM 4983 C C . ASP E 1 28 ? 27.842 -11.934 -10.312 1.00 42.08 20 ASP E C 1
ATOM 4984 O O . ASP E 1 28 ? 27.013 -12.847 -10.329 1.00 39.02 20 ASP E O 1
ATOM 4989 N N . GLY E 1 29 ? 27.763 -10.902 -9.473 1.00 35.39 21 GLY E N 1
ATOM 4990 C CA . GLY E 1 29 ? 26.624 -10.724 -8.601 1.00 36.35 21 GLY E CA 1
ATOM 4991 C C . GLY E 1 29 ? 26.567 -11.644 -7.406 1.00 37.64 21 GLY E C 1
ATOM 4992 O O . GLY E 1 29 ? 25.501 -11.787 -6.802 1.00 42.82 21 GLY E O 1
ATOM 4993 N N . ALA E 1 30 ? 27.676 -12.274 -7.041 1.00 34.45 22 ALA E N 1
ATOM 4994 C CA . ALA E 1 30 ? 27.724 -13.149 -5.881 1.00 37.18 22 ALA E CA 1
ATOM 4995 C C . ALA E 1 30 ? 29.082 -12.982 -5.215 1.00 34.73 22 ALA E C 1
ATOM 4996 O O . ALA E 1 30 ? 29.982 -12.327 -5.749 1.00 35.09 22 ALA E O 1
ATOM 4998 N N . ILE E 1 31 ? 29.229 -13.592 -4.045 1.00 35.84 23 ILE E N 1
ATOM 4999 C CA . ILE E 1 31 ? 30.498 -13.621 -3.326 1.00 30.55 23 ILE E CA 1
ATOM 5000 C C . ILE E 1 31 ? 31.234 -14.890 -3.749 1.00 33.71 23 ILE E C 1
ATOM 5001 O O . ILE E 1 31 ? 30.701 -15.992 -3.552 1.00 36.09 23 ILE E O 1
ATOM 5006 N N . PRO E 1 32 ? 32.439 -14.787 -4.330 1.00 32.67 24 PRO E N 1
ATOM 5007 C CA . PRO E 1 32 ? 33.025 -15.948 -5.014 1.00 33.74 24 PRO E CA 1
ATOM 5008 C C . PRO E 1 32 ? 33.780 -16.918 -4.119 1.00 36.12 24 PRO E C 1
ATOM 5009 O O . PRO E 1 32 ? 34.794 -17.475 -4.542 1.00 34.84 24 PRO E O 1
ATOM 5013 N N . TRP E 1 33 ? 33.272 -17.175 -2.920 1.00 30.27 25 TRP E N 1
ATOM 5014 C CA . TRP E 1 33 ? 33.828 -18.190 -2.039 1.00 32.73 25 TRP E CA 1
ATOM 5015 C C . TRP E 1 33 ? 32.760 -18.566 -1.026 1.00 32.14 25 TRP E C 1
ATOM 5016 O O . TRP E 1 33 ? 31.747 -17.880 -0.878 1.00 32.85 25 TRP E O 1
ATOM 5027 N N . ARG E 1 34 ? 33.011 -19.657 -0.313 1.00 32.81 26 ARG E N 1
ATOM 5028 C CA . ARG E 1 34 ? 32.111 -20.141 0.726 1.00 34.61 26 ARG E CA 1
ATOM 5029 C C . ARG E 1 34 ? 32.863 -20.132 2.053 1.00 35.97 26 ARG E C 1
ATOM 5030 O O . ARG E 1 34 ? 33.904 -20.784 2.180 1.00 32.04 26 ARG E O 1
ATOM 5038 N N . LEU E 1 35 ? 32.333 -19.408 3.043 1.00 31.73 27 LEU E N 1
ATOM 5039 C CA . LEU E 1 35 ? 32.994 -19.266 4.344 1.00 29.48 27 LEU E CA 1
ATOM 5040 C C . LEU E 1 35 ? 31.942 -19.196 5.446 1.00 26.12 27 LEU E C 1
ATOM 5041 O O . LEU E 1 35 ? 31.555 -18.111 5.905 1.00 21.22 27 LEU E O 1
ATOM 5046 N N . PRO E 1 36 ? 31.481 -20.359 5.924 1.00 30.97 28 PRO E N 1
ATOM 5047 C CA . PRO E 1 36 ? 30.367 -20.387 6.894 1.00 25.60 28 PRO E CA 1
ATOM 5048 C C . PRO E 1 36 ? 30.675 -19.659 8.179 1.00 27.98 28 PRO E C 1
ATOM 5049 O O . PRO E 1 36 ? 29.769 -19.070 8.783 1.00 23.66 28 PRO E O 1
ATOM 5053 N N . GLU E 1 37 ? 31.931 -19.691 8.623 1.00 24.57 29 GLU E N 1
ATOM 5054 C CA . GLU E 1 37 ? 32.304 -18.969 9.832 1.00 24.83 29 GLU E CA 1
ATOM 5055 C C . GLU E 1 37 ? 32.114 -17.470 9.660 1.00 23.99 29 GLU E C 1
ATOM 5056 O O . GLU E 1 37 ? 31.782 -16.771 10.624 1.00 23.35 29 GLU E O 1
ATOM 5062 N N . ASP E 1 38 ? 32.342 -16.952 8.450 1.00 22.30 30 ASP E N 1
ATOM 5063 C CA . ASP E 1 38 ? 32.114 -15.534 8.205 1.00 20.72 30 ASP E CA 1
ATOM 5064 C C . ASP E 1 38 ? 30.620 -15.218 8.147 1.00 23.75 30 ASP E C 1
ATOM 5065 O O . ASP E 1 38 ? 30.197 -14.142 8.597 1.00 21.12 30 ASP E O 1
ATOM 5070 N N . GLN E 1 39 ? 29.807 -16.134 7.606 1.00 22.39 31 GLN E N 1
ATOM 5071 C CA A GLN E 1 39 ? 28.364 -15.935 7.641 0.53 23.85 31 GLN E CA 1
ATOM 5072 C CA B GLN E 1 39 ? 28.355 -15.958 7.647 0.47 23.86 31 GLN E CA 1
ATOM 5073 C C . GLN E 1 39 ? 27.863 -15.836 9.081 1.00 24.37 31 GLN E C 1
ATOM 5074 O O . GLN E 1 39 ? 27.093 -14.922 9.421 1.00 21.98 31 GLN E O 1
ATOM 5085 N N . ALA E 1 40 ? 28.283 -16.770 9.942 1.00 25.20 32 ALA E N 1
ATOM 5086 C CA . ALA E 1 40 ? 27.869 -16.727 11.342 1.00 25.70 32 ALA E CA 1
ATOM 5087 C C . ALA E 1 40 ? 28.330 -15.440 12.019 1.00 23.90 32 ALA E C 1
ATOM 5088 O O . ALA E 1 40 ? 27.568 -14.812 12.762 1.00 22.94 32 ALA E O 1
ATOM 5090 N N . ARG E 1 41 ? 29.577 -15.039 11.780 1.00 22.61 33 ARG E N 1
ATOM 5091 C CA . ARG E 1 41 ? 30.077 -13.791 12.343 1.00 21.33 33 ARG E CA 1
ATOM 5092 C C . ARG E 1 41 ? 29.276 -12.596 11.850 1.00 20.86 33 ARG E C 1
ATOM 5093 O O . ARG E 1 41 ? 28.919 -11.716 12.637 1.00 18.33 33 ARG E O 1
ATOM 5101 N N . PHE E 1 42 ? 29.036 -12.524 10.535 1.00 18.03 34 PHE E N 1
ATOM 5102 C CA . PHE E 1 42 ? 28.255 -11.431 9.980 1.00 17.59 34 PHE E CA 1
ATOM 5103 C C . PHE E 1 42 ? 26.880 -11.368 10.632 1.00 19.80 34 PHE E C 1
ATOM 5104 O O . PHE E 1 42 ? 26.422 -10.296 11.045 1.00 19.71 34 PHE E O 1
ATOM 5112 N N . LYS E 1 43 ? 26.213 -12.514 10.737 1.00 18.72 35 LYS E N 1
ATOM 5113 C CA . LYS E 1 43 ? 24.876 -12.544 11.323 1.00 21.82 35 LYS E CA 1
ATOM 5114 C C . LYS E 1 43 ? 24.906 -12.096 12.777 1.00 23.03 35 LYS E C 1
ATOM 5115 O O . LYS E 1 43 ? 24.044 -11.320 13.217 1.00 20.26 35 LYS E O 1
ATOM 5121 N N . ARG E 1 44 ? 25.893 -12.572 13.537 1.00 19.97 36 ARG E N 1
ATOM 5122 C CA . ARG E 1 44 ? 25.972 -12.229 14.954 1.00 24.44 36 ARG E CA 1
ATOM 5123 C C . ARG E 1 44 ? 26.187 -10.736 15.149 1.00 20.58 36 ARG E C 1
ATOM 5124 O O . ARG E 1 44 ? 25.536 -10.109 15.991 1.00 23.46 36 ARG E O 1
ATOM 5132 N N . ILE E 1 45 ? 27.128 -10.157 14.399 1.00 19.46 37 ILE E N 1
ATOM 5133 C CA . ILE E 1 45 ? 27.478 -8.754 14.592 1.00 20.83 37 ILE E CA 1
ATOM 5134 C C . ILE E 1 45 ? 26.314 -7.839 14.200 1.00 21.97 37 ILE E C 1
ATOM 5135 O O . ILE E 1 45 ? 26.048 -6.839 14.878 1.00 20.61 37 ILE E O 1
ATOM 5140 N N . THR E 1 46 ? 25.617 -8.143 13.099 1.00 18.66 38 THR E N 1
ATOM 5141 C CA . THR E 1 46 ? 24.590 -7.229 12.600 1.00 19.18 38 THR E CA 1
ATOM 5142 C C . THR E 1 46 ? 23.211 -7.442 13.211 1.00 25.17 38 THR E C 1
ATOM 5143 O O . THR E 1 46 ? 22.344 -6.572 13.050 1.00 21.89 38 THR E O 1
ATOM 5147 N N . MET E 1 47 ? 22.988 -8.568 13.880 1.00 20.89 39 MET E N 1
ATOM 5148 C CA . MET E 1 47 ? 21.657 -8.918 14.357 1.00 21.75 39 MET E CA 1
ATOM 5149 C C . MET E 1 47 ? 21.120 -7.842 15.290 1.00 27.43 39 MET E C 1
ATOM 5150 O O . MET E 1 47 ? 21.824 -7.356 16.183 1.00 26.80 39 MET E O 1
ATOM 5155 N N . GLY E 1 48 ? 19.851 -7.478 15.082 1.00 22.96 40 GLY E N 1
ATOM 5156 C CA . GLY E 1 48 ? 19.200 -6.455 15.873 1.00 25.37 40 GLY E CA 1
ATOM 5157 C C . GLY E 1 48 ? 19.503 -5.035 15.441 1.00 29.74 40 GLY E C 1
ATOM 5158 O O . GLY E 1 48 ? 18.896 -4.109 15.981 1.00 28.96 40 GLY E O 1
ATOM 5159 N N . HIS E 1 49 ? 20.429 -4.835 14.500 1.00 22.43 41 HIS E N 1
ATOM 5160 C CA . HIS E 1 49 ? 20.816 -3.526 13.995 1.00 25.29 41 HIS E CA 1
ATOM 5161 C C . HIS E 1 49 ? 20.253 -3.310 12.597 1.00 24.18 41 HIS E C 1
ATOM 5162 O O . HIS E 1 49 ? 20.040 -4.267 11.846 1.00 22.41 41 HIS E O 1
ATOM 5169 N N . THR E 1 50 ? 20.046 -2.035 12.252 1.00 21.31 42 THR E N 1
ATOM 5170 C CA . THR E 1 50 ? 19.805 -1.648 10.868 1.00 22.99 42 THR E CA 1
ATOM 5171 C C . THR E 1 50 ? 20.957 -2.132 9.990 1.00 20.62 42 THR E C 1
ATOM 5172 O O . THR E 1 50 ? 22.124 -1.966 10.343 1.00 22.60 42 THR E O 1
ATOM 5176 N N . VAL E 1 51 ? 20.636 -2.735 8.847 1.00 17.60 43 VAL E N 1
ATOM 5177 C CA . VAL E 1 51 ? 21.632 -3.101 7.845 1.00 19.63 43 VAL E CA 1
ATOM 5178 C C . VAL E 1 51 ? 21.345 -2.292 6.587 1.00 22.55 43 VAL E C 1
ATOM 5179 O O . VAL E 1 51 ? 20.193 -2.209 6.144 1.00 22.37 43 VAL E O 1
ATOM 5183 N N . ILE E 1 52 ? 22.380 -1.639 6.065 1.00 18.04 44 ILE E N 1
ATOM 5184 C CA . ILE E 1 52 ? 22.295 -0.753 4.906 1.00 18.29 44 ILE E CA 1
ATOM 5185 C C . ILE E 1 52 ? 23.051 -1.396 3.751 1.00 24.43 44 ILE E C 1
ATOM 5186 O O . ILE E 1 52 ? 24.217 -1.791 3.911 1.00 20.86 44 ILE E O 1
ATOM 5191 N N . MET E 1 53 ? 22.406 -1.488 2.588 1.00 15.41 45 MET E N 1
ATOM 5192 C CA . MET E 1 53 ? 23.020 -2.200 1.476 1.00 18.41 45 MET E CA 1
ATOM 5193 C C . MET E 1 53 ? 22.646 -1.564 0.143 1.00 21.42 45 MET E C 1
ATOM 5194 O O . MET E 1 53 ? 21.640 -0.861 0.023 1.00 22.00 45 MET E O 1
ATOM 5199 N N . GLY E 1 54 ? 23.459 -1.843 -0.877 1.00 22.94 46 GLY E N 1
ATOM 5200 C CA . GLY E 1 54 ? 23.122 -1.421 -2.220 1.00 20.12 46 GLY E CA 1
ATOM 5201 C C . GLY E 1 54 ? 22.063 -2.302 -2.865 1.00 25.20 46 GLY E C 1
ATOM 5202 O O . GLY E 1 54 ? 21.818 -3.440 -2.459 1.00 19.08 46 GLY E O 1
ATOM 5203 N N . ARG E 1 55 ? 21.436 -1.755 -3.913 1.00 24.38 47 ARG E N 1
ATOM 5204 C CA . ARG E 1 55 ? 20.353 -2.476 -4.577 1.00 26.92 47 ARG E CA 1
ATOM 5205 C C . ARG E 1 55 ? 20.838 -3.817 -5.130 1.00 28.48 47 ARG E C 1
ATOM 5206 O O . ARG E 1 55 ? 20.116 -4.822 -5.069 1.00 23.82 47 ARG E O 1
ATOM 5214 N N . LYS E 1 56 ? 22.057 -3.849 -5.683 1.00 26.63 48 LYS E N 1
ATOM 5215 C CA . LYS E 1 56 ? 22.593 -5.091 -6.233 1.00 27.94 48 LYS E CA 1
ATOM 5216 C C . LYS E 1 56 ? 22.883 -6.122 -5.145 1.00 25.40 48 LYS E C 1
ATOM 5217 O O . LYS E 1 56 ? 22.692 -7.325 -5.370 1.00 26.04 48 LYS E O 1
ATOM 5223 N N . THR E 1 57 ? 23.313 -5.682 -3.962 1.00 24.42 49 THR E N 1
ATOM 5224 C CA . THR E 1 57 ? 23.529 -6.627 -2.871 1.00 23.86 49 THR E CA 1
ATOM 5225 C C . THR E 1 57 ? 22.201 -7.215 -2.401 1.00 23.82 49 THR E C 1
ATOM 5226 O O . THR E 1 57 ? 22.121 -8.406 -2.087 1.00 24.77 49 THR E O 1
ATOM 5230 N N . TRP E 1 58 ? 21.150 -6.393 -2.353 1.00 23.61 50 TRP E N 1
ATOM 5231 C CA . TRP E 1 58 ? 19.810 -6.905 -2.072 1.00 26.26 50 TRP E CA 1
ATOM 5232 C C . TRP E 1 58 ? 19.417 -8.005 -3.052 1.00 28.42 50 TRP E C 1
ATOM 5233 O O . TRP E 1 58 ? 18.930 -9.071 -2.652 1.00 28.23 50 TRP E O 1
ATOM 5244 N N . GLU E 1 59 ? 19.615 -7.759 -4.348 1.00 28.08 51 GLU E N 1
ATOM 5245 C CA . GLU E 1 59 ? 19.256 -8.762 -5.341 1.00 29.82 51 GLU E CA 1
ATOM 5246 C C . GLU E 1 59 ? 20.146 -9.993 -5.264 1.00 30.77 51 GLU E C 1
ATOM 5247 O O . GLU E 1 59 ? 19.736 -11.062 -5.727 1.00 32.18 51 GLU E O 1
ATOM 5253 N N . SER E 1 60 ? 21.359 -9.865 -4.720 1.00 30.61 52 SER E N 1
ATOM 5254 C CA . SER E 1 60 ? 22.239 -11.018 -4.561 1.00 30.23 52 SER E CA 1
ATOM 5255 C C . SER E 1 60 ? 21.897 -11.876 -3.349 1.00 37.32 52 SER E C 1
ATOM 5256 O O . SER E 1 60 ? 22.410 -12.996 -3.247 1.00 39.88 52 SER E O 1
ATOM 5259 N N . LEU E 1 61 ? 21.079 -11.381 -2.424 1.00 33.17 53 LEU E N 1
ATOM 5260 C CA . LEU E 1 61 ? 20.724 -12.175 -1.256 1.00 36.85 53 LEU E CA 1
ATOM 5261 C C . LEU E 1 61 ? 19.898 -13.376 -1.698 1.00 38.60 53 LEU E C 1
ATOM 5262 O O . LEU E 1 61 ? 18.969 -13.220 -2.502 1.00 43.77 53 LEU E O 1
ATOM 5267 N N . PRO E 1 62 ? 20.206 -14.582 -1.222 1.00 39.70 54 PRO E N 1
ATOM 5268 C CA . PRO E 1 62 ? 19.292 -15.708 -1.447 1.00 38.71 54 PRO E CA 1
ATOM 5269 C C . PRO E 1 62 ? 17.909 -15.378 -0.908 1.00 45.05 54 PRO E C 1
ATOM 5270 O O . PRO E 1 62 ? 17.771 -14.733 0.134 1.00 42.30 54 PRO E O 1
ATOM 5274 N N . GLY E 1 63 ? 16.878 -15.814 -1.642 1.00 41.90 55 GLY E N 1
ATOM 5275 C CA . GLY E 1 63 ? 15.514 -15.439 -1.303 1.00 46.47 55 GLY E CA 1
ATOM 5276 C C . GLY E 1 63 ? 15.119 -15.806 0.116 1.00 48.87 55 GLY E C 1
ATOM 5277 O O . GLY E 1 63 ? 14.255 -15.155 0.713 1.00 46.30 55 GLY E O 1
ATOM 5278 N N . SER E 1 64 ? 15.738 -16.852 0.672 1.00 43.45 56 SER E N 1
ATOM 5279 C CA . SER E 1 64 ? 15.416 -17.287 2.027 1.00 47.65 56 SER E CA 1
ATOM 5280 C C . SER E 1 64 ? 15.885 -16.306 3.096 1.00 50.95 56 SER E C 1
ATOM 5281 O O . SER E 1 64 ? 15.362 -16.341 4.216 1.00 49.84 56 SER E O 1
ATOM 5284 N N . VAL E 1 65 ? 16.851 -15.436 2.789 1.00 38.07 57 VAL E N 1
ATOM 5285 C CA . VAL E 1 65 ? 17.293 -14.446 3.764 1.00 37.53 57 VAL E CA 1
ATOM 5286 C C . VAL E 1 65 ? 17.178 -13.064 3.144 1.00 39.07 57 VAL E C 1
ATOM 5287 O O . VAL E 1 65 ? 17.968 -12.166 3.446 1.00 35.31 57 VAL E O 1
ATOM 5291 N N . ARG E 1 66 ? 16.174 -12.885 2.297 1.00 36.69 58 ARG E N 1
ATOM 5292 C CA . ARG E 1 66 ? 15.846 -11.580 1.733 1.00 38.90 58 ARG E CA 1
ATOM 5293 C C . ARG E 1 66 ? 14.419 -11.244 2.136 1.00 35.02 58 ARG E C 1
ATOM 5294 O O . ARG E 1 66 ? 13.473 -11.860 1.612 1.00 32.25 58 ARG E O 1
ATOM 5302 N N . PRO E 1 67 ? 14.191 -10.298 3.057 1.00 30.62 59 PRO E N 1
ATOM 5303 C CA . PRO E 1 67 ? 15.204 -9.496 3.741 1.00 29.75 59 PRO E CA 1
ATOM 5304 C C . PRO E 1 67 ? 15.983 -10.320 4.747 1.00 30.55 59 PRO E C 1
ATOM 5305 O O . PRO E 1 67 ? 15.549 -11.427 5.082 1.00 28.98 59 PRO E O 1
ATOM 5309 N N . LEU E 1 68 ? 17.131 -9.806 5.179 1.00 29.82 60 LEU E N 1
ATOM 5310 C CA . LEU E 1 68 ? 17.898 -10.462 6.227 1.00 27.65 60 LEU E CA 1
ATOM 5311 C C . LEU E 1 68 ? 17.083 -10.470 7.517 1.00 25.96 60 LEU E C 1
ATOM 5312 O O . LEU E 1 68 ? 16.634 -9.406 7.963 1.00 25.73 60 LEU E O 1
ATOM 5317 N N . PRO E 1 69 ? 16.855 -11.631 8.128 1.00 31.59 61 PRO E N 1
ATOM 5318 C CA . PRO E 1 69 ? 15.924 -11.700 9.265 1.00 27.13 61 PRO E CA 1
ATOM 5319 C C . PRO E 1 69 ? 16.517 -11.062 10.516 1.00 30.19 61 PRO E C 1
ATOM 5320 O O . PRO E 1 69 ? 17.738 -11.048 10.721 1.00 26.18 61 PRO E O 1
ATOM 5324 N N . GLY E 1 70 ? 15.629 -10.519 11.352 1.00 28.57 62 GLY E N 1
ATOM 5325 C CA . GLY E 1 70 ? 16.007 -9.927 12.627 1.00 27.19 62 GLY E CA 1
ATOM 5326 C C . GLY E 1 70 ? 16.680 -8.572 12.545 1.00 26.19 62 GLY E C 1
ATOM 5327 O O . GLY E 1 70 ? 17.143 -8.057 13.567 1.00 23.81 62 GLY E O 1
ATOM 5328 N N . ARG E 1 71 ? 16.725 -7.964 11.367 1.00 23.87 63 ARG E N 1
ATOM 5329 C CA . ARG E 1 71 ? 17.379 -6.697 11.163 1.00 23.96 63 ARG E CA 1
ATOM 5330 C C . ARG E 1 71 ? 16.507 -5.824 10.273 1.00 28.44 63 ARG E C 1
ATOM 5331 O O . ARG E 1 71 ? 15.957 -6.319 9.280 1.00 26.71 63 ARG E O 1
ATOM 5339 N N . PRO E 1 72 ? 16.364 -4.533 10.582 1.00 25.99 64 PRO E N 1
ATOM 5340 C CA . PRO E 1 72 ? 15.727 -3.626 9.613 1.00 26.54 64 PRO E CA 1
ATOM 5341 C C . PRO E 1 72 ? 16.615 -3.489 8.383 1.00 23.76 64 PRO E C 1
ATOM 5342 O O . PRO E 1 72 ? 17.771 -3.070 8.485 1.00 26.16 64 PRO E O 1
ATOM 5346 N N . ASN E 1 73 ? 16.071 -3.841 7.218 1.00 21.08 65 ASN E N 1
ATOM 5347 C CA . ASN E 1 73 ? 16.808 -3.798 5.957 1.00 21.44 65 ASN E CA 1
ATOM 5348 C C . ASN E 1 73 ? 16.550 -2.470 5.252 1.00 20.48 65 ASN E C 1
ATOM 5349 O O . ASN E 1 73 ? 15.397 -2.105 5.013 1.00 18.85 65 ASN E O 1
ATOM 5354 N N . ILE E 1 74 ? 17.622 -1.782 4.865 1.00 20.53 66 ILE E N 1
ATOM 5355 C CA . ILE E 1 74 ? 17.540 -0.540 4.097 1.00 18.67 66 ILE E CA 1
ATOM 5356 C C . ILE E 1 74 ? 18.327 -0.755 2.816 1.00 22.97 66 ILE E C 1
ATOM 5357 O O . ILE E 1 74 ? 19.457 -1.264 2.861 1.00 20.98 66 ILE E O 1
ATOM 5362 N N . VAL E 1 75 ? 17.727 -0.404 1.676 1.00 19.47 67 VAL E N 1
ATOM 5363 C CA . VAL E 1 75 ? 18.321 -0.652 0.364 1.00 20.49 67 VAL E CA 1
ATOM 5364 C C . VAL E 1 75 ? 18.419 0.674 -0.382 1.00 20.21 67 VAL E C 1
ATOM 5365 O O . VAL E 1 75 ? 17.400 1.345 -0.585 1.00 24.14 67 VAL E O 1
ATOM 5369 N N . LEU E 1 76 ? 19.635 1.044 -0.801 1.00 19.23 68 LEU E N 1
ATOM 5370 C CA . LEU E 1 76 ? 19.857 2.257 -1.588 1.00 19.57 68 LEU E CA 1
ATOM 5371 C C . LEU E 1 76 ? 19.613 1.995 -3.062 1.00 22.78 68 LEU E C 1
ATOM 5372 O O . LEU E 1 76 ? 20.131 1.026 -3.618 1.00 23.11 68 LEU E O 1
ATOM 5377 N N . THR E 1 77 ? 18.855 2.883 -3.698 1.00 27.43 69 THR E N 1
ATOM 5378 C CA . THR E 1 77 ? 18.631 2.811 -5.131 1.00 28.80 69 THR E CA 1
ATOM 5379 C C . THR E 1 77 ? 18.334 4.214 -5.640 1.00 30.47 69 THR E C 1
ATOM 5380 O O . THR E 1 77 ? 17.853 5.065 -4.889 1.00 30.75 69 THR E O 1
ATOM 5384 N N . ARG E 1 78 ? 18.622 4.450 -6.918 1.00 31.75 70 ARG E N 1
ATOM 5385 C CA . ARG E 1 78 ? 18.159 5.661 -7.580 1.00 33.80 70 ARG E CA 1
ATOM 5386 C C . ARG E 1 78 ? 16.823 5.451 -8.298 1.00 37.77 70 ARG E C 1
ATOM 5387 O O . ARG E 1 78 ? 16.329 6.377 -8.951 1.00 38.52 70 ARG E O 1
ATOM 5395 N N . ASP E 1 79 ? 16.224 4.261 -8.172 1.00 36.51 71 ASP E N 1
ATOM 5396 C CA . ASP E 1 79 ? 14.940 3.922 -8.794 1.00 37.82 71 ASP E CA 1
ATOM 5397 C C . ASP E 1 79 ? 13.798 4.229 -7.828 1.00 37.40 71 ASP E C 1
ATOM 5398 O O . ASP E 1 79 ? 13.566 3.484 -6.870 1.00 37.04 71 ASP E O 1
ATOM 5403 N N . ALA E 1 80 ? 13.062 5.301 -8.096 1.00 39.13 72 ALA E N 1
ATOM 5404 C CA . ALA E 1 80 ? 11.941 5.672 -7.241 1.00 42.78 72 ALA E CA 1
ATOM 5405 C C . ALA E 1 80 ? 10.804 4.648 -7.252 1.00 40.27 72 ALA E C 1
ATOM 5406 O O . ALA E 1 80 ? 9.954 4.700 -6.359 1.00 48.69 72 ALA E O 1
ATOM 5408 N N . LEU E 1 81 ? 10.777 3.713 -8.207 1.00 40.77 73 LEU E N 1
ATOM 5409 C CA . LEU E 1 81 ? 9.741 2.687 -8.275 1.00 48.97 73 LEU E CA 1
ATOM 5410 C C . LEU E 1 81 ? 10.179 1.357 -7.687 1.00 49.81 73 LEU E C 1
ATOM 5411 O O . LEU E 1 81 ? 9.403 0.396 -7.715 1.00 52.91 73 LEU E O 1
ATOM 5416 N N . PHE E 1 82 ? 11.357 1.293 -7.088 1.00 42.68 74 PHE E N 1
ATOM 5417 C CA . PHE E 1 82 ? 11.821 0.051 -6.499 1.00 38.32 74 PHE E CA 1
ATOM 5418 C C . PHE E 1 82 ? 11.190 -0.086 -5.122 1.00 37.91 74 PHE E C 1
ATOM 5419 O O . PHE E 1 82 ? 11.301 0.819 -4.288 1.00 34.55 74 PHE E O 1
ATOM 5427 N N . GLU E 1 83 ? 10.472 -1.183 -4.906 1.00 38.63 75 GLU E N 1
ATOM 5428 C CA . GLU E 1 83 ? 9.758 -1.423 -3.652 1.00 41.23 75 GLU E CA 1
ATOM 5429 C C . GLU E 1 83 ? 10.118 -2.815 -3.155 1.00 38.80 75 GLU E C 1
ATOM 5430 O O . GLU E 1 83 ? 9.375 -3.777 -3.385 1.00 46.50 75 GLU E O 1
ATOM 5432 N N . PRO E 1 84 ? 11.238 -2.959 -2.447 1.00 35.20 76 PRO E N 1
ATOM 5433 C CA . PRO E 1 84 ? 11.602 -4.275 -1.900 1.00 32.27 76 PRO E CA 1
ATOM 5434 C C . PRO E 1 84 ? 10.718 -4.624 -0.710 1.00 35.28 76 PRO E C 1
ATOM 5435 O O . PRO E 1 84 ? 10.780 -3.977 0.340 1.00 35.58 76 PRO E O 1
ATOM 5439 N N . ASP E 1 85 ? 9.928 -5.682 -0.861 1.00 33.43 77 ASP E N 1
ATOM 5440 C CA . ASP E 1 85 ? 9.041 -6.116 0.210 1.00 30.00 77 ASP E CA 1
ATOM 5441 C C . ASP E 1 85 ? 9.868 -6.616 1.392 1.00 32.34 77 ASP E C 1
ATOM 5442 O O . ASP E 1 85 ? 10.792 -7.424 1.228 1.00 29.24 77 ASP E O 1
ATOM 5447 N N . GLY E 1 86 ? 9.601 -6.053 2.567 1.00 30.45 78 GLY E N 1
ATOM 5448 C CA . GLY E 1 86 ? 10.309 -6.402 3.778 1.00 26.76 78 GLY E CA 1
ATOM 5449 C C . GLY E 1 86 ? 11.534 -5.554 4.014 1.00 30.47 78 GLY E C 1
ATOM 5450 O O . GLY E 1 86 ? 12.281 -5.817 4.963 1.00 30.34 78 GLY E O 1
ATOM 5451 N N . ALA E 1 87 ? 11.757 -4.541 3.184 1.00 25.85 79 ALA E N 1
ATOM 5452 C CA . ALA E 1 87 ? 12.890 -3.651 3.318 1.00 27.69 79 ALA E CA 1
ATOM 5453 C C . ALA E 1 87 ? 12.431 -2.241 2.994 1.00 32.58 79 ALA E C 1
ATOM 5454 O O . ALA E 1 87 ? 11.386 -2.038 2.370 1.00 31.56 79 ALA E O 1
ATOM 5456 N N . LEU E 1 88 ? 13.230 -1.262 3.395 1.00 26.33 80 LEU E N 1
ATOM 5457 C CA . LEU E 1 88 ? 12.952 0.127 3.066 1.00 26.04 80 LEU E CA 1
ATOM 5458 C C . LEU E 1 88 ? 13.899 0.579 1.959 1.00 24.64 80 LEU E C 1
ATOM 5459 O O . LEU E 1 88 ? 15.117 0.528 2.125 1.00 23.15 80 LEU E O 1
ATOM 5464 N N . ALA E 1 89 ? 13.339 1.069 0.854 1.00 23.84 81 ALA E N 1
ATOM 5465 C CA . ALA E 1 89 ? 14.130 1.630 -0.235 1.00 24.79 81 ALA E CA 1
ATOM 5466 C C . ALA E 1 89 ? 14.347 3.119 0.025 1.00 23.61 81 ALA E C 1
ATOM 5467 O O . ALA E 1 89 ? 13.397 3.829 0.369 1.00 23.57 81 ALA E O 1
ATOM 5469 N N . VAL E 1 90 ? 15.596 3.578 -0.095 1.00 21.68 82 VAL E N 1
ATOM 5470 C CA . VAL E 1 90 ? 15.946 4.988 0.068 1.00 23.49 82 VAL E CA 1
ATOM 5471 C C . VAL E 1 90 ? 16.849 5.409 -1.088 1.00 22.19 82 VAL E C 1
ATOM 5472 O O . VAL E 1 90 ? 17.479 4.582 -1.752 1.00 22.80 82 VAL E O 1
ATOM 5476 N N . GLY E 1 91 ? 16.931 6.722 -1.301 1.00 22.99 83 GLY E N 1
ATOM 5477 C CA . GLY E 1 91 ? 17.637 7.278 -2.436 1.00 24.42 83 GLY E CA 1
ATOM 5478 C C . GLY E 1 91 ? 18.988 7.907 -2.155 1.00 28.64 83 GLY E C 1
ATOM 5479 O O . GLY E 1 91 ? 19.566 8.518 -3.067 1.00 26.08 83 GLY E O 1
ATOM 5480 N N . SER E 1 92 ? 19.509 7.814 -0.930 1.00 22.67 84 SER E N 1
ATOM 5481 C CA . SER E 1 92 ? 20.788 8.455 -0.618 1.00 23.36 84 SER E CA 1
ATOM 5482 C C . SER E 1 92 ? 21.350 7.877 0.671 1.00 24.33 84 SER E C 1
ATOM 5483 O O . SER E 1 92 ? 20.637 7.245 1.450 1.00 22.03 84 SER E O 1
ATOM 5486 N N . ALA E 1 93 ? 22.643 8.121 0.904 1.00 23.35 85 ALA E N 1
ATOM 5487 C CA . ALA E 1 93 ? 23.214 7.737 2.191 1.00 25.42 85 ALA E CA 1
ATOM 5488 C C . ALA E 1 93 ? 22.538 8.500 3.329 1.00 22.46 85 ALA E C 1
ATOM 5489 O O . ALA E 1 93 ? 22.240 7.918 4.380 1.00 23.28 85 ALA E O 1
ATOM 5491 N N . ASP E 1 94 ? 22.268 9.799 3.119 1.00 23.40 86 ASP E N 1
ATOM 5492 C CA . ASP E 1 94 ? 21.611 10.620 4.135 1.00 22.60 86 ASP E CA 1
ATOM 5493 C C . ASP E 1 94 ? 20.277 10.022 4.548 1.00 24.04 86 ASP E C 1
ATOM 5494 O O . ASP E 1 94 ? 19.974 9.910 5.743 1.00 24.01 86 ASP E O 1
ATOM 5499 N N . ALA E 1 95 ? 19.456 9.638 3.568 1.00 25.37 87 ALA E N 1
ATOM 5500 C CA . ALA E 1 95 ? 18.152 9.069 3.888 1.00 25.08 87 ALA E CA 1
ATOM 5501 C C . ALA E 1 95 ? 18.298 7.715 4.572 1.00 24.66 87 ALA E C 1
ATOM 5502 O O . ALA E 1 95 ? 17.515 7.377 5.465 1.00 21.51 87 ALA E O 1
ATOM 5504 N N . ALA E 1 96 ? 19.296 6.924 4.175 1.00 24.58 88 ALA E N 1
ATOM 5505 C CA . ALA E 1 96 ? 19.510 5.654 4.859 1.00 21.40 88 ALA E CA 1
ATOM 5506 C C . ALA E 1 96 ? 19.810 5.882 6.333 1.00 25.49 88 ALA E C 1
ATOM 5507 O O . ALA E 1 96 ? 19.267 5.181 7.206 1.00 21.00 88 ALA E O 1
ATOM 5509 N N . LEU E 1 97 ? 20.677 6.859 6.634 1.00 24.96 89 LEU E N 1
ATOM 5510 C CA . LEU E 1 97 ? 21.036 7.121 8.026 1.00 20.80 89 LEU E CA 1
ATOM 5511 C C . LEU E 1 97 ? 19.858 7.703 8.812 1.00 25.96 89 LEU E C 1
ATOM 5512 O O . LEU E 1 97 ? 19.630 7.327 9.969 1.00 22.90 89 LEU E O 1
ATOM 5517 N N . ALA E 1 98 ? 19.060 8.575 8.185 1.00 25.61 90 ALA E N 1
ATOM 5518 C CA . ALA E 1 98 ? 17.889 9.124 8.867 1.00 28.19 90 ALA E CA 1
ATOM 5519 C C . ALA E 1 98 ? 16.877 8.039 9.258 1.00 25.72 90 ALA E C 1
ATOM 5520 O O . ALA E 1 98 ? 16.140 8.207 10.229 1.00 29.33 90 ALA E O 1
ATOM 5522 N N . ALA E 1 99 ? 16.820 6.935 8.525 1.00 26.79 91 ALA E N 1
ATOM 5523 C CA . ALA E 1 99 ? 15.913 5.834 8.846 1.00 27.87 91 ALA E CA 1
ATOM 5524 C C . ALA E 1 99 ? 16.575 4.750 9.692 1.00 30.05 91 ALA E C 1
ATOM 5525 O O . ALA E 1 99 ? 15.949 3.713 9.958 1.00 24.48 91 ALA E O 1
ATOM 5527 N N . SER E 1 100 ? 17.827 4.951 10.097 1.00 21.59 92 SER E N 1
ATOM 5528 C CA . SER E 1 100 ? 18.581 3.928 10.804 1.00 27.84 92 SER E CA 1
ATOM 5529 C C . SER E 1 100 ? 18.413 4.064 12.310 1.00 30.18 92 SER E C 1
ATOM 5530 O O . SER E 1 100 ? 17.982 5.098 12.829 1.00 28.20 92 SER E O 1
ATOM 5533 N N . ASP E 1 101 ? 18.773 2.999 13.012 1.00 28.54 93 ASP E N 1
ATOM 5534 C CA . ASP E 1 101 ? 18.926 3.041 14.458 1.00 32.65 93 ASP E CA 1
ATOM 5535 C C . ASP E 1 101 ? 20.254 3.744 14.775 1.00 34.33 93 ASP E C 1
ATOM 5536 O O . ASP E 1 101 ? 20.899 4.325 13.899 1.00 26.77 93 ASP E O 1
ATOM 5541 N N . GLU E 1 102 ? 20.684 3.699 16.034 1.00 39.15 94 GLU E N 1
ATOM 5542 C CA . GLU E 1 102 ? 21.875 4.433 16.453 1.00 40.69 94 GLU E CA 1
ATOM 5543 C C . GLU E 1 102 ? 23.189 3.771 16.033 1.00 43.62 94 GLU E C 1
ATOM 5544 O O . GLU E 1 102 ? 24.240 4.413 16.133 1.00 41.40 94 GLU E O 1
ATOM 5550 N N . ALA E 1 103 ? 23.179 2.503 15.622 1.00 38.99 95 ALA E N 1
ATOM 5551 C CA . ALA E 1 103 ? 24.410 1.784 15.284 1.00 31.39 95 ALA E CA 1
ATOM 5552 C C . ALA E 1 103 ? 24.187 0.916 14.052 1.00 25.73 95 ALA E C 1
ATOM 5553 O O . ALA E 1 103 ? 24.219 -0.320 14.121 1.00 25.15 95 ALA E O 1
ATOM 5555 N N . PRO E 1 104 ? 23.977 1.534 12.895 1.00 23.63 96 PRO E N 1
ATOM 5556 C CA . PRO E 1 104 ? 23.748 0.752 11.678 1.00 25.44 96 PRO E CA 1
ATOM 5557 C C . PRO E 1 104 ? 25.030 0.093 11.193 1.00 25.13 96 PRO E C 1
ATOM 5558 O O . PRO E 1 104 ? 26.145 0.534 11.490 1.00 22.45 96 PRO E O 1
ATOM 5562 N N . TRP E 1 105 ? 24.850 -0.992 10.439 1.00 21.15 97 TRP E N 1
ATOM 5563 C CA . TRP E 1 105 ? 25.942 -1.680 9.761 1.00 20.89 97 TRP E CA 1
ATOM 5564 C C . TRP E 1 105 ? 25.727 -1.582 8.258 1.00 21.99 97 TRP E C 1
ATOM 5565 O O . TRP E 1 105 ? 24.653 -1.930 7.755 1.00 19.04 97 TRP E O 1
ATOM 5576 N N . VAL E 1 106 ? 26.736 -1.080 7.554 1.00 18.81 98 VAL E N 1
ATOM 5577 C CA . VAL E 1 106 ? 26.727 -1.015 6.101 1.00 18.67 98 VAL E CA 1
ATOM 5578 C C . VAL E 1 106 ? 27.291 -2.328 5.576 1.00 22.77 98 VAL E C 1
ATOM 5579 O O . VAL E 1 106 ? 28.440 -2.677 5.873 1.00 18.48 98 VAL E O 1
ATOM 5583 N N . ILE E 1 107 ? 26.501 -3.058 4.788 1.00 17.75 99 ILE E N 1
ATOM 5584 C CA . ILE E 1 107 ? 26.863 -4.442 4.514 1.00 18.47 99 ILE E CA 1
ATOM 5585 C C . ILE E 1 107 ? 27.192 -4.699 3.041 1.00 19.33 99 ILE E C 1
ATOM 5586 O O . ILE E 1 107 ? 27.195 -5.856 2.615 1.00 19.86 99 ILE E O 1
ATOM 5591 N N . GLY E 1 108 ? 27.447 -3.667 2.248 1.00 18.87 100 GLY E N 1
ATOM 5592 C CA . GLY E 1 108 ? 27.851 -3.835 0.863 1.00 19.92 100 GLY E CA 1
ATOM 5593 C C . GLY E 1 108 ? 26.792 -3.336 -0.109 1.00 24.60 100 GLY E C 1
ATOM 5594 O O . GLY E 1 108 ? 25.685 -2.961 0.271 1.00 22.11 100 GLY E O 1
ATOM 5595 N N . GLY E 1 109 ? 27.153 -3.330 -1.400 1.00 21.46 101 GLY E N 1
ATOM 5596 C CA . GLY E 1 109 ? 28.429 -3.849 -1.880 1.00 25.01 101 GLY E CA 1
ATOM 5597 C C . GLY E 1 109 ? 29.505 -2.794 -2.140 1.00 28.25 101 GLY E C 1
ATOM 5598 O O . GLY E 1 109 ? 29.675 -1.860 -1.352 1.00 26.38 101 GLY E O 1
ATOM 5599 N N . GLY E 1 110 ? 30.243 -2.952 -3.243 1.00 26.20 102 GLY E N 1
ATOM 5600 C CA . GLY E 1 110 ? 31.373 -2.074 -3.500 1.00 27.97 102 GLY E CA 1
ATOM 5601 C C . GLY E 1 110 ? 30.997 -0.605 -3.569 1.00 28.58 102 GLY E C 1
ATOM 5602 O O . GLY E 1 110 ? 31.640 0.243 -2.941 1.00 28.20 102 GLY E O 1
ATOM 5603 N N . GLU E 1 111 ? 29.947 -0.280 -4.329 1.00 28.19 103 GLU E N 1
ATOM 5604 C CA . GLU E 1 111 ? 29.555 1.123 -4.445 1.00 28.59 103 GLU E CA 1
ATOM 5605 C C . GLU E 1 111 ? 29.141 1.687 -3.093 1.00 28.42 103 GLU E C 1
ATOM 5606 O O . GLU E 1 111 ? 29.525 2.805 -2.733 1.00 29.24 103 GLU E O 1
ATOM 5612 N N . ILE E 1 112 ? 28.367 0.919 -2.322 1.00 23.87 104 ILE E N 1
ATOM 5613 C CA . ILE E 1 112 ? 27.861 1.420 -1.050 1.00 23.98 104 ILE E CA 1
ATOM 5614 C C . ILE E 1 112 ? 28.973 1.495 0.006 1.00 29.32 104 ILE E C 1
ATOM 5615 O O . ILE E 1 112 ? 28.981 2.428 0.825 1.00 27.85 104 ILE E O 1
ATOM 5620 N N . TYR E 1 113 ? 29.945 0.562 -0.002 1.00 22.65 105 TYR E N 1
ATOM 5621 C CA . TYR E 1 113 ? 31.078 0.691 0.918 1.00 25.39 105 TYR E CA 1
ATOM 5622 C C . TYR E 1 113 ? 31.796 2.015 0.701 1.00 29.95 105 TYR E C 1
ATOM 5623 O O . TYR E 1 113 ? 32.049 2.759 1.656 1.00 26.99 105 TYR E O 1
ATOM 5632 N N . ARG E 1 114 ? 32.120 2.330 -0.561 1.00 28.20 106 ARG E N 1
ATOM 5633 C CA . ARG E 1 114 ? 32.830 3.572 -0.846 1.00 32.79 106 ARG E CA 1
ATOM 5634 C C . ARG E 1 114 ? 31.982 4.777 -0.456 1.00 32.94 106 ARG E C 1
ATOM 5635 O O . ARG E 1 114 ? 32.514 5.812 -0.042 1.00 30.20 106 ARG E O 1
ATOM 5643 N N . LEU E 1 115 ? 30.662 4.645 -0.546 1.00 26.76 107 LEU E N 1
ATOM 5644 C CA . LEU E 1 115 ? 29.781 5.752 -0.200 1.00 30.67 107 LEU E CA 1
ATOM 5645 C C . LEU E 1 115 ? 29.834 6.068 1.293 1.00 31.57 107 LEU E C 1
ATOM 5646 O O . LEU E 1 115 ? 29.856 7.242 1.686 1.00 27.17 107 LEU E O 1
ATOM 5651 N N . PHE E 1 116 ? 29.836 5.038 2.142 1.00 23.86 108 PHE E N 1
ATOM 5652 C CA . PHE E 1 116 ? 29.741 5.233 3.583 1.00 29.34 108 PHE E CA 1
ATOM 5653 C C . PHE E 1 116 ? 31.083 5.249 4.305 1.00 31.62 108 PHE E C 1
ATOM 5654 O O . PHE E 1 116 ? 31.123 5.669 5.467 1.00 32.31 108 PHE E O 1
ATOM 5662 N N . LEU E 1 117 ? 32.167 4.787 3.679 1.00 33.90 109 LEU E N 1
ATOM 5663 C CA . LEU E 1 117 ? 33.447 4.726 4.388 1.00 33.19 109 LEU E CA 1
ATOM 5664 C C . LEU E 1 117 ? 33.853 6.041 5.041 1.00 33.25 109 LEU E C 1
ATOM 5665 O O . LEU E 1 117 ? 34.318 5.995 6.191 1.00 32.15 109 LEU E O 1
ATOM 5670 N N . PRO E 1 118 ? 33.704 7.216 4.412 1.00 40.19 110 PRO E N 1
ATOM 5671 C CA . PRO E 1 118 ? 34.099 8.464 5.097 1.00 41.77 110 PRO E CA 1
ATOM 5672 C C . PRO E 1 118 ? 33.311 8.757 6.357 1.00 33.50 110 PRO E C 1
ATOM 5673 O O . PRO E 1 118 ? 33.795 9.511 7.204 1.00 37.46 110 PRO E O 1
ATOM 5677 N N . LEU E 1 119 ? 32.126 8.182 6.517 1.00 35.53 111 LEU E N 1
ATOM 5678 C CA . LEU E 1 119 ? 31.301 8.407 7.694 1.00 33.93 111 LEU E CA 1
ATOM 5679 C C . LEU E 1 119 ? 31.516 7.346 8.765 1.00 36.51 111 LEU E C 1
ATOM 5680 O O . LEU E 1 119 ? 30.934 7.450 9.847 1.00 36.22 111 LEU E O 1
ATOM 5685 N N . ALA E 1 120 ? 32.323 6.328 8.482 1.00 29.39 112 ALA E N 1
ATOM 5686 C CA . ALA E 1 120 ? 32.383 5.144 9.325 1.00 31.83 112 ALA E CA 1
ATOM 5687 C C . ALA E 1 120 ? 33.308 5.334 10.519 1.00 31.64 112 ALA E C 1
ATOM 5688 O O . ALA E 1 120 ? 34.301 6.068 10.475 1.00 30.27 112 ALA E O 1
ATOM 5690 N N . GLN E 1 121 ? 32.979 4.639 11.590 1.00 29.67 113 GLN E N 1
ATOM 5691 C CA . GLN E 1 121 ? 33.789 4.664 12.783 1.00 30.82 113 GLN E CA 1
ATOM 5692 C C . GLN E 1 121 ? 34.352 3.299 13.131 1.00 29.49 113 GLN E C 1
ATOM 5693 O O . GLN E 1 121 ? 35.259 3.222 13.970 1.00 27.73 113 GLN E O 1
ATOM 5699 N N . ARG E 1 122 ? 33.864 2.227 12.504 1.00 22.97 114 ARG E N 1
ATOM 5700 C CA . ARG E 1 122 ? 34.499 0.930 12.695 1.00 28.62 114 ARG E CA 1
ATOM 5701 C C . ARG E 1 122 ? 34.246 0.043 11.486 1.00 26.51 114 ARG E C 1
ATOM 5702 O O . ARG E 1 122 ? 33.217 0.146 10.808 1.00 25.40 114 ARG E O 1
ATOM 5710 N N . CYS E 1 123 ? 35.218 -0.822 11.212 1.00 25.12 115 CYS E N 1
ATOM 5711 C CA . CYS E 1 123 ? 35.142 -1.763 10.108 1.00 21.56 115 CYS E CA 1
ATOM 5712 C C . CYS E 1 123 ? 35.436 -3.154 10.643 1.00 25.68 115 CYS E C 1
ATOM 5713 O O . CYS E 1 123 ? 36.440 -3.367 11.336 1.00 25.49 115 CYS E O 1
ATOM 5716 N N . GLU E 1 124 ? 34.536 -4.077 10.369 1.00 19.96 116 GLU E N 1
ATOM 5717 C CA . GLU E 1 124 ? 34.726 -5.482 10.706 1.00 19.38 116 GLU E CA 1
ATOM 5718 C C . GLU E 1 124 ? 35.044 -6.196 9.403 1.00 19.90 116 GLU E C 1
ATOM 5719 O O . GLU E 1 124 ? 34.194 -6.291 8.511 1.00 20.15 116 GLU E O 1
ATOM 5725 N N . VAL E 1 125 ? 36.281 -6.657 9.269 1.00 20.59 117 VAL E N 1
ATOM 5726 C CA . VAL E 1 125 ? 36.784 -7.141 7.996 1.00 20.38 117 VAL E CA 1
ATOM 5727 C C . VAL E 1 125 ? 37.153 -8.608 8.145 1.00 24.29 117 VAL E C 1
ATOM 5728 O O . VAL E 1 125 ? 37.781 -9.005 9.137 1.00 25.20 117 VAL E O 1
ATOM 5732 N N . THR E 1 126 ? 36.740 -9.409 7.172 1.00 23.65 118 THR E N 1
ATOM 5733 C CA . THR E 1 126 ? 37.233 -10.765 7.004 1.00 23.87 118 THR E CA 1
ATOM 5734 C C . THR E 1 126 ? 38.152 -10.763 5.793 1.00 26.54 118 THR E C 1
ATOM 5735 O O . THR E 1 126 ? 37.771 -10.278 4.719 1.00 25.09 118 THR E O 1
ATOM 5739 N N . VAL E 1 127 ? 39.374 -11.251 5.984 1.00 22.50 119 VAL E N 1
ATOM 5740 C CA . VAL E 1 127 ? 40.340 -11.392 4.908 1.00 23.00 119 VAL E CA 1
ATOM 5741 C C . VAL E 1 127 ? 40.428 -12.859 4.534 1.00 30.97 119 VAL E C 1
ATOM 5742 O O . VAL E 1 127 ? 40.585 -13.732 5.402 1.00 28.82 119 VAL E O 1
ATOM 5746 N N . VAL E 1 128 ? 40.352 -13.123 3.240 1.00 29.14 120 VAL E N 1
ATOM 5747 C CA . VAL E 1 128 ? 40.203 -14.461 2.699 1.00 29.87 120 VAL E CA 1
ATOM 5748 C C . VAL E 1 128 ? 41.422 -14.742 1.841 1.00 33.87 120 VAL E C 1
ATOM 5749 O O . VAL E 1 128 ? 41.808 -13.907 1.017 1.00 37.34 120 VAL E O 1
ATOM 5753 N N . GLU E 1 129 ? 42.042 -15.895 2.041 1.00 34.12 121 GLU E N 1
ATOM 5754 C CA . GLU E 1 129 ? 43.245 -16.214 1.281 1.00 43.46 121 GLU E CA 1
ATOM 5755 C C . GLU E 1 129 ? 42.768 -16.938 0.025 1.00 43.20 121 GLU E C 1
ATOM 5756 O O . GLU E 1 129 ? 42.650 -18.162 -0.013 1.00 47.81 121 GLU E O 1
ATOM 5762 N N . ALA E 1 130 ? 42.435 -16.166 -1.003 1.00 47.13 122 ALA E N 1
ATOM 5763 C CA . ALA E 1 130 ? 41.911 -16.736 -2.241 1.00 51.22 122 ALA E CA 1
ATOM 5764 C C . ALA E 1 130 ? 42.226 -15.778 -3.372 1.00 51.27 122 ALA E C 1
ATOM 5765 O O . ALA E 1 130 ? 41.778 -14.630 -3.343 1.00 54.86 122 ALA E O 1
ATOM 5767 N N . ASP E 1 131 ? 43.011 -16.222 -4.348 1.00 55.48 123 ASP E N 1
ATOM 5768 C CA . ASP E 1 131 ? 43.325 -15.373 -5.495 1.00 54.08 123 ASP E CA 1
ATOM 5769 C C . ASP E 1 131 ? 42.233 -15.520 -6.557 1.00 56.17 123 ASP E C 1
ATOM 5770 O O . ASP E 1 131 ? 42.460 -15.991 -7.669 1.00 66.10 123 ASP E O 1
ATOM 5772 N N . VAL E 1 132 ? 41.019 -15.116 -6.183 1.00 58.03 124 VAL E N 1
ATOM 5773 C CA . VAL E 1 132 ? 39.875 -15.189 -7.093 1.00 57.84 124 VAL E CA 1
ATOM 5774 C C . VAL E 1 132 ? 39.597 -13.801 -7.659 1.00 54.18 124 VAL E C 1
ATOM 5775 O O . VAL E 1 132 ? 39.685 -12.803 -6.928 1.00 53.93 124 VAL E O 1
ATOM 5779 N N . PRO E 1 133 ? 39.285 -13.684 -8.946 1.00 56.04 125 PRO E N 1
ATOM 5780 C CA . PRO E 1 133 ? 38.981 -12.374 -9.529 1.00 54.50 125 PRO E CA 1
ATOM 5781 C C . PRO E 1 133 ? 37.544 -11.955 -9.232 1.00 52.60 125 PRO E C 1
ATOM 5782 O O . PRO E 1 133 ? 36.701 -12.752 -8.818 1.00 50.49 125 PRO E O 1
ATOM 5786 N N . GLY E 1 134 ? 37.276 -10.673 -9.459 1.00 49.87 126 GLY E N 1
ATOM 5787 C CA . GLY E 1 134 ? 35.944 -10.143 -9.239 1.00 45.85 126 GLY E CA 1
ATOM 5788 C C . GLY E 1 134 ? 35.810 -8.769 -9.853 1.00 47.65 126 GLY E C 1
ATOM 5789 O O . GLY E 1 134 ? 36.789 -8.158 -10.287 1.00 48.91 126 GLY E O 1
ATOM 5790 N N . ASP E 1 135 ? 34.573 -8.281 -9.867 1.00 48.89 127 ASP E N 1
ATOM 5791 C CA . ASP E 1 135 ? 34.257 -6.979 -10.438 1.00 47.96 127 ASP E CA 1
ATOM 5792 C C . ASP E 1 135 ? 33.840 -5.973 -9.382 1.00 47.76 127 ASP E C 1
ATOM 5793 O O . ASP E 1 135 ? 33.506 -4.834 -9.727 1.00 52.34 127 ASP E O 1
ATOM 5798 N N . ALA E 1 136 ? 33.822 -6.374 -8.114 1.00 39.49 128 ALA E N 1
ATOM 5799 C CA . ALA E 1 136 ? 33.519 -5.487 -7.006 1.00 36.70 128 ALA E CA 1
ATOM 5800 C C . ALA E 1 136 ? 34.653 -5.593 -6.001 1.00 37.25 128 ALA E C 1
ATOM 5801 O O . ALA E 1 136 ? 35.102 -6.699 -5.681 1.00 38.87 128 ALA E O 1
ATOM 5803 N N . LEU E 1 137 ? 35.103 -4.441 -5.500 1.00 31.20 129 LEU E N 1
ATOM 5804 C CA . LEU E 1 137 ? 36.277 -4.353 -4.650 1.00 29.28 129 LEU E CA 1
ATOM 5805 C C . LEU E 1 137 ? 35.909 -3.786 -3.290 1.00 30.75 129 LEU E C 1
ATOM 5806 O O . LEU E 1 137 ? 34.952 -3.016 -3.149 1.00 32.57 129 LEU E O 1
ATOM 5811 N N . ALA E 1 138 ? 36.680 -4.191 -2.287 1.00 30.36 130 ALA E N 1
ATOM 5812 C CA . ALA E 1 138 ? 36.527 -3.658 -0.950 1.00 31.20 130 ALA E CA 1
ATOM 5813 C C . ALA E 1 138 ? 36.927 -2.183 -0.928 1.00 31.91 130 ALA E C 1
ATOM 5814 O O . ALA E 1 138 ? 37.708 -1.727 -1.771 1.00 31.16 130 ALA E O 1
ATOM 5816 N N . PRO E 1 139 ? 36.420 -1.420 0.037 1.00 28.48 131 PRO E N 1
ATOM 5817 C CA . PRO E 1 139 ? 36.853 -0.030 0.155 1.00 28.58 131 PRO E CA 1
ATOM 5818 C C . PRO E 1 139 ? 38.301 0.016 0.602 1.00 28.74 131 PRO E C 1
ATOM 5819 O O . PRO E 1 139 ? 38.784 -0.876 1.301 1.00 29.16 131 PRO E O 1
ATOM 5823 N N . GLU E 1 140 ? 38.988 1.070 0.199 1.00 34.23 132 GLU E N 1
ATOM 5824 C CA . GLU E 1 140 ? 40.385 1.266 0.570 1.00 36.01 132 GLU E CA 1
ATOM 5825 C C . GLU E 1 140 ? 40.472 2.019 1.897 1.00 36.02 132 GLU E C 1
ATOM 5826 O O . GLU E 1 140 ? 39.947 3.132 2.028 1.00 38.87 132 GLU E O 1
ATOM 5832 N N . LEU E 1 141 ? 41.160 1.432 2.867 1.00 32.01 133 LEU E N 1
ATOM 5833 C CA . LEU E 1 141 ? 41.367 2.062 4.167 1.00 33.19 133 LEU E CA 1
ATOM 5834 C C . LEU E 1 141 ? 42.674 2.844 4.129 1.00 41.49 133 LEU E C 1
ATOM 5835 O O . LEU E 1 141 ? 43.754 2.258 3.979 1.00 46.81 133 LEU E O 1
ATOM 5840 N N . GLY E 1 142 ? 42.583 4.164 4.251 1.00 39.03 134 GLY E N 1
ATOM 5841 C CA . GLY E 1 142 ? 43.756 5.000 4.365 1.00 35.93 134 GLY E CA 1
ATOM 5842 C C . GLY E 1 142 ? 44.102 5.256 5.815 1.00 29.72 134 GLY E C 1
ATOM 5843 O O . GLY E 1 142 ? 43.696 4.522 6.717 1.00 28.33 134 GLY E O 1
ATOM 5844 N N . GLU E 1 143 ? 44.806 6.360 6.038 1.00 31.86 135 GLU E N 1
ATOM 5845 C CA . GLU E 1 143 ? 45.273 6.729 7.368 1.00 31.78 135 GLU E CA 1
ATOM 5846 C C . GLU E 1 143 ? 44.111 6.984 8.326 1.00 30.14 135 GLU E C 1
ATOM 5847 O O . GLU E 1 143 ? 43.051 7.468 7.936 1.00 30.01 135 GLU E O 1
ATOM 5853 N N . GLY E 1 144 ? 44.327 6.666 9.603 1.00 32.64 136 GLY E N 1
ATOM 5854 C CA . GLY E 1 144 ? 43.356 6.981 10.640 1.00 30.90 136 GLY E CA 1
ATOM 5855 C C . GLY E 1 144 ? 42.753 5.793 11.352 1.00 28.55 136 GLY E C 1
ATOM 5856 O O . GLY E 1 144 ? 41.980 5.998 12.297 1.00 35.26 136 GLY E O 1
ATOM 5857 N N . TRP E 1 145 ? 43.077 4.564 10.969 1.00 23.99 137 TRP E N 1
ATOM 5858 C CA . TRP E 1 145 ? 42.494 3.362 11.539 1.00 27.37 137 TRP E CA 1
ATOM 5859 C C . TRP E 1 145 ? 43.577 2.610 12.298 1.00 29.85 137 TRP E C 1
ATOM 5860 O O . TRP E 1 145 ? 44.767 2.687 11.962 1.00 29.02 137 TRP E O 1
ATOM 5871 N N . VAL E 1 146 ? 43.169 1.944 13.366 1.00 20.45 138 VAL E N 1
ATOM 5872 C CA . VAL E 1 146 ? 44.054 1.069 14.127 1.00 27.01 138 VAL E CA 1
ATOM 5873 C C . VAL E 1 146 ? 43.385 -0.295 14.237 1.00 27.98 138 VAL E C 1
ATOM 5874 O O . VAL E 1 146 ? 42.156 -0.386 14.377 1.00 25.22 138 VAL E O 1
ATOM 5878 N N . VAL E 1 147 ? 44.190 -1.350 14.157 1.00 20.84 139 VAL E N 1
ATOM 5879 C CA . VAL E 1 147 ? 43.676 -2.715 14.160 1.00 25.70 139 VAL E CA 1
ATOM 5880 C C . VAL E 1 147 ? 44.671 -3.604 14.888 1.00 24.27 139 VAL E C 1
ATOM 5881 O O . VAL E 1 147 ? 45.893 -3.480 14.720 1.00 25.31 139 VAL E O 1
ATOM 5885 N N . GLU E 1 148 ? 44.136 -4.516 15.689 1.00 24.72 140 GLU E N 1
ATOM 5886 C CA . GLU E 1 148 ? 44.923 -5.584 16.286 1.00 25.45 140 GLU E CA 1
ATOM 5887 C C . GLU E 1 148 ? 44.813 -6.834 15.417 1.00 28.37 140 GLU E C 1
ATOM 5888 O O . GLU E 1 148 ? 43.727 -7.188 14.940 1.00 26.42 140 GLU E O 1
ATOM 5894 N N . THR E 1 149 ? 45.938 -7.506 15.212 1.00 22.93 141 THR E N 1
ATOM 5895 C CA . THR E 1 149 ? 45.937 -8.681 14.359 1.00 22.48 141 THR E CA 1
ATOM 5896 C C . THR E 1 149 ? 45.329 -9.866 15.099 1.00 23.68 141 THR E C 1
ATOM 5897 O O . THR E 1 149 ? 45.245 -9.887 16.328 1.00 23.84 141 THR E O 1
ATOM 5901 N N . ASN E 1 150 ? 44.848 -10.836 14.325 1.00 24.92 142 ASN E N 1
ATOM 5902 C CA . ASN E 1 150 ? 44.342 -12.089 14.853 1.00 23.52 142 ASN E CA 1
ATOM 5903 C C . ASN E 1 150 ? 44.995 -13.249 14.132 1.00 24.30 142 ASN E C 1
ATOM 5904 O O . ASN E 1 150 ? 45.541 -13.102 13.041 1.00 26.25 142 ASN E O 1
ATOM 5909 N N . ASP E 1 151 ? 44.932 -14.413 14.766 1.00 25.71 143 ASP E N 1
ATOM 5910 C CA . ASP E 1 151 ? 45.430 -15.619 14.133 1.00 25.50 143 ASP E CA 1
ATOM 5911 C C . ASP E 1 151 ? 44.577 -15.943 12.912 1.00 26.10 143 ASP E C 1
ATOM 5912 O O . ASP E 1 151 ? 43.353 -15.781 12.932 1.00 24.82 143 ASP E O 1
ATOM 5917 N N . TRP E 1 152 ? 45.240 -16.389 11.847 1.00 25.38 144 TRP E N 1
ATOM 5918 C CA . TRP E 1 152 ? 44.558 -16.943 10.684 1.00 27.40 144 TRP E CA 1
ATOM 5919 C C . TRP E 1 152 ? 43.998 -18.314 11.044 1.00 32.59 144 TRP E C 1
ATOM 5920 O O . TRP E 1 152 ? 44.595 -19.055 11.830 1.00 28.06 144 TRP E O 1
ATOM 5931 N N . GLN E 1 153 ? 42.818 -18.633 10.510 1.00 27.68 145 GLN E N 1
ATOM 5932 C CA . GLN E 1 153 ? 42.168 -19.907 10.790 1.00 31.06 145 GLN E CA 1
ATOM 5933 C C . GLN E 1 153 ? 41.826 -20.641 9.496 1.00 31.97 145 GLN E C 1
ATOM 5934 O O . GLN E 1 153 ? 41.905 -20.092 8.392 1.00 32.61 145 GLN E O 1
ATOM 5940 N N . THR E 1 154 ? 41.453 -21.906 9.650 1.00 33.95 146 THR E N 1
ATOM 5941 C CA . THR E 1 154 ? 41.007 -22.744 8.546 1.00 32.48 146 THR E CA 1
ATOM 5942 C C . THR E 1 154 ? 39.520 -23.046 8.704 1.00 32.87 146 THR E C 1
ATOM 5943 O O . THR E 1 154 ? 39.080 -23.526 9.755 1.00 34.60 146 THR E O 1
ATOM 5947 N N . SER E 1 155 ? 38.759 -22.770 7.652 1.00 32.82 147 SER E N 1
ATOM 5948 C CA . SER E 1 155 ? 37.325 -23.002 7.586 1.00 33.64 147 SER E CA 1
ATOM 5949 C C . SER E 1 155 ? 37.001 -24.466 7.279 1.00 36.92 147 SER E C 1
ATOM 5950 O O . SER E 1 155 ? 37.784 -25.182 6.656 1.00 37.02 147 SER E O 1
ATOM 5953 N N . GLU E 1 156 ? 35.805 -24.893 7.703 1.00 37.04 148 GLU E N 1
ATOM 5954 C CA . GLU E 1 156 ? 35.240 -26.160 7.234 1.00 39.45 148 GLU E CA 1
ATOM 5955 C C . GLU E 1 156 ? 35.264 -26.271 5.709 1.00 46.54 148 GLU E C 1
ATOM 5956 O O . GLU E 1 156 ? 35.414 -27.374 5.169 1.00 45.46 148 GLU E O 1
ATOM 5958 N N . SER E 1 157 ? 35.097 -25.149 4.995 1.00 40.58 149 SER E N 1
ATOM 5959 C CA . SER E 1 157 ? 35.209 -25.173 3.539 1.00 42.73 149 SER E CA 1
ATOM 5960 C C . SER E 1 157 ? 36.642 -25.370 3.056 1.00 43.79 149 SER E C 1
ATOM 5961 O O . SER E 1 157 ? 36.837 -25.610 1.863 1.00 45.29 149 SER E O 1
ATOM 5964 N N . GLY E 1 158 ? 37.641 -25.252 3.936 1.00 42.27 150 GLY E N 1
ATOM 5965 C CA . GLY E 1 158 ? 39.046 -25.388 3.588 1.00 39.53 150 GLY E CA 1
ATOM 5966 C C . GLY E 1 158 ? 39.756 -24.071 3.357 1.00 42.30 150 GLY E C 1
ATOM 5967 O O . GLY E 1 158 ? 40.991 -24.021 3.413 1.00 42.58 150 GLY E O 1
ATOM 5968 N N . LEU E 1 159 ? 38.997 -22.990 3.230 1.00 36.47 151 LEU E N 1
ATOM 5969 C CA . LEU E 1 159 ? 39.539 -21.651 3.061 1.00 35.70 151 LEU E CA 1
ATOM 5970 C C . LEU E 1 159 ? 40.261 -21.159 4.309 1.00 36.35 151 LEU E C 1
ATOM 5971 O O . LEU E 1 159 ? 39.783 -21.332 5.433 1.00 34.41 151 LEU E O 1
ATOM 5976 N N . ARG E 1 160 ? 41.390 -20.483 4.100 1.00 33.99 152 ARG E N 1
ATOM 5977 C CA . ARG E 1 160 ? 42.117 -19.818 5.181 1.00 33.37 152 ARG E CA 1
ATOM 5978 C C . ARG E 1 160 ? 41.678 -18.356 5.289 1.00 32.62 152 ARG E C 1
ATOM 5979 O O . ARG E 1 160 ? 41.606 -17.647 4.277 1.00 29.79 152 ARG E O 1
ATOM 5987 N N . TYR E 1 161 ? 41.384 -17.903 6.508 1.00 30.15 153 TYR E N 1
ATOM 5988 C CA . TYR E 1 161 ? 40.758 -16.599 6.670 1.00 29.35 153 TYR E CA 1
ATOM 5989 C C . TYR E 1 161 ? 41.196 -15.971 7.990 1.00 26.85 153 TYR E C 1
ATOM 5990 O O . TYR E 1 161 ? 41.718 -16.649 8.879 1.00 28.94 153 TYR E O 1
ATOM 5999 N N . GLN E 1 162 ? 40.956 -14.661 8.111 1.00 22.79 154 GLN E N 1
ATOM 6000 C CA . GLN E 1 162 ? 41.311 -13.869 9.281 1.00 22.25 154 GLN E CA 1
ATOM 6001 C C . GLN E 1 162 ? 40.224 -12.823 9.501 1.00 24.39 154 GLN E C 1
ATOM 6002 O O . GLN E 1 162 ? 39.735 -12.238 8.531 1.00 24.34 154 GLN E O 1
ATOM 6008 N N . PHE E 1 163 ? 39.827 -12.617 10.764 1.00 23.02 155 PHE E N 1
ATOM 6009 C CA . PHE E 1 163 ? 38.907 -11.556 11.178 1.00 25.61 155 PHE E CA 1
ATOM 6010 C C . PHE E 1 163 ? 39.712 -10.402 11.758 1.00 28.89 155 PHE E C 1
ATOM 6011 O O . PHE E 1 163 ? 40.668 -10.632 12.507 1.00 26.18 155 PHE E O 1
ATOM 6019 N N . LEU E 1 164 ? 39.351 -9.171 11.375 1.00 22.28 156 LEU E N 1
ATOM 6020 C CA . LEU E 1 164 ? 39.985 -7.953 11.870 1.00 23.01 156 LEU E CA 1
ATOM 6021 C C . LEU E 1 164 ? 38.921 -6.937 12.264 1.00 20.07 156 LEU E C 1
ATOM 6022 O O . LEU E 1 164 ? 37.900 -6.819 11.586 1.00 22.63 156 LEU E O 1
ATOM 6027 N N . SER E 1 165 ? 39.171 -6.189 13.342 1.00 22.26 157 SER E N 1
ATOM 6028 C CA . SER E 1 165 ? 38.290 -5.106 13.791 1.00 23.82 157 SER E CA 1
ATOM 6029 C C . SER E 1 165 ? 39.069 -3.794 13.740 1.00 25.88 157 SER E C 1
ATOM 6030 O O . SER E 1 165 ? 39.918 -3.543 14.601 1.00 25.60 157 SER E O 1
ATOM 6033 N N . TYR E 1 166 ? 38.778 -2.960 12.739 1.00 20.75 158 TYR E N 1
ATOM 6034 C CA . TYR E 1 166 ? 39.404 -1.649 12.596 1.00 22.95 158 TYR E CA 1
ATOM 6035 C C . TYR E 1 166 ? 38.595 -0.591 13.340 1.00 24.73 158 TYR E C 1
ATOM 6036 O O . TYR E 1 166 ? 37.360 -0.549 13.239 1.00 26.05 158 TYR E O 1
ATOM 6045 N N . ARG E 1 167 ? 39.299 0.274 14.068 1.00 25.38 159 ARG E N 1
ATOM 6046 C CA . ARG E 1 167 ? 38.718 1.391 14.803 1.00 27.53 159 ARG E CA 1
ATOM 6047 C C . ARG E 1 167 ? 39.464 2.685 14.489 1.00 33.58 159 ARG E C 1
ATOM 6048 O O . ARG E 1 167 ? 40.642 2.675 14.113 1.00 30.38 159 ARG E O 1
ATOM 6050 N N . LYS E 1 168 ? 38.767 3.808 14.633 1.00 31.74 160 LYS E N 1
ATOM 6051 C CA . LYS E 1 168 ? 39.405 5.107 14.432 1.00 34.62 160 LYS E CA 1
ATOM 6052 C C . LYS E 1 168 ? 40.414 5.394 15.542 1.00 41.69 160 LYS E C 1
ATOM 6053 O O . LYS E 1 168 ? 40.202 5.048 16.707 1.00 43.39 160 LYS E O 1
ATOM 6059 N N . VAL E 1 169 ? 41.543 5.986 15.169 1.00 42.28 161 VAL E N 1
ATOM 6060 C CA . VAL E 1 169 ? 42.568 6.345 16.149 1.00 49.13 161 VAL E CA 1
ATOM 6061 C C . VAL E 1 169 ? 42.112 7.506 17.032 1.00 54.60 161 VAL E C 1
ATOM 6062 O O . VAL E 1 169 ? 42.232 7.450 18.258 1.00 64.35 161 VAL E O 1
ATOM 6066 N N . GLY F 1 11 ? 14.670 3.651 35.204 1.00 41.19 3 GLY F N 1
ATOM 6067 C CA . GLY F 1 11 ? 13.652 3.357 34.208 1.00 44.64 3 GLY F CA 1
ATOM 6068 C C . GLY F 1 11 ? 13.700 4.197 32.938 1.00 37.24 3 GLY F C 1
ATOM 6069 O O . GLY F 1 11 ? 14.763 4.638 32.520 1.00 47.85 3 GLY F O 1
ATOM 6070 N N . THR F 1 12 ? 12.536 4.413 32.331 1.00 34.58 4 THR F N 1
ATOM 6071 C CA . THR F 1 12 ? 12.393 5.114 31.054 1.00 33.65 4 THR F CA 1
ATOM 6072 C C . THR F 1 12 ? 11.327 6.194 31.208 1.00 30.83 4 THR F C 1
ATOM 6073 O O . THR F 1 12 ? 10.141 5.881 31.364 1.00 27.34 4 THR F O 1
ATOM 6077 N N . ILE F 1 13 ? 11.738 7.453 31.170 1.00 24.75 5 ILE F N 1
ATOM 6078 C CA . ILE F 1 13 ? 10.808 8.565 31.319 1.00 25.55 5 ILE F CA 1
ATOM 6079 C C . ILE F 1 13 ? 10.339 8.969 29.935 1.00 22.89 5 ILE F C 1
ATOM 6080 O O . ILE F 1 13 ? 11.162 9.260 29.055 1.00 20.73 5 ILE F O 1
ATOM 6085 N N . GLY F 1 14 ? 9.024 8.998 29.737 1.00 19.89 6 GLY F N 1
ATOM 6086 C CA . GLY F 1 14 ? 8.449 9.375 28.462 1.00 19.02 6 GLY F CA 1
ATOM 6087 C C . GLY F 1 14 ? 7.631 10.645 28.550 1.00 18.99 6 GLY F C 1
ATOM 6088 O O . GLY F 1 14 ? 7.012 10.936 29.574 1.00 16.95 6 GLY F O 1
ATOM 6089 N N . LEU F 1 15 ? 7.635 11.403 27.457 1.00 18.47 7 LEU F N 1
ATOM 6090 C CA . LEU F 1 15 ? 6.724 12.519 27.269 1.00 18.45 7 LEU F CA 1
ATOM 6091 C C . LEU F 1 15 ? 5.756 12.122 26.168 1.00 16.29 7 LEU F C 1
ATOM 6092 O O . LEU F 1 15 ? 6.155 11.494 25.193 1.00 17.13 7 LEU F O 1
ATOM 6097 N N . ILE F 1 16 ? 4.488 12.495 26.327 1.00 17.97 8 ILE F N 1
ATOM 6098 C CA . ILE F 1 16 ? 3.465 12.233 25.322 1.00 16.13 8 ILE F CA 1
ATOM 6099 C C . ILE F 1 16 ? 2.619 13.497 25.208 1.00 15.47 8 ILE F C 1
ATOM 6100 O O . ILE F 1 16 ? 2.210 14.073 26.221 1.00 14.86 8 ILE F O 1
ATOM 6105 N N . TRP F 1 17 ? 2.426 13.972 23.980 1.00 14.53 9 TRP F N 1
ATOM 6106 C CA . TRP F 1 17 ? 1.634 15.173 23.759 1.00 15.82 9 TRP F CA 1
ATOM 6107 C C . TRP F 1 17 ? 1.059 15.134 22.353 1.00 16.01 9 TRP F C 1
ATOM 6108 O O . TRP F 1 17 ? 1.528 14.392 21.485 1.00 16.49 9 TRP F O 1
ATOM 6119 N N . ALA F 1 18 ? 0.040 15.959 22.144 1.00 17.17 10 ALA F N 1
ATOM 6120 C CA . ALA F 1 18 ? -0.529 16.203 20.830 1.00 16.28 10 ALA F CA 1
ATOM 6121 C C . ALA F 1 18 ? -0.413 17.694 20.550 1.00 15.38 10 ALA F C 1
ATOM 6122 O O . ALA F 1 18 ? -0.766 18.511 21.401 1.00 15.20 10 ALA F O 1
ATOM 6124 N N . GLN F 1 19 ? 0.075 18.044 19.359 1.00 14.73 11 GLN F N 1
ATOM 6125 C CA . GLN F 1 19 ? 0.311 19.427 18.978 1.00 15.24 11 GLN F CA 1
ATOM 6126 C C . GLN F 1 19 ? -0.231 19.682 17.582 1.00 14.20 11 GLN F C 1
ATOM 6127 O O . GLN F 1 19 ? -0.336 18.763 16.772 1.00 16.59 11 GLN F O 1
ATOM 6133 N N . THR F 1 20 ? -0.585 20.941 17.304 1.00 15.85 12 THR F N 1
ATOM 6134 C CA . THR F 1 20 ? -0.782 21.311 15.909 1.00 16.68 12 THR F CA 1
ATOM 6135 C C . THR F 1 20 ? 0.567 21.360 15.202 1.00 17.23 12 THR F C 1
ATOM 6136 O O . THR F 1 20 ? 1.629 21.308 15.830 1.00 15.29 12 THR F O 1
ATOM 6140 N N . ARG F 1 21 ? 0.522 21.552 13.882 1.00 17.37 13 ARG F N 1
ATOM 6141 C CA . ARG F 1 21 ? 1.772 21.629 13.143 1.00 20.18 13 ARG F CA 1
ATOM 6142 C C . ARG F 1 21 ? 2.567 22.867 13.523 1.00 23.46 13 ARG F C 1
ATOM 6143 O O . ARG F 1 21 ? 3.785 22.881 13.326 1.00 23.92 13 ARG F O 1
ATOM 6151 N N . ALA F 1 22 ? 1.917 23.887 14.090 1.00 18.49 14 ALA F N 1
ATOM 6152 C CA . ALA F 1 22 ? 2.632 25.063 14.567 1.00 20.59 14 ALA F CA 1
ATOM 6153 C C . ALA F 1 22 ? 3.161 24.890 15.982 1.00 21.59 14 ALA F C 1
ATOM 6154 O O . ALA F 1 22 ? 3.918 25.744 16.455 1.00 22.28 14 ALA F O 1
ATOM 6156 N N . GLY F 1 23 ? 2.812 23.799 16.655 1.00 16.27 15 GLY F N 1
ATOM 6157 C CA . GLY F 1 23 ? 3.317 23.532 17.987 1.00 16.63 15 GLY F CA 1
ATOM 6158 C C . GLY F 1 23 ? 2.336 23.821 19.100 1.00 16.14 15 GLY F C 1
ATOM 6159 O O . GLY F 1 23 ? 2.676 23.610 20.269 1.00 18.03 15 GLY F O 1
ATOM 6160 N N . VAL F 1 24 ? 1.115 24.256 18.775 1.00 16.65 16 VAL F N 1
ATOM 6161 C CA . VAL F 1 24 ? 0.142 24.579 19.810 1.00 16.50 16 VAL F CA 1
ATOM 6162 C C . VAL F 1 24 ? -0.353 23.302 20.468 1.00 15.68 16 VAL F C 1
ATOM 6163 O O . VAL F 1 24 ? -0.727 22.336 19.785 1.00 15.34 16 VAL F O 1
ATOM 6167 N N . ILE F 1 25 ? -0.356 23.299 21.802 1.00 13.05 17 ILE F N 1
ATOM 6168 C CA . ILE F 1 25 ? -0.916 22.198 22.576 1.00 16.73 17 ILE F CA 1
ATOM 6169 C C . ILE F 1 25 ? -2.096 22.630 23.442 1.00 13.27 17 ILE F C 1
ATOM 6170 O O . ILE F 1 25 ? -2.882 21.768 23.875 1.00 16.93 17 ILE F O 1
ATOM 6175 N N . GLY F 1 26 ? -2.266 23.915 23.716 1.00 16.52 18 GLY F N 1
ATOM 6176 C CA . GLY F 1 26 ? -3.337 24.313 24.606 1.00 18.12 18 GLY F CA 1
ATOM 6177 C C . GLY F 1 26 ? -3.744 25.746 24.372 1.00 20.48 18 GLY F C 1
ATOM 6178 O O . GLY F 1 26 ? -2.983 26.562 23.837 1.00 19.08 18 GLY F O 1
ATOM 6179 N N . ALA F 1 27 ? -4.969 26.046 24.780 1.00 18.20 19 ALA F N 1
ATOM 6180 C CA . ALA F 1 27 ? -5.489 27.394 24.656 1.00 21.69 19 ALA F CA 1
ATOM 6181 C C . ALA F 1 27 ? -6.506 27.571 25.761 1.00 25.15 19 ALA F C 1
ATOM 6182 O O . ALA F 1 27 ? -7.421 26.752 25.882 1.00 25.47 19 ALA F O 1
ATOM 6184 N N . ASP F 1 28 ? -6.315 28.600 26.574 1.00 27.03 20 ASP F N 1
ATOM 6185 C CA . ASP F 1 28 ? -7.268 28.956 27.623 1.00 29.59 20 ASP F CA 1
ATOM 6186 C C . ASP F 1 28 ? -7.602 27.745 28.494 1.00 27.26 20 ASP F C 1
ATOM 6187 O O . ASP F 1 28 ? -8.758 27.506 28.846 1.00 31.98 20 ASP F O 1
ATOM 6192 N N . GLY F 1 29 ? -6.579 26.961 28.830 1.00 27.36 21 GLY F N 1
ATOM 6193 C CA . GLY F 1 29 ? -6.759 25.854 29.749 1.00 31.90 21 GLY F CA 1
ATOM 6194 C C . GLY F 1 29 ? -7.425 24.620 29.189 1.00 27.85 21 GLY F C 1
ATOM 6195 O O . GLY F 1 29 ? -7.932 23.805 29.969 1.00 29.43 21 GLY F O 1
ATOM 6196 N N . ALA F 1 30 ? -7.457 24.461 27.866 1.00 23.69 22 ALA F N 1
ATOM 6197 C CA . ALA F 1 30 ? -8.034 23.290 27.223 1.00 24.74 22 ALA F CA 1
ATOM 6198 C C . ALA F 1 30 ? -7.218 22.945 25.981 1.00 26.35 22 ALA F C 1
ATOM 6199 O O . ALA F 1 30 ? -6.350 23.713 25.550 1.00 20.94 22 ALA F O 1
ATOM 6201 N N . ILE F 1 31 ? -7.522 21.791 25.393 1.00 19.50 23 ILE F N 1
ATOM 6202 C CA . ILE F 1 31 ? -6.938 21.381 24.119 1.00 21.79 23 ILE F CA 1
ATOM 6203 C C . ILE F 1 31 ? -7.899 21.807 23.013 1.00 22.56 23 ILE F C 1
ATOM 6204 O O . ILE F 1 31 ? -9.058 21.382 23.029 1.00 20.90 23 ILE F O 1
ATOM 6209 N N . PRO F 1 32 ? -7.466 22.640 22.052 1.00 22.26 24 PRO F N 1
ATOM 6210 C CA . PRO F 1 32 ? -8.422 23.264 21.125 1.00 23.63 24 PRO F CA 1
ATOM 6211 C C . PRO F 1 32 ? -8.761 22.423 19.902 1.00 23.82 24 PRO F C 1
ATOM 6212 O O . PRO F 1 32 ? -8.878 22.961 18.801 1.00 24.47 24 PRO F O 1
ATOM 6216 N N . TRP F 1 33 ? -8.917 21.116 20.075 1.00 22.15 25 TRP F N 1
ATOM 6217 C CA . TRP F 1 33 ? -9.446 20.251 19.027 1.00 22.65 25 TRP F CA 1
ATOM 6218 C C . TRP F 1 33 ? -9.924 18.978 19.712 1.00 23.65 25 TRP F C 1
ATOM 6219 O O . TRP F 1 33 ? -9.653 18.750 20.893 1.00 25.42 25 TRP F O 1
ATOM 6230 N N . ARG F 1 34 ? -10.663 18.164 18.973 1.00 21.30 26 ARG F N 1
ATOM 6231 C CA . ARG F 1 34 ? -11.110 16.863 19.453 1.00 25.18 26 ARG F CA 1
ATOM 6232 C C . ARG F 1 34 ? -10.609 15.806 18.484 1.00 23.95 26 ARG F C 1
ATOM 6233 O O . ARG F 1 34 ? -10.839 15.915 17.281 1.00 22.26 26 ARG F O 1
ATOM 6241 N N . LEU F 1 35 ? -9.920 14.791 18.992 1.00 20.78 27 LEU F N 1
ATOM 6242 C CA . LEU F 1 35 ? -9.330 13.772 18.123 1.00 21.01 27 LEU F CA 1
ATOM 6243 C C . LEU F 1 35 ? -9.415 12.423 18.813 1.00 20.71 27 LEU F C 1
ATOM 6244 O O . LEU F 1 35 ? -8.502 12.029 19.548 1.00 21.59 27 LEU F O 1
ATOM 6249 N N . PRO F 1 36 ? -10.519 11.701 18.625 1.00 22.78 28 PRO F N 1
ATOM 6250 C CA . PRO F 1 36 ? -10.703 10.432 19.351 1.00 22.92 28 PRO F CA 1
ATOM 6251 C C . PRO F 1 36 ? -9.609 9.412 19.083 1.00 22.65 28 PRO F C 1
ATOM 6252 O O . PRO F 1 36 ? -9.302 8.602 19.967 1.00 22.09 28 PRO F O 1
ATOM 6256 N N . GLU F 1 37 ? -9.043 9.397 17.875 1.00 20.05 29 GLU F N 1
ATOM 6257 C CA . GLU F 1 37 ? -7.955 8.470 17.584 1.00 20.55 29 GLU F CA 1
ATOM 6258 C C . GLU F 1 37 ? -6.727 8.792 18.435 1.00 22.74 29 GLU F C 1
ATOM 6259 O O . GLU F 1 37 ? -5.991 7.887 18.856 1.00 18.10 29 GLU F O 1
ATOM 6265 N N . ASP F 1 38 ? -6.494 10.074 18.722 1.00 18.57 30 ASP F N 1
ATOM 6266 C CA . ASP F 1 38 ? -5.381 10.408 19.607 1.00 16.27 30 ASP F CA 1
ATOM 6267 C C . ASP F 1 38 ? -5.697 10.046 21.049 1.00 21.74 30 ASP F C 1
ATOM 6268 O O . ASP F 1 38 ? -4.806 9.616 21.795 1.00 19.96 30 ASP F O 1
ATOM 6273 N N . GLN F 1 39 ? -6.949 10.257 21.472 1.00 19.31 31 GLN F N 1
ATOM 6274 C CA . GLN F 1 39 ? -7.364 9.843 22.806 1.00 21.51 31 GLN F CA 1
ATOM 6275 C C . GLN F 1 39 ? -7.100 8.366 23.006 1.00 23.42 31 GLN F C 1
ATOM 6276 O O . GLN F 1 39 ? -6.588 7.953 24.050 1.00 20.78 31 GLN F O 1
ATOM 6282 N N . ALA F 1 40 ? -7.465 7.552 22.014 1.00 22.93 32 ALA F N 1
ATOM 6283 C CA . ALA F 1 40 ? -7.262 6.115 22.137 1.00 23.38 32 ALA F CA 1
ATOM 6284 C C . ALA F 1 40 ? -5.780 5.786 22.253 1.00 21.75 32 ALA F C 1
ATOM 6285 O O . ALA F 1 40 ? -5.381 4.992 23.109 1.00 24.10 32 ALA F O 1
ATOM 6287 N N . ARG F 1 41 ? -4.943 6.400 21.407 1.00 21.09 33 ARG F N 1
ATOM 6288 C CA . ARG F 1 41 ? -3.502 6.145 21.472 1.00 25.51 33 ARG F CA 1
ATOM 6289 C C . ARG F 1 41 ? -2.932 6.549 22.821 1.00 23.77 33 ARG F C 1
ATOM 6290 O O . ARG F 1 41 ? -2.193 5.777 23.451 1.00 23.88 33 ARG F O 1
ATOM 6298 N N . PHE F 1 42 ? -3.278 7.756 23.286 1.00 16.93 34 PHE F N 1
ATOM 6299 C CA . PHE F 1 42 ? -2.795 8.232 24.579 1.00 18.52 34 PHE F CA 1
ATOM 6300 C C . PHE F 1 42 ? -3.149 7.250 25.681 1.00 21.64 34 PHE F C 1
ATOM 6301 O O . PHE F 1 42 ? -2.307 6.902 26.518 1.00 21.26 34 PHE F O 1
ATOM 6309 N N . LYS F 1 43 ? -4.408 6.807 25.701 1.00 20.53 35 LYS F N 1
ATOM 6310 C CA . LYS F 1 43 ? -4.862 5.901 26.750 1.00 24.73 35 LYS F CA 1
ATOM 6311 C C . LYS F 1 43 ? -4.127 4.569 26.673 1.00 22.70 35 LYS F C 1
ATOM 6312 O O . LYS F 1 43 ? -3.683 4.036 27.696 1.00 24.58 35 LYS F O 1
ATOM 6318 N N . ARG F 1 44 ? -3.982 4.020 25.464 1.00 25.29 36 ARG F N 1
ATOM 6319 C CA A ARG F 1 44 ? -3.267 2.756 25.303 0.61 26.96 36 ARG F CA 1
ATOM 6320 C CA B ARG F 1 44 ? -3.269 2.759 25.299 0.39 26.96 36 ARG F CA 1
ATOM 6321 C C . ARG F 1 44 ? -1.829 2.865 25.794 1.00 27.22 36 ARG F C 1
ATOM 6322 O O . ARG F 1 44 ? -1.324 1.955 26.469 1.00 26.96 36 ARG F O 1
ATOM 6337 N N . ILE F 1 45 ? -1.144 3.963 25.451 1.00 21.06 37 ILE F N 1
ATOM 6338 C CA . ILE F 1 45 ? 0.260 4.101 25.820 1.00 22.62 37 ILE F CA 1
ATOM 6339 C C . ILE F 1 45 ? 0.418 4.269 27.327 1.00 27.29 37 ILE F C 1
ATOM 6340 O O . ILE F 1 45 ? 1.310 3.668 27.939 1.00 24.03 37 ILE F O 1
ATOM 6345 N N . THR F 1 46 ? -0.441 5.071 27.952 1.00 22.56 38 THR F N 1
ATOM 6346 C CA . THR F 1 46 ? -0.248 5.397 29.358 1.00 20.66 38 THR F CA 1
ATOM 6347 C C . THR F 1 46 ? -0.900 4.415 30.326 1.00 23.50 38 THR F C 1
ATOM 6348 O O . THR F 1 46 ? -0.528 4.409 31.509 1.00 19.95 38 THR F O 1
ATOM 6352 N N . MET F 1 47 ? -1.811 3.554 29.860 1.00 21.69 39 MET F N 1
ATOM 6353 C CA . MET F 1 47 ? -2.593 2.727 30.778 1.00 22.76 39 MET F CA 1
ATOM 6354 C C . MET F 1 47 ? -1.697 1.856 31.653 1.00 27.63 39 MET F C 1
ATOM 6355 O O . MET F 1 47 ? -0.751 1.226 31.171 1.00 25.51 39 MET F O 1
ATOM 6360 N N . GLY F 1 48 ? -1.999 1.824 32.953 1.00 26.61 40 GLY F N 1
ATOM 6361 C CA . GLY F 1 48 ? -1.233 1.031 33.891 1.00 22.09 40 GLY F CA 1
ATOM 6362 C C . GLY F 1 48 ? 0.060 1.666 34.359 1.00 24.07 40 GLY F C 1
ATOM 6363 O O . GLY F 1 48 ? 0.738 1.079 35.205 1.00 26.22 40 GLY F O 1
ATOM 6364 N N . HIS F 1 49 ? 0.450 2.808 33.795 1.00 22.95 41 HIS F N 1
ATOM 6365 C CA . HIS F 1 49 ? 1.661 3.533 34.156 1.00 25.87 41 HIS F CA 1
ATOM 6366 C C . HIS F 1 49 ? 1.330 4.784 34.954 1.00 26.58 41 HIS F C 1
ATOM 6367 O O . HIS F 1 49 ? 0.249 5.364 34.812 1.00 20.63 41 HIS F O 1
ATOM 6374 N N . THR F 1 50 ? 2.291 5.215 35.770 1.00 21.87 42 THR F N 1
ATOM 6375 C CA . THR F 1 50 ? 2.229 6.544 36.375 1.00 23.74 42 THR F CA 1
ATOM 6376 C C . THR F 1 50 ? 2.152 7.631 35.311 1.00 24.14 42 THR F C 1
ATOM 6377 O O . THR F 1 50 ? 2.931 7.628 34.348 1.00 23.39 42 THR F O 1
ATOM 6381 N N . VAL F 1 51 ? 1.248 8.595 35.505 1.00 18.50 43 VAL F N 1
ATOM 6382 C CA . VAL F 1 51 ? 1.168 9.775 34.648 1.00 16.46 43 VAL F CA 1
ATOM 6383 C C . VAL F 1 51 ? 1.480 11.005 35.495 1.00 20.51 43 VAL F C 1
ATOM 6384 O O . VAL F 1 51 ? 0.903 11.190 36.574 1.00 22.00 43 VAL F O 1
ATOM 6388 N N . ILE F 1 52 ? 2.401 11.828 35.003 1.00 17.70 44 ILE F N 1
ATOM 6389 C CA . ILE F 1 52 ? 2.899 13.014 35.696 1.00 17.38 44 ILE F CA 1
ATOM 6390 C C . ILE F 1 52 ? 2.421 14.240 34.936 1.00 17.76 44 ILE F C 1
ATOM 6391 O O . ILE F 1 52 ? 2.578 14.311 33.713 1.00 18.73 44 ILE F O 1
ATOM 6396 N N . MET F 1 53 ? 1.834 15.200 35.649 1.00 17.22 45 MET F N 1
ATOM 6397 C CA . MET F 1 53 ? 1.275 16.372 34.994 1.00 19.21 45 MET F CA 1
ATOM 6398 C C . MET F 1 53 ? 1.428 17.600 35.884 1.00 18.64 45 MET F C 1
ATOM 6399 O O . MET F 1 53 ? 1.588 17.496 37.101 1.00 21.22 45 MET F O 1
ATOM 6404 N N . GLY F 1 54 ? 1.361 18.776 35.258 1.00 20.49 46 GLY F N 1
ATOM 6405 C CA . GLY F 1 54 ? 1.301 20.013 36.010 1.00 18.97 46 GLY F CA 1
ATOM 6406 C C . GLY F 1 54 ? -0.081 20.298 36.560 1.00 22.04 46 GLY F C 1
ATOM 6407 O O . GLY F 1 54 ? -1.090 19.765 36.086 1.00 22.04 46 GLY F O 1
ATOM 6408 N N . ARG F 1 55 ? -0.125 21.194 37.559 1.00 24.81 47 ARG F N 1
ATOM 6409 C CA . ARG F 1 55 ? -1.391 21.493 38.219 1.00 21.77 47 ARG F CA 1
ATOM 6410 C C . ARG F 1 55 ? -2.416 21.999 37.213 1.00 23.46 47 ARG F C 1
ATOM 6411 O O . ARG F 1 55 ? -3.591 21.620 37.275 1.00 25.25 47 ARG F O 1
ATOM 6419 N N . LYS F 1 56 ? -1.991 22.823 36.247 1.00 22.71 48 LYS F N 1
ATOM 6420 C CA . LYS F 1 56 ? -2.971 23.341 35.292 1.00 25.82 48 LYS F CA 1
ATOM 6421 C C . LYS F 1 56 ? -3.522 22.233 34.398 1.00 26.26 48 LYS F C 1
ATOM 6422 O O . LYS F 1 56 ? -4.718 22.224 34.086 1.00 21.29 48 LYS F O 1
ATOM 6428 N N . THR F 1 57 ? -2.706 21.245 34.052 1.00 22.30 49 THR F N 1
ATOM 6429 C CA . THR F 1 57 ? -3.222 20.147 33.242 1.00 20.09 49 THR F CA 1
ATOM 6430 C C . THR F 1 57 ? -4.226 19.296 34.018 1.00 23.01 49 THR F C 1
ATOM 6431 O O . THR F 1 57 ? -5.259 18.892 33.468 1.00 21.14 49 THR F O 1
ATOM 6435 N N . TRP F 1 58 ? -3.960 19.044 35.302 1.00 24.54 50 TRP F N 1
ATOM 6436 C CA . TRP F 1 58 ? -4.939 18.379 36.159 1.00 22.11 50 TRP F CA 1
ATOM 6437 C C . TRP F 1 58 ? -6.289 19.081 36.102 1.00 27.37 50 TRP F C 1
ATOM 6438 O O . TRP F 1 58 ? -7.325 18.440 35.911 1.00 25.54 50 TRP F O 1
ATOM 6449 N N . GLU F 1 59 ? -6.297 20.409 36.248 1.00 25.17 51 GLU F N 1
ATOM 6450 C CA . GLU F 1 59 ? -7.566 21.118 36.197 1.00 33.35 51 GLU F CA 1
ATOM 6451 C C . GLU F 1 59 ? -8.178 21.050 34.803 1.00 29.70 51 GLU F C 1
ATOM 6452 O O . GLU F 1 59 ? -9.402 21.066 34.671 1.00 32.57 51 GLU F O 1
ATOM 6458 N N . SER F 1 60 ? -7.356 20.887 33.763 1.00 27.00 52 SER F N 1
ATOM 6459 C CA . SER F 1 60 ? -7.870 20.798 32.400 1.00 29.53 52 SER F CA 1
ATOM 6460 C C . SER F 1 60 ? -8.482 19.439 32.075 1.00 30.75 52 SER F C 1
ATOM 6461 O O . SER F 1 60 ? -9.116 19.307 31.024 1.00 28.19 52 SER F O 1
ATOM 6464 N N . LEU F 1 61 ? -8.266 18.424 32.906 1.00 27.37 53 LEU F N 1
ATOM 6465 C CA . LEU F 1 61 ? -8.830 17.111 32.622 1.00 26.97 53 LEU F CA 1
ATOM 6466 C C . LEU F 1 61 ? -10.353 17.179 32.689 1.00 27.83 53 LEU F C 1
ATOM 6467 O O . LEU F 1 61 ? -10.894 17.718 33.657 1.00 28.44 53 LEU F O 1
ATOM 6472 N N . PRO F 1 62 ? -11.073 16.630 31.709 1.00 29.58 54 PRO F N 1
ATOM 6473 C CA . PRO F 1 62 ? -12.531 16.524 31.852 1.00 32.06 54 PRO F CA 1
ATOM 6474 C C . PRO F 1 62 ? -12.868 15.777 33.130 1.00 33.25 54 PRO F C 1
ATOM 6475 O O . PRO F 1 62 ? -12.177 14.831 33.516 1.00 31.87 54 PRO F O 1
ATOM 6479 N N . GLY F 1 63 ? -13.918 16.236 33.809 1.00 32.54 55 GLY F N 1
ATOM 6480 C CA . GLY F 1 63 ? -14.205 15.711 35.129 1.00 32.03 55 GLY F CA 1
ATOM 6481 C C . GLY F 1 63 ? -14.401 14.212 35.147 1.00 34.46 55 GLY F C 1
ATOM 6482 O O . GLY F 1 63 ? -14.090 13.555 36.143 1.00 34.15 55 GLY F O 1
ATOM 6483 N N . SER F 1 64 ? -14.894 13.646 34.046 1.00 35.16 56 SER F N 1
ATOM 6484 C CA . SER F 1 64 ? -15.127 12.206 34.001 1.00 37.63 56 SER F CA 1
ATOM 6485 C C . SER F 1 64 ? -13.829 11.406 34.004 1.00 35.09 56 SER F C 1
ATOM 6486 O O . SER F 1 64 ? -13.873 10.200 34.268 1.00 37.25 56 SER F O 1
ATOM 6489 N N . VAL F 1 65 ? -12.688 12.034 33.688 1.00 28.72 57 VAL F N 1
ATOM 6490 C CA . VAL F 1 65 ? -11.383 11.375 33.736 1.00 30.12 57 VAL F CA 1
ATOM 6491 C C . VAL F 1 65 ? -10.386 12.166 34.579 1.00 28.09 57 VAL F C 1
ATOM 6492 O O . VAL F 1 65 ? -9.195 12.230 34.252 1.00 26.97 57 VAL F O 1
ATOM 6496 N N . ARG F 1 66 ? -10.857 12.785 35.657 1.00 27.85 58 ARG F N 1
ATOM 6497 C CA . ARG F 1 66 ? -9.983 13.432 36.635 1.00 25.29 58 ARG F CA 1
ATOM 6498 C C . ARG F 1 66 ? -10.265 12.729 37.954 1.00 25.71 58 ARG F C 1
ATOM 6499 O O . ARG F 1 66 ? -11.319 12.974 38.571 1.00 35.21 58 ARG F O 1
ATOM 6507 N N . PRO F 1 67 ? -9.373 11.841 38.432 1.00 23.12 59 PRO F N 1
ATOM 6508 C CA . PRO F 1 67 ? -8.088 11.456 37.819 1.00 28.25 59 PRO F CA 1
ATOM 6509 C C . PRO F 1 67 ? -8.226 10.589 36.570 1.00 25.41 59 PRO F C 1
ATOM 6510 O O . PRO F 1 67 ? -9.282 10.010 36.342 1.00 24.64 59 PRO F O 1
ATOM 6514 N N . LEU F 1 68 ? -7.172 10.487 35.784 1.00 23.62 60 LEU F N 1
ATOM 6515 C CA . LEU F 1 68 ? -7.193 9.573 34.654 1.00 24.36 60 LEU F CA 1
ATOM 6516 C C . LEU F 1 68 ? -7.307 8.137 35.158 1.00 24.54 60 LEU F C 1
ATOM 6517 O O . LEU F 1 68 ? -6.464 7.706 35.965 1.00 22.44 60 LEU F O 1
ATOM 6522 N N . PRO F 1 69 ? -8.312 7.374 34.724 1.00 24.85 61 PRO F N 1
ATOM 6523 C CA . PRO F 1 69 ? -8.558 6.062 35.335 1.00 27.02 61 PRO F CA 1
ATOM 6524 C C . PRO F 1 69 ? -7.528 5.030 34.907 1.00 24.72 61 PRO F C 1
ATOM 6525 O O . PRO F 1 69 ? -7.010 5.061 33.788 1.00 23.27 61 PRO F O 1
ATOM 6529 N N . GLY F 1 70 ? -7.258 4.089 35.817 1.00 22.87 62 GLY F N 1
ATOM 6530 C CA . GLY F 1 70 ? -6.328 3.003 35.538 1.00 24.52 62 GLY F CA 1
ATOM 6531 C C . GLY F 1 70 ? -4.862 3.385 35.565 1.00 25.99 62 GLY F C 1
ATOM 6532 O O . GLY F 1 70 ? -4.015 2.563 35.189 1.00 23.10 62 GLY F O 1
ATOM 6533 N N . ARG F 1 71 ? -4.534 4.604 36.009 1.00 22.27 63 ARG F N 1
ATOM 6534 C CA . ARG F 1 71 ? -3.163 5.120 36.077 1.00 22.29 63 ARG F CA 1
ATOM 6535 C C . ARG F 1 71 ? -2.977 5.870 37.391 1.00 22.12 63 ARG F C 1
ATOM 6536 O O . ARG F 1 71 ? -3.859 6.652 37.775 1.00 23.90 63 ARG F O 1
ATOM 6544 N N . PRO F 1 72 ? -1.865 5.666 38.106 1.00 22.97 64 PRO F N 1
ATOM 6545 C CA . PRO F 1 72 ? -1.557 6.549 39.251 1.00 25.44 64 PRO F CA 1
ATOM 6546 C C . PRO F 1 72 ? -1.256 7.960 38.763 1.00 24.85 64 PRO F C 1
ATOM 6547 O O . PRO F 1 72 ? -0.328 8.178 37.985 1.00 21.44 64 PRO F O 1
ATOM 6551 N N . ASN F 1 73 ? -2.034 8.922 39.243 1.00 23.40 65 ASN F N 1
ATOM 6552 C CA . ASN F 1 73 ? -1.902 10.310 38.827 1.00 22.25 65 ASN F CA 1
ATOM 6553 C C . ASN F 1 73 ? -0.995 11.055 39.794 1.00 22.93 65 ASN F C 1
ATOM 6554 O O . ASN F 1 73 ? -1.197 11.003 41.014 1.00 25.72 65 ASN F O 1
ATOM 6559 N N . ILE F 1 74 ? -0.005 11.755 39.247 1.00 23.71 66 ILE F N 1
ATOM 6560 C CA . ILE F 1 74 ? 0.900 12.604 40.015 1.00 23.16 66 ILE F CA 1
ATOM 6561 C C . ILE F 1 74 ? 0.808 14.017 39.451 1.00 22.70 66 ILE F C 1
ATOM 6562 O O . ILE F 1 74 ? 0.822 14.197 38.227 1.00 20.52 66 ILE F O 1
ATOM 6567 N N . VAL F 1 75 ? 0.654 15.005 40.339 1.00 23.11 67 VAL F N 1
ATOM 6568 C CA . VAL F 1 75 ? 0.429 16.401 39.960 1.00 22.97 67 VAL F CA 1
ATOM 6569 C C . VAL F 1 75 ? 1.495 17.274 40.619 1.00 21.75 67 VAL F C 1
ATOM 6570 O O . VAL F 1 75 ? 1.609 17.292 41.850 1.00 23.75 67 VAL F O 1
ATOM 6574 N N . LEU F 1 76 ? 2.238 18.035 39.808 1.00 21.62 68 LEU F N 1
ATOM 6575 C CA . LEU F 1 76 ? 3.222 18.985 40.329 1.00 21.61 68 LEU F CA 1
ATOM 6576 C C . LEU F 1 76 ? 2.562 20.308 40.682 1.00 23.82 68 LEU F C 1
ATOM 6577 O O . LEU F 1 76 ? 1.799 20.855 39.880 1.00 24.45 68 LEU F O 1
ATOM 6582 N N . THR F 1 77 ? 2.889 20.830 41.861 1.00 23.70 69 THR F N 1
ATOM 6583 C CA . THR F 1 77 ? 2.431 22.135 42.313 1.00 27.62 69 THR F CA 1
ATOM 6584 C C . THR F 1 77 ? 3.477 22.717 43.255 1.00 26.87 69 THR F C 1
ATOM 6585 O O . THR F 1 77 ? 4.245 21.982 43.881 1.00 32.54 69 THR F O 1
ATOM 6589 N N . ARG F 1 78 ? 3.540 24.044 43.313 1.00 25.78 70 ARG F N 1
ATOM 6590 C CA . ARG F 1 78 ? 4.279 24.724 44.369 1.00 28.13 70 ARG F CA 1
ATOM 6591 C C . ARG F 1 78 ? 3.361 25.135 45.509 1.00 31.40 70 ARG F C 1
ATOM 6592 O O . ARG F 1 78 ? 3.817 25.746 46.473 1.00 35.10 70 ARG F O 1
ATOM 6600 N N . ASP F 1 79 ? 2.081 24.787 45.422 1.00 31.77 71 ASP F N 1
ATOM 6601 C CA . ASP F 1 79 ? 1.080 25.147 46.416 1.00 41.24 71 ASP F CA 1
ATOM 6602 C C . ASP F 1 79 ? 0.976 24.029 47.451 1.00 41.38 71 ASP F C 1
ATOM 6603 O O . ASP F 1 79 ? 0.385 22.977 47.186 1.00 41.53 71 ASP F O 1
ATOM 6608 N N . ALA F 1 80 ? 1.527 24.270 48.641 1.00 48.17 72 ALA F N 1
ATOM 6609 C CA . ALA F 1 80 ? 1.538 23.246 49.681 1.00 51.09 72 ALA F CA 1
ATOM 6610 C C . ALA F 1 80 ? 0.145 22.866 50.173 1.00 51.30 72 ALA F C 1
ATOM 6611 O O . ALA F 1 80 ? -0.013 21.786 50.755 1.00 52.20 72 ALA F O 1
ATOM 6613 N N . LEU F 1 81 ? -0.868 23.695 49.922 1.00 48.44 73 LEU F N 1
ATOM 6614 C CA . LEU F 1 81 ? -2.231 23.391 50.335 1.00 44.74 73 LEU F CA 1
ATOM 6615 C C . LEU F 1 81 ? -3.097 22.880 49.186 1.00 51.33 73 LEU F C 1
ATOM 6616 O O . LEU F 1 81 ? -4.313 22.756 49.349 1.00 47.73 73 LEU F O 1
ATOM 6618 N N . PHE F 1 82 ? -2.503 22.561 48.039 1.00 44.37 74 PHE F N 1
ATOM 6619 C CA . PHE F 1 82 ? -3.261 21.985 46.937 1.00 43.41 74 PHE F CA 1
ATOM 6620 C C . PHE F 1 82 ? -3.419 20.482 47.154 1.00 41.44 74 PHE F C 1
ATOM 6621 O O . PHE F 1 82 ? -2.425 19.756 47.288 1.00 40.78 74 PHE F O 1
ATOM 6629 N N . GLU F 1 83 ? -4.671 20.020 47.176 1.00 41.56 75 GLU F N 1
ATOM 6630 C CA . GLU F 1 83 ? -5.012 18.626 47.468 1.00 45.01 75 GLU F CA 1
ATOM 6631 C C . GLU F 1 83 ? -5.893 18.093 46.343 1.00 41.56 75 GLU F C 1
ATOM 6632 O O . GLU F 1 83 ? -7.124 18.152 46.424 1.00 47.32 75 GLU F O 1
ATOM 6634 N N . PRO F 1 84 ? -5.295 17.566 45.274 1.00 38.55 76 PRO F N 1
ATOM 6635 C CA . PRO F 1 84 ? -6.092 17.024 44.157 1.00 34.42 76 PRO F CA 1
ATOM 6636 C C . PRO F 1 84 ? -6.761 15.712 44.545 1.00 42.96 76 PRO F C 1
ATOM 6637 O O . PRO F 1 84 ? -6.089 14.740 44.898 1.00 42.36 76 PRO F O 1
ATOM 6641 N N . ASP F 1 85 ? -8.089 15.686 44.478 1.00 39.27 77 ASP F N 1
ATOM 6642 C CA . ASP F 1 85 ? -8.834 14.495 44.865 1.00 43.35 77 ASP F CA 1
ATOM 6643 C C . ASP F 1 85 ? -8.532 13.353 43.897 1.00 34.14 77 ASP F C 1
ATOM 6644 O O . ASP F 1 85 ? -8.889 13.417 42.718 1.00 35.90 77 ASP F O 1
ATOM 6649 N N . GLY F 1 86 ? -7.921 12.287 44.405 1.00 40.30 78 GLY F N 1
ATOM 6650 C CA . GLY F 1 86 ? -7.582 11.146 43.583 1.00 32.97 78 GLY F CA 1
ATOM 6651 C C . GLY F 1 86 ? -6.213 11.170 42.948 1.00 34.49 78 GLY F C 1
ATOM 6652 O O . GLY F 1 86 ? -5.938 10.332 42.082 1.00 32.18 78 GLY F O 1
ATOM 6653 N N . ALA F 1 87 ? -5.354 12.116 43.315 1.00 32.87 79 ALA F N 1
ATOM 6654 C CA . ALA F 1 87 ? -4.005 12.164 42.769 1.00 27.43 79 ALA F CA 1
ATOM 6655 C C . ALA F 1 87 ? -3.038 12.536 43.877 1.00 29.10 79 ALA F C 1
ATOM 6656 O O . ALA F 1 87 ? -3.428 13.038 44.936 1.00 34.07 79 ALA F O 1
ATOM 6658 N N . LEU F 1 88 ? -1.763 12.329 43.607 1.00 25.13 80 LEU F N 1
ATOM 6659 C CA . LEU F 1 88 ? -0.706 12.679 44.537 1.00 30.06 80 LEU F CA 1
ATOM 6660 C C . LEU F 1 88 ? -0.075 13.996 44.101 1.00 30.12 80 LEU F C 1
ATOM 6661 O O . LEU F 1 88 ? 0.412 14.113 42.971 1.00 31.35 80 LEU F O 1
ATOM 6666 N N . ALA F 1 89 ? -0.056 14.973 45.004 1.00 26.95 81 ALA F N 1
ATOM 6667 C CA . ALA F 1 89 ? 0.587 16.255 44.741 1.00 27.87 81 ALA F CA 1
ATOM 6668 C C . ALA F 1 89 ? 2.047 16.172 45.162 1.00 30.33 81 ALA F C 1
ATOM 6669 O O . ALA F 1 89 ? 2.347 15.673 46.246 1.00 27.54 81 ALA F O 1
ATOM 6671 N N . VAL F 1 90 ? 2.954 16.623 44.294 1.00 28.39 82 VAL F N 1
ATOM 6672 C CA . VAL F 1 90 ? 4.375 16.670 44.623 1.00 28.65 82 VAL F CA 1
ATOM 6673 C C . VAL F 1 90 ? 4.899 18.050 44.256 1.00 28.58 82 VAL F C 1
ATOM 6674 O O . VAL F 1 90 ? 4.310 18.764 43.444 1.00 26.02 82 VAL F O 1
ATOM 6678 N N . GLY F 1 91 ? 6.034 18.414 44.851 1.00 28.65 83 GLY F N 1
ATOM 6679 C CA . GLY F 1 91 ? 6.562 19.756 44.721 1.00 26.05 83 GLY F CA 1
ATOM 6680 C C . GLY F 1 91 ? 7.757 19.921 43.815 1.00 30.43 83 GLY F C 1
ATOM 6681 O O . GLY F 1 91 ? 8.328 21.020 43.768 1.00 32.48 83 GLY F O 1
ATOM 6682 N N . SER F 1 92 ? 8.172 18.879 43.098 1.00 27.45 84 SER F N 1
ATOM 6683 C CA . SER F 1 92 ? 9.360 18.968 42.261 1.00 29.95 84 SER F CA 1
ATOM 6684 C C . SER F 1 92 ? 9.355 17.825 41.260 1.00 28.45 84 SER F C 1
ATOM 6685 O O . SER F 1 92 ? 8.629 16.834 41.415 1.00 26.61 84 SER F O 1
ATOM 6688 N N . ALA F 1 93 ? 10.197 17.965 40.235 1.00 25.56 85 ALA F N 1
ATOM 6689 C CA . ALA F 1 93 ? 10.361 16.869 39.287 1.00 25.84 85 ALA F CA 1
ATOM 6690 C C . ALA F 1 93 ? 10.934 15.638 39.982 1.00 28.68 85 ALA F C 1
ATOM 6691 O O . ALA F 1 93 ? 10.480 14.515 39.743 1.00 29.05 85 ALA F O 1
ATOM 6693 N N . ASP F 1 94 ? 11.910 15.836 40.871 1.00 29.87 86 ASP F N 1
ATOM 6694 C CA A ASP F 1 94 ? 12.520 14.704 41.566 0.51 33.39 86 ASP F CA 1
ATOM 6695 C CA B ASP F 1 94 ? 12.521 14.707 41.568 0.49 33.40 86 ASP F CA 1
ATOM 6696 C C . ASP F 1 94 ? 11.511 13.975 42.446 1.00 28.50 86 ASP F C 1
ATOM 6697 O O . ASP F 1 94 ? 11.542 12.744 42.545 1.00 28.43 86 ASP F O 1
ATOM 6706 N N . ALA F 1 95 ? 10.624 14.717 43.112 1.00 32.34 87 ALA F N 1
ATOM 6707 C CA . ALA F 1 95 ? 9.601 14.076 43.936 1.00 25.46 87 ALA F CA 1
ATOM 6708 C C . ALA F 1 95 ? 8.610 13.308 43.073 1.00 28.65 87 ALA F C 1
ATOM 6709 O O . ALA F 1 95 ? 8.112 12.252 43.480 1.00 23.37 87 ALA F O 1
ATOM 6711 N N . ALA F 1 96 ? 8.298 13.833 41.885 1.00 27.52 88 ALA F N 1
ATOM 6712 C CA . ALA F 1 96 ? 7.431 13.113 40.958 1.00 25.15 88 ALA F CA 1
ATOM 6713 C C . ALA F 1 96 ? 8.049 11.773 40.565 1.00 31.72 88 ALA F C 1
ATOM 6714 O O . ALA F 1 96 ? 7.382 10.731 40.600 1.00 26.91 88 ALA F O 1
ATOM 6716 N N . LEU F 1 97 ? 9.343 11.783 40.213 1.00 27.98 89 LEU F N 1
ATOM 6717 C CA . LEU F 1 97 ? 10.007 10.562 39.754 1.00 28.56 89 LEU F CA 1
ATOM 6718 C C . LEU F 1 97 ? 10.208 9.556 40.884 1.00 27.56 89 LEU F C 1
ATOM 6719 O O . LEU F 1 97 ? 10.079 8.350 40.667 1.00 25.78 89 LEU F O 1
ATOM 6724 N N . ALA F 1 98 ? 10.521 10.019 42.098 1.00 30.70 90 ALA F N 1
ATOM 6725 C CA . ALA F 1 98 ? 10.668 9.072 43.201 1.00 27.76 90 ALA F CA 1
ATOM 6726 C C . ALA F 1 98 ? 9.371 8.327 43.477 1.00 31.55 90 ALA F C 1
ATOM 6727 O O . ALA F 1 98 ? 9.401 7.198 43.969 1.00 30.18 90 ALA F O 1
ATOM 6729 N N . ALA F 1 99 ? 8.223 8.928 43.166 1.00 29.70 91 ALA F N 1
ATOM 6730 C CA . ALA F 1 99 ? 6.949 8.267 43.389 1.00 27.24 91 ALA F CA 1
ATOM 6731 C C . ALA F 1 99 ? 6.456 7.519 42.157 1.00 30.04 91 ALA F C 1
ATOM 6732 O O . ALA F 1 99 ? 5.361 6.950 42.192 1.00 28.78 91 ALA F O 1
ATOM 6734 N N . SER F 1 100 ? 7.227 7.501 41.076 1.00 28.53 92 SER F N 1
ATOM 6735 C CA . SER F 1 100 ? 6.769 6.874 39.847 1.00 29.94 92 SER F CA 1
ATOM 6736 C C . SER F 1 100 ? 7.190 5.410 39.769 1.00 30.96 92 SER F C 1
ATOM 6737 O O . SER F 1 100 ? 8.101 4.953 40.465 1.00 29.72 92 SER F O 1
ATOM 6740 N N . ASP F 1 101 ? 6.522 4.682 38.877 1.00 31.92 93 ASP F N 1
ATOM 6741 C CA . ASP F 1 101 ? 6.933 3.337 38.499 1.00 30.12 93 ASP F CA 1
ATOM 6742 C C . ASP F 1 101 ? 8.126 3.442 37.548 1.00 28.77 93 ASP F C 1
ATOM 6743 O O . ASP F 1 101 ? 8.690 4.519 37.339 1.00 29.54 93 ASP F O 1
ATOM 6748 N N . GLU F 1 102 ? 8.511 2.329 36.929 1.00 29.69 94 GLU F N 1
ATOM 6749 C CA . GLU F 1 102 ? 9.741 2.332 36.146 1.00 29.25 94 GLU F CA 1
ATOM 6750 C C . GLU F 1 102 ? 9.595 3.042 34.811 1.00 29.84 94 GLU F C 1
ATOM 6751 O O . GLU F 1 102 ? 10.606 3.399 34.210 1.00 37.23 94 GLU F O 1
ATOM 6753 N N . ALA F 1 103 ? 8.382 3.273 34.325 1.00 29.40 95 ALA F N 1
ATOM 6754 C CA . ALA F 1 103 ? 8.187 3.872 33.003 1.00 26.92 95 ALA F CA 1
ATOM 6755 C C . ALA F 1 103 ? 7.065 4.893 33.061 1.00 27.03 95 ALA F C 1
ATOM 6756 O O . ALA F 1 103 ? 6.013 4.723 32.436 1.00 29.53 95 ALA F O 1
ATOM 6758 N N . PRO F 1 104 ? 7.273 5.997 33.772 1.00 23.95 96 PRO F N 1
ATOM 6759 C CA . PRO F 1 104 ? 6.217 7.006 33.881 1.00 23.02 96 PRO F CA 1
ATOM 6760 C C . PRO F 1 104 ? 6.049 7.762 32.572 1.00 23.56 96 PRO F C 1
ATOM 6761 O O . PRO F 1 104 ? 6.960 7.817 31.741 1.00 22.14 96 PRO F O 1
ATOM 6765 N N . TRP F 1 105 ? 4.852 8.329 32.382 1.00 18.65 97 TRP F N 1
ATOM 6766 C CA . TRP F 1 105 ? 4.579 9.197 31.241 1.00 21.15 97 TRP F CA 1
ATOM 6767 C C . TRP F 1 105 ? 4.251 10.603 31.719 1.00 19.80 97 TRP F C 1
ATOM 6768 O O . TRP F 1 105 ? 3.380 10.796 32.577 1.00 20.33 97 TRP F O 1
ATOM 6779 N N . VAL F 1 106 ? 4.971 11.572 31.172 1.00 18.04 98 VAL F N 1
ATOM 6780 C CA . VAL F 1 106 ? 4.731 12.981 31.432 1.00 19.91 98 VAL F CA 1
ATOM 6781 C C . VAL F 1 106 ? 3.718 13.475 30.411 1.00 18.00 98 VAL F C 1
ATOM 6782 O O . VAL F 1 106 ? 3.990 13.496 29.204 1.00 19.44 98 VAL F O 1
ATOM 6786 N N . ILE F 1 107 ? 2.568 13.929 30.892 1.00 18.13 99 ILE F N 1
ATOM 6787 C CA . ILE F 1 107 ? 1.422 14.143 30.025 1.00 17.34 99 ILE F CA 1
ATOM 6788 C C . ILE F 1 107 ? 1.044 15.620 29.902 1.00 18.43 99 ILE F C 1
ATOM 6789 O O . ILE F 1 107 ? -0.039 15.928 29.395 1.00 19.00 99 ILE F O 1
ATOM 6794 N N . GLY F 1 108 ? 1.907 16.545 30.330 1.00 19.55 100 GLY F N 1
ATOM 6795 C CA . GLY F 1 108 ? 1.675 17.968 30.130 1.00 15.74 100 GLY F CA 1
ATOM 6796 C C . GLY F 1 108 ? 1.461 18.711 31.438 1.00 17.41 100 GLY F C 1
ATOM 6797 O O . GLY F 1 108 ? 1.421 18.123 32.519 1.00 17.45 100 GLY F O 1
ATOM 6798 N N . GLY F 1 109 ? 1.340 20.035 31.328 1.00 18.16 101 GLY F N 1
ATOM 6799 C CA . GLY F 1 109 ? 1.306 20.761 30.062 1.00 16.62 101 GLY F CA 1
ATOM 6800 C C . GLY F 1 109 ? 2.634 21.407 29.691 1.00 20.72 101 GLY F C 1
ATOM 6801 O O . GLY F 1 109 ? 3.683 20.799 29.883 1.00 18.03 101 GLY F O 1
ATOM 6802 N N . GLY F 1 110 ? 2.593 22.642 29.185 1.00 18.37 102 GLY F N 1
ATOM 6803 C CA . GLY F 1 110 ? 3.808 23.265 28.657 1.00 19.70 102 GLY F CA 1
ATOM 6804 C C . GLY F 1 110 ? 4.940 23.386 29.669 1.00 22.67 102 GLY F C 1
ATOM 6805 O O . GLY F 1 110 ? 6.081 22.991 29.395 1.00 19.15 102 GLY F O 1
ATOM 6806 N N . GLU F 1 111 ? 4.651 23.920 30.860 1.00 20.88 103 GLU F N 1
ATOM 6807 C CA . GLU F 1 111 ? 5.732 24.058 31.843 1.00 19.02 103 GLU F CA 1
ATOM 6808 C C . GLU F 1 111 ? 6.313 22.707 32.211 1.00 22.60 103 GLU F C 1
ATOM 6809 O O . GLU F 1 111 ? 7.542 22.552 32.310 1.00 17.72 103 GLU F O 1
ATOM 6815 N N . ILE F 1 112 ? 5.447 21.715 32.427 1.00 16.18 104 ILE F N 1
ATOM 6816 C CA . ILE F 1 112 ? 5.950 20.431 32.884 1.00 16.58 104 ILE F CA 1
ATOM 6817 C C . ILE F 1 112 ? 6.693 19.706 31.763 1.00 17.79 104 ILE F C 1
ATOM 6818 O O . ILE F 1 112 ? 7.664 18.986 32.033 1.00 17.62 104 ILE F O 1
ATOM 6823 N N . TYR F 1 113 ? 6.275 19.857 30.498 1.00 16.88 105 TYR F N 1
ATOM 6824 C CA . TYR F 1 113 ? 7.094 19.287 29.416 1.00 17.10 105 TYR F CA 1
ATOM 6825 C C . TYR F 1 113 ? 8.498 19.876 29.424 1.00 20.23 105 TYR F C 1
ATOM 6826 O O . TYR F 1 113 ? 9.495 19.153 29.280 1.00 18.33 105 TYR F O 1
ATOM 6835 N N . ARG F 1 114 ? 8.597 21.207 29.519 1.00 18.28 106 ARG F N 1
ATOM 6836 C CA . ARG F 1 114 ? 9.920 21.824 29.486 1.00 17.79 106 ARG F CA 1
ATOM 6837 C C . ARG F 1 114 ? 10.748 21.404 30.693 1.00 20.00 106 ARG F C 1
ATOM 6838 O O . ARG F 1 114 ? 11.979 21.286 30.596 1.00 22.45 106 ARG F O 1
ATOM 6846 N N . LEU F 1 115 ? 10.087 21.175 31.829 1.00 15.88 107 LEU F N 1
ATOM 6847 C CA . LEU F 1 115 ? 10.765 20.742 33.045 1.00 21.70 107 LEU F CA 1
ATOM 6848 C C . LEU F 1 115 ? 11.340 19.333 32.904 1.00 22.02 107 LEU F C 1
ATOM 6849 O O . LEU F 1 115 ? 12.459 19.070 33.348 1.00 23.28 107 LEU F O 1
ATOM 6854 N N . PHE F 1 116 ? 10.585 18.410 32.303 1.00 19.70 108 PHE F N 1
ATOM 6855 C CA . PHE F 1 116 ? 10.989 17.005 32.231 1.00 20.17 108 PHE F CA 1
ATOM 6856 C C . PHE F 1 116 ? 11.753 16.634 30.966 1.00 20.90 108 PHE F C 1
ATOM 6857 O O . PHE F 1 116 ? 12.431 15.596 30.959 1.00 18.43 108 PHE F O 1
ATOM 6865 N N . LEU F 1 117 ? 11.692 17.452 29.912 1.00 19.87 109 LEU F N 1
ATOM 6866 C CA . LEU F 1 117 ? 12.391 17.103 28.674 1.00 23.07 109 LEU F CA 1
ATOM 6867 C C . LEU F 1 117 ? 13.873 16.766 28.870 1.00 22.06 109 LEU F C 1
ATOM 6868 O O . LEU F 1 117 ? 14.327 15.774 28.276 1.00 20.90 109 LEU F O 1
ATOM 6873 N N . PRO F 1 118 ? 14.666 17.492 29.665 1.00 24.36 110 PRO F N 1
ATOM 6874 C CA . PRO F 1 118 ? 16.079 17.094 29.822 1.00 22.77 110 PRO F CA 1
ATOM 6875 C C . PRO F 1 118 ? 16.262 15.710 30.414 1.00 26.09 110 PRO F C 1
ATOM 6876 O O . PRO F 1 118 ? 17.338 15.127 30.255 1.00 26.41 110 PRO F O 1
ATOM 6880 N N . LEU F 1 119 ? 15.267 15.174 31.117 1.00 21.28 111 LEU F N 1
ATOM 6881 C CA . LEU F 1 119 ? 15.377 13.868 31.749 1.00 24.57 111 LEU F CA 1
ATOM 6882 C C . LEU F 1 119 ? 14.768 12.752 30.918 1.00 25.53 111 LEU F C 1
ATOM 6883 O O . LEU F 1 119 ? 14.845 11.589 31.322 1.00 27.56 111 LEU F O 1
ATOM 6888 N N . ALA F 1 120 ? 14.141 13.075 29.794 1.00 23.38 112 ALA F N 1
ATOM 6889 C CA . ALA F 1 120 ? 13.319 12.104 29.085 1.00 26.66 112 ALA F CA 1
ATOM 6890 C C . ALA F 1 120 ? 14.143 11.238 28.144 1.00 23.68 112 ALA F C 1
ATOM 6891 O O . ALA F 1 120 ? 15.134 11.680 27.551 1.00 24.90 112 ALA F O 1
ATOM 6893 N N . GLN F 1 121 ? 13.705 9.990 27.993 1.00 20.77 113 GLN F N 1
ATOM 6894 C CA . GLN F 1 121 ? 14.306 9.076 27.035 1.00 26.94 113 GLN F CA 1
ATOM 6895 C C . GLN F 1 121 ? 13.452 8.841 25.800 1.00 26.14 113 GLN F C 1
ATOM 6896 O O . GLN F 1 121 ? 13.983 8.389 24.780 1.00 24.77 113 GLN F O 1
ATOM 6902 N N . ARG F 1 122 ? 12.156 9.129 25.851 1.00 24.74 114 ARG F N 1
ATOM 6903 C CA A ARG F 1 122 ? 11.324 8.927 24.676 0.49 25.07 114 ARG F CA 1
ATOM 6904 C CA B ARG F 1 122 ? 11.302 8.900 24.695 0.51 25.07 114 ARG F CA 1
ATOM 6905 C C . ARG F 1 122 ? 10.154 9.894 24.704 1.00 21.35 114 ARG F C 1
ATOM 6906 O O . ARG F 1 122 ? 9.712 10.338 25.764 1.00 22.14 114 ARG F O 1
ATOM 6921 N N . CYS F 1 123 ? 9.678 10.234 23.509 1.00 22.37 115 CYS F N 1
ATOM 6922 C CA . CYS F 1 123 ? 8.539 11.123 23.308 1.00 23.57 115 CYS F CA 1
ATOM 6923 C C . CYS F 1 123 ? 7.603 10.473 22.309 1.00 20.10 115 CYS F C 1
ATOM 6924 O O . CYS F 1 123 ? 8.066 9.911 21.315 1.00 21.92 115 CYS F O 1
ATOM 6927 N N . GLU F 1 124 ? 6.315 10.422 22.634 1.00 17.43 116 GLU F N 1
ATOM 6928 C CA . GLU F 1 124 ? 5.293 9.968 21.687 1.00 20.38 116 GLU F CA 1
ATOM 6929 C C . GLU F 1 124 ? 4.454 11.179 21.288 1.00 20.04 116 GLU F C 1
ATOM 6930 O O . GLU F 1 124 ? 3.861 11.828 22.152 1.00 19.13 116 GLU F O 1
ATOM 6936 N N . VAL F 1 125 ? 4.489 11.554 20.012 1.00 20.15 117 VAL F N 1
ATOM 6937 C CA . VAL F 1 125 ? 3.931 12.828 19.579 1.00 17.37 117 VAL F CA 1
ATOM 6938 C C . VAL F 1 125 ? 2.833 12.592 18.549 1.00 18.24 117 VAL F C 1
ATOM 6939 O O . VAL F 1 125 ? 3.021 11.846 17.576 1.00 16.27 117 VAL F O 1
ATOM 6943 N N . THR F 1 126 ? 1.703 13.257 18.747 1.00 19.00 118 THR F N 1
ATOM 6944 C CA . THR F 1 126 ? 0.667 13.361 17.731 1.00 15.48 118 THR F CA 1
ATOM 6945 C C . THR F 1 126 ? 0.686 14.778 17.173 1.00 16.32 118 THR F C 1
ATOM 6946 O O . THR F 1 126 ? 0.663 15.743 17.944 1.00 17.15 118 THR F O 1
ATOM 6950 N N . VAL F 1 127 ? 0.777 14.901 15.851 1.00 15.76 119 VAL F N 1
ATOM 6951 C CA . VAL F 1 127 ? 0.677 16.181 15.156 1.00 16.38 119 VAL F CA 1
ATOM 6952 C C . VAL F 1 127 ? -0.684 16.236 14.485 1.00 17.22 119 VAL F C 1
ATOM 6953 O O . VAL F 1 127 ? -1.036 15.315 13.738 1.00 18.80 119 VAL F O 1
ATOM 6957 N N . VAL F 1 128 ? -1.440 17.309 14.731 1.00 17.22 120 VAL F N 1
ATOM 6958 C CA A VAL F 1 128 ? -2.789 17.483 14.203 0.64 18.15 120 VAL F CA 1
ATOM 6959 C CA B VAL F 1 128 ? -2.780 17.462 14.178 0.36 18.17 120 VAL F CA 1
ATOM 6960 C C . VAL F 1 128 ? -2.793 18.654 13.231 1.00 19.37 120 VAL F C 1
ATOM 6961 O O . VAL F 1 128 ? -2.225 19.709 13.521 1.00 19.40 120 VAL F O 1
ATOM 6968 N N . GLU F 1 129 ? -3.442 18.494 12.087 1.00 20.84 121 GLU F N 1
ATOM 6969 C CA . GLU F 1 129 ? -3.525 19.645 11.195 1.00 22.21 121 GLU F CA 1
ATOM 6970 C C . GLU F 1 129 ? -4.764 20.455 11.561 1.00 22.59 121 GLU F C 1
ATOM 6971 O O . GLU F 1 129 ? -5.874 20.201 11.090 1.00 26.06 121 GLU F O 1
ATOM 6977 N N . ALA F 1 130 ? -4.574 21.442 12.430 1.00 24.45 122 ALA F N 1
ATOM 6978 C CA . ALA F 1 130 ? -5.663 22.298 12.888 1.00 26.69 122 ALA F CA 1
ATOM 6979 C C . ALA F 1 130 ? -5.049 23.670 13.074 1.00 30.67 122 ALA F C 1
ATOM 6980 O O . ALA F 1 130 ? -4.136 23.841 13.893 1.00 24.99 122 ALA F O 1
ATOM 6982 N N . ASP F 1 131 ? -5.501 24.633 12.272 1.00 29.70 123 ASP F N 1
ATOM 6983 C CA . ASP F 1 131 ? -4.955 25.987 12.349 1.00 28.75 123 ASP F CA 1
ATOM 6984 C C . ASP F 1 131 ? -5.735 26.795 13.382 1.00 30.67 123 ASP F C 1
ATOM 6985 O O . ASP F 1 131 ? -6.427 27.768 13.081 1.00 35.58 123 ASP F O 1
ATOM 6990 N N . VAL F 1 132 ? -5.585 26.367 14.632 1.00 23.97 124 VAL F N 1
ATOM 6991 C CA . VAL F 1 132 ? -6.209 27.019 15.779 1.00 20.32 124 VAL F CA 1
ATOM 6992 C C . VAL F 1 132 ? -5.137 27.729 16.599 1.00 23.50 124 VAL F C 1
ATOM 6993 O O . VAL F 1 132 ? -4.012 27.219 16.739 1.00 22.33 124 VAL F O 1
ATOM 6997 N N . PRO F 1 133 ? -5.443 28.881 17.181 1.00 21.25 125 PRO F N 1
ATOM 6998 C CA . PRO F 1 133 ? -4.461 29.583 18.019 1.00 18.81 125 PRO F CA 1
ATOM 6999 C C . PRO F 1 133 ? -4.338 28.953 19.403 1.00 17.92 125 PRO F C 1
ATOM 7000 O O . PRO F 1 133 ? -5.167 28.145 19.833 1.00 21.78 125 PRO F O 1
ATOM 7004 N N . GLY F 1 134 ? -3.273 29.333 20.110 1.00 18.03 126 GLY F N 1
ATOM 7005 C CA . GLY F 1 134 ? -3.109 28.818 21.458 1.00 17.68 126 GLY F CA 1
ATOM 7006 C C . GLY F 1 134 ? -2.081 29.608 22.242 1.00 18.03 126 GLY F C 1
ATOM 7007 O O . GLY F 1 134 ? -1.322 30.413 21.692 1.00 18.90 126 GLY F O 1
ATOM 7008 N N . ASP F 1 135 ? -2.070 29.354 23.549 1.00 17.77 127 ASP F N 1
ATOM 7009 C CA . ASP F 1 135 ? -1.189 30.043 24.476 1.00 18.47 127 ASP F CA 1
ATOM 7010 C C . ASP F 1 135 ? -0.166 29.110 25.123 1.00 18.02 127 ASP F C 1
ATOM 7011 O O . ASP F 1 135 ? 0.614 29.559 25.968 1.00 18.67 127 ASP F O 1
ATOM 7016 N N . ALA F 1 136 ? -0.194 27.815 24.803 1.00 18.58 128 ALA F N 1
ATOM 7017 C CA . ALA F 1 136 ? 0.795 26.855 25.286 1.00 20.15 128 ALA F CA 1
ATOM 7018 C C . ALA F 1 136 ? 1.292 26.030 24.104 1.00 20.93 128 ALA F C 1
ATOM 7019 O O . ALA F 1 136 ? 0.501 25.666 23.229 1.00 16.27 128 ALA F O 1
ATOM 7021 N N . LEU F 1 137 ? 2.603 25.775 24.074 1.00 16.89 129 LEU F N 1
ATOM 7022 C CA . LEU F 1 137 ? 3.306 25.139 22.966 1.00 16.99 129 LEU F CA 1
ATOM 7023 C C . LEU F 1 137 ? 4.045 23.879 23.415 1.00 18.76 129 LEU F C 1
ATOM 7024 O O . LEU F 1 137 ? 4.452 23.752 24.579 1.00 18.84 129 LEU F O 1
ATOM 7029 N N . ALA F 1 138 ? 4.211 22.951 22.471 1.00 18.41 130 ALA F N 1
ATOM 7030 C CA . ALA F 1 138 ? 5.022 21.760 22.684 1.00 18.81 130 ALA F CA 1
ATOM 7031 C C . ALA F 1 138 ? 6.499 22.125 22.764 1.00 18.21 130 ALA F C 1
ATOM 7032 O O . ALA F 1 138 ? 6.922 23.135 22.203 1.00 19.40 130 ALA F O 1
ATOM 7034 N N . PRO F 1 139 ? 7.304 21.309 23.446 1.00 19.68 131 PRO F N 1
ATOM 7035 C CA . PRO F 1 139 ? 8.756 21.503 23.419 1.00 24.41 131 PRO F CA 1
ATOM 7036 C C . PRO F 1 139 ? 9.333 21.114 22.068 1.00 23.71 131 PRO F C 1
ATOM 7037 O O . PRO F 1 139 ? 8.727 20.371 21.289 1.00 26.70 131 PRO F O 1
ATOM 7041 N N . GLU F 1 140 ? 10.478 21.710 21.763 1.00 27.02 132 GLU F N 1
ATOM 7042 C CA . GLU F 1 140 ? 11.251 21.424 20.561 1.00 35.24 132 GLU F CA 1
ATOM 7043 C C . GLU F 1 140 ? 12.246 20.299 20.831 1.00 36.10 132 GLU F C 1
ATOM 7044 O O . GLU F 1 140 ? 12.969 20.338 21.828 1.00 33.77 132 GLU F O 1
ATOM 7046 N N . LEU F 1 141 ? 12.257 19.286 19.969 1.00 30.80 133 LEU F N 1
ATOM 7047 C CA . LEU F 1 141 ? 13.216 18.197 20.076 1.00 37.24 133 LEU F CA 1
ATOM 7048 C C . LEU F 1 141 ? 14.409 18.564 19.204 1.00 45.23 133 LEU F C 1
ATOM 7049 O O . LEU F 1 141 ? 14.278 18.680 17.981 1.00 50.16 133 LEU F O 1
ATOM 7054 N N . GLY F 1 142 ? 15.553 18.786 19.832 1.00 41.35 134 GLY F N 1
ATOM 7055 C CA . GLY F 1 142 ? 16.783 19.105 19.134 1.00 55.07 134 GLY F CA 1
ATOM 7056 C C . GLY F 1 142 ? 17.647 17.898 18.847 1.00 58.72 134 GLY F C 1
ATOM 7057 O O . GLY F 1 142 ? 17.155 16.792 18.600 1.00 55.44 134 GLY F O 1
ATOM 7058 N N . GLU F 1 143 ? 18.957 18.138 18.795 1.00 67.67 135 GLU F N 1
ATOM 7059 C CA . GLU F 1 143 ? 19.907 17.067 18.537 1.00 64.94 135 GLU F CA 1
ATOM 7060 C C . GLU F 1 143 ? 19.865 16.042 19.664 1.00 59.97 135 GLU F C 1
ATOM 7061 O O . GLU F 1 143 ? 19.676 16.375 20.837 1.00 57.99 135 GLU F O 1
ATOM 7063 N N . GLY F 1 144 ? 20.056 14.779 19.294 1.00 53.63 136 GLY F N 1
ATOM 7064 C CA . GLY F 1 144 ? 20.126 13.697 20.253 1.00 52.72 136 GLY F CA 1
ATOM 7065 C C . GLY F 1 144 ? 18.976 12.722 20.140 1.00 52.76 136 GLY F C 1
ATOM 7066 O O . GLY F 1 144 ? 18.972 11.703 20.843 1.00 45.30 136 GLY F O 1
ATOM 7067 N N . TRP F 1 145 ? 18.020 12.978 19.259 1.00 46.99 137 TRP F N 1
ATOM 7068 C CA . TRP F 1 145 ? 16.823 12.162 19.161 1.00 51.82 137 TRP F CA 1
ATOM 7069 C C . TRP F 1 145 ? 16.769 11.439 17.823 1.00 52.40 137 TRP F C 1
ATOM 7070 O O . TRP F 1 145 ? 17.143 11.987 16.783 1.00 56.16 137 TRP F O 1
ATOM 7081 N N . VAL F 1 146 ? 16.258 10.217 17.863 1.00 47.16 138 VAL F N 1
ATOM 7082 C CA . VAL F 1 146 ? 15.964 9.423 16.683 1.00 42.64 138 VAL F CA 1
ATOM 7083 C C . VAL F 1 146 ? 14.444 9.397 16.594 1.00 49.90 138 VAL F C 1
ATOM 7084 O O . VAL F 1 146 ? 13.759 9.420 17.625 1.00 35.67 138 VAL F O 1
ATOM 7088 N N . VAL F 1 147 ? 13.911 9.399 15.377 1.00 41.67 139 VAL F N 1
ATOM 7089 C CA . VAL F 1 147 ? 12.475 9.524 15.203 1.00 45.37 139 VAL F CA 1
ATOM 7090 C C . VAL F 1 147 ? 12.009 8.572 14.117 1.00 41.08 139 VAL F C 1
ATOM 7091 O O . VAL F 1 147 ? 12.646 8.456 13.064 1.00 40.63 139 VAL F O 1
ATOM 7095 N N . GLU F 1 148 ? 10.928 7.848 14.406 1.00 33.08 140 GLU F N 1
ATOM 7096 C CA . GLU F 1 148 ? 10.190 7.091 13.410 1.00 37.70 140 GLU F CA 1
ATOM 7097 C C . GLU F 1 148 ? 8.941 7.888 13.071 1.00 35.02 140 GLU F C 1
ATOM 7098 O O . GLU F 1 148 ? 8.217 8.322 13.972 1.00 29.42 140 GLU F O 1
ATOM 7100 N N . THR F 1 149 ? 8.682 8.060 11.786 1.00 32.41 141 THR F N 1
ATOM 7101 C CA . THR F 1 149 ? 7.519 8.798 11.329 1.00 38.34 141 THR F CA 1
ATOM 7102 C C . THR F 1 149 ? 6.532 7.819 10.715 1.00 34.80 141 THR F C 1
ATOM 7103 O O . THR F 1 149 ? 6.921 6.785 10.158 1.00 31.89 141 THR F O 1
ATOM 7107 N N . ASN F 1 150 ? 5.265 8.188 10.762 1.00 28.51 142 ASN F N 1
ATOM 7108 C CA . ASN F 1 150 ? 4.220 7.414 10.124 1.00 28.08 142 ASN F CA 1
ATOM 7109 C C . ASN F 1 150 ? 3.534 8.372 9.169 1.00 25.56 142 ASN F C 1
ATOM 7110 O O . ASN F 1 150 ? 3.545 9.583 9.394 1.00 24.40 142 ASN F O 1
ATOM 7115 N N . ASP F 1 151 ? 2.933 7.837 8.111 1.00 22.12 143 ASP F N 1
ATOM 7116 C CA . ASP F 1 151 ? 2.265 8.694 7.140 1.00 22.22 143 ASP F CA 1
ATOM 7117 C C . ASP F 1 151 ? 1.074 9.377 7.793 1.00 23.35 143 ASP F C 1
ATOM 7118 O O . ASP F 1 151 ? 0.506 8.868 8.761 1.00 19.69 143 ASP F O 1
ATOM 7123 N N . TRP F 1 152 ? 0.703 10.543 7.257 1.00 20.40 144 TRP F N 1
ATOM 7124 C CA . TRP F 1 152 ? -0.489 11.245 7.726 1.00 24.22 144 TRP F CA 1
ATOM 7125 C C . TRP F 1 152 ? -1.736 10.385 7.571 1.00 21.88 144 TRP F C 1
ATOM 7126 O O . TRP F 1 152 ? -1.856 9.598 6.631 1.00 21.32 144 TRP F O 1
ATOM 7137 N N . GLN F 1 153 ? -2.645 10.516 8.535 1.00 18.51 145 GLN F N 1
ATOM 7138 C CA . GLN F 1 153 ? -3.920 9.817 8.538 1.00 19.54 145 GLN F CA 1
ATOM 7139 C C . GLN F 1 153 ? -5.065 10.810 8.645 1.00 21.65 145 GLN F C 1
ATOM 7140 O O . GLN F 1 153 ? -4.879 11.968 9.021 1.00 21.60 145 GLN F O 1
ATOM 7146 N N . THR F 1 154 ? -6.261 10.329 8.330 1.00 20.60 146 THR F N 1
ATOM 7147 C CA . THR F 1 154 ? -7.475 11.122 8.421 1.00 22.59 146 THR F CA 1
ATOM 7148 C C . THR F 1 154 ? -8.368 10.506 9.484 1.00 23.52 146 THR F C 1
ATOM 7149 O O . THR F 1 154 ? -8.672 9.309 9.426 1.00 25.35 146 THR F O 1
ATOM 7153 N N . SER F 1 155 ? -8.774 11.311 10.457 1.00 22.49 147 SER F N 1
ATOM 7154 C CA . SER F 1 155 ? -9.656 10.798 11.487 1.00 22.58 147 SER F CA 1
ATOM 7155 C C . SER F 1 155 ? -11.059 10.608 10.919 1.00 22.11 147 SER F C 1
ATOM 7156 O O . SER F 1 155 ? -11.382 11.063 9.817 1.00 22.21 147 SER F O 1
ATOM 7159 N N . GLU F 1 156 ? -11.907 9.929 11.686 1.00 23.18 148 GLU F N 1
ATOM 7160 C CA . GLU F 1 156 ? -13.286 9.766 11.235 1.00 26.13 148 GLU F CA 1
ATOM 7161 C C . GLU F 1 156 ? -13.957 11.123 11.044 1.00 27.82 148 GLU F C 1
ATOM 7162 O O . GLU F 1 156 ? -14.774 11.289 10.136 1.00 26.77 148 GLU F O 1
ATOM 7164 N N . SER F 1 157 ? -13.605 12.113 11.873 1.00 29.83 149 SER F N 1
ATOM 7165 C CA . SER F 1 157 ? -14.133 13.471 11.739 1.00 30.69 149 SER F CA 1
ATOM 7166 C C . SER F 1 157 ? -13.551 14.260 10.564 1.00 31.62 149 SER F C 1
ATOM 7167 O O . SER F 1 157 ? -14.060 15.346 10.267 1.00 32.18 149 SER F O 1
ATOM 7170 N N . GLY F 1 158 ? -12.494 13.775 9.901 1.00 25.25 150 GLY F N 1
ATOM 7171 C CA . GLY F 1 158 ? -11.857 14.536 8.837 1.00 25.71 150 GLY F CA 1
ATOM 7172 C C . GLY F 1 158 ? -10.586 15.282 9.228 1.00 23.74 150 GLY F C 1
ATOM 7173 O O . GLY F 1 158 ? -9.960 15.897 8.364 1.00 25.08 150 GLY F O 1
ATOM 7174 N N . LEU F 1 159 ? -10.237 15.308 10.506 1.00 22.98 151 LEU F N 1
ATOM 7175 C CA . LEU F 1 159 ? -9.000 15.935 10.963 1.00 20.98 151 LEU F CA 1
ATOM 7176 C C . LEU F 1 159 ? -7.773 15.121 10.542 1.00 23.09 151 LEU F C 1
ATOM 7177 O O . LEU F 1 159 ? -7.698 13.913 10.787 1.00 21.64 151 LEU F O 1
ATOM 7182 N N . ARG F 1 160 ? -6.795 15.775 9.931 1.00 20.04 152 ARG F N 1
ATOM 7183 C CA . ARG F 1 160 ? -5.579 15.077 9.550 1.00 20.64 152 ARG F CA 1
ATOM 7184 C C . ARG F 1 160 ? -4.617 15.017 10.736 1.00 23.01 152 ARG F C 1
ATOM 7185 O O . ARG F 1 160 ? -4.495 15.981 11.505 1.00 20.05 152 ARG F O 1
ATOM 7193 N N . TYR F 1 161 ? -3.939 13.878 10.894 1.00 17.99 153 TYR F N 1
ATOM 7194 C CA . TYR F 1 161 ? -3.034 13.721 12.026 1.00 17.48 153 TYR F CA 1
ATOM 7195 C C . TYR F 1 161 ? -1.943 12.720 11.683 1.00 19.97 153 TYR F C 1
ATOM 7196 O O . TYR F 1 161 ? -2.064 11.925 10.743 1.00 17.52 153 TYR F O 1
ATOM 7205 N N . GLN F 1 162 ? -0.882 12.755 12.491 1.00 15.84 154 GLN F N 1
ATOM 7206 C CA . GLN F 1 162 ? 0.295 11.932 12.267 1.00 20.77 154 GLN F CA 1
ATOM 7207 C C . GLN F 1 162 ? 0.877 11.544 13.618 1.00 20.54 154 GLN F C 1
ATOM 7208 O O . GLN F 1 162 ? 0.939 12.378 14.527 1.00 20.94 154 GLN F O 1
ATOM 7214 N N . PHE F 1 163 ? 1.273 10.275 13.751 1.00 20.27 155 PHE F N 1
ATOM 7215 C CA . PHE F 1 163 ? 1.935 9.780 14.954 1.00 22.69 155 PHE F CA 1
ATOM 7216 C C . PHE F 1 163 ? 3.441 9.714 14.725 1.00 22.60 155 PHE F C 1
ATOM 7217 O O . PHE F 1 163 ? 3.893 9.155 13.724 1.00 21.71 155 PHE F O 1
ATOM 7225 N N . LEU F 1 164 ? 4.207 10.222 15.687 1.00 23.79 156 LEU F N 1
ATOM 7226 C CA . LEU F 1 164 ? 5.661 10.240 15.631 1.00 22.41 156 LEU F CA 1
ATOM 7227 C C . LEU F 1 164 ? 6.186 9.671 16.936 1.00 22.19 156 LEU F C 1
ATOM 7228 O O . LEU F 1 164 ? 5.599 9.910 17.994 1.00 22.00 156 LEU F O 1
ATOM 7233 N N . SER F 1 165 ? 7.277 8.908 16.859 1.00 22.36 157 SER F N 1
ATOM 7234 C CA . SER F 1 165 ? 7.932 8.346 18.033 1.00 27.80 157 SER F CA 1
ATOM 7235 C C . SER F 1 165 ? 9.374 8.820 18.047 1.00 31.44 157 SER F C 1
ATOM 7236 O O . SER F 1 165 ? 10.058 8.740 17.024 1.00 30.25 157 SER F O 1
ATOM 7239 N N . TYR F 1 166 ? 9.826 9.317 19.196 1.00 29.89 158 TYR F N 1
ATOM 7240 C CA . TYR F 1 166 ? 11.186 9.809 19.371 1.00 30.35 158 TYR F CA 1
ATOM 7241 C C . TYR F 1 166 ? 11.857 9.052 20.504 1.00 30.33 158 TYR F C 1
ATOM 7242 O O . TYR F 1 166 ? 11.252 8.860 21.559 1.00 28.26 158 TYR F O 1
ATOM 7251 N N . ARG F 1 167 ? 13.107 8.641 20.303 1.00 32.57 159 ARG F N 1
ATOM 7252 C CA . ARG F 1 167 ? 13.883 8.031 21.369 1.00 32.51 159 ARG F CA 1
ATOM 7253 C C . ARG F 1 167 ? 15.218 8.761 21.446 1.00 41.28 159 ARG F C 1
ATOM 7254 O O . ARG F 1 167 ? 15.839 9.040 20.415 1.00 38.22 159 ARG F O 1
ATOM 7256 N N . LYS F 1 168 ? 15.654 9.081 22.665 1.00 34.35 160 LYS F N 1
ATOM 7257 C CA . LYS F 1 168 ? 16.913 9.793 22.857 1.00 36.78 160 LYS F CA 1
ATOM 7258 C C . LYS F 1 168 ? 18.123 8.874 22.711 1.00 41.74 160 LYS F C 1
ATOM 7259 O O . LYS F 1 168 ? 18.119 7.737 23.193 1.00 41.01 160 LYS F O 1
ATOM 7265 N N . VAL F 1 169 ? 19.142 9.356 21.998 1.00 41.05 161 VAL F N 1
ATOM 7266 C CA . VAL F 1 169 ? 20.431 8.663 21.916 1.00 48.08 161 VAL F CA 1
ATOM 7267 C C . VAL F 1 169 ? 21.241 8.890 23.189 1.00 43.56 161 VAL F C 1
ATOM 7268 O O . VAL F 1 169 ? 21.628 7.935 23.857 1.00 57.60 161 VAL F O 1
ATOM 7272 N N . GLY G 1 11 ? -21.008 -2.668 36.961 1.00 57.63 3 GLY G N 1
ATOM 7273 C CA . GLY G 1 11 ? -21.042 -4.013 37.507 1.00 56.75 3 GLY G CA 1
ATOM 7274 C C . GLY G 1 11 ? -22.355 -4.738 37.260 1.00 48.37 3 GLY G C 1
ATOM 7275 O O . GLY G 1 11 ? -23.325 -4.557 37.996 1.00 53.43 3 GLY G O 1
ATOM 7276 N N . THR G 1 12 ? -22.383 -5.576 36.228 1.00 46.55 4 THR G N 1
ATOM 7277 C CA . THR G 1 12 ? -23.577 -6.328 35.857 1.00 41.25 4 THR G CA 1
ATOM 7278 C C . THR G 1 12 ? -23.266 -7.812 35.937 1.00 35.14 4 THR G C 1
ATOM 7279 O O . THR G 1 12 ? -22.569 -8.349 35.069 1.00 36.87 4 THR G O 1
ATOM 7283 N N . ILE G 1 13 ? -23.821 -8.480 36.937 1.00 28.31 5 ILE G N 1
ATOM 7284 C CA . ILE G 1 13 ? -23.612 -9.911 37.128 1.00 28.40 5 ILE G CA 1
ATOM 7285 C C . ILE G 1 13 ? -24.701 -10.649 36.371 1.00 26.43 5 ILE G C 1
ATOM 7286 O O . ILE G 1 13 ? -25.892 -10.386 36.577 1.00 26.20 5 ILE G O 1
ATOM 7291 N N . GLY G 1 14 ? -24.298 -11.558 35.489 1.00 24.57 6 GLY G N 1
ATOM 7292 C CA . GLY G 1 14 ? -25.233 -12.354 34.720 1.00 22.88 6 GLY G CA 1
ATOM 7293 C C . GLY G 1 14 ? -25.122 -13.823 35.077 1.00 20.98 6 GLY G C 1
ATOM 7294 O O . GLY G 1 14 ? -24.057 -14.306 35.450 1.00 22.86 6 GLY G O 1
ATOM 7295 N N . LEU G 1 15 ? -26.244 -14.523 34.988 1.00 19.39 7 LEU G N 1
ATOM 7296 C CA . LEU G 1 15 ? -26.271 -15.977 35.047 1.00 19.83 7 LEU G CA 1
ATOM 7297 C C . LEU G 1 15 ? -26.651 -16.522 33.677 1.00 20.57 7 LEU G C 1
ATOM 7298 O O . LEU G 1 15 ? -27.508 -15.959 32.992 1.00 21.74 7 LEU G O 1
ATOM 7303 N N . ILE G 1 16 ? -26.046 -17.637 33.288 1.00 20.39 8 ILE G N 1
ATOM 7304 C CA . ILE G 1 16 ? -26.381 -18.257 32.012 1.00 21.81 8 ILE G CA 1
ATOM 7305 C C . ILE G 1 16 ? -26.463 -19.768 32.209 1.00 23.29 8 ILE G C 1
ATOM 7306 O O . ILE G 1 16 ? -25.582 -20.365 32.832 1.00 19.37 8 ILE G O 1
ATOM 7311 N N . TRP G 1 17 ? -27.557 -20.382 31.748 1.00 22.49 9 TRP G N 1
ATOM 7312 C CA . TRP G 1 17 ? -27.706 -21.825 31.931 1.00 21.10 9 TRP G CA 1
ATOM 7313 C C . TRP G 1 17 ? -28.641 -22.377 30.871 1.00 23.07 9 TRP G C 1
ATOM 7314 O O . TRP G 1 17 ? -29.369 -21.634 30.210 1.00 20.27 9 TRP G O 1
ATOM 7325 N N . ALA G 1 18 ? -28.591 -23.698 30.711 1.00 20.46 10 ALA G N 1
ATOM 7326 C CA . ALA G 1 18 ? -29.511 -24.425 29.850 1.00 23.48 10 ALA G CA 1
ATOM 7327 C C . ALA G 1 18 ? -30.215 -25.480 30.687 1.00 25.48 10 ALA G C 1
ATOM 7328 O O . ALA G 1 18 ? -29.560 -26.226 31.419 1.00 25.28 10 ALA G O 1
ATOM 7330 N N . GLN G 1 19 ? -31.546 -25.540 30.581 1.00 20.60 11 GLN G N 1
ATOM 7331 C CA . GLN G 1 19 ? -32.345 -26.462 31.376 1.00 22.69 11 GLN G CA 1
ATOM 7332 C C . GLN G 1 19 ? -33.398 -27.125 30.496 1.00 26.03 11 GLN G C 1
ATOM 7333 O O . GLN G 1 19 ? -33.820 -26.563 29.480 1.00 24.12 11 GLN G O 1
ATOM 7339 N N . THR G 1 20 ? -33.829 -28.322 30.903 1.00 20.49 12 THR G N 1
ATOM 7340 C CA . THR G 1 20 ? -35.052 -28.875 30.348 1.00 23.32 12 THR G CA 1
ATOM 7341 C C . THR G 1 20 ? -36.237 -28.054 30.845 1.00 25.27 12 THR G C 1
ATOM 7342 O O . THR G 1 20 ? -36.121 -27.265 31.788 1.00 22.61 12 THR G O 1
ATOM 7346 N N . ARG G 1 21 ? -37.399 -28.259 30.215 1.00 22.61 13 ARG G N 1
ATOM 7347 C CA . ARG G 1 21 ? -38.593 -27.543 30.660 1.00 29.29 13 ARG G CA 1
ATOM 7348 C C . ARG G 1 21 ? -38.892 -27.829 32.121 1.00 27.18 13 ARG G C 1
ATOM 7349 O O . ARG G 1 21 ? -39.386 -26.953 32.838 1.00 24.98 13 ARG G O 1
ATOM 7357 N N . ALA G 1 22 ? -38.563 -29.033 32.589 1.00 27.99 14 ALA G N 1
ATOM 7358 C CA . ALA G 1 22 ? -38.757 -29.386 33.984 1.00 28.79 14 ALA G CA 1
ATOM 7359 C C . ALA G 1 22 ? -37.656 -28.855 34.899 1.00 33.79 14 ALA G C 1
ATOM 7360 O O . ALA G 1 22 ? -37.774 -28.993 36.118 1.00 38.64 14 ALA G O 1
ATOM 7362 N N . GLY G 1 23 ? -36.601 -28.242 34.359 1.00 24.67 15 GLY G N 1
ATOM 7363 C CA . GLY G 1 23 ? -35.594 -27.610 35.186 1.00 29.99 15 GLY G CA 1
ATOM 7364 C C . GLY G 1 23 ? -34.293 -28.377 35.378 1.00 28.95 15 GLY G C 1
ATOM 7365 O O . GLY G 1 23 ? -33.420 -27.897 36.114 1.00 28.58 15 GLY G O 1
ATOM 7366 N N . VAL G 1 24 ? -34.132 -29.546 34.756 1.00 27.58 16 VAL G N 1
ATOM 7367 C CA . VAL G 1 24 ? -32.892 -30.304 34.911 1.00 26.53 16 VAL G CA 1
ATOM 7368 C C . VAL G 1 24 ? -31.780 -29.606 34.139 1.00 30.75 16 VAL G C 1
ATOM 7369 O O . VAL G 1 24 ? -31.979 -29.183 32.992 1.00 32.01 16 VAL G O 1
ATOM 7373 N N . ILE G 1 25 ? -30.613 -29.463 34.767 1.00 28.79 17 ILE G N 1
ATOM 7374 C CA . ILE G 1 25 ? -29.439 -28.925 34.089 1.00 27.15 17 ILE G CA 1
ATOM 7375 C C . ILE G 1 25 ? -28.286 -29.912 34.028 1.00 31.02 17 ILE G C 1
ATOM 7376 O O . ILE G 1 25 ? -27.363 -29.714 33.222 1.00 28.90 17 ILE G O 1
ATOM 7381 N N . GLY G 1 26 ? -28.278 -30.952 34.847 1.00 31.38 18 GLY G N 1
ATOM 7382 C CA . GLY G 1 26 ? -27.149 -31.857 34.850 1.00 33.59 18 GLY G CA 1
ATOM 7383 C C . GLY G 1 26 ? -27.544 -33.201 35.403 1.00 39.99 18 GLY G C 1
ATOM 7384 O O . GLY G 1 26 ? -28.523 -33.335 36.146 1.00 37.21 18 GLY G O 1
ATOM 7385 N N . ALA G 1 27 ? -26.759 -34.203 35.025 1.00 38.16 19 ALA G N 1
ATOM 7386 C CA . ALA G 1 27 ? -26.957 -35.563 35.499 1.00 43.34 19 ALA G CA 1
ATOM 7387 C C . ALA G 1 27 ? -25.599 -36.239 35.490 1.00 46.62 19 ALA G C 1
ATOM 7388 O O . ALA G 1 27 ? -24.933 -36.270 34.449 1.00 46.28 19 ALA G O 1
ATOM 7390 N N . ASP G 1 28 ? -25.186 -36.752 36.648 1.00 47.97 20 ASP G N 1
ATOM 7391 C CA . ASP G 1 28 ? -23.944 -37.507 36.769 1.00 49.15 20 ASP G CA 1
ATOM 7392 C C . ASP G 1 28 ? -22.754 -36.736 36.211 1.00 45.87 20 ASP G C 1
ATOM 7393 O O . ASP G 1 28 ? -21.953 -37.270 35.444 1.00 42.70 20 ASP G O 1
ATOM 7398 N N . GLY G 1 29 ? -22.670 -35.453 36.553 1.00 46.53 21 GLY G N 1
ATOM 7399 C CA . GLY G 1 29 ? -21.510 -34.665 36.187 1.00 43.92 21 GLY G CA 1
ATOM 7400 C C . GLY G 1 29 ? -21.428 -34.235 34.742 1.00 47.43 21 GLY G C 1
ATOM 7401 O O . GLY G 1 29 ? -20.337 -33.875 34.281 1.00 41.41 21 GLY G O 1
ATOM 7402 N N . ALA G 1 30 ? -22.537 -34.271 34.003 1.00 39.79 22 ALA G N 1
ATOM 7403 C CA . ALA G 1 30 ? -22.538 -33.838 32.614 1.00 36.80 22 ALA G CA 1
ATOM 7404 C C . ALA G 1 30 ? -23.867 -33.179 32.309 1.00 39.76 22 ALA G C 1
ATOM 7405 O O . ALA G 1 30 ? -24.798 -33.207 33.117 1.00 38.28 22 ALA G O 1
ATOM 7407 N N . ILE G 1 31 ? -23.940 -32.578 31.128 1.00 36.36 23 ILE G N 1
ATOM 7408 C CA . ILE G 1 31 ? -25.184 -32.029 30.603 1.00 37.19 23 ILE G CA 1
ATOM 7409 C C . ILE G 1 31 ? -25.806 -33.099 29.710 1.00 37.46 23 ILE G C 1
ATOM 7410 O O . ILE G 1 31 ? -25.177 -33.502 28.723 1.00 40.04 23 ILE G O 1
ATOM 7415 N N . PRO G 1 32 ? -27.006 -33.594 30.023 1.00 39.47 24 PRO G N 1
ATOM 7416 C CA . PRO G 1 32 ? -27.518 -34.790 29.333 1.00 38.93 24 PRO G CA 1
ATOM 7417 C C . PRO G 1 32 ? -28.225 -34.499 28.017 1.00 38.65 24 PRO G C 1
ATOM 7418 O O . PRO G 1 32 ? -29.298 -35.047 27.757 1.00 41.47 24 PRO G O 1
ATOM 7422 N N . TRP G 1 33 ? -27.665 -33.615 27.200 1.00 37.99 25 TRP G N 1
ATOM 7423 C CA . TRP G 1 33 ? -28.157 -33.405 25.845 1.00 39.85 25 TRP G CA 1
ATOM 7424 C C . TRP G 1 33 ? -27.050 -32.725 25.052 1.00 41.96 25 TRP G C 1
ATOM 7425 O O . TRP G 1 33 ? -26.075 -32.220 25.614 1.00 41.16 25 TRP G O 1
ATOM 7436 N N . ARG G 1 34 ? -27.215 -32.710 23.735 1.00 41.50 26 ARG G N 1
ATOM 7437 C CA . ARG G 1 34 ? -26.279 -32.057 22.831 1.00 42.44 26 ARG G CA 1
ATOM 7438 C C . ARG G 1 34 ? -27.022 -30.973 22.068 1.00 38.54 26 ARG G C 1
ATOM 7439 O O . ARG G 1 34 ? -28.042 -31.253 21.427 1.00 39.11 26 ARG G O 1
ATOM 7447 N N . LEU G 1 35 ? -26.515 -29.743 22.137 1.00 38.53 27 LEU G N 1
ATOM 7448 C CA . LEU G 1 35 ? -27.188 -28.601 21.517 1.00 28.20 27 LEU G CA 1
ATOM 7449 C C . LEU G 1 35 ? -26.158 -27.600 20.994 1.00 29.68 27 LEU G C 1
ATOM 7450 O O . LEU G 1 35 ? -25.744 -26.677 21.708 1.00 32.43 27 LEU G O 1
ATOM 7455 N N . PRO G 1 36 ? -25.704 -27.763 19.745 1.00 30.82 28 PRO G N 1
ATOM 7456 C CA . PRO G 1 36 ? -24.633 -26.878 19.233 1.00 32.44 28 PRO G CA 1
ATOM 7457 C C . PRO G 1 36 ? -25.002 -25.398 19.199 1.00 28.71 28 PRO G C 1
ATOM 7458 O O . PRO G 1 36 ? -24.125 -24.542 19.411 1.00 26.73 28 PRO G O 1
ATOM 7462 N N . GLU G 1 37 ? -26.272 -25.071 18.925 1.00 23.40 29 GLU G N 1
ATOM 7463 C CA . GLU G 1 37 ? -26.695 -23.673 18.900 1.00 24.47 29 GLU G CA 1
ATOM 7464 C C . GLU G 1 37 ? -26.566 -23.036 20.277 1.00 26.99 29 GLU G C 1
ATOM 7465 O O . GLU G 1 37 ? -26.206 -21.858 20.398 1.00 24.09 29 GLU G O 1
ATOM 7471 N N . ASP G 1 38 ? -26.843 -23.803 21.332 1.00 23.35 30 ASP G N 1
ATOM 7472 C CA . ASP G 1 38 ? -26.651 -23.265 22.670 1.00 24.62 30 ASP G CA 1
ATOM 7473 C C . ASP G 1 38 ? -25.166 -23.125 22.989 1.00 24.30 30 ASP G C 1
ATOM 7474 O O . ASP G 1 38 ? -24.753 -22.150 23.629 1.00 27.21 30 ASP G O 1
ATOM 7479 N N . GLN G 1 39 ? -24.348 -24.089 22.549 1.00 24.06 31 GLN G N 1
ATOM 7480 C CA . GLN G 1 39 ? -22.910 -23.992 22.773 1.00 28.58 31 GLN G CA 1
ATOM 7481 C C . GLN G 1 39 ? -22.352 -22.752 22.086 1.00 28.32 31 GLN G C 1
ATOM 7482 O O . GLN G 1 39 ? -21.601 -21.977 22.693 1.00 27.81 31 GLN G O 1
ATOM 7488 N N . ALA G 1 40 ? -22.761 -22.517 20.835 1.00 28.24 32 ALA G N 1
ATOM 7489 C CA . ALA G 1 40 ? -22.327 -21.326 20.110 1.00 28.72 32 ALA G CA 1
ATOM 7490 C C . ALA G 1 40 ? -22.805 -20.054 20.795 1.00 26.45 32 ALA G C 1
ATOM 7491 O O . ALA G 1 40 ? -22.066 -19.069 20.863 1.00 27.61 32 ALA G O 1
ATOM 7493 N N . ARG G 1 41 ? -24.064 -20.034 21.239 1.00 22.78 33 ARG G N 1
ATOM 7494 C CA . ARG G 1 41 ? -24.608 -18.856 21.917 1.00 23.35 33 ARG G CA 1
ATOM 7495 C C . ARG G 1 41 ? -23.913 -18.599 23.250 1.00 26.15 33 ARG G C 1
ATOM 7496 O O . ARG G 1 41 ? -23.625 -17.447 23.604 1.00 23.78 33 ARG G O 1
ATOM 7504 N N . PHE G 1 42 ? -23.722 -19.652 24.045 1.00 20.99 34 PHE G N 1
ATOM 7505 C CA . PHE G 1 42 ? -23.005 -19.500 25.305 1.00 21.95 34 PHE G CA 1
ATOM 7506 C C . PHE G 1 42 ? -21.625 -18.895 25.066 1.00 23.83 34 PHE G C 1
ATOM 7507 O O . PHE G 1 42 ? -21.202 -17.964 25.765 1.00 23.32 34 PHE G O 1
ATOM 7515 N N . LYS G 1 43 ? -20.897 -19.428 24.083 1.00 22.36 35 LYS G N 1
ATOM 7516 C CA . LYS G 1 43 ? -19.552 -18.927 23.808 1.00 24.97 35 LYS G CA 1
ATOM 7517 C C . LYS G 1 43 ? -19.574 -17.465 23.374 1.00 25.85 35 LYS G C 1
ATOM 7518 O O . LYS G 1 43 ? -18.727 -16.674 23.800 1.00 25.72 35 LYS G O 1
ATOM 7524 N N . ARG G 1 44 ? -20.534 -17.091 22.520 1.00 28.91 36 ARG G N 1
ATOM 7525 C CA A ARG G 1 44 ? -20.607 -15.717 22.027 0.38 27.27 36 ARG G CA 1
ATOM 7526 C CA B ARG G 1 44 ? -20.595 -15.717 22.028 0.62 27.28 36 ARG G CA 1
ATOM 7527 C C . ARG G 1 44 ? -20.873 -14.736 23.161 1.00 25.07 36 ARG G C 1
ATOM 7528 O O . ARG G 1 44 ? -20.218 -13.692 23.266 1.00 29.77 36 ARG G O 1
ATOM 7543 N N . ILE G 1 45 ? -21.827 -15.064 24.029 1.00 21.94 37 ILE G N 1
ATOM 7544 C CA . ILE G 1 45 ? -22.221 -14.143 25.090 1.00 26.62 37 ILE G CA 1
ATOM 7545 C C . ILE G 1 45 ? -21.095 -13.966 26.117 1.00 26.67 37 ILE G C 1
ATOM 7546 O O . ILE G 1 45 ? -20.800 -12.846 26.546 1.00 24.91 37 ILE G O 1
ATOM 7551 N N . THR G 1 46 ? -20.441 -15.050 26.513 1.00 21.35 38 THR G N 1
ATOM 7552 C CA . THR G 1 46 ? -19.453 -14.941 27.586 1.00 25.97 38 THR G CA 1
ATOM 7553 C C . THR G 1 46 ? -18.059 -14.565 27.106 1.00 26.87 38 THR G C 1
ATOM 7554 O O . THR G 1 46 ? -17.209 -14.251 27.947 1.00 24.50 38 THR G O 1
ATOM 7558 N N . MET G 1 47 ? -17.798 -14.602 25.799 1.00 25.20 39 MET G N 1
ATOM 7559 C CA . MET G 1 47 ? -16.448 -14.380 25.300 1.00 28.49 39 MET G CA 1
ATOM 7560 C C . MET G 1 47 ? -15.918 -13.032 25.768 1.00 32.69 39 MET G C 1
ATOM 7561 O O . MET G 1 47 ? -16.619 -12.019 25.715 1.00 31.12 39 MET G O 1
ATOM 7566 N N . GLY G 1 48 ? -14.677 -13.027 26.243 1.00 31.79 40 GLY G N 1
ATOM 7567 C CA . GLY G 1 48 ? -14.056 -11.814 26.727 1.00 33.36 40 GLY G CA 1
ATOM 7568 C C . GLY G 1 48 ? -14.438 -11.433 28.139 1.00 33.99 40 GLY G C 1
ATOM 7569 O O . GLY G 1 48 ? -13.847 -10.496 28.693 1.00 37.98 40 GLY G O 1
ATOM 7570 N N . HIS G 1 49 ? -15.391 -12.127 28.750 1.00 26.99 41 HIS G N 1
ATOM 7571 C CA . HIS G 1 49 ? -15.808 -11.840 30.115 1.00 29.16 41 HIS G CA 1
ATOM 7572 C C . HIS G 1 49 ? -15.300 -12.915 31.060 1.00 27.96 41 HIS G C 1
ATOM 7573 O O . HIS G 1 49 ? -15.079 -14.062 30.662 1.00 29.57 41 HIS G O 1
ATOM 7580 N N . THR G 1 50 ? -15.131 -12.527 32.323 1.00 28.34 42 THR G N 1
ATOM 7581 C CA . THR G 1 50 ? -14.921 -13.484 33.395 1.00 29.11 42 THR G CA 1
ATOM 7582 C C . THR G 1 50 ? -16.080 -14.469 33.448 1.00 30.07 42 THR G C 1
ATOM 7583 O O . THR G 1 50 ? -17.247 -14.079 33.368 1.00 28.41 42 THR G O 1
ATOM 7587 N N . VAL G 1 51 ? -15.761 -15.751 33.593 1.00 28.95 43 VAL G N 1
ATOM 7588 C CA . VAL G 1 51 ? -16.756 -16.787 33.847 1.00 25.03 43 VAL G CA 1
ATOM 7589 C C . VAL G 1 51 ? -16.492 -17.358 35.230 1.00 29.38 43 VAL G C 1
ATOM 7590 O O . VAL G 1 51 ? -15.346 -17.670 35.576 1.00 26.85 43 VAL G O 1
ATOM 7594 N N . ILE G 1 52 ? -17.545 -17.426 36.036 1.00 27.10 44 ILE G N 1
ATOM 7595 C CA . ILE G 1 52 ? -17.485 -17.881 37.417 1.00 27.59 44 ILE G CA 1
ATOM 7596 C C . ILE G 1 52 ? -18.243 -19.200 37.501 1.00 29.58 44 ILE G C 1
ATOM 7597 O O . ILE G 1 52 ? -19.381 -19.297 37.013 1.00 25.26 44 ILE G O 1
ATOM 7602 N N . MET G 1 53 ? -17.620 -20.217 38.102 1.00 25.29 45 MET G N 1
ATOM 7603 C CA . MET G 1 53 ? -18.239 -21.533 38.179 1.00 26.58 45 MET G CA 1
ATOM 7604 C C . MET G 1 53 ? -17.894 -22.212 39.499 1.00 31.98 45 MET G C 1
ATOM 7605 O O . MET G 1 53 ? -16.922 -21.854 40.171 1.00 30.87 45 MET G O 1
ATOM 7610 N N . GLY G 1 54 ? -18.734 -23.201 39.877 1.00 27.15 46 GLY G N 1
ATOM 7611 C CA . GLY G 1 54 ? -18.427 -24.060 41.000 1.00 31.79 46 GLY G CA 1
ATOM 7612 C C . GLY G 1 54 ? -17.407 -25.138 40.650 1.00 33.48 46 GLY G C 1
ATOM 7613 O O . GLY G 1 54 ? -17.170 -25.451 39.483 1.00 31.26 46 GLY G O 1
ATOM 7614 N N . ARG G 1 55 ? -16.806 -25.725 41.692 1.00 31.33 47 ARG G N 1
ATOM 7615 C CA . ARG G 1 55 ? -15.742 -26.707 41.473 1.00 38.61 47 ARG G CA 1
ATOM 7616 C C . ARG G 1 55 ? -16.227 -27.890 40.639 1.00 36.65 47 ARG G C 1
ATOM 7617 O O . ARG G 1 55 ? -15.503 -28.380 39.768 1.00 36.04 47 ARG G O 1
ATOM 7625 N N . LYS G 1 56 ? -17.445 -28.365 40.889 1.00 35.50 48 LYS G N 1
ATOM 7626 C CA . LYS G 1 56 ? -17.943 -29.514 40.138 1.00 38.87 48 LYS G CA 1
ATOM 7627 C C . LYS G 1 56 ? -18.203 -29.169 38.673 1.00 36.54 48 LYS G C 1
ATOM 7628 O O . LYS G 1 56 ? -18.056 -30.032 37.801 1.00 39.15 48 LYS G O 1
ATOM 7634 N N . THR G 1 57 ? -18.590 -27.927 38.378 1.00 33.50 49 THR G N 1
ATOM 7635 C CA . THR G 1 57 ? -18.765 -27.534 36.983 1.00 30.82 49 THR G CA 1
ATOM 7636 C C . THR G 1 57 ? -17.429 -27.490 36.254 1.00 36.89 49 THR G C 1
ATOM 7637 O O . THR G 1 57 ? -17.334 -27.918 35.097 1.00 35.28 49 THR G O 1
ATOM 7641 N N . TRP G 1 58 ? -16.383 -26.993 36.920 1.00 31.52 50 TRP G N 1
ATOM 7642 C CA . TRP G 1 58 ? -15.046 -27.035 36.338 1.00 33.80 50 TRP G CA 1
ATOM 7643 C C . TRP G 1 58 ? -14.687 -28.451 35.929 1.00 34.98 50 TRP G C 1
ATOM 7644 O O . TRP G 1 58 ? -14.341 -28.709 34.774 1.00 34.52 50 TRP G O 1
ATOM 7655 N N . GLU G 1 59 ? -14.865 -29.399 36.851 1.00 39.17 51 GLU G N 1
ATOM 7656 C CA . GLU G 1 59 ? -14.563 -30.795 36.570 1.00 43.08 51 GLU G CA 1
ATOM 7657 C C . GLU G 1 59 ? -15.501 -31.367 35.508 1.00 43.11 51 GLU G C 1
ATOM 7658 O O . GLU G 1 59 ? -15.143 -32.334 34.827 1.00 46.21 51 GLU G O 1
ATOM 7664 N N . SER G 1 60 ? -16.702 -30.802 35.363 1.00 43.17 52 SER G N 1
ATOM 7665 C CA . SER G 1 60 ? -17.649 -31.249 34.343 1.00 42.66 52 SER G CA 1
ATOM 7666 C C . SER G 1 60 ? -17.349 -30.689 32.958 1.00 43.71 52 SER G C 1
ATOM 7667 O O . SER G 1 60 ? -17.977 -31.124 31.982 1.00 44.30 52 SER G O 1
ATOM 7670 N N . LEU G 1 61 ? -16.463 -29.707 32.849 1.00 39.22 53 LEU G N 1
ATOM 7671 C CA . LEU G 1 61 ? -16.171 -29.138 31.546 1.00 39.88 53 LEU G CA 1
ATOM 7672 C C . LEU G 1 61 ? -15.521 -30.201 30.665 1.00 42.57 53 LEU G C 1
ATOM 7673 O O . LEU G 1 61 ? -14.696 -30.985 31.150 1.00 43.59 53 LEU G O 1
ATOM 7678 N N . PRO G 1 62 ? -15.925 -30.323 29.402 1.00 43.83 54 PRO G N 1
ATOM 7679 C CA . PRO G 1 62 ? -15.165 -31.178 28.486 1.00 44.05 54 PRO G CA 1
ATOM 7680 C C . PRO G 1 62 ? -13.720 -30.705 28.462 1.00 44.45 54 PRO G C 1
ATOM 7681 O O . PRO G 1 62 ? -13.447 -29.504 28.486 1.00 43.89 54 PRO G O 1
ATOM 7685 N N . GLY G 1 63 ? -12.791 -31.662 28.439 1.00 51.21 55 GLY G N 1
ATOM 7686 C CA . GLY G 1 63 ? -11.388 -31.321 28.610 1.00 48.13 55 GLY G CA 1
ATOM 7687 C C . GLY G 1 63 ? -10.852 -30.349 27.580 1.00 47.82 55 GLY G C 1
ATOM 7688 O O . GLY G 1 63 ? -9.988 -29.523 27.891 1.00 47.54 55 GLY G O 1
ATOM 7689 N N . SER G 1 64 ? -11.381 -30.398 26.359 1.00 48.16 56 SER G N 1
ATOM 7690 C CA . SER G 1 64 ? -10.907 -29.517 25.297 1.00 47.84 56 SER G CA 1
ATOM 7691 C C . SER G 1 64 ? -11.247 -28.054 25.552 1.00 49.48 56 SER G C 1
ATOM 7692 O O . SER G 1 64 ? -10.685 -27.178 24.880 1.00 45.15 56 SER G O 1
ATOM 7695 N N . VAL G 1 65 ? -12.180 -27.774 26.472 1.00 43.16 57 VAL G N 1
ATOM 7696 C CA . VAL G 1 65 ? -12.562 -26.408 26.811 1.00 41.84 57 VAL G CA 1
ATOM 7697 C C . VAL G 1 65 ? -12.422 -26.165 28.314 1.00 43.38 57 VAL G C 1
ATOM 7698 O O . VAL G 1 65 ? -13.217 -25.428 28.914 1.00 43.21 57 VAL G O 1
ATOM 7702 N N . ARG G 1 66 ? -11.423 -26.793 28.933 1.00 43.02 58 ARG G N 1
ATOM 7703 C CA . ARG G 1 66 ? -11.056 -26.540 30.330 1.00 41.06 58 ARG G CA 1
ATOM 7704 C C . ARG G 1 66 ? -9.611 -26.079 30.425 1.00 42.21 58 ARG G C 1
ATOM 7705 O O . ARG G 1 66 ? -8.697 -26.891 30.199 1.00 47.33 58 ARG G O 1
ATOM 7713 N N . PRO G 1 67 ? -9.337 -24.797 30.718 1.00 40.90 59 PRO G N 1
ATOM 7714 C CA . PRO G 1 67 ? -10.324 -23.739 30.976 1.00 39.78 59 PRO G CA 1
ATOM 7715 C C . PRO G 1 67 ? -11.072 -23.320 29.718 1.00 38.10 59 PRO G C 1
ATOM 7716 O O . PRO G 1 67 ? -10.631 -23.636 28.612 1.00 38.93 59 PRO G O 1
ATOM 7720 N N . LEU G 1 68 ? -12.200 -22.637 29.879 1.00 38.83 60 LEU G N 1
ATOM 7721 C CA . LEU G 1 68 ? -12.912 -22.124 28.714 1.00 37.07 60 LEU G CA 1
ATOM 7722 C C . LEU G 1 68 ? -12.049 -21.075 28.018 1.00 38.02 60 LEU G C 1
ATOM 7723 O O . LEU G 1 68 ? -11.631 -20.101 28.667 1.00 39.47 60 LEU G O 1
ATOM 7728 N N . PRO G 1 69 ? -11.759 -21.226 26.725 1.00 36.29 61 PRO G N 1
ATOM 7729 C CA . PRO G 1 69 ? -10.772 -20.345 26.086 1.00 41.64 61 PRO G CA 1
ATOM 7730 C C . PRO G 1 69 ? -11.307 -18.934 25.893 1.00 37.09 61 PRO G C 1
ATOM 7731 O O . PRO G 1 69 ? -12.505 -18.714 25.701 1.00 34.13 61 PRO G O 1
ATOM 7735 N N . GLY G 1 70 ? -10.390 -17.970 25.951 1.00 35.66 62 GLY G N 1
ATOM 7736 C CA . GLY G 1 70 ? -10.719 -16.578 25.717 1.00 36.31 62 GLY G CA 1
ATOM 7737 C C . GLY G 1 70 ? -11.453 -15.894 26.845 1.00 39.13 62 GLY G C 1
ATOM 7738 O O . GLY G 1 70 ? -11.931 -14.765 26.666 1.00 38.92 62 GLY G O 1
ATOM 7739 N N . ARG G 1 71 ? -11.573 -16.547 28.002 1.00 38.22 63 ARG G N 1
ATOM 7740 C CA . ARG G 1 71 ? -12.281 -16.013 29.146 1.00 36.00 63 ARG G CA 1
ATOM 7741 C C . ARG G 1 71 ? -11.469 -16.316 30.395 1.00 35.44 63 ARG G C 1
ATOM 7742 O O . ARG G 1 71 ? -10.965 -17.438 30.544 1.00 37.63 63 ARG G O 1
ATOM 7750 N N . PRO G 1 72 ? -11.325 -15.353 31.304 1.00 39.25 64 PRO G N 1
ATOM 7751 C CA . PRO G 1 72 ? -10.716 -15.656 32.610 1.00 37.61 64 PRO G CA 1
ATOM 7752 C C . PRO G 1 72 ? -11.644 -16.561 33.407 1.00 37.22 64 PRO G C 1
ATOM 7753 O O . PRO G 1 72 ? -12.790 -16.199 33.682 1.00 36.46 64 PRO G O 1
ATOM 7757 N N . ASN G 1 73 ? -11.149 -17.733 33.792 1.00 34.18 65 ASN G N 1
ATOM 7758 C CA . ASN G 1 73 ? -11.955 -18.721 34.502 1.00 34.53 65 ASN G CA 1
ATOM 7759 C C . ASN G 1 73 ? -11.752 -18.578 36.003 1.00 36.53 65 ASN G C 1
ATOM 7760 O O . ASN G 1 73 ? -10.612 -18.568 36.483 1.00 37.29 65 ASN G O 1
ATOM 7765 N N . ILE G 1 74 ? -12.849 -18.501 36.750 1.00 30.16 66 ILE G N 1
ATOM 7766 C CA . ILE G 1 74 ? -12.791 -18.450 38.206 1.00 31.85 66 ILE G CA 1
ATOM 7767 C C . ILE G 1 74 ? -13.588 -19.626 38.750 1.00 33.56 66 ILE G C 1
ATOM 7768 O O . ILE G 1 74 ? -14.725 -19.860 38.322 1.00 32.96 66 ILE G O 1
ATOM 7773 N N . VAL G 1 75 ? -12.997 -20.369 39.682 1.00 31.39 67 VAL G N 1
ATOM 7774 C CA . VAL G 1 75 ? -13.621 -21.579 40.217 1.00 34.59 67 VAL G CA 1
ATOM 7775 C C . VAL G 1 75 ? -13.778 -21.420 41.723 1.00 35.38 67 VAL G C 1
ATOM 7776 O O . VAL G 1 75 ? -12.798 -21.158 42.428 1.00 36.94 67 VAL G O 1
ATOM 7780 N N . LEU G 1 76 ? -15.008 -21.563 42.211 1.00 34.96 68 LEU G N 1
ATOM 7781 C CA . LEU G 1 76 ? -15.285 -21.517 43.640 1.00 34.04 68 LEU G CA 1
ATOM 7782 C C . LEU G 1 76 ? -15.124 -22.894 44.265 1.00 36.55 68 LEU G C 1
ATOM 7783 O O . LEU G 1 76 ? -15.683 -23.876 43.766 1.00 35.69 68 LEU G O 1
ATOM 7788 N N . THR G 1 77 ? -14.385 -22.950 45.372 1.00 36.10 69 THR G N 1
ATOM 7789 C CA . THR G 1 77 ? -14.271 -24.163 46.164 1.00 37.97 69 THR G CA 1
ATOM 7790 C C . THR G 1 77 ? -13.996 -23.777 47.610 1.00 40.90 69 THR G C 1
ATOM 7791 O O . THR G 1 77 ? -13.500 -22.683 47.889 1.00 39.26 69 THR G O 1
ATOM 7795 N N . ARG G 1 78 ? -14.371 -24.661 48.533 1.00 43.78 70 ARG G N 1
ATOM 7796 C CA . ARG G 1 78 ? -13.941 -24.553 49.921 1.00 42.69 70 ARG G CA 1
ATOM 7797 C C . ARG G 1 78 ? -12.708 -25.404 50.212 1.00 48.34 70 ARG G C 1
ATOM 7798 O O . ARG G 1 78 ? -12.236 -25.433 51.354 1.00 46.44 70 ARG G O 1
ATOM 7806 N N . ASP G 1 79 ? -12.162 -26.076 49.203 1.00 48.09 71 ASP G N 1
ATOM 7807 C CA . ASP G 1 79 ? -11.003 -26.944 49.370 1.00 47.85 71 ASP G CA 1
ATOM 7808 C C . ASP G 1 79 ? -9.738 -26.132 49.103 1.00 48.13 71 ASP G C 1
ATOM 7809 O O . ASP G 1 79 ? -9.398 -25.862 47.946 1.00 48.79 71 ASP G O 1
ATOM 7814 N N . ALA G 1 80 ? -9.013 -25.780 50.169 1.00 47.12 72 ALA G N 1
ATOM 7815 C CA . ALA G 1 80 ? -7.808 -24.970 50.008 1.00 52.33 72 ALA G CA 1
ATOM 7816 C C . ALA G 1 80 ? -6.722 -25.673 49.204 1.00 51.96 72 ALA G C 1
ATOM 7817 O O . ALA G 1 80 ? -5.802 -25.008 48.714 1.00 56.42 72 ALA G O 1
ATOM 7819 N N . LEU G 1 81 ? -6.814 -26.988 49.022 1.00 51.16 73 LEU G N 1
ATOM 7820 C CA . LEU G 1 81 ? -5.819 -27.705 48.240 1.00 54.05 73 LEU G CA 1
ATOM 7821 C C . LEU G 1 81 ? -6.285 -27.974 46.819 1.00 53.64 73 LEU G C 1
ATOM 7822 O O . LEU G 1 81 ? -5.592 -28.674 46.071 1.00 50.53 73 LEU G O 1
ATOM 7827 N N . PHE G 1 82 ? -7.421 -27.410 46.422 1.00 47.05 74 PHE G N 1
ATOM 7828 C CA . PHE G 1 82 ? -7.894 -27.528 45.051 1.00 45.70 74 PHE G CA 1
ATOM 7829 C C . PHE G 1 82 ? -7.224 -26.454 44.204 1.00 46.03 74 PHE G C 1
ATOM 7830 O O . PHE G 1 82 ? -7.309 -25.263 44.520 1.00 49.67 74 PHE G O 1
ATOM 7838 N N . GLU G 1 83 ? -6.551 -26.882 43.142 1.00 45.74 75 GLU G N 1
ATOM 7839 C CA . GLU G 1 83 ? -5.766 -26.016 42.267 1.00 45.66 75 GLU G CA 1
ATOM 7840 C C . GLU G 1 83 ? -6.216 -26.320 40.846 1.00 46.65 75 GLU G C 1
ATOM 7841 O O . GLU G 1 83 ? -5.732 -27.275 40.223 1.00 48.45 75 GLU G O 1
ATOM 7843 N N . PRO G 1 84 ? -7.204 -25.586 40.332 1.00 43.01 76 PRO G N 1
ATOM 7844 C CA . PRO G 1 84 ? -7.656 -25.802 38.947 1.00 44.34 76 PRO G CA 1
ATOM 7845 C C . PRO G 1 84 ? -6.614 -25.293 37.958 1.00 47.74 76 PRO G C 1
ATOM 7846 O O . PRO G 1 84 ? -6.281 -24.106 37.949 1.00 52.91 76 PRO G O 1
ATOM 7850 N N . ASP G 1 85 ? -6.090 -26.194 37.125 1.00 45.58 77 ASP G N 1
ATOM 7851 C CA . ASP G 1 85 ? -5.066 -25.799 36.163 1.00 47.14 77 ASP G CA 1
ATOM 7852 C C . ASP G 1 85 ? -5.654 -24.871 35.106 1.00 45.69 77 ASP G C 1
ATOM 7853 O O . ASP G 1 85 ? -6.488 -25.289 34.294 1.00 45.16 77 ASP G O 1
ATOM 7855 N N . GLY G 1 86 ? -5.157 -23.637 35.055 1.00 45.94 78 GLY G N 1
ATOM 7856 C CA . GLY G 1 86 ? -5.646 -22.661 34.102 1.00 44.20 78 GLY G CA 1
ATOM 7857 C C . GLY G 1 86 ? -6.772 -21.776 34.592 1.00 41.32 78 GLY G C 1
ATOM 7858 O O . GLY G 1 86 ? -7.356 -21.041 33.786 1.00 40.18 78 GLY G O 1
ATOM 7859 N N . ALA G 1 87 ? -7.104 -21.823 35.878 1.00 40.33 79 ALA G N 1
ATOM 7860 C CA . ALA G 1 87 ? -8.158 -20.985 36.427 1.00 37.96 79 ALA G CA 1
ATOM 7861 C C . ALA G 1 87 ? -7.730 -20.467 37.791 1.00 38.04 79 ALA G C 1
ATOM 7862 O O . ALA G 1 87 ? -6.818 -21.001 38.427 1.00 44.29 79 ALA G O 1
ATOM 7864 N N . LEU G 1 88 ? -8.445 -19.459 38.271 1.00 34.87 80 LEU G N 1
ATOM 7865 C CA . LEU G 1 88 ? -8.208 -18.896 39.589 1.00 33.45 80 LEU G CA 1
ATOM 7866 C C . LEU G 1 88 ? -9.203 -19.506 40.561 1.00 36.37 80 LEU G C 1
ATOM 7867 O O . LEU G 1 88 ? -10.412 -19.457 40.323 1.00 33.68 80 LEU G O 1
ATOM 7872 N N . ALA G 1 89 ? -8.696 -20.096 41.640 1.00 34.00 81 ALA G N 1
ATOM 7873 C CA . ALA G 1 89 ? -9.555 -20.615 42.691 1.00 38.17 81 ALA G CA 1
ATOM 7874 C C . ALA G 1 89 ? -9.780 -19.531 43.734 1.00 40.78 81 ALA G C 1
ATOM 7875 O O . ALA G 1 89 ? -8.826 -18.878 44.174 1.00 37.06 81 ALA G O 1
ATOM 7877 N N . VAL G 1 90 ? -11.045 -19.332 44.108 1.00 37.74 82 VAL G N 1
ATOM 7878 C CA . VAL G 1 90 ? -11.424 -18.430 45.186 1.00 34.72 82 VAL G CA 1
ATOM 7879 C C . VAL G 1 90 ? -12.371 -19.185 46.108 1.00 33.51 82 VAL G C 1
ATOM 7880 O O . VAL G 1 90 ? -12.972 -20.195 45.731 1.00 36.45 82 VAL G O 1
ATOM 7884 N N . GLY G 1 91 ? -12.482 -18.692 47.339 1.00 34.54 83 GLY G N 1
ATOM 7885 C CA . GLY G 1 91 ? -13.268 -19.352 48.359 1.00 37.70 83 GLY G CA 1
ATOM 7886 C C . GLY G 1 91 ? -14.578 -18.680 48.695 1.00 37.12 83 GLY G C 1
ATOM 7887 O O . GLY G 1 91 ? -15.236 -19.094 49.658 1.00 42.40 83 GLY G O 1
ATOM 7888 N N . SER G 1 92 ? -14.980 -17.648 47.960 1.00 39.45 84 SER G N 1
ATOM 7889 C CA . SER G 1 92 ? -16.203 -16.936 48.304 1.00 36.24 84 SER G CA 1
ATOM 7890 C C . SER G 1 92 ? -16.692 -16.162 47.092 1.00 38.87 84 SER G C 1
ATOM 7891 O O . SER G 1 92 ? -15.929 -15.874 46.168 1.00 40.07 84 SER G O 1
ATOM 7894 N N . ALA G 1 93 ? -17.981 -15.801 47.123 1.00 35.72 85 ALA G N 1
ATOM 7895 C CA . ALA G 1 93 ? -18.527 -14.960 46.062 1.00 38.16 85 ALA G CA 1
ATOM 7896 C C . ALA G 1 93 ? -17.865 -13.585 46.054 1.00 34.00 85 ALA G C 1
ATOM 7897 O O . ALA G 1 93 ? -17.671 -12.997 44.984 1.00 31.06 85 ALA G O 1
ATOM 7899 N N . ASP G 1 94 ? -17.490 -13.074 47.232 1.00 38.02 86 ASP G N 1
ATOM 7900 C CA . ASP G 1 94 ? -16.862 -11.756 47.325 1.00 41.43 86 ASP G CA 1
ATOM 7901 C C . ASP G 1 94 ? -15.526 -11.716 46.599 1.00 36.70 86 ASP G C 1
ATOM 7902 O O . ASP G 1 94 ? -15.260 -10.793 45.823 1.00 37.54 86 ASP G O 1
ATOM 7907 N N . ALA G 1 95 ? -14.657 -12.696 46.859 1.00 40.29 87 ALA G N 1
ATOM 7908 C CA . ALA G 1 95 ? -13.378 -12.753 46.159 1.00 37.54 87 ALA G CA 1
ATOM 7909 C C . ALA G 1 95 ? -13.583 -12.992 44.674 1.00 37.31 87 ALA G C 1
ATOM 7910 O O . ALA G 1 95 ? -12.841 -12.457 43.842 1.00 35.95 87 ALA G O 1
ATOM 7912 N N . ALA G 1 96 ? -14.587 -13.798 44.319 1.00 37.70 88 ALA G N 1
ATOM 7913 C CA . ALA G 1 96 ? -14.877 -14.024 42.908 1.00 32.19 88 ALA G CA 1
ATOM 7914 C C . ALA G 1 96 ? -15.261 -12.722 42.221 1.00 33.57 88 ALA G C 1
ATOM 7915 O O . ALA G 1 96 ? -14.693 -12.363 41.184 1.00 31.98 88 ALA G O 1
ATOM 7917 N N . LEU G 1 97 ? -16.186 -11.968 42.819 1.00 35.01 89 LEU G N 1
ATOM 7918 C CA . LEU G 1 97 ? -16.614 -10.720 42.199 1.00 32.40 89 LEU G CA 1
ATOM 7919 C C . LEU G 1 97 ? -15.505 -9.673 42.241 1.00 32.12 89 LEU G C 1
ATOM 7920 O O . LEU G 1 97 ? -15.324 -8.915 41.282 1.00 31.57 89 LEU G O 1
ATOM 7925 N N . ALA G 1 98 ? -14.730 -9.635 43.330 1.00 32.78 90 ALA G N 1
ATOM 7926 C CA . ALA G 1 98 ? -13.597 -8.714 43.392 1.00 35.73 90 ALA G CA 1
ATOM 7927 C C . ALA G 1 98 ? -12.566 -9.007 42.307 1.00 36.57 90 ALA G C 1
ATOM 7928 O O . ALA G 1 98 ? -11.845 -8.097 41.873 1.00 36.98 90 ALA G O 1
ATOM 7930 N N . ALA G 1 99 ? -12.479 -10.256 41.850 1.00 37.22 91 ALA G N 1
ATOM 7931 C CA . ALA G 1 99 ? -11.517 -10.630 40.818 1.00 36.22 91 ALA G CA 1
ATOM 7932 C C . ALA G 1 99 ? -12.083 -10.578 39.403 1.00 38.81 91 ALA G C 1
ATOM 7933 O O . ALA G 1 99 ? -11.360 -10.909 38.459 1.00 36.46 91 ALA G O 1
ATOM 7935 N N . SER G 1 100 ? -13.339 -10.173 39.228 1.00 32.37 92 SER G N 1
ATOM 7936 C CA . SER G 1 100 ? -14.013 -10.210 37.939 1.00 36.63 92 SER G CA 1
ATOM 7937 C C . SER G 1 100 ? -13.854 -8.892 37.191 1.00 32.08 92 SER G C 1
ATOM 7938 O O . SER G 1 100 ? -13.474 -7.866 37.760 1.00 33.29 92 SER G O 1
ATOM 7941 N N . ASP G 1 101 ? -14.164 -8.933 35.891 1.00 36.36 93 ASP G N 1
ATOM 7942 C CA . ASP G 1 101 ? -14.325 -7.729 35.081 1.00 39.43 93 ASP G CA 1
ATOM 7943 C C . ASP G 1 101 ? -15.680 -7.104 35.419 1.00 32.90 93 ASP G C 1
ATOM 7944 O O . ASP G 1 101 ? -16.366 -7.522 36.353 1.00 37.84 93 ASP G O 1
ATOM 7949 N N . GLU G 1 102 ? -16.112 -6.120 34.628 1.00 40.06 94 GLU G N 1
ATOM 7950 C CA . GLU G 1 102 ? -17.335 -5.388 34.955 1.00 42.90 94 GLU G CA 1
ATOM 7951 C C . GLU G 1 102 ? -18.606 -6.183 34.680 1.00 43.98 94 GLU G C 1
ATOM 7952 O O . GLU G 1 102 ? -19.659 -5.844 35.233 1.00 51.60 94 GLU G O 1
ATOM 7954 N N . ALA G 1 103 ? -18.547 -7.240 33.875 1.00 34.63 95 ALA G N 1
ATOM 7955 C CA . ALA G 1 103 ? -19.749 -7.977 33.481 1.00 36.10 95 ALA G CA 1
ATOM 7956 C C . ALA G 1 103 ? -19.478 -9.473 33.471 1.00 27.19 95 ALA G C 1
ATOM 7957 O O . ALA G 1 103 ? -19.529 -10.120 32.423 1.00 27.46 95 ALA G O 1
ATOM 7959 N N . PRO G 1 104 ? -19.227 -10.063 34.637 1.00 25.92 96 PRO G N 1
ATOM 7960 C CA . PRO G 1 104 ? -18.971 -11.507 34.696 1.00 24.46 96 PRO G CA 1
ATOM 7961 C C . PRO G 1 104 ? -20.233 -12.315 34.442 1.00 25.01 96 PRO G C 1
ATOM 7962 O O . PRO G 1 104 ? -21.356 -11.846 34.625 1.00 23.79 96 PRO G O 1
ATOM 7966 N N . TRP G 1 105 ? -20.023 -13.555 34.008 1.00 25.13 97 TRP G N 1
ATOM 7967 C CA . TRP G 1 105 ? -21.093 -14.520 33.816 1.00 24.86 97 TRP G CA 1
ATOM 7968 C C . TRP G 1 105 ? -20.881 -15.694 34.755 1.00 24.36 97 TRP G C 1
ATOM 7969 O O . TRP G 1 105 ? -19.790 -16.271 34.800 1.00 24.62 97 TRP G O 1
ATOM 7980 N N . VAL G 1 106 ? -21.913 -16.013 35.524 1.00 25.34 98 VAL G N 1
ATOM 7981 C CA . VAL G 1 106 ? -21.940 -17.196 36.373 1.00 22.43 98 VAL G CA 1
ATOM 7982 C C . VAL G 1 106 ? -22.475 -18.352 35.530 1.00 27.16 98 VAL G C 1
ATOM 7983 O O . VAL G 1 106 ? -23.605 -18.286 35.018 1.00 25.91 98 VAL G O 1
ATOM 7987 N N . ILE G 1 107 ? -21.674 -19.411 35.382 1.00 23.09 99 ILE G N 1
ATOM 7988 C CA . ILE G 1 107 ? -21.951 -20.412 34.365 1.00 23.20 99 ILE G CA 1
ATOM 7989 C C . ILE G 1 107 ? -22.288 -21.776 34.949 1.00 22.46 99 ILE G C 1
ATOM 7990 O O . ILE G 1 107 ? -22.284 -22.765 34.216 1.00 22.57 99 ILE G O 1
ATOM 7995 N N . GLY G 1 108 ? -22.584 -21.857 36.240 1.00 25.64 100 GLY G N 1
ATOM 7996 C CA . GLY G 1 108 ? -23.013 -23.086 36.885 1.00 25.06 100 GLY G CA 1
ATOM 7997 C C . GLY G 1 108 ? -22.011 -23.576 37.924 1.00 28.19 100 GLY G C 1
ATOM 7998 O O . GLY G 1 108 ? -20.918 -23.037 38.088 1.00 27.43 100 GLY G O 1
ATOM 7999 N N . GLY G 1 109 ? -22.412 -24.624 38.648 1.00 27.47 101 GLY G N 1
ATOM 8000 C CA . GLY G 1 109 ? -23.666 -25.319 38.422 1.00 28.11 101 GLY G CA 1
ATOM 8001 C C . GLY G 1 109 ? -24.796 -24.977 39.382 1.00 28.37 101 GLY G C 1
ATOM 8002 O O . GLY G 1 109 ? -24.991 -23.819 39.743 1.00 24.66 101 GLY G O 1
ATOM 8003 N N . GLY G 1 110 ? -25.531 -26.008 39.808 1.00 26.98 102 GLY G N 1
ATOM 8004 C CA . GLY G 1 110 ? -26.723 -25.783 40.611 1.00 28.71 102 GLY G CA 1
ATOM 8005 C C . GLY G 1 110 ? -26.441 -25.012 41.886 1.00 29.76 102 GLY G C 1
ATOM 8006 O O . GLY G 1 110 ? -27.137 -24.044 42.207 1.00 28.31 102 GLY G O 1
ATOM 8007 N N . GLU G 1 111 ? -25.408 -25.422 42.628 1.00 29.92 103 GLU G N 1
ATOM 8008 C CA . GLU G 1 111 ? -25.072 -24.722 43.866 1.00 30.33 103 GLU G CA 1
ATOM 8009 C C . GLU G 1 111 ? -24.662 -23.280 43.577 1.00 29.19 103 GLU G C 1
ATOM 8010 O O . GLU G 1 111 ? -25.156 -22.339 44.209 1.00 29.34 103 GLU G O 1
ATOM 8016 N N . ILE G 1 112 ? -23.800 -23.082 42.577 1.00 27.31 104 ILE G N 1
ATOM 8017 C CA . ILE G 1 112 ? -23.291 -21.738 42.325 1.00 27.64 104 ILE G CA 1
ATOM 8018 C C . ILE G 1 112 ? -24.381 -20.844 41.729 1.00 25.94 104 ILE G C 1
ATOM 8019 O O . ILE G 1 112 ? -24.435 -19.646 42.034 1.00 27.21 104 ILE G O 1
ATOM 8024 N N . TYR G 1 113 ? -25.288 -21.390 40.918 1.00 25.26 105 TYR G N 1
ATOM 8025 C CA . TYR G 1 113 ? -26.434 -20.586 40.483 1.00 29.30 105 TYR G CA 1
ATOM 8026 C C . TYR G 1 113 ? -27.215 -20.054 41.679 1.00 28.14 105 TYR G C 1
ATOM 8027 O O . TYR G 1 113 ? -27.552 -18.866 41.733 1.00 27.19 105 TYR G O 1
ATOM 8036 N N . ARG G 1 114 ? -27.542 -20.929 42.637 1.00 26.94 106 ARG G N 1
ATOM 8037 C CA . ARG G 1 114 ? -28.310 -20.485 43.799 1.00 29.90 106 ARG G CA 1
ATOM 8038 C C . ARG G 1 114 ? -27.527 -19.482 44.642 1.00 30.73 106 ARG G C 1
ATOM 8039 O O . ARG G 1 114 ? -28.125 -18.597 45.270 1.00 29.41 106 ARG G O 1
ATOM 8047 N N . LEU G 1 115 ? -26.197 -19.605 44.674 1.00 29.01 107 LEU G N 1
ATOM 8048 C CA . LEU G 1 115 ? -25.376 -18.670 45.437 1.00 28.46 107 LEU G CA 1
ATOM 8049 C C . LEU G 1 115 ? -25.416 -17.270 44.832 1.00 30.22 107 LEU G C 1
ATOM 8050 O O . LEU G 1 115 ? -25.514 -16.278 45.563 1.00 29.93 107 LEU G O 1
ATOM 8055 N N . PHE G 1 116 ? -25.340 -17.161 43.503 1.00 25.20 108 PHE G N 1
ATOM 8056 C CA . PHE G 1 116 ? -25.224 -15.848 42.881 1.00 29.34 108 PHE G CA 1
ATOM 8057 C C . PHE G 1 116 ? -26.551 -15.248 42.447 1.00 27.41 108 PHE G C 1
ATOM 8058 O O . PHE G 1 116 ? -26.608 -14.036 42.218 1.00 27.87 108 PHE G O 1
ATOM 8066 N N . LEU G 1 117 ? -27.608 -16.048 42.345 1.00 26.05 109 LEU G N 1
ATOM 8067 C CA . LEU G 1 117 ? -28.889 -15.521 41.884 1.00 29.45 109 LEU G CA 1
ATOM 8068 C C . LEU G 1 117 ? -29.329 -14.267 42.631 1.00 29.66 109 LEU G C 1
ATOM 8069 O O . LEU G 1 117 ? -29.814 -13.334 41.971 1.00 27.99 109 LEU G O 1
ATOM 8074 N N . PRO G 1 118 ? -29.200 -14.157 43.957 1.00 30.39 110 PRO G N 1
ATOM 8075 C CA . PRO G 1 118 ? -29.597 -12.899 44.600 1.00 29.92 110 PRO G CA 1
ATOM 8076 C C . PRO G 1 118 ? -28.783 -11.715 44.128 1.00 30.94 110 PRO G C 1
ATOM 8077 O O . PRO G 1 118 ? -29.238 -10.576 44.260 1.00 32.19 110 PRO G O 1
ATOM 8081 N N . LEU G 1 119 ? -27.598 -11.945 43.561 1.00 28.49 111 LEU G N 1
ATOM 8082 C CA . LEU G 1 119 ? -26.742 -10.862 43.106 1.00 31.63 111 LEU G CA 1
ATOM 8083 C C . LEU G 1 119 ? -26.923 -10.553 41.632 1.00 33.12 111 LEU G C 1
ATOM 8084 O O . LEU G 1 119 ? -26.311 -9.601 41.136 1.00 36.40 111 LEU G O 1
ATOM 8089 N N . ALA G 1 120 ? -27.731 -11.338 40.930 1.00 28.74 112 ALA G N 1
ATOM 8090 C CA . ALA G 1 120 ? -27.781 -11.286 39.479 1.00 30.75 112 ALA G CA 1
ATOM 8091 C C . ALA G 1 120 ? -28.646 -10.134 38.993 1.00 34.40 112 ALA G C 1
ATOM 8092 O O . ALA G 1 120 ? -29.693 -9.828 39.576 1.00 28.07 112 ALA G O 1
ATOM 8094 N N . GLN G 1 121 ? -28.202 -9.499 37.907 1.00 28.99 113 GLN G N 1
ATOM 8095 C CA . GLN G 1 121 ? -29.032 -8.539 37.200 1.00 31.33 113 GLN G CA 1
ATOM 8096 C C . GLN G 1 121 ? -29.599 -9.072 35.889 1.00 32.49 113 GLN G C 1
ATOM 8097 O O . GLN G 1 121 ? -30.537 -8.470 35.349 1.00 28.37 113 GLN G O 1
ATOM 8103 N N . ARG G 1 122 ? -29.087 -10.185 35.367 1.00 26.20 114 ARG G N 1
ATOM 8104 C CA . ARG G 1 122 ? -29.696 -10.758 34.177 1.00 24.87 114 ARG G CA 1
ATOM 8105 C C . ARG G 1 122 ? -29.464 -12.255 34.153 1.00 26.12 114 ARG G C 1
ATOM 8106 O O . ARG G 1 122 ? -28.478 -12.751 34.695 1.00 25.15 114 ARG G O 1
ATOM 8114 N N . CYS G 1 123 ? -30.405 -12.977 33.542 1.00 25.00 115 CYS G N 1
ATOM 8115 C CA . CYS G 1 123 ? -30.255 -14.408 33.337 1.00 20.41 115 CYS G CA 1
ATOM 8116 C C . CYS G 1 123 ? -30.495 -14.707 31.871 1.00 24.35 115 CYS G C 1
ATOM 8117 O O . CYS G 1 123 ? -31.544 -14.341 31.321 1.00 26.16 115 CYS G O 1
ATOM 8120 N N . GLU G 1 124 ? -29.539 -15.373 31.252 1.00 20.27 116 GLU G N 1
ATOM 8121 C CA . GLU G 1 124 ? -29.670 -15.861 29.887 1.00 22.87 116 GLU G CA 1
ATOM 8122 C C . GLU G 1 124 ? -29.933 -17.362 29.967 1.00 25.04 116 GLU G C 1
ATOM 8123 O O . GLU G 1 124 ? -29.048 -18.136 30.344 1.00 22.64 116 GLU G O 1
ATOM 8129 N N . VAL G 1 125 ? -31.143 -17.765 29.600 1.00 21.96 117 VAL G N 1
ATOM 8130 C CA . VAL G 1 125 ? -31.648 -19.110 29.831 1.00 22.60 117 VAL G CA 1
ATOM 8131 C C . VAL G 1 125 ? -31.922 -19.770 28.487 1.00 24.68 117 VAL G C 1
ATOM 8132 O O . VAL G 1 125 ? -32.522 -19.155 27.597 1.00 23.34 117 VAL G O 1
ATOM 8136 N N . THR G 1 126 ? -31.464 -21.007 28.332 1.00 21.83 118 THR G N 1
ATOM 8137 C CA . THR G 1 126 ? -31.884 -21.863 27.232 1.00 21.72 118 THR G CA 1
ATOM 8138 C C . THR G 1 126 ? -32.811 -22.931 27.795 1.00 23.59 118 THR G C 1
ATOM 8139 O O . THR G 1 126 ? -32.447 -23.646 28.738 1.00 24.36 118 THR G O 1
ATOM 8143 N N . VAL G 1 127 ? -34.006 -23.036 27.234 1.00 22.30 119 VAL G N 1
ATOM 8144 C CA . VAL G 1 127 ? -34.944 -24.074 27.630 1.00 21.35 119 VAL G CA 1
ATOM 8145 C C . VAL G 1 127 ? -34.956 -25.140 26.552 1.00 26.16 119 VAL G C 1
ATOM 8146 O O . VAL G 1 127 ? -35.125 -24.835 25.368 1.00 27.92 119 VAL G O 1
ATOM 8150 N N . VAL G 1 128 ? -34.781 -26.391 26.964 1.00 28.70 120 VAL G N 1
ATOM 8151 C CA . VAL G 1 128 ? -34.672 -27.528 26.059 1.00 27.08 120 VAL G CA 1
ATOM 8152 C C . VAL G 1 128 ? -35.881 -28.429 26.252 1.00 28.87 120 VAL G C 1
ATOM 8153 O O . VAL G 1 128 ? -36.311 -28.675 27.384 1.00 32.63 120 VAL G O 1
ATOM 8157 N N . GLU G 1 129 ? -36.423 -28.925 25.146 1.00 31.56 121 GLU G N 1
ATOM 8158 C CA . GLU G 1 129 ? -37.538 -29.868 25.169 1.00 32.81 121 GLU G CA 1
ATOM 8159 C C . GLU G 1 129 ? -36.961 -31.274 25.215 1.00 34.76 121 GLU G C 1
ATOM 8160 O O . GLU G 1 129 ? -36.770 -31.922 24.188 1.00 37.55 121 GLU G O 1
ATOM 8166 N N . ALA G 1 130 ? -36.671 -31.749 26.424 1.00 34.51 122 ALA G N 1
ATOM 8167 C CA . ALA G 1 130 ? -36.077 -33.073 26.606 1.00 41.70 122 ALA G CA 1
ATOM 8168 C C . ALA G 1 130 ? -36.487 -33.599 27.972 1.00 41.80 122 ALA G C 1
ATOM 8169 O O . ALA G 1 130 ? -36.208 -32.958 28.988 1.00 42.48 122 ALA G O 1
ATOM 8171 N N . ASP G 1 131 ? -37.189 -34.729 27.993 1.00 42.77 123 ASP G N 1
ATOM 8172 C CA . ASP G 1 131 ? -37.614 -35.357 29.244 1.00 45.02 123 ASP G CA 1
ATOM 8173 C C . ASP G 1 131 ? -36.485 -36.256 29.759 1.00 42.35 123 ASP G C 1
ATOM 8174 O O . ASP G 1 131 ? -36.549 -37.484 29.725 1.00 49.16 123 ASP G O 1
ATOM 8179 N N . VAL G 1 132 ? -35.425 -35.616 30.238 1.00 43.45 124 VAL G N 1
ATOM 8180 C CA . VAL G 1 132 ? -34.286 -36.361 30.774 1.00 46.38 124 VAL G CA 1
ATOM 8181 C C . VAL G 1 132 ? -34.151 -36.098 32.271 1.00 45.05 124 VAL G C 1
ATOM 8182 O O . VAL G 1 132 ? -34.285 -34.950 32.722 1.00 39.62 124 VAL G O 1
ATOM 8186 N N . PRO G 1 133 ? -33.904 -37.122 33.077 1.00 44.15 125 PRO G N 1
ATOM 8187 C CA . PRO G 1 133 ? -33.735 -36.905 34.515 1.00 43.06 125 PRO G CA 1
ATOM 8188 C C . PRO G 1 133 ? -32.361 -36.317 34.816 1.00 44.79 125 PRO G C 1
ATOM 8189 O O . PRO G 1 133 ? -31.460 -36.279 33.975 1.00 42.56 125 PRO G O 1
ATOM 8193 N N . GLY G 1 134 ? -32.226 -35.826 36.037 1.00 41.56 126 GLY G N 1
ATOM 8194 C CA . GLY G 1 134 ? -30.952 -35.274 36.444 1.00 41.25 126 GLY G CA 1
ATOM 8195 C C . GLY G 1 134 ? -30.906 -35.087 37.940 1.00 43.69 126 GLY G C 1
ATOM 8196 O O . GLY G 1 134 ? -31.918 -35.180 38.639 1.00 47.05 126 GLY G O 1
ATOM 8197 N N . ASP G 1 135 ? -29.703 -34.794 38.415 1.00 41.93 127 ASP G N 1
ATOM 8198 C CA . ASP G 1 135 ? -29.440 -34.606 39.832 1.00 42.96 127 ASP G CA 1
ATOM 8199 C C . ASP G 1 135 ? -29.062 -33.172 40.161 1.00 37.93 127 ASP G C 1
ATOM 8200 O O . ASP G 1 135 ? -28.755 -32.881 41.318 1.00 41.43 127 ASP G O 1
ATOM 8205 N N . ALA G 1 136 ? -29.026 -32.288 39.165 1.00 39.04 128 ALA G N 1
ATOM 8206 C CA . ALA G 1 136 ? -28.736 -30.874 39.344 1.00 34.56 128 ALA G CA 1
ATOM 8207 C C . ALA G 1 136 ? -29.816 -30.054 38.652 1.00 33.84 128 ALA G C 1
ATOM 8208 O O . ALA G 1 136 ? -30.200 -30.347 37.515 1.00 27.89 128 ALA G O 1
ATOM 8210 N N . LEU G 1 137 ? -30.285 -29.012 39.329 1.00 33.59 129 LEU G N 1
ATOM 8211 C CA . LEU G 1 137 ? -31.439 -28.259 38.878 1.00 31.38 129 LEU G CA 1
ATOM 8212 C C . LEU G 1 137 ? -31.096 -26.791 38.657 1.00 29.44 129 LEU G C 1
ATOM 8213 O O . LEU G 1 137 ? -30.242 -26.214 39.341 1.00 25.46 129 LEU G O 1
ATOM 8218 N N . ALA G 1 138 ? -31.817 -26.189 37.721 1.00 27.68 130 ALA G N 1
ATOM 8219 C CA . ALA G 1 138 ? -31.714 -24.763 37.485 1.00 26.94 130 ALA G CA 1
ATOM 8220 C C . ALA G 1 138 ? -32.241 -24.005 38.699 1.00 27.56 130 ALA G C 1
ATOM 8221 O O . ALA G 1 138 ? -33.075 -24.523 39.443 1.00 27.23 130 ALA G O 1
ATOM 8223 N N . PRO G 1 139 ? -31.795 -22.770 38.912 1.00 25.82 131 PRO G N 1
ATOM 8224 C CA . PRO G 1 139 ? -32.377 -21.979 39.992 1.00 27.23 131 PRO G CA 1
ATOM 8225 C C . PRO G 1 139 ? -33.806 -21.605 39.648 1.00 29.83 131 PRO G C 1
ATOM 8226 O O . PRO G 1 139 ? -34.187 -21.468 38.483 1.00 28.74 131 PRO G O 1
ATOM 8230 N N . GLU G 1 140 ? -34.601 -21.437 40.682 1.00 32.57 132 GLU G N 1
ATOM 8231 C CA . GLU G 1 140 ? -35.985 -21.052 40.505 1.00 35.22 132 GLU G CA 1
ATOM 8232 C C . GLU G 1 140 ? -36.053 -19.537 40.405 1.00 30.75 132 GLU G C 1
ATOM 8233 O O . GLU G 1 140 ? -35.551 -18.836 41.291 1.00 32.48 132 GLU G O 1
ATOM 8239 N N . LEU G 1 141 ? -36.642 -19.033 39.318 1.00 23.93 133 LEU G N 1
ATOM 8240 C CA . LEU G 1 141 ? -36.842 -17.600 39.151 1.00 30.56 133 LEU G CA 1
ATOM 8241 C C . LEU G 1 141 ? -38.233 -17.233 39.659 1.00 33.78 133 LEU G C 1
ATOM 8242 O O . LEU G 1 141 ? -39.244 -17.602 39.050 1.00 30.16 133 LEU G O 1
ATOM 8247 N N . GLY G 1 142 ? -38.284 -16.497 40.759 1.00 26.66 134 GLY G N 1
ATOM 8248 C CA . GLY G 1 142 ? -39.515 -15.962 41.296 1.00 26.87 134 GLY G CA 1
ATOM 8249 C C . GLY G 1 142 ? -39.764 -14.538 40.842 1.00 25.44 134 GLY G C 1
ATOM 8250 O O . GLY G 1 142 ? -39.330 -14.116 39.767 1.00 25.19 134 GLY G O 1
ATOM 8251 N N . GLU G 1 143 ? -40.476 -13.786 41.671 1.00 26.71 135 GLU G N 1
ATOM 8252 C CA . GLU G 1 143 ? -40.801 -12.408 41.333 1.00 27.76 135 GLU G CA 1
ATOM 8253 C C . GLU G 1 143 ? -39.528 -11.573 41.179 1.00 28.96 135 GLU G C 1
ATOM 8254 O O . GLU G 1 143 ? -38.516 -11.816 41.840 1.00 27.16 135 GLU G O 1
ATOM 8260 N N . GLY G 1 144 ? -39.595 -10.568 40.311 1.00 30.64 136 GLY G N 1
ATOM 8261 C CA . GLY G 1 144 ? -38.520 -9.599 40.150 1.00 29.83 136 GLY G CA 1
ATOM 8262 C C . GLY G 1 144 ? -37.915 -9.577 38.770 1.00 31.09 136 GLY G C 1
ATOM 8263 O O . GLY G 1 144 ? -37.010 -8.768 38.518 1.00 29.09 136 GLY G O 1
ATOM 8264 N N . TRP G 1 145 ? -38.368 -10.448 37.875 1.00 19.11 137 TRP G N 1
ATOM 8265 C CA . TRP G 1 145 ? -37.793 -10.591 36.549 1.00 22.67 137 TRP G CA 1
ATOM 8266 C C . TRP G 1 145 ? -38.847 -10.301 35.499 1.00 22.16 137 TRP G C 1
ATOM 8267 O O . TRP G 1 145 ? -40.039 -10.491 35.739 1.00 22.90 137 TRP G O 1
ATOM 8278 N N . VAL G 1 146 ? -38.400 -9.782 34.359 1.00 22.08 138 VAL G N 1
ATOM 8279 C CA . VAL G 1 146 ? -39.240 -9.634 33.175 1.00 21.43 138 VAL G CA 1
ATOM 8280 C C . VAL G 1 146 ? -38.516 -10.271 31.999 1.00 22.95 138 VAL G C 1
ATOM 8281 O O . VAL G 1 146 ? -37.284 -10.201 31.911 1.00 17.94 138 VAL G O 1
ATOM 8285 N N . VAL G 1 147 ? -39.270 -10.908 31.106 1.00 19.88 139 VAL G N 1
ATOM 8286 C CA . VAL G 1 147 ? -38.671 -11.598 29.965 1.00 21.13 139 VAL G CA 1
ATOM 8287 C C . VAL G 1 147 ? -39.597 -11.479 28.761 1.00 22.32 139 VAL G C 1
ATOM 8288 O O . VAL G 1 147 ? -40.820 -11.556 28.893 1.00 18.95 139 VAL G O 1
ATOM 8292 N N . GLU G 1 148 ? -39.005 -11.291 27.584 1.00 22.76 140 GLU G N 1
ATOM 8293 C CA . GLU G 1 148 ? -39.745 -11.371 26.334 1.00 26.09 140 GLU G CA 1
ATOM 8294 C C . GLU G 1 148 ? -39.592 -12.767 25.758 1.00 26.00 140 GLU G C 1
ATOM 8295 O O . GLU G 1 148 ? -38.487 -13.312 25.720 1.00 24.15 140 GLU G O 1
ATOM 8301 N N . THR G 1 149 ? -40.698 -13.327 25.271 1.00 21.92 141 THR G N 1
ATOM 8302 C CA . THR G 1 149 ? -40.641 -14.675 24.729 1.00 22.05 141 THR G CA 1
ATOM 8303 C C . THR G 1 149 ? -39.934 -14.663 23.376 1.00 23.53 141 THR G C 1
ATOM 8304 O O . THR G 1 149 ? -39.793 -13.618 22.734 1.00 19.36 141 THR G O 1
ATOM 8308 N N . ASN G 1 150 ? -39.413 -15.829 22.985 1.00 21.47 142 ASN G N 1
ATOM 8309 C CA . ASN G 1 150 ? -38.826 -16.029 21.663 1.00 22.00 142 ASN G CA 1
ATOM 8310 C C . ASN G 1 150 ? -39.434 -17.279 21.039 1.00 20.37 142 ASN G C 1
ATOM 8311 O O . ASN G 1 150 ? -39.954 -18.144 21.742 1.00 23.32 142 ASN G O 1
ATOM 8316 N N . ASP G 1 151 ? -39.346 -17.381 19.711 1.00 23.01 143 ASP G N 1
ATOM 8317 C CA . ASP G 1 151 ? -39.836 -18.569 19.016 1.00 23.14 143 ASP G CA 1
ATOM 8318 C C . ASP G 1 151 ? -39.008 -19.794 19.383 1.00 25.66 143 ASP G C 1
ATOM 8319 O O . ASP G 1 151 ? -37.789 -19.706 19.542 1.00 21.98 143 ASP G O 1
ATOM 8324 N N . TRP G 1 152 ? -39.673 -20.942 19.493 1.00 22.01 144 TRP G N 1
ATOM 8325 C CA . TRP G 1 152 ? -38.971 -22.212 19.622 1.00 26.70 144 TRP G CA 1
ATOM 8326 C C . TRP G 1 152 ? -38.326 -22.594 18.295 1.00 27.62 144 TRP G C 1
ATOM 8327 O O . TRP G 1 152 ? -38.873 -22.330 17.228 1.00 27.09 144 TRP G O 1
ATOM 8338 N N . GLN G 1 153 ? -37.136 -23.179 18.354 1.00 26.97 145 GLN G N 1
ATOM 8339 C CA . GLN G 1 153 ? -36.451 -23.622 17.147 1.00 26.08 145 GLN G CA 1
ATOM 8340 C C . GLN G 1 153 ? -36.092 -25.092 17.288 1.00 30.78 145 GLN G C 1
ATOM 8341 O O . GLN G 1 153 ? -36.164 -25.661 18.376 1.00 27.07 145 GLN G O 1
ATOM 8347 N N . THR G 1 154 ? -35.705 -25.714 16.177 1.00 28.66 146 THR G N 1
ATOM 8348 C CA . THR G 1 154 ? -35.259 -27.103 16.173 1.00 31.09 146 THR G CA 1
ATOM 8349 C C . THR G 1 154 ? -33.785 -27.187 15.803 1.00 32.41 146 THR G C 1
ATOM 8350 O O . THR G 1 154 ? -33.371 -26.676 14.756 1.00 32.60 146 THR G O 1
ATOM 8354 N N . SER G 1 155 ? -33.001 -27.849 16.650 1.00 32.85 147 SER G N 1
ATOM 8355 C CA . SER G 1 155 ? -31.597 -28.058 16.349 1.00 35.55 147 SER G CA 1
ATOM 8356 C C . SER G 1 155 ? -31.438 -29.121 15.271 1.00 39.84 147 SER G C 1
ATOM 8357 O O . SER G 1 155 ? -32.346 -29.915 15.004 1.00 40.31 147 SER G O 1
ATOM 8360 N N . GLU G 1 156 ? -30.251 -29.142 14.658 1.00 39.89 148 GLU G N 1
ATOM 8361 C CA . GLU G 1 156 ? -29.903 -30.238 13.760 1.00 46.75 148 GLU G CA 1
ATOM 8362 C C . GLU G 1 156 ? -30.066 -31.587 14.445 1.00 49.57 148 GLU G C 1
ATOM 8363 O O . GLU G 1 156 ? -30.509 -32.557 13.820 1.00 54.26 148 GLU G O 1
ATOM 8369 N N . SER G 1 157 ? -29.778 -31.647 15.747 1.00 58.66 149 SER G N 1
ATOM 8370 C CA . SER G 1 157 ? -29.908 -32.865 16.536 1.00 53.68 149 SER G CA 1
ATOM 8371 C C . SER G 1 157 ? -31.353 -33.291 16.743 1.00 51.55 149 SER G C 1
ATOM 8372 O O . SER G 1 157 ? -31.587 -34.399 17.237 1.00 61.77 149 SER G O 1
ATOM 8375 N N . GLY G 1 158 ? -32.316 -32.441 16.403 1.00 50.40 150 GLY G N 1
ATOM 8376 C CA . GLY G 1 158 ? -33.722 -32.721 16.602 1.00 43.79 150 GLY G CA 1
ATOM 8377 C C . GLY G 1 158 ? -34.312 -32.142 17.870 1.00 39.61 150 GLY G C 1
ATOM 8378 O O . GLY G 1 158 ? -35.544 -32.088 17.990 1.00 36.59 150 GLY G O 1
ATOM 8379 N N . LEU G 1 159 ? -33.476 -31.684 18.801 1.00 34.74 151 LEU G N 1
ATOM 8380 C CA . LEU G 1 159 ? -33.974 -31.069 20.021 1.00 33.36 151 LEU G CA 1
ATOM 8381 C C . LEU G 1 159 ? -34.602 -29.719 19.723 1.00 31.78 151 LEU G C 1
ATOM 8382 O O . LEU G 1 159 ? -34.031 -28.898 18.993 1.00 33.32 151 LEU G O 1
ATOM 8387 N N . ARG G 1 160 ? -35.774 -29.489 20.298 1.00 28.05 152 ARG G N 1
ATOM 8388 C CA . ARG G 1 160 ? -36.411 -28.186 20.240 1.00 28.54 152 ARG G CA 1
ATOM 8389 C C . ARG G 1 160 ? -35.954 -27.379 21.442 1.00 31.23 152 ARG G C 1
ATOM 8390 O O . ARG G 1 160 ? -35.743 -27.932 22.530 1.00 28.69 152 ARG G O 1
ATOM 8398 N N . TYR G 1 161 ? -35.777 -26.075 21.236 1.00 25.29 153 TYR G N 1
ATOM 8399 C CA . TYR G 1 161 ? -35.144 -25.250 22.252 1.00 25.04 153 TYR G CA 1
ATOM 8400 C C . TYR G 1 161 ? -35.600 -23.807 22.074 1.00 26.86 153 TYR G C 1
ATOM 8401 O O . TYR G 1 161 ? -36.149 -23.429 21.034 1.00 25.52 153 TYR G O 1
ATOM 8410 N N . GLN G 1 162 ? -35.370 -23.013 23.117 1.00 19.83 154 GLN G N 1
ATOM 8411 C CA . GLN G 1 162 ? -35.777 -21.617 23.167 1.00 23.47 154 GLN G CA 1
ATOM 8412 C C . GLN G 1 162 ? -34.742 -20.828 23.960 1.00 22.37 154 GLN G C 1
ATOM 8413 O O . GLN G 1 162 ? -34.264 -21.304 24.995 1.00 23.36 154 GLN G O 1
ATOM 8419 N N . PHE G 1 163 ? -34.396 -19.636 23.470 1.00 19.72 155 PHE G N 1
ATOM 8420 C CA . PHE G 1 163 ? -33.53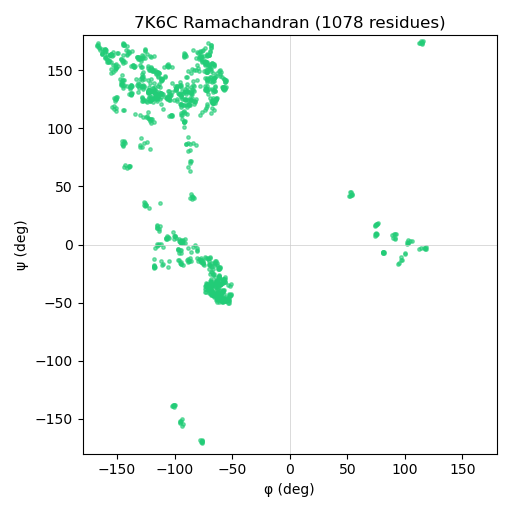6 -18.701 24.186 1.00 19.78 155 PHE G CA 1
ATOM 8421 C C . PHE G 1 163 ? -34.402 -17.650 24.876 1.00 21.97 155 PHE G C 1
ATOM 8422 O O . PHE G 1 163 ? -35.324 -17.102 24.263 1.00 19.89 155 PHE G O 1
ATOM 8430 N N . LEU G 1 164 ? -34.100 -17.364 26.144 1.00 21.97 156 LEU G N 1
ATOM 8431 C CA . LEU G 1 164 ? -34.809 -16.359 26.933 1.00 21.12 156 LEU G CA 1
ATOM 8432 C C . LEU G 1 164 ? -33.807 -15.452 27.636 1.00 23.24 156 LEU G C 1
ATOM 8433 O O . LEU G 1 164 ? -32.814 -15.933 28.192 1.00 20.51 156 LEU G O 1
ATOM 8438 N N . SER G 1 165 ? -34.079 -14.145 27.640 1.00 20.60 157 SER G N 1
ATOM 8439 C CA A SER G 1 165 ? -33.218 -13.174 28.316 0.40 23.38 157 SER G CA 1
ATOM 8440 C CA B SER G 1 165 ? -33.227 -13.155 28.302 0.60 23.37 157 SER G CA 1
ATOM 8441 C C . SER G 1 165 ? -34.017 -12.499 29.425 1.00 24.70 157 SER G C 1
ATOM 8442 O O . SER G 1 165 ? -34.800 -11.575 29.171 1.00 24.17 157 SER G O 1
ATOM 8447 N N . TYR G 1 166 ? -33.810 -12.958 30.660 1.00 20.89 158 TYR G N 1
ATOM 8448 C CA . TYR G 1 166 ? -34.475 -12.347 31.808 1.00 24.80 158 TYR G CA 1
ATOM 8449 C C . TYR G 1 166 ? -33.701 -11.125 32.281 1.00 24.87 158 TYR G C 1
ATOM 8450 O O . TYR G 1 166 ? -32.473 -11.149 32.377 1.00 29.41 158 TYR G O 1
ATOM 8459 N N . ARG G 1 167 ? -34.427 -10.060 32.590 1.00 23.23 159 ARG G N 1
ATOM 8460 C CA . ARG G 1 167 ? -33.865 -8.836 33.139 1.00 25.83 159 ARG G CA 1
ATOM 8461 C C . ARG G 1 167 ? -34.640 -8.475 34.396 1.00 26.92 159 ARG G C 1
ATOM 8462 O O . ARG G 1 167 ? -35.801 -8.845 34.536 1.00 26.03 159 ARG G O 1
ATOM 8470 N N . LYS G 1 168 ? -33.989 -7.771 35.320 1.00 29.34 160 LYS G N 1
ATOM 8471 C CA . LYS G 1 168 ? -34.678 -7.300 36.516 1.00 31.21 160 LYS G CA 1
ATOM 8472 C C . LYS G 1 168 ? -35.716 -6.252 36.132 1.00 38.44 160 LYS G C 1
ATOM 8473 O O . LYS G 1 168 ? -35.489 -5.431 35.241 1.00 41.21 160 LYS G O 1
ATOM 8479 N N . VAL G 1 169 ? -36.879 -6.301 36.790 1.00 38.58 161 VAL G N 1
ATOM 8480 C CA . VAL G 1 169 ? -37.922 -5.329 36.478 1.00 44.85 161 VAL G CA 1
ATOM 8481 C C . VAL G 1 169 ? -37.513 -3.933 36.921 1.00 55.92 161 VAL G C 1
ATOM 8482 O O . VAL G 1 169 ? -37.923 -2.940 36.306 1.00 64.20 161 VAL G O 1
ATOM 8486 N N . ASP G 1 170 ? -36.698 -3.823 37.967 1.00 49.85 162 ASP G N 1
ATOM 8487 C CA . ASP G 1 170 ? -36.120 -2.531 38.339 1.00 61.71 162 ASP G CA 1
ATOM 8488 C C . ASP G 1 170 ? -34.787 -2.702 39.062 1.00 63.55 162 ASP G C 1
ATOM 8489 O O . ASP G 1 170 ? -33.733 -2.782 38.426 1.00 65.91 162 ASP G O 1
#